Protein AF-A0AAV0MMW7-F1 (afdb_monomer)

pLDDT: mean 86.22, std 17.0, range [23.98, 98.5]

Sequence (1222 aa):
MGKDDDEMRGEIEERLINEEYKIWKKNTPFLYDLVITHALEWPSLTVEWLPDRDEPPGKDYSVQKMILGTHTSENEPNYLMLAQVQLPLDDAENDARHYDDDRSDAGGFGAANGKVQIIQQINHDGEVNRARYMPQNPFIIATKTVSAEVYVFDYSKHPSKPPLDGACSPDLRLRGHNTEGYGLSWSKFKEGHLLSGSDDAQICLWDINGTPKNKSLDATQIFKVHEGVVEDVAWHLRHEYLFGSVGDDQYLLIWDLRSPAATKPVQSVVAHQSEVNCLAFNPFNEWVVATGSTDKMVKLFDLRKINTALYTFDCHKEEVFQVGWNPKNETILASCCLGRRLMVWDLSRIDEEQTPEDAEDGPPELLFIHGGHTSKISDFSWNPCEDWVVASVAEDNILQIWQMAENIYHDEDDLPVDDPTKESTTIEIRNIIQKKKKKKKGFGNSEAERTNFPPTGEKMAEFLELETQDGVRMPWNVLPGTKQEAANCVVPIAAIYTPIKPFPNMPVLPYAPLRCRTCRSVLNPFAIVDFAAKIWICPFCFQRNHFPPQYDSISEEHLPAELFPQYTSIEYESPGENPSSCSSPVYMFVVDTCIIEEEMAFLRSALSQAIDLLPDNSLVGLITFGTLVHVHELGFGQLAKTYVFKGSKDVSKEQLLEQMSFFLKKPKPATGVIAGARDGLSTESISRFLLPASDCGFALNSVLEELQNDPWQVPTDQRATRCTSTALSVAACLLGACVPGSGARIMAFVGGPSTEGPGAIVSKNLSEPIRSHKDLDKDSAPYYNKAVRFYEGLAKQLVHQGHILDLFACALDQVGVAELKVAVERTGGLVVLAESFGHSVFKESLRRVFQSGDYDLGLSSNGIFEINCSKDIKVQGIIGPCASLGKKGQLSSDTVIGQGNTSAWKMCGMDKSTTLCLIFDIVKKETPELAVQPSSNQFYFQFLTYYQHANGQMRVRATTLSRRWVTGPGTIQDLIAGFDQEAAAVAMARLVSFKMEVEAEFDPIRWLDKALIHLCSQFGEYQKDSPSSFSLSPRLSIFPQFMFHLRRSQFVQVFNNSPDETAYFRMILNRENVANSIVMIQPSLISYSFHSAPEPALLDVAAISADRILLLDSYFTVVVFHGANIAQWRKAGYHSQQEHQAFAQLLQAPSDDADSIVKERFPVPRLVVCDQHGSQARFLLAKLNPSATYNTDAPLPGGDILFTDDVSFEVFLDHLQRLTVQ

Secondary structure (DSSP, 8-state):
-HHHHHHHHHHHHHHHHHHHHHHHHHHHHHHEEEEEEEE-SS--S-EEEEEEEE--TT-SEEEEEEEEE----TTS-EEEEEEEEEEE-TTS---TT--BTTTTB----SSS----EEEEEEEESS--SEEEEETTEEEEEEEE-SSSSEEEEEGGGS-SS--TT-----SEEEE--SS----EEE-SSSTTEEEEE-TTS-EEEEETTS--BTTEEE-SEEE---SS---EEEE-SS-TTEEEEE-TT-EEEEEETTSS-TTS-SEEEE--SS-EEEEEE-SS-TTEEEEEETTS-EEEEEGGGTTSEEEEE---SS-EEEEEE-SS-SSEEEEEETTS-EEEEEGGGTTPPPPTTHHHH--TTEEEEE---SS-EEEEEE-SSSTTEEEEEETTSEEEEEEE-HHHHS-TTSS-S--TTTHHHHHHHHHHHHHTT--S-----------PPPP-TTSSHHHHHHHHHHSEE-SBSEEESSHHHHHHT-S--EEEE-TT---TT--EESSPPPB-TTT-PBP-TTSEEETTTTEEE-TTT--EEEPPGGGTT--SSS--GGGSTT-SEEEEE-TT--GGGPPPPEEEEEEE--S-HHHHHHHHHHHHHHHHTS-TT-EEEEEEESSEEEEEETT-TTS-EEEEEETTS---HHHHHHHTTTTSS-PPPSS---SS---S--HHHHTTT-EEHHHHHHHHHHHHHT-PPPSSPPPTTB-----HHHHHHHHHHHHHHHSTTS-EEEEEEE-S---SSTT--S-SBTTSPPP-HHHHHTT--TTHHHHHHHHHHHHHHHHHHTEEEEEEEE-SS--SHHHHHHHHHHHT--EEEES-TTSHHHHHHHHHHH--STT----EEEEEEEEEE-TTEEEEEEESS-EE-----TTB-SS--SEES-SEEEEEEE-TT--EEEEEEE-PPP----------SEEEEEEEEEEE-TTS-EEEEEEEEEEEEE-STTHHHHHHHTB-HHHHHHHHHHHHHHHHHH-TT--HHHHHHHHHHHHHHHH-EEETTEEEEEE--TTTTTHHHHHHHHTTSTTT--TT--HHHHHHHHHHHHHS-HHHHHHHHS-EEEEE-SSSSSEE--SBGGG--TT-EEEEE-SSEEEEEE-HHHHHHHHTTGGGSGGGHHHHHHHHHHHHHHHHHHHH-SSPPEEEEEETTSGGGHHHHTTSB-SSBTT-SSPPTT---B---PPPHHHHHHHHHHHH--

Organism: NCBI:txid586396

Solvent-accessible surface area (backbone atoms only — not comparable to full-atom values): 65328 Å² total; per-residue (Å²): 126,68,66,68,54,51,54,51,49,51,57,52,49,53,48,50,49,55,50,50,44,53,52,43,65,71,44,41,84,76,54,30,76,39,56,34,80,42,81,45,98,44,21,26,40,22,42,34,60,50,89,59,78,45,70,54,89,95,56,59,35,34,41,37,38,30,43,36,21,22,50,56,60,98,92,51,87,21,32,47,30,36,34,36,36,43,44,75,39,96,86,44,83,59,61,90,70,64,72,48,82,91,72,80,52,88,60,58,58,45,96,56,67,54,47,75,40,80,65,28,34,39,44,34,77,52,38,30,45,23,61,47,58,31,76,87,47,69,57,32,34,41,33,27,16,78,42,32,45,36,39,29,34,49,58,84,81,50,60,52,62,56,66,93,83,66,69,54,73,61,62,31,40,37,39,73,60,82,35,28,40,48,13,60,26,52,36,84,75,45,82,51,31,38,40,32,22,11,59,68,18,34,37,38,32,36,55,72,81,54,89,60,57,91,47,27,40,68,46,76,43,70,33,63,70,60,88,28,34,20,35,16,33,35,52,42,76,83,40,85,51,34,33,40,39,26,10,54,66,14,34,41,34,34,38,47,73,83,51,92,52,63,71,56,62,79,42,76,30,77,72,53,95,31,33,23,36,20,56,33,54,37,81,74,46,85,45,40,35,38,37,18,13,58,66,20,35,39,36,32,29,33,69,90,50,52,87,43,70,73,45,73,50,76,81,53,91,31,34,23,57,41,47,44,58,43,88,86,43,81,47,36,37,34,38,33,15,56,71,23,39,34,39,34,32,30,61,81,33,58,92,50,92,65,53,81,70,52,53,75,81,41,61,65,25,58,64,44,75,49,55,84,53,87,28,38,48,54,29,60,26,60,39,83,83,49,82,76,32,35,39,38,24,14,70,67,18,37,39,39,40,36,22,63,26,69,81,70,83,49,59,96,86,70,68,78,92,80,72,89,73,67,62,59,47,63,58,53,46,60,52,56,66,57,55,74,74,74,80,79,88,84,90,82,92,77,92,78,86,88,84,87,82,82,88,74,75,86,70,61,54,63,58,53,50,45,30,68,63,56,30,43,41,36,25,49,55,28,37,60,53,28,36,69,56,46,64,65,52,64,65,66,56,36,36,42,35,26,78,56,50,87,55,98,85,55,59,74,38,81,41,70,78,57,56,41,88,82,84,58,49,64,68,40,43,76,41,53,71,42,61,89,79,45,31,36,28,39,76,58,76,64,49,79,37,75,62,59,80,93,53,71,79,45,40,96,91,45,66,59,71,49,52,38,78,88,36,35,34,40,35,25,32,60,74,80,72,58,86,90,68,52,60,58,53,32,44,33,41,36,41,52,22,60,49,56,71,68,48,48,51,30,41,42,52,47,50,52,58,38,57,76,42,50,59,55,65,28,27,38,30,50,32,42,32,14,61,40,27,34,43,41,37,52,61,42,78,90,55,89,44,71,47,79,45,64,14,71,47,78,67,52,57,68,59,50,41,58,75,71,55,63,70,81,86,69,81,80,82,92,73,84,92,72,88,84,71,75,78,84,62,52,70,74,63,40,40,31,40,43,35,33,38,70,81,29,44,68,46,52,50,52,52,51,75,65,61,63,58,48,89,70,87,60,56,96,64,37,48,56,57,23,14,53,41,25,44,53,45,47,52,51,38,51,45,52,58,68,46,52,68,40,41,32,37,36,41,36,40,38,49,42,40,17,32,29,26,75,31,22,52,40,70,39,45,59,91,57,72,74,72,44,56,71,26,58,78,66,71,67,41,90,32,49,71,53,15,32,55,40,28,49,51,50,25,53,52,30,48,74,27,17,25,21,35,27,41,42,39,27,28,87,58,73,46,46,46,49,38,45,39,56,21,22,38,30,7,23,32,55,71,45,82,40,57,36,43,73,38,64,43,43,43,54,34,54,43,37,77,45,40,83,66,96,68,39,51,60,58,26,24,46,22,37,39,35,60,48,54,24,81,49,40,24,30,16,19,34,46,37,46,38,31,56,63,64,49,68,50,94,47,28,35,93,60,69,42,72,50,24,47,14,45,37,30,38,22,14,23,42,34,39,59,40,17,35,39,38,34,47,44,54,69,32,71,89,74,87,83,76,99,63,80,84,70,71,62,56,46,42,41,33,44,36,37,37,28,29,40,72,89,32,50,54,35,34,32,41,34,46,51,75,34,44,42,40,78,66,93,65,37,68,62,52,34,49,74,25,35,30,38,66,40,36,47,47,53,48,51,53,49,49,47,51,44,60,74,74,38,96,87,59,60,60,56,64,50,52,52,51,45,50,36,52,36,44,50,69,68,39,49,64,47,78,78,34,44,92,52,53,45,59,55,84,52,49,56,58,38,64,57,48,51,57,33,37,56,68,23,64,79,64,41,52,75,104,47,51,47,35,57,43,39,49,55,49,54,49,57,30,28,41,45,62,71,58,36,42,25,53,39,49,48,44,33,35,35,38,46,95,88,49,74,78,38,83,41,68,59,32,38,82,61,47,38,37,72,31,37,37,38,36,37,41,61,60,40,36,36,43,37,26,11,50,53,47,40,50,45,54,75,70,46,43,50,80,37,86,91,32,50,70,54,34,50,62,62,44,52,58,51,55,52,48,51,50,52,44,64,74,44,82,58,32,35,47,78,43,79,33,34,62,90,38,83,68,34,50,74,54,59,78,68,35,36,43,82,37,28,86,84,49,96,72,76,60,92,73,43,59,69,40,91,62,92,64,80,20,67,68,62,51,48,53,52,48,34,49,64,36,28,102

InterPro domains:
  IPR001680 WD40 repeat [PF00400] (221-256)
  IPR001680 WD40 repeat [PF00400] (264-302)
  IPR001680 WD40 repeat [PF00400] (309-346)
  IPR001680 WD40 repeat [PF00400] (367-402)
  IPR001680 WD40 repeat [PS50082] (174-216)
  IPR001680 WD40 repeat [PS50082] (223-265)
  IPR001680 WD40 repeat [PS50082] (269-304)
  IPR001680 WD40 repeat [PS50082] (313-355)
  IPR001680 WD40 repeat [PS50082] (370-404)
  IPR001680 WD40 repeat [SM00320] (115-154)
  IPR001680 WD40 repeat [SM00320] (167-207)
  IPR001680 WD40 repeat [SM00320] (216-256)
  IPR001680 WD40 repeat [SM00320] (262-302)
  IPR001680 WD40 repeat [SM00320] (306-346)
  IPR001680 WD40 repeat [SM00320] (363-403)
  IPR006895 Zinc finger, Sec23/Sec24-type [PF04810] (513-551)
  IPR006896 Sec23/Sec24, trunk domain [PF04811] (584-850)
  IPR006900 Sec23/Sec24, helical domain [PF04815] (980-1078)
  IPR007123 Gelsolin-like domain [PF00626] (1093-1180)
  IPR012990 Sec23/Sec24, beta-sandwich [PF08033] (861-966)

Nearest PDB structures (foldseek):
  5kyn-assembly2_B  TM=9.535E-01  e=1.413E-86  Homo sapiens
  3eg9-assembly1_A  TM=9.552E-01  e=3.324E-86  Homo sapiens
  4bzi-assembly1_A  TM=9.631E-01  e=2.087E-83  Saccharomyces cerevisiae
  2yba-assembly1_A  TM=9.781E-01  e=3.688E-58  Drosophila melanogaster
  3cfv-assembly2_A  TM=9.863E-01  e=2.405E-56  unclassified

Foldseek 3Di:
DPPVVVVVVVVVLLVVLVVLLVVCQVCVLVWFPAKDKDFFPAFWLEKAWDQDWADPPPDQWIKTKMWTWGDDDPVDWIWTWIKIWTGGDPPFQWQLPDDDPVPNHRGQTGVPRGDIDTQAIATDDATFNYKDAALVDRQWIWTFHQAQWIFIASCVPADRYYDPVSDHDGLATEHDGGGTARAKEHQPVDGQWIWGWFQSQKIFIDRPPDDDDPRYDYGPAIAHAGPGGFQYKYDQQPDRFWIWTFFQSQKIFIAGNVDPDSHDGPDIENNDPGGWNEKDHQNPDRQWMWTFFQNQKIFIAGNVGRHDTPDIFRPGPGGWHYKDAANPDRQWIWTFGQVQKIWIFGNVQVPPDDDPVVVVVHRRRGLDIDRNDSGGWSDKYHRNHDGQWIWTTGRVSMIMITHTDPVSPDDPPPDDPDDPSVVVSVVVSVVVVVVVVPDDDDDDDDDDDDDDDDDPPPPVVVQVVVCLQFVKHWQFLAAAQAQVVQVLLLQFGWIKHQQQADHPPADEAAEDFDADPPQRDGQAQPWDADLVQQWTQDLFPRDIGHDDPVCVVDDPVDDDPRNPPSCLKHKYFYPDDDLVNQDAEEEEEEEEQQDDPVLLVLLLVLVLLLLVLADQQYWYFYWYWFQWIWGWFLLDQVDTDIDIGGLQEAAALVNLCVSLVQDDDDDFDPDDDDDDDQRPGDPVSLCRGIPGSNNRVVVVNVCSVVRHHDPDDQDPQWGTQTRQLRNLSSVLSSCCRNQFLDEYEYEYAFAAAHQHYQQGQWHGGPVTDGDFPVCVLVVVRVRQVRNLVSLLVSLVSCLNRLYAYAYEYEAQDDHPLLSNLNNHQAQVYHYFYYPGSNDPLNSVLSSQCSDDDPQRQFKWFSKKKFKRKHLQKAWQAKQTRWAAPQDQDSRFDPHHADRGNHRMITHSIDTNFFIMMTGMRGNDHDDPDDPDDDPAQKMKMWMWMWIQTNSSTTMIMIRMDIRGYDDDPPRLVSRLVRRALLSSLLSLLSRLLRCVVPPSPDQSLVSLLVSLLSSQLSNWDAAFQDLVRTDHDPSCRCNLVLSLLSCLACSNPVPVHGSNVNSVLSNDSRGGGSVLVSCQSAKWKWKFALPDDIDTDALALQSAFQRIWIWTRNNQETETEHHVVLVVCVSVVLCVDPVNVSSVVRVVVSVVVLVVSQSNHPSRHHYHYYYVPDPSCVVSLSNGFQPAAPPDPDDDVRTDGRDDPDDGSVNSSSVSSSSSSD

Structure (mmCIF, N/CA/C/O backbone):
data_AF-A0AAV0MMW7-F1
#
_entry.id   AF-A0AAV0MMW7-F1
#
loop_
_atom_site.group_PDB
_atom_site.id
_atom_site.type_symbol
_atom_site.label_atom_id
_atom_site.label_alt_id
_atom_site.label_comp_id
_atom_site.label_asym_id
_atom_site.label_entity_id
_atom_site.label_seq_id
_atom_site.pdbx_PDB_ins_code
_atom_site.Cartn_x
_atom_site.Cartn_y
_atom_site.Cartn_z
_atom_site.occupancy
_atom_site.B_iso_or_equiv
_atom_site.auth_seq_id
_atom_site.auth_comp_id
_atom_site.auth_asym_id
_atom_site.auth_atom_id
_atom_site.pdbx_PDB_model_num
ATOM 1 N N . MET A 1 1 ? 39.957 37.050 -5.683 1.00 46.38 1 MET A N 1
ATOM 2 C CA . MET A 1 1 ? 39.011 36.160 -4.989 1.00 46.38 1 MET A CA 1
ATOM 3 C C . MET A 1 1 ? 38.858 34.802 -5.672 1.00 46.38 1 MET A C 1
ATOM 5 O O . MET A 1 1 ? 38.534 33.888 -4.956 1.00 46.38 1 MET A O 1
ATOM 9 N N . GLY A 1 2 ? 39.157 34.613 -6.971 1.00 48.97 2 GLY A N 1
ATOM 10 C CA . GLY A 1 2 ? 38.951 33.302 -7.626 1.00 48.97 2 GLY A CA 1
ATOM 11 C C . GLY A 1 2 ? 40.035 32.220 -7.459 1.00 48.97 2 GLY A C 1
ATOM 12 O O . GLY A 1 2 ? 39.713 31.058 -7.611 1.00 48.97 2 GLY A O 1
ATOM 13 N N . LYS A 1 3 ? 41.300 32.548 -7.141 1.00 45.94 3 LYS A N 1
ATOM 14 C CA . LYS A 1 3 ? 42.375 31.528 -7.067 1.00 45.94 3 LYS A CA 1
ATOM 15 C C . LYS A 1 3 ? 42.376 30.700 -5.777 1.00 45.94 3 LYS A C 1
ATOM 17 O O . LYS A 1 3 ? 42.545 29.493 -5.854 1.00 45.94 3 LYS A O 1
ATOM 22 N N . ASP A 1 4 ? 42.146 31.340 -4.630 1.00 53.06 4 ASP A N 1
ATOM 23 C CA . ASP A 1 4 ? 42.101 30.638 -3.337 1.00 53.06 4 ASP A CA 1
ATOM 24 C C . ASP A 1 4 ? 40.835 29.762 -3.212 1.00 53.06 4 ASP A C 1
ATOM 26 O O . ASP A 1 4 ? 40.864 28.731 -2.547 1.00 53.06 4 ASP A O 1
ATOM 30 N N . ASP A 1 5 ? 39.735 30.142 -3.879 1.00 52.75 5 ASP A N 1
ATOM 31 C CA . ASP A 1 5 ? 38.480 29.374 -3.884 1.00 52.75 5 ASP A CA 1
ATOM 32 C C . ASP A 1 5 ? 38.571 28.106 -4.757 1.00 52.75 5 ASP A C 1
ATOM 34 O O . ASP A 1 5 ? 37.999 27.082 -4.384 1.00 52.75 5 ASP A O 1
ATOM 38 N N . ASP A 1 6 ? 39.304 28.145 -5.879 1.00 55.44 6 ASP A N 1
ATOM 39 C CA . ASP A 1 6 ? 39.526 26.974 -6.745 1.00 55.44 6 ASP A CA 1
ATOM 40 C C . ASP A 1 6 ? 40.526 25.981 -6.122 1.00 55.44 6 ASP A C 1
ATOM 42 O O . ASP A 1 6 ? 40.281 24.775 -6.149 1.00 55.44 6 ASP A O 1
ATOM 46 N N . GLU A 1 7 ? 41.601 26.462 -5.479 1.00 62.53 7 GLU A N 1
ATOM 47 C CA . GLU A 1 7 ? 42.524 25.598 -4.718 1.00 62.53 7 GLU A CA 1
ATOM 48 C C . GLU A 1 7 ? 41.821 24.942 -3.517 1.00 62.53 7 GLU A C 1
ATOM 50 O O . GLU A 1 7 ? 41.959 23.738 -3.299 1.00 62.53 7 GLU A O 1
ATOM 55 N N . MET A 1 8 ? 40.992 25.690 -2.776 1.00 65.38 8 MET A N 1
ATOM 56 C CA . MET A 1 8 ? 40.226 25.132 -1.657 1.00 65.38 8 MET A CA 1
ATOM 57 C C . MET A 1 8 ? 39.169 24.114 -2.122 1.00 65.38 8 MET A C 1
ATOM 59 O O . MET A 1 8 ? 38.946 23.117 -1.436 1.00 65.38 8 MET A O 1
ATOM 63 N N . ARG A 1 9 ? 38.520 24.334 -3.277 1.00 65.25 9 ARG A N 1
ATOM 64 C CA . ARG A 1 9 ? 37.591 23.357 -3.877 1.00 65.25 9 ARG A CA 1
ATOM 65 C C . ARG A 1 9 ? 38.305 22.066 -4.271 1.00 65.25 9 ARG A C 1
ATOM 67 O O . ARG A 1 9 ? 37.809 21.002 -3.910 1.00 65.25 9 ARG A O 1
ATOM 74 N N . GLY A 1 10 ? 39.476 22.162 -4.905 1.00 70.06 10 GLY A N 1
ATOM 75 C CA . GLY A 1 10 ? 40.295 21.000 -5.260 1.00 70.06 10 GLY A CA 1
ATOM 76 C C . GLY A 1 10 ? 40.742 20.189 -4.039 1.00 70.06 10 GLY A C 1
ATOM 77 O O . GLY A 1 10 ? 40.601 18.970 -4.025 1.00 70.06 10 GLY A O 1
ATOM 78 N N . GLU A 1 11 ? 41.182 20.849 -2.960 1.00 69.88 11 GLU A N 1
ATOM 79 C CA . GLU A 1 11 ? 41.556 20.152 -1.717 1.00 69.88 11 GLU A CA 1
ATOM 80 C C . GLU A 1 11 ? 40.369 19.444 -1.036 1.00 69.88 11 GLU A C 1
ATOM 82 O O . GLU A 1 11 ? 40.541 18.398 -0.402 1.00 69.88 11 GLU A O 1
ATOM 87 N N . ILE A 1 12 ? 39.163 20.017 -1.111 1.00 73.88 12 ILE A N 1
ATOM 88 C CA . ILE A 1 12 ? 37.944 19.402 -0.561 1.00 73.88 12 ILE A CA 1
ATOM 89 C C . ILE A 1 12 ? 37.542 18.184 -1.398 1.00 73.88 12 ILE A C 1
ATOM 91 O O . ILE A 1 12 ? 37.210 17.141 -0.832 1.00 73.88 12 ILE A O 1
ATOM 95 N N . GLU A 1 13 ? 37.604 18.301 -2.722 1.00 76.69 13 GLU A N 1
ATOM 96 C CA . GLU A 1 13 ? 37.296 17.221 -3.658 1.00 76.69 13 GLU A CA 1
ATOM 97 C C . GLU A 1 13 ? 38.266 16.043 -3.500 1.00 76.69 13 GLU A C 1
ATOM 99 O O . GLU A 1 13 ? 37.833 14.903 -3.337 1.00 76.69 13 GLU A O 1
ATOM 104 N N . GLU A 1 14 ? 39.570 16.306 -3.396 1.00 77.94 14 GLU A N 1
ATOM 105 C CA . GLU A 1 14 ? 40.582 15.268 -3.169 1.00 77.94 14 GLU A CA 1
ATOM 106 C C . GLU A 1 14 ? 40.389 14.554 -1.816 1.00 77.94 14 GLU A C 1
ATOM 108 O O . GLU A 1 14 ? 40.585 13.338 -1.699 1.00 77.94 14 GLU A O 1
ATOM 113 N N . ARG A 1 15 ? 39.957 15.276 -0.771 1.00 76.12 15 ARG A N 1
ATOM 114 C CA . ARG A 1 15 ? 39.601 14.659 0.520 1.00 76.12 15 ARG A CA 1
ATOM 115 C C . ARG A 1 15 ? 38.374 13.762 0.404 1.00 76.12 15 ARG A C 1
ATOM 117 O O . ARG A 1 15 ? 38.414 12.658 0.944 1.00 76.12 15 ARG A O 1
ATOM 124 N N . LEU A 1 16 ? 37.332 14.202 -0.301 1.00 80.88 16 LEU A N 1
ATOM 125 C CA . LEU A 1 16 ? 36.117 13.415 -0.534 1.00 80.88 16 LEU A CA 1
ATOM 126 C C . LEU A 1 16 ? 36.425 12.135 -1.319 1.00 80.88 16 LEU A C 1
ATOM 128 O O . LEU A 1 16 ? 36.034 11.054 -0.884 1.00 80.88 16 LEU A O 1
ATOM 132 N N . ILE A 1 17 ? 37.203 12.227 -2.403 1.00 85.38 17 ILE A N 1
ATOM 133 C CA . ILE A 1 17 ? 37.638 11.066 -3.198 1.00 85.38 17 ILE A CA 1
ATOM 134 C C . ILE A 1 17 ? 38.392 10.065 -2.315 1.00 85.38 17 ILE A C 1
ATOM 136 O O . ILE A 1 17 ? 38.107 8.867 -2.330 1.00 85.38 17 ILE A O 1
ATOM 140 N N . ASN A 1 18 ? 39.318 10.553 -1.488 1.00 79.56 18 ASN A N 1
ATOM 141 C CA . ASN A 1 18 ? 40.075 9.708 -0.569 1.00 79.56 18 ASN A CA 1
ATOM 142 C C . ASN A 1 18 ? 39.208 9.079 0.534 1.00 79.56 18 ASN A C 1
ATOM 144 O O . ASN A 1 18 ? 39.511 7.978 1.001 1.00 79.56 18 ASN A O 1
ATOM 148 N N . GLU A 1 19 ? 38.164 9.762 1.001 1.00 80.25 19 GLU A N 1
ATOM 149 C CA . GLU A 1 19 ? 37.203 9.209 1.959 1.00 80.25 19 GLU A CA 1
ATOM 150 C C . GLU A 1 19 ? 36.327 8.129 1.320 1.00 80.25 19 GLU A C 1
ATOM 152 O O . GLU A 1 19 ? 36.230 7.033 1.877 1.00 80.25 19 GLU A O 1
ATOM 157 N N . GLU A 1 20 ? 35.779 8.379 0.129 1.00 83.19 20 GLU A N 1
ATOM 158 C CA . GLU A 1 20 ? 35.018 7.393 -0.643 1.00 83.19 20 GLU A CA 1
ATOM 159 C C . GLU A 1 20 ? 35.852 6.150 -0.955 1.00 83.19 20 GLU A C 1
ATOM 161 O O . GLU A 1 20 ? 35.397 5.030 -0.725 1.00 83.19 20 GLU A O 1
ATOM 166 N N . TYR A 1 21 ? 37.098 6.326 -1.400 1.00 84.25 21 TYR A N 1
ATOM 167 C CA . TYR A 1 21 ? 37.999 5.211 -1.688 1.00 84.25 21 TYR A CA 1
ATOM 168 C C . TYR A 1 21 ? 38.302 4.381 -0.433 1.00 84.25 21 TYR A C 1
ATOM 170 O O . TYR A 1 21 ? 38.337 3.152 -0.481 1.00 84.25 21 TYR A O 1
ATOM 178 N N . LYS A 1 22 ? 38.446 5.020 0.739 1.00 76.06 22 LYS A N 1
ATOM 179 C CA . LYS A 1 22 ? 38.595 4.305 2.021 1.00 76.06 22 LYS A CA 1
ATOM 180 C C . LYS A 1 22 ? 37.337 3.537 2.415 1.00 76.06 22 LYS A C 1
ATOM 182 O O . LYS A 1 22 ? 37.463 2.502 3.069 1.00 76.06 22 LYS A O 1
ATOM 187 N N . ILE A 1 23 ? 36.150 4.051 2.096 1.00 75.00 23 ILE A N 1
ATOM 188 C CA . ILE A 1 23 ? 34.877 3.359 2.337 1.00 75.00 23 ILE A CA 1
ATOM 189 C C . ILE A 1 23 ? 34.774 2.155 1.402 1.00 75.00 23 ILE A C 1
ATOM 191 O O . ILE A 1 23 ? 34.578 1.042 1.885 1.00 75.00 23 ILE A O 1
ATOM 195 N N . TRP A 1 24 ? 35.013 2.353 0.103 1.00 88.12 24 TRP A N 1
ATOM 196 C CA . TRP A 1 24 ? 35.046 1.277 -0.884 1.00 88.12 24 TRP A CA 1
ATOM 197 C C . TRP A 1 24 ? 36.025 0.177 -0.467 1.00 88.12 24 TRP A C 1
ATOM 199 O O . TRP A 1 24 ? 35.603 -0.962 -0.304 1.00 88.12 24 TRP A O 1
ATOM 209 N N . LYS A 1 25 ? 37.278 0.523 -0.134 1.00 77.56 25 LYS A N 1
ATOM 210 C CA . LYS A 1 25 ? 38.315 -0.440 0.282 1.00 77.56 25 LYS A CA 1
ATOM 211 C C . LYS A 1 25 ? 37.930 -1.255 1.525 1.00 77.56 25 LYS A C 1
ATOM 213 O O . LYS A 1 25 ? 38.363 -2.393 1.684 1.00 77.56 25 LYS A O 1
ATOM 218 N N . LYS A 1 26 ? 37.133 -0.684 2.438 1.00 71.38 26 LYS A N 1
ATOM 219 C CA . LYS A 1 26 ? 36.603 -1.408 3.611 1.00 71.38 26 LYS A CA 1
ATOM 220 C C . LYS A 1 26 ? 35.473 -2.366 3.244 1.00 71.38 26 LYS A C 1
ATOM 222 O O . LYS A 1 26 ? 35.325 -3.384 3.915 1.00 71.38 26 LYS A O 1
ATOM 227 N N . ASN A 1 27 ? 34.695 -2.024 2.221 1.00 77.75 27 ASN A N 1
ATOM 228 C CA . ASN A 1 27 ? 33.535 -2.786 1.777 1.00 77.75 27 ASN A CA 1
ATOM 229 C C . ASN A 1 27 ? 33.871 -3.805 0.675 1.00 77.75 27 ASN A C 1
ATOM 231 O O . ASN A 1 27 ? 33.067 -4.699 0.438 1.00 77.75 27 ASN A O 1
ATOM 235 N N . THR A 1 28 ? 35.053 -3.722 0.048 1.00 78.12 28 THR A N 1
ATOM 236 C CA . THR A 1 28 ? 35.508 -4.623 -1.025 1.00 78.12 28 THR A CA 1
ATOM 237 C C . THR A 1 28 ? 35.245 -6.110 -0.745 1.00 78.12 28 THR A C 1
ATOM 239 O O . THR A 1 28 ? 34.687 -6.755 -1.625 1.00 78.12 28 THR A O 1
ATOM 242 N N . PRO A 1 29 ? 35.521 -6.670 0.455 1.00 70.12 29 PRO A N 1
ATOM 243 C CA . PRO A 1 29 ? 35.286 -8.096 0.714 1.00 70.12 29 PRO A CA 1
ATOM 244 C C . PRO A 1 29 ? 33.812 -8.535 0.701 1.00 70.12 29 PRO A C 1
ATOM 246 O O . PRO A 1 29 ? 33.548 -9.727 0.771 1.00 70.12 29 PRO A O 1
ATOM 249 N N . PHE A 1 30 ? 32.863 -7.594 0.700 1.00 74.62 30 PHE A N 1
ATOM 250 C CA . PHE A 1 30 ? 31.422 -7.874 0.663 1.00 74.62 30 PHE A CA 1
ATOM 251 C C . PHE A 1 30 ? 30.803 -7.635 -0.715 1.00 74.62 30 PHE A C 1
ATOM 253 O O . PHE A 1 30 ? 29.682 -8.064 -0.954 1.00 74.62 30 PHE A O 1
ATOM 260 N N . LEU A 1 31 ? 31.495 -6.889 -1.578 1.00 81.00 31 LEU A N 1
ATOM 261 C CA . LEU A 1 31 ? 30.972 -6.437 -2.868 1.00 81.00 31 LEU A CA 1
ATOM 262 C C . LEU A 1 31 ? 31.564 -7.216 -4.047 1.00 81.00 31 LEU A C 1
ATOM 264 O O . LEU A 1 31 ? 31.040 -7.121 -5.154 1.00 81.00 31 LEU A O 1
ATOM 268 N N . TYR A 1 32 ? 32.659 -7.946 -3.828 1.00 84.81 32 TYR A N 1
ATOM 269 C CA . TYR A 1 32 ? 33.415 -8.605 -4.883 1.00 84.81 32 TYR A CA 1
ATOM 270 C C . TYR A 1 32 ? 33.921 -9.975 -4.437 1.00 84.81 32 TYR A C 1
ATOM 272 O O . TYR A 1 32 ? 34.503 -10.088 -3.355 1.00 84.81 32 TYR A O 1
ATOM 280 N N . ASP A 1 33 ? 33.805 -10.964 -5.321 1.00 82.50 33 ASP A N 1
ATOM 281 C CA . ASP A 1 33 ? 34.463 -12.267 -5.158 1.00 82.50 33 ASP A CA 1
ATOM 282 C C . ASP A 1 33 ? 35.918 -12.234 -5.635 1.00 82.50 33 ASP A C 1
ATOM 284 O O . ASP A 1 33 ? 36.776 -12.961 -5.130 1.00 82.50 33 ASP A O 1
ATOM 288 N N . LEU A 1 34 ? 36.221 -11.332 -6.571 1.00 85.31 34 LEU A N 1
ATOM 289 C CA . LEU A 1 34 ? 37.561 -11.090 -7.082 1.00 85.31 34 LEU A CA 1
ATOM 290 C C . LEU A 1 34 ? 37.792 -9.585 -7.191 1.00 85.31 34 LEU A C 1
ATOM 292 O O . LEU A 1 34 ? 37.015 -8.889 -7.836 1.00 85.31 34 LEU A O 1
ATOM 296 N N . VAL A 1 35 ? 38.892 -9.089 -6.620 1.00 88.44 35 VAL A N 1
ATOM 297 C CA . VAL A 1 35 ? 39.472 -7.781 -6.970 1.00 88.44 35 VAL A CA 1
ATOM 298 C C . VAL A 1 35 ? 40.987 -7.897 -6.962 1.00 88.44 35 VAL A C 1
ATOM 300 O O . VAL A 1 35 ? 41.588 -8.235 -5.943 1.00 88.44 35 VAL A O 1
ATOM 303 N N . ILE A 1 36 ? 41.604 -7.584 -8.095 1.00 88.75 36 ILE A N 1
ATOM 304 C CA . ILE A 1 36 ? 43.046 -7.450 -8.264 1.00 88.75 36 ILE A CA 1
ATOM 305 C C . ILE A 1 36 ? 43.326 -6.005 -8.645 1.00 88.75 36 ILE A C 1
ATOM 307 O O . ILE A 1 36 ? 42.858 -5.528 -9.678 1.00 88.75 36 ILE A O 1
ATOM 311 N N . THR A 1 37 ? 44.142 -5.342 -7.835 1.00 89.50 37 THR A N 1
ATOM 312 C CA . THR A 1 37 ? 44.607 -3.978 -8.082 1.00 89.50 37 THR A CA 1
ATOM 313 C C . THR A 1 37 ? 46.072 -4.019 -8.491 1.00 89.50 37 THR A C 1
ATOM 315 O O . THR A 1 37 ? 46.915 -4.565 -7.776 1.00 89.50 37 THR A O 1
ATOM 318 N N . HIS A 1 38 ? 46.398 -3.433 -9.640 1.00 91.19 38 HIS A N 1
ATOM 319 C CA . HIS A 1 38 ? 47.767 -3.330 -10.122 1.00 91.19 38 HIS A CA 1
ATOM 320 C C . HIS A 1 38 ? 48.099 -1.890 -10.495 1.00 91.19 38 HIS A C 1
ATOM 322 O O . HIS A 1 38 ? 47.479 -1.310 -11.383 1.00 91.19 38 HIS A O 1
ATOM 328 N N . ALA A 1 39 ? 49.101 -1.327 -9.821 1.00 90.12 39 ALA A N 1
ATOM 329 C CA . ALA A 1 39 ? 49.646 -0.029 -10.180 1.00 90.12 39 ALA A CA 1
ATOM 330 C C . ALA A 1 39 ? 50.521 -0.165 -11.430 1.00 90.12 39 ALA A C 1
ATOM 332 O O . ALA A 1 39 ? 51.516 -0.895 -11.432 1.00 90.12 39 ALA A O 1
ATOM 333 N N . LEU A 1 40 ? 50.136 0.545 -12.479 1.00 90.81 40 LEU A N 1
ATOM 334 C CA . LEU A 1 40 ? 50.910 0.725 -13.692 1.00 90.81 40 LEU A CA 1
ATOM 335 C C . LEU A 1 40 ? 51.923 1.855 -13.486 1.00 90.81 40 LEU A C 1
ATOM 337 O O . LEU A 1 40 ? 51.726 2.767 -12.685 1.00 90.81 40 LEU A O 1
ATOM 341 N N . GLU A 1 41 ? 53.029 1.798 -14.223 1.00 89.56 41 GLU A N 1
ATOM 342 C CA . GLU A 1 41 ? 54.023 2.879 -14.218 1.00 89.56 41 GLU A CA 1
ATOM 343 C C . GLU A 1 41 ? 53.442 4.175 -14.802 1.00 89.56 41 GLU A C 1
ATOM 345 O O . GLU A 1 41 ? 53.693 5.263 -14.290 1.00 89.56 41 GLU A O 1
ATOM 350 N N . TRP A 1 42 ? 52.610 4.022 -15.832 1.00 91.88 42 TRP A N 1
ATOM 351 C CA . TRP A 1 42 ? 51.893 5.080 -16.530 1.00 91.88 42 TRP A CA 1
ATOM 352 C C . TRP A 1 42 ? 50.436 4.658 -16.731 1.00 91.88 42 TRP A C 1
ATOM 354 O O . TRP A 1 42 ? 50.175 3.454 -16.839 1.00 91.88 42 TRP A O 1
ATOM 364 N N . PRO A 1 43 ? 49.490 5.608 -16.799 1.00 93.12 43 PRO A N 1
ATOM 365 C CA . PRO A 1 43 ? 48.095 5.282 -17.029 1.00 93.12 43 PRO A CA 1
ATOM 366 C C . PRO A 1 43 ? 47.923 4.637 -18.403 1.00 93.12 43 PRO A C 1
ATOM 368 O O . PRO A 1 43 ? 48.730 4.827 -19.320 1.00 93.12 43 PRO A O 1
ATOM 371 N N . SER A 1 44 ? 46.859 3.851 -18.529 1.00 95.88 44 SER A N 1
ATOM 372 C CA . SER A 1 44 ? 46.504 3.191 -19.775 1.00 95.88 44 SER A CA 1
ATOM 373 C C . SER A 1 44 ? 45.181 3.733 -20.282 1.00 95.88 44 SER A C 1
ATOM 375 O O . SER A 1 44 ? 44.198 3.721 -19.549 1.00 95.88 44 SER A O 1
ATOM 377 N N . LEU A 1 45 ? 45.150 4.171 -21.541 1.00 94.94 45 LEU A N 1
ATOM 378 C CA . LEU A 1 45 ? 43.917 4.616 -22.197 1.00 94.94 45 LEU A CA 1
ATOM 379 C C . LEU A 1 45 ? 43.105 3.455 -22.777 1.00 94.94 45 LEU A C 1
ATOM 381 O O . LEU A 1 45 ? 42.015 3.663 -23.295 1.00 94.94 45 LEU A O 1
ATOM 385 N N . THR A 1 46 ? 43.633 2.230 -22.731 1.00 96.69 46 THR A N 1
ATOM 386 C CA . THR A 1 46 ? 43.001 1.083 -23.371 1.00 96.69 46 THR A CA 1
ATOM 387 C C . THR A 1 46 ? 43.251 -0.201 -22.600 1.00 96.69 46 THR A C 1
ATOM 389 O O . THR A 1 46 ? 44.358 -0.450 -22.123 1.00 96.69 46 THR A O 1
ATOM 392 N N . VAL A 1 47 ? 42.221 -1.037 -22.510 1.00 97.81 47 VAL A N 1
ATOM 393 C CA . VAL A 1 47 ? 42.332 -2.395 -21.983 1.00 97.81 47 VAL A CA 1
ATOM 394 C C . VAL A 1 47 ? 41.471 -3.328 -22.820 1.00 97.81 47 VAL A C 1
ATOM 396 O O . VAL A 1 47 ? 40.326 -3.015 -23.135 1.00 97.81 47 VAL A O 1
ATOM 399 N N . GLU A 1 48 ? 42.014 -4.480 -23.202 1.00 97.50 48 GLU A N 1
ATOM 400 C CA . GLU A 1 48 ? 41.240 -5.530 -23.870 1.00 97.50 48 GLU A CA 1
ATOM 401 C C . GLU A 1 48 ? 41.759 -6.915 -23.486 1.00 97.50 48 GLU A C 1
ATOM 403 O O . GLU A 1 48 ? 42.960 -7.179 -23.570 1.00 97.50 48 GLU A O 1
ATOM 408 N N . TRP A 1 49 ? 40.863 -7.813 -23.076 1.00 97.62 49 TRP A N 1
ATOM 409 C CA . TRP A 1 49 ? 41.206 -9.216 -22.846 1.00 97.62 49 TRP A CA 1
ATOM 410 C C . TRP A 1 49 ? 41.526 -9.944 -24.152 1.00 97.62 49 TRP A C 1
ATOM 412 O O . TRP A 1 49 ? 40.798 -9.832 -25.138 1.00 97.62 49 TRP A O 1
ATOM 422 N N . LEU A 1 50 ? 42.577 -10.762 -24.134 1.00 95.62 50 LEU A N 1
ATOM 423 C CA . LEU A 1 50 ? 42.834 -11.737 -25.190 1.00 95.62 50 LEU A CA 1
ATOM 424 C C . LEU A 1 50 ? 42.024 -13.020 -24.929 1.00 95.62 50 LEU A C 1
ATOM 426 O O . LEU A 1 50 ? 41.802 -13.374 -23.772 1.00 95.62 50 LEU A O 1
ATOM 430 N N . PRO A 1 51 ? 41.607 -13.748 -25.980 1.00 91.81 51 PRO A N 1
ATOM 431 C CA . PRO A 1 51 ? 40.741 -14.923 -25.848 1.00 91.81 51 PRO A CA 1
ATOM 432 C C . PRO A 1 51 ? 41.462 -16.183 -25.333 1.00 91.81 51 PRO A C 1
ATOM 434 O O . PRO A 1 51 ? 40.832 -17.224 -25.168 1.00 91.81 51 PRO A O 1
ATOM 437 N N . ASP A 1 52 ? 42.777 -16.120 -25.109 1.00 86.88 52 ASP A N 1
ATOM 438 C CA . ASP A 1 52 ? 43.571 -17.264 -24.659 1.00 86.88 52 ASP A CA 1
ATOM 439 C C . ASP A 1 52 ? 43.410 -17.496 -23.148 1.00 86.88 52 ASP A C 1
ATOM 441 O O . ASP A 1 52 ? 43.640 -16.593 -22.336 1.00 86.88 52 ASP A O 1
ATOM 445 N N . ARG A 1 53 ? 43.098 -18.742 -22.772 1.00 92.12 53 ARG A N 1
ATOM 446 C CA . ARG A 1 53 ? 43.044 -19.223 -21.384 1.00 92.12 53 ARG A CA 1
ATOM 447 C C . ARG A 1 53 ? 43.880 -20.489 -21.250 1.00 92.12 53 ARG A C 1
ATOM 449 O O . ARG A 1 53 ? 43.534 -21.524 -21.814 1.00 92.12 53 ARG A O 1
ATOM 456 N N . ASP A 1 54 ? 44.962 -20.394 -20.484 1.00 91.75 54 ASP A N 1
ATOM 457 C CA . ASP A 1 54 ? 45.850 -21.518 -20.192 1.00 91.75 54 ASP A CA 1
ATOM 458 C C . ASP A 1 54 ? 45.659 -21.970 -18.739 1.00 91.75 54 ASP A C 1
ATOM 460 O O . ASP A 1 54 ? 45.831 -21.178 -17.817 1.00 91.75 54 ASP A O 1
ATOM 464 N N . GLU A 1 55 ? 45.366 -23.249 -18.511 1.00 90.50 55 GLU A N 1
ATOM 465 C CA . GLU A 1 55 ? 45.290 -23.850 -17.171 1.00 90.50 55 GLU A CA 1
ATOM 466 C C . GLU A 1 55 ? 46.492 -24.785 -16.952 1.00 90.50 55 GLU A C 1
ATOM 468 O O . GLU A 1 55 ? 46.527 -25.902 -17.484 1.00 90.50 55 GLU A O 1
ATOM 473 N N . PRO A 1 56 ? 47.539 -24.360 -16.217 1.00 87.75 56 PRO A N 1
ATOM 474 C CA . PRO A 1 56 ? 48.699 -25.207 -15.979 1.00 87.75 56 PRO A CA 1
ATOM 475 C C . PRO A 1 56 ? 48.320 -26.455 -15.152 1.00 87.75 56 PRO A C 1
ATOM 477 O O . PRO A 1 56 ? 47.729 -26.318 -14.081 1.00 87.75 56 PRO A O 1
ATOM 480 N N . PRO A 1 57 ? 48.711 -27.679 -15.566 1.00 82.94 57 PRO A N 1
ATOM 481 C CA . PRO A 1 57 ? 48.322 -28.901 -14.864 1.00 82.94 57 PRO A CA 1
ATOM 482 C C . PRO A 1 57 ? 48.751 -28.904 -13.390 1.00 82.94 57 PRO A C 1
ATOM 484 O O . PRO A 1 57 ? 49.936 -28.749 -13.079 1.00 82.94 57 PRO A O 1
ATOM 487 N N . GLY A 1 58 ? 47.796 -29.131 -12.484 1.00 77.81 58 GLY A N 1
ATOM 488 C CA . GLY A 1 58 ? 48.037 -29.182 -11.037 1.00 77.81 58 GLY A CA 1
ATOM 489 C C . GLY A 1 58 ? 48.254 -27.815 -10.379 1.00 77.81 58 GLY A C 1
ATOM 490 O O . GLY A 1 58 ? 48.844 -27.755 -9.297 1.00 77.81 58 GLY A O 1
ATOM 491 N N . LYS A 1 59 ? 47.842 -26.727 -11.040 1.00 82.31 59 LYS A N 1
ATOM 492 C CA . LYS A 1 59 ? 47.727 -25.386 -10.459 1.00 82.31 59 LYS A CA 1
ATOM 493 C C . LYS A 1 59 ? 46.259 -25.028 -10.245 1.00 82.31 59 LYS A C 1
ATOM 495 O O . LYS A 1 59 ? 45.402 -25.502 -10.973 1.00 82.31 59 LYS A O 1
ATOM 500 N N . ASP A 1 60 ? 46.024 -24.186 -9.252 1.00 81.31 60 ASP A N 1
ATOM 501 C CA . ASP A 1 60 ? 44.736 -23.659 -8.788 1.00 81.31 60 ASP A CA 1
ATOM 502 C C . ASP A 1 60 ? 44.360 -22.329 -9.471 1.00 81.31 60 ASP A C 1
ATOM 504 O O . ASP A 1 60 ? 43.567 -21.549 -8.953 1.00 81.31 60 ASP A O 1
ATOM 508 N N . TYR A 1 61 ? 44.977 -22.029 -10.616 1.00 84.81 61 TYR A N 1
ATOM 509 C CA . TYR A 1 61 ? 44.766 -20.785 -11.350 1.00 84.81 61 TYR A CA 1
ATOM 510 C C . TYR A 1 61 ? 44.833 -20.996 -12.861 1.00 84.81 61 TYR A C 1
ATOM 512 O O . TYR A 1 61 ? 45.607 -21.820 -13.356 1.00 84.81 61 TYR A O 1
ATOM 520 N N . SER A 1 62 ? 44.086 -20.173 -13.593 1.00 89.94 62 SER A N 1
ATOM 521 C CA . SER A 1 62 ? 44.247 -19.951 -15.024 1.00 89.94 62 SER A CA 1
ATOM 522 C C . SER A 1 62 ? 45.180 -18.765 -15.288 1.00 89.94 62 SER A C 1
ATOM 524 O O . SER A 1 62 ? 45.325 -17.843 -14.482 1.00 89.94 62 SER A O 1
ATOM 526 N N . VAL A 1 63 ? 45.868 -18.799 -16.424 1.00 92.56 63 VAL A N 1
ATOM 527 C CA . VAL A 1 63 ? 46.717 -17.720 -16.920 1.00 92.56 63 VAL A CA 1
ATOM 528 C C . VAL A 1 63 ? 46.032 -17.111 -18.130 1.00 92.56 63 VAL A C 1
ATOM 530 O O . VAL A 1 63 ? 45.773 -17.797 -19.118 1.00 92.56 63 VAL A O 1
ATOM 533 N N . GLN A 1 64 ? 45.762 -15.814 -18.047 1.00 94.94 64 GLN A N 1
ATOM 534 C CA . GLN A 1 64 ? 45.083 -15.060 -19.095 1.00 94.94 64 GLN A CA 1
ATOM 535 C C . GLN A 1 64 ? 45.864 -13.788 -19.410 1.00 94.94 64 GLN A C 1
ATOM 537 O O . GLN A 1 64 ? 46.688 -13.329 -18.610 1.00 94.94 64 GLN A O 1
ATOM 542 N N . LYS A 1 65 ? 45.656 -13.235 -20.604 1.00 95.62 65 LYS A N 1
ATOM 543 C CA . LYS A 1 65 ? 46.406 -12.074 -21.096 1.00 95.62 65 LYS A CA 1
ATOM 544 C C . LYS A 1 65 ? 45.468 -10.940 -21.477 1.00 95.62 65 LYS A C 1
ATOM 546 O O . LYS A 1 65 ? 44.330 -11.169 -21.873 1.00 95.62 65 LYS A O 1
ATOM 551 N N . MET A 1 66 ? 45.982 -9.722 -21.406 1.00 96.56 66 MET A N 1
ATOM 552 C CA . MET A 1 66 ? 45.292 -8.518 -21.849 1.00 96.56 66 MET A CA 1
ATOM 553 C C . MET A 1 66 ? 46.261 -7.537 -22.500 1.00 96.56 66 MET A C 1
ATOM 555 O O . MET A 1 66 ? 47.466 -7.542 -22.227 1.00 96.56 66 MET A O 1
ATOM 559 N N . ILE A 1 67 ? 45.710 -6.699 -23.364 1.00 98.00 67 ILE A N 1
ATOM 560 C CA . ILE A 1 67 ? 46.399 -5.611 -24.043 1.00 98.00 67 ILE A CA 1
ATOM 561 C C . ILE A 1 67 ? 46.280 -4.359 -23.181 1.00 98.00 67 ILE A C 1
ATOM 563 O O . ILE A 1 67 ? 45.195 -4.055 -22.694 1.00 98.00 67 ILE A O 1
ATOM 567 N N . LEU A 1 68 ? 47.389 -3.640 -23.022 1.00 97.88 68 LEU A N 1
ATOM 568 C CA . LEU A 1 68 ? 47.448 -2.326 -22.388 1.00 97.88 68 LEU A CA 1
ATOM 569 C C . LEU A 1 68 ? 48.271 -1.371 -23.256 1.00 97.88 68 LEU A C 1
ATOM 571 O O . LEU A 1 68 ? 49.192 -1.779 -23.964 1.00 97.88 68 LEU A O 1
ATOM 575 N N . GLY A 1 69 ? 47.966 -0.085 -23.162 1.00 95.81 69 GLY A N 1
ATOM 576 C CA . GLY A 1 69 ? 48.760 1.001 -23.735 1.00 95.81 69 GLY A CA 1
ATOM 577 C C . GLY A 1 69 ? 49.422 1.857 -22.660 1.00 95.81 69 GLY A C 1
ATOM 578 O O . GLY A 1 69 ? 48.946 1.877 -21.529 1.00 95.81 69 GLY A O 1
ATOM 579 N N . THR A 1 70 ? 50.489 2.584 -22.978 1.00 92.88 70 THR A N 1
ATOM 580 C CA . THR A 1 70 ? 50.971 3.661 -22.098 1.00 92.88 70 THR A CA 1
ATOM 581 C C . THR A 1 70 ? 50.481 5.023 -22.573 1.00 92.88 70 THR A C 1
ATOM 583 O O . THR A 1 70 ? 50.373 5.269 -23.776 1.00 92.88 70 THR A O 1
ATOM 586 N N . HIS A 1 71 ? 50.254 5.904 -21.604 1.00 90.94 71 HIS A N 1
ATOM 587 C CA . HIS A 1 71 ? 50.042 7.334 -21.781 1.00 90.94 71 HIS A CA 1
ATOM 588 C C . HIS A 1 71 ? 51.089 8.083 -20.944 1.00 90.94 71 HIS A C 1
ATOM 590 O O . HIS A 1 71 ? 50.899 8.343 -19.754 1.00 90.94 71 HIS A O 1
ATOM 596 N N . THR A 1 72 ? 52.265 8.299 -21.537 1.00 88.81 72 THR A N 1
ATOM 597 C CA . THR A 1 72 ? 53.428 8.899 -20.866 1.00 88.81 72 THR A CA 1
ATOM 598 C C . THR A 1 72 ? 53.520 10.406 -21.106 1.00 88.81 72 THR A C 1
ATOM 600 O O . THR A 1 72 ? 52.961 10.941 -22.054 1.00 88.81 72 THR A O 1
ATOM 603 N N . SER A 1 73 ? 54.289 11.117 -20.276 1.00 79.06 73 SER A N 1
ATOM 604 C CA . SER A 1 73 ? 54.676 12.502 -20.591 1.00 79.06 73 SER A CA 1
ATOM 605 C C . SER A 1 73 ? 55.599 12.566 -21.821 1.00 79.06 73 SER A C 1
ATOM 607 O O . SER A 1 73 ? 56.397 11.651 -22.008 1.00 79.06 73 SER A O 1
ATOM 609 N N . GLU A 1 74 ? 55.600 13.678 -22.571 1.00 70.19 74 GLU A N 1
ATOM 610 C CA . GLU A 1 74 ? 56.335 13.870 -23.847 1.00 70.19 74 GLU A CA 1
ATOM 611 C C . GLU A 1 74 ? 57.830 13.457 -23.863 1.00 70.19 74 GLU A C 1
ATOM 613 O O . GLU A 1 74 ? 58.400 13.242 -24.932 1.00 70.19 74 GLU A O 1
ATOM 618 N N . ASN A 1 75 ? 58.490 13.356 -22.703 1.00 77.19 75 ASN A N 1
ATOM 619 C CA . ASN A 1 75 ? 59.907 12.987 -22.586 1.00 77.19 75 ASN A CA 1
ATOM 620 C C . ASN A 1 75 ? 60.161 11.485 -22.354 1.00 77.19 75 ASN A C 1
ATOM 622 O O . ASN A 1 75 ? 61.320 11.069 -22.369 1.00 77.19 75 ASN A O 1
ATOM 626 N N . GLU A 1 76 ? 59.120 10.686 -22.121 1.00 87.88 76 GLU A N 1
ATOM 627 C CA . GLU A 1 76 ? 59.212 9.257 -21.804 1.00 87.88 76 GLU A CA 1
ATOM 628 C C . GLU A 1 76 ? 58.640 8.406 -22.953 1.00 87.88 76 GLU A C 1
ATOM 630 O O . GLU A 1 76 ? 57.635 8.785 -23.559 1.00 87.88 76 GLU A O 1
ATOM 635 N N . PRO A 1 77 ? 59.253 7.258 -23.287 1.00 88.94 77 PRO A N 1
ATOM 636 C CA . PRO A 1 77 ? 58.821 6.418 -24.403 1.00 88.94 77 PRO A CA 1
ATOM 637 C C . PRO A 1 77 ? 57.466 5.750 -24.140 1.00 88.94 77 PRO A C 1
ATOM 639 O O . PRO A 1 77 ? 57.197 5.288 -23.032 1.00 88.94 77 PRO A O 1
ATOM 642 N N . ASN A 1 78 ? 56.653 5.630 -25.192 1.00 93.69 78 ASN A N 1
ATOM 643 C CA . ASN A 1 78 ? 55.380 4.918 -25.149 1.00 93.69 78 ASN A CA 1
ATOM 644 C C . ASN A 1 78 ? 55.515 3.463 -25.621 1.00 93.69 78 ASN A C 1
ATOM 646 O O . ASN A 1 78 ? 56.337 3.136 -26.483 1.00 93.69 78 ASN A O 1
ATOM 650 N N . TYR A 1 79 ? 54.670 2.589 -25.078 1.00 95.88 79 TYR A N 1
ATOM 651 C CA . TYR A 1 79 ? 54.668 1.162 -25.350 1.00 95.88 79 TYR A CA 1
ATOM 652 C C . TYR A 1 79 ? 53.256 0.610 -25.559 1.00 95.88 79 TYR A C 1
ATOM 654 O O . TYR A 1 79 ? 52.330 0.902 -24.803 1.00 95.88 79 TYR A O 1
ATOM 662 N N . LEU A 1 80 ? 53.131 -0.293 -26.533 1.00 96.88 80 LEU A N 1
ATOM 663 C CA . LEU A 1 80 ? 52.070 -1.297 -26.553 1.00 96.88 80 LEU A CA 1
ATOM 664 C C . LEU A 1 80 ? 52.512 -2.464 -25.664 1.00 96.88 80 LEU A C 1
ATOM 666 O O . LEU A 1 80 ? 53.611 -2.999 -25.838 1.00 96.88 80 LEU A O 1
ATOM 670 N N . MET A 1 81 ? 51.679 -2.858 -24.707 1.00 96.81 81 MET A N 1
ATOM 671 C CA . MET A 1 81 ? 52.032 -3.831 -23.680 1.00 96.81 81 MET A CA 1
ATOM 672 C C . MET A 1 81 ? 51.092 -5.033 -23.687 1.00 96.81 81 MET A C 1
ATOM 674 O O . MET A 1 81 ? 49.885 -4.900 -23.874 1.00 96.81 81 MET A O 1
ATOM 678 N N . LEU A 1 82 ? 51.657 -6.208 -23.409 1.00 96.69 82 LEU A N 1
ATOM 679 C CA . LEU A 1 82 ? 50.889 -7.388 -23.029 1.00 96.69 82 LEU A CA 1
ATOM 680 C C . LEU A 1 82 ? 51.091 -7.655 -21.547 1.00 96.69 82 LEU A C 1
ATOM 682 O O . LEU A 1 82 ? 52.212 -7.914 -21.090 1.00 96.69 82 LEU A O 1
ATOM 686 N N . ALA A 1 83 ? 49.989 -7.612 -20.813 1.00 95.81 83 ALA A N 1
ATOM 687 C CA . ALA A 1 83 ? 49.929 -8.015 -19.425 1.00 95.81 83 ALA A CA 1
ATOM 688 C C . ALA A 1 83 ? 49.402 -9.446 -19.329 1.00 95.81 83 ALA A C 1
ATOM 690 O O . ALA A 1 83 ? 48.509 -9.856 -20.065 1.00 95.81 83 ALA A O 1
ATOM 691 N N . GLN A 1 84 ? 49.970 -10.207 -18.407 1.00 94.94 84 GLN A N 1
ATOM 692 C CA . GLN A 1 84 ? 49.525 -11.538 -18.037 1.00 94.94 84 GLN A CA 1
ATOM 693 C C . GLN A 1 84 ? 49.032 -11.491 -16.596 1.00 94.94 84 GLN A C 1
ATOM 695 O O . GLN A 1 84 ? 49.713 -10.932 -15.738 1.00 94.94 84 GLN A O 1
ATOM 700 N N . VAL A 1 85 ? 47.889 -12.107 -16.326 1.00 93.75 85 VAL A N 1
ATOM 701 C CA . VAL A 1 85 ? 47.311 -12.234 -14.989 1.00 93.75 85 VAL A CA 1
ATOM 702 C C . VAL A 1 85 ? 47.046 -13.699 -14.668 1.00 93.75 85 VAL A C 1
ATOM 704 O O . VAL A 1 85 ? 46.775 -14.510 -15.554 1.00 93.75 85 VAL A O 1
ATOM 707 N N . GLN A 1 86 ? 47.174 -14.035 -13.389 1.00 91.06 86 GLN A N 1
ATOM 708 C CA . GLN A 1 86 ? 46.771 -15.321 -12.835 1.00 91.06 86 GLN A CA 1
ATOM 709 C C . GLN A 1 86 ? 45.418 -15.136 -12.149 1.00 91.06 86 GLN A C 1
ATOM 711 O O . GLN A 1 86 ? 45.335 -14.349 -11.206 1.00 91.06 86 GLN A O 1
ATOM 716 N N . LEU A 1 87 ? 44.384 -15.815 -12.645 1.00 87.44 87 LEU A N 1
ATOM 717 C CA . LEU A 1 87 ? 43.040 -15.812 -12.065 1.00 87.44 87 LEU A CA 1
ATOM 718 C C . LEU A 1 87 ? 42.791 -17.155 -11.370 1.00 87.44 87 LEU A C 1
ATOM 720 O O . LEU A 1 87 ? 43.147 -18.179 -11.950 1.00 87.44 87 LEU A O 1
ATOM 724 N N . PRO A 1 88 ? 42.228 -17.185 -10.154 1.00 83.00 88 PRO A N 1
ATOM 725 C CA . PRO A 1 88 ? 41.930 -18.441 -9.466 1.00 83.00 88 PRO A CA 1
ATOM 726 C C . PRO A 1 88 ? 40.925 -19.290 -10.262 1.00 83.00 88 PRO A C 1
ATOM 728 O O . PRO A 1 88 ? 40.105 -18.745 -10.996 1.00 83.00 88 PRO A O 1
ATOM 731 N N . LEU A 1 89 ? 41.017 -20.616 -10.138 1.00 82.12 89 LEU A N 1
ATOM 732 C CA . LEU A 1 89 ? 39.986 -21.546 -10.617 1.00 82.12 89 LEU A CA 1
ATOM 733 C C . LEU A 1 89 ? 38.872 -21.693 -9.566 1.00 82.12 89 LEU A C 1
ATOM 735 O O . LEU A 1 89 ? 39.120 -21.487 -8.377 1.00 82.12 89 LEU A O 1
ATOM 739 N N . ASP A 1 90 ? 37.667 -22.078 -9.993 1.00 68.38 90 ASP A N 1
ATOM 740 C CA . ASP A 1 90 ? 36.474 -22.179 -9.130 1.00 68.38 90 ASP A CA 1
ATOM 741 C C . ASP A 1 90 ? 36.639 -23.155 -7.946 1.00 68.38 90 ASP A C 1
ATOM 743 O O . ASP A 1 90 ? 36.001 -22.987 -6.906 1.00 68.38 90 ASP A O 1
ATOM 747 N N . ASP A 1 91 ? 37.507 -24.162 -8.090 1.00 60.91 91 ASP A N 1
ATOM 748 C CA . ASP A 1 91 ? 37.813 -25.211 -7.109 1.00 60.91 91 ASP A CA 1
ATOM 749 C C . ASP A 1 91 ? 38.974 -24.859 -6.156 1.00 60.91 91 ASP A C 1
ATOM 751 O O . ASP A 1 91 ? 39.352 -25.661 -5.295 1.00 60.91 91 ASP A O 1
ATOM 755 N N . ALA A 1 92 ? 39.551 -23.660 -6.279 1.00 59.66 92 ALA A N 1
ATOM 756 C CA . ALA A 1 92 ? 40.615 -23.190 -5.402 1.00 59.66 92 ALA A CA 1
ATOM 757 C C . ALA A 1 92 ? 40.064 -22.775 -4.019 1.00 59.66 92 ALA A C 1
ATOM 759 O O . ALA A 1 92 ? 39.246 -21.861 -3.906 1.00 59.66 92 ALA A O 1
ATOM 760 N N . GLU A 1 93 ? 40.547 -23.402 -2.934 1.00 46.62 93 GLU A N 1
ATOM 761 C CA . GLU A 1 93 ? 40.199 -23.014 -1.555 1.00 46.62 93 GLU A CA 1
ATOM 762 C C . GLU A 1 93 ? 40.641 -21.564 -1.266 1.00 46.62 93 GLU A C 1
ATOM 764 O O . GLU A 1 93 ? 41.829 -21.264 -1.114 1.00 46.62 93 GLU A O 1
ATOM 769 N N . ASN A 1 94 ? 39.670 -20.652 -1.172 1.00 47.16 94 ASN A N 1
ATOM 770 C CA . ASN A 1 94 ? 39.887 -19.223 -0.949 1.00 47.16 94 ASN A CA 1
ATOM 771 C C . ASN A 1 94 ? 39.627 -18.848 0.524 1.00 47.16 94 ASN A C 1
ATOM 773 O O . ASN A 1 94 ? 38.501 -18.961 1.012 1.00 47.16 94 ASN A O 1
ATOM 777 N N . ASP A 1 95 ? 40.646 -18.343 1.236 1.00 43.75 95 ASP A N 1
ATOM 778 C CA . ASP A 1 95 ? 40.479 -17.720 2.560 1.00 43.75 95 ASP A CA 1
ATOM 779 C C . ASP A 1 95 ? 40.587 -16.190 2.451 1.00 43.75 95 ASP A C 1
ATOM 781 O O . ASP A 1 95 ? 41.669 -15.608 2.548 1.00 43.75 95 ASP A O 1
ATOM 785 N N . ALA A 1 96 ? 39.447 -15.518 2.264 1.00 41.31 96 ALA A N 1
ATOM 786 C CA . ALA A 1 96 ? 39.315 -14.069 2.050 1.00 41.31 96 ALA A CA 1
ATOM 787 C C . ALA A 1 96 ? 39.680 -13.185 3.276 1.00 41.31 96 ALA A C 1
ATOM 789 O O . ALA A 1 96 ? 39.240 -12.041 3.404 1.00 41.31 96 ALA A O 1
ATOM 790 N N . ARG A 1 97 ? 40.483 -13.700 4.218 1.00 41.09 97 ARG A N 1
ATOM 791 C CA . ARG A 1 97 ? 40.847 -13.054 5.496 1.00 41.09 97 ARG A CA 1
ATOM 792 C C . ARG A 1 97 ? 42.301 -12.708 5.693 1.00 41.09 97 ARG A C 1
ATOM 794 O O . ARG A 1 97 ? 42.626 -12.055 6.694 1.00 41.09 97 ARG A O 1
ATOM 801 N N . HIS A 1 98 ? 43.181 -13.150 4.809 1.00 38.75 98 HIS A N 1
ATOM 802 C CA . HIS A 1 98 ? 44.593 -12.875 4.986 1.00 38.75 98 HIS A CA 1
ATOM 803 C C . HIS A 1 98 ? 44.907 -11.432 4.565 1.00 38.75 98 HIS A C 1
ATOM 805 O O . HIS A 1 98 ? 44.969 -11.097 3.389 1.00 38.75 98 HIS A O 1
ATOM 811 N N . TYR A 1 99 ? 45.106 -10.562 5.556 1.00 40.88 99 TYR A N 1
ATOM 812 C CA . TYR A 1 99 ? 45.623 -9.203 5.372 1.00 40.88 99 TYR A CA 1
ATOM 813 C C . TYR A 1 99 ? 47.156 -9.265 5.282 1.00 40.88 99 TYR A C 1
ATOM 815 O O . TYR A 1 99 ? 47.783 -9.847 6.172 1.00 40.88 99 TYR A O 1
ATOM 823 N N . ASP A 1 100 ? 47.755 -8.717 4.220 1.00 41.97 100 ASP A N 1
ATOM 824 C CA . ASP A 1 100 ? 49.215 -8.629 4.069 1.00 41.97 100 ASP A CA 1
ATOM 825 C C . ASP A 1 100 ? 49.718 -7.314 4.696 1.00 41.97 100 ASP A C 1
ATOM 827 O O . ASP A 1 100 ? 49.646 -6.232 4.099 1.00 41.97 100 ASP A O 1
ATOM 831 N N . ASP A 1 101 ? 50.182 -7.404 5.950 1.00 36.72 101 ASP A N 1
ATOM 832 C CA . ASP A 1 101 ? 50.640 -6.260 6.754 1.00 36.72 101 ASP A CA 1
ATOM 833 C C . ASP A 1 101 ? 51.836 -5.519 6.110 1.00 36.72 101 ASP A C 1
ATOM 835 O O . ASP A 1 101 ? 52.013 -4.326 6.365 1.00 36.72 101 ASP A O 1
ATOM 839 N N . ASP A 1 102 ? 52.617 -6.169 5.235 1.00 35.78 102 ASP A N 1
ATOM 840 C CA . ASP A 1 102 ? 53.815 -5.574 4.622 1.00 35.78 102 ASP A CA 1
ATOM 841 C C . ASP A 1 102 ? 53.495 -4.639 3.437 1.00 35.78 102 ASP A C 1
ATOM 843 O O . ASP A 1 102 ? 54.320 -3.794 3.077 1.00 35.78 102 ASP A O 1
ATOM 847 N N . ARG A 1 103 ? 52.297 -4.743 2.838 1.00 44.47 103 ARG A N 1
ATOM 848 C CA . ARG A 1 103 ? 51.877 -3.930 1.674 1.00 44.47 103 ARG A CA 1
ATOM 849 C C . ARG A 1 103 ? 50.755 -2.934 1.956 1.00 44.47 103 ARG A C 1
ATOM 851 O O . ARG A 1 103 ? 50.502 -2.075 1.119 1.00 44.47 103 ARG A O 1
ATOM 858 N N . SER A 1 104 ? 50.118 -2.992 3.132 1.00 39.38 104 SER A N 1
ATOM 859 C CA . SER A 1 104 ? 48.969 -2.129 3.479 1.00 39.38 104 SER A CA 1
ATOM 860 C C . SER A 1 104 ? 47.833 -2.173 2.436 1.00 39.38 104 SER A C 1
ATOM 862 O O . SER A 1 104 ? 47.142 -1.172 2.202 1.00 39.38 104 SER A O 1
ATOM 864 N N . ASP A 1 105 ? 47.639 -3.335 1.805 1.00 38.84 105 ASP A N 1
ATOM 865 C CA . ASP A 1 105 ? 46.669 -3.540 0.732 1.00 38.84 105 ASP A CA 1
ATOM 866 C C . ASP A 1 105 ? 45.691 -4.675 1.056 1.00 38.84 105 ASP A C 1
ATOM 868 O O . ASP A 1 105 ? 46.061 -5.667 1.682 1.00 38.84 105 ASP A O 1
ATOM 872 N N . ALA A 1 106 ? 44.425 -4.504 0.671 1.00 37.38 106 ALA A N 1
ATOM 873 C CA . ALA A 1 106 ? 43.378 -5.509 0.841 1.00 37.38 106 ALA A CA 1
ATOM 874 C C . ALA A 1 106 ? 43.050 -6.071 -0.548 1.00 37.38 106 ALA A C 1
ATOM 876 O O . ALA A 1 106 ? 42.501 -5.337 -1.364 1.00 37.38 106 ALA A O 1
ATOM 877 N N . GLY A 1 107 ? 43.431 -7.324 -0.826 1.00 40.91 107 GLY A N 1
ATOM 878 C CA . GLY A 1 107 ? 43.195 -7.950 -2.139 1.00 40.91 107 GLY A CA 1
ATOM 879 C C . GLY A 1 107 ? 44.167 -9.070 -2.530 1.00 40.91 107 GLY A C 1
ATOM 880 O O . GLY A 1 107 ? 44.649 -9.095 -3.657 1.00 40.91 107 GLY A O 1
ATOM 881 N N . GLY A 1 108 ? 44.500 -9.985 -1.614 1.00 37.81 108 GLY A N 1
ATOM 882 C CA . GLY A 1 108 ? 45.233 -11.214 -1.942 1.00 37.81 108 GLY A CA 1
ATOM 883 C C . GLY A 1 108 ? 44.305 -12.422 -1.853 1.00 37.81 108 GLY A C 1
ATOM 884 O O . GLY A 1 108 ? 44.182 -12.997 -0.777 1.00 37.81 108 GLY A O 1
ATOM 885 N N . PHE A 1 109 ? 43.638 -12.777 -2.951 1.00 47.72 109 PHE A N 1
ATOM 886 C CA . PHE A 1 109 ? 42.821 -13.992 -3.061 1.00 47.72 109 PHE A CA 1
ATOM 887 C C . PHE A 1 109 ? 43.667 -15.129 -3.658 1.00 47.72 109 PHE A C 1
ATOM 889 O O . PHE A 1 109 ? 44.353 -14.914 -4.655 1.00 47.72 109 PHE A O 1
ATOM 896 N N . GLY A 1 110 ? 43.613 -16.319 -3.055 1.00 35.19 110 GLY A N 1
ATOM 897 C CA . GLY A 1 110 ? 44.184 -17.564 -3.580 1.00 35.19 110 GLY A CA 1
ATOM 898 C C . GLY A 1 110 ? 45.690 -17.770 -3.370 1.00 35.19 110 GLY A C 1
ATOM 899 O O . GLY A 1 110 ? 46.491 -16.836 -3.322 1.00 35.19 110 GLY A O 1
ATOM 900 N N . ALA A 1 111 ? 46.118 -19.034 -3.287 1.00 31.80 111 ALA A N 1
ATOM 901 C CA . ALA A 1 111 ? 47.537 -19.405 -3.249 1.00 31.80 111 ALA A CA 1
ATOM 902 C C . ALA A 1 111 ? 48.301 -18.979 -4.528 1.00 31.80 111 ALA A C 1
ATOM 904 O O . ALA A 1 111 ? 49.539 -18.905 -4.536 1.00 31.80 111 ALA A O 1
ATOM 905 N N . ALA A 1 112 ? 47.573 -18.595 -5.579 1.00 40.12 112 ALA A N 1
ATOM 906 C CA . ALA A 1 112 ? 48.040 -17.746 -6.660 1.00 40.12 112 ALA A CA 1
ATOM 907 C C . ALA A 1 112 ? 47.912 -16.267 -6.269 1.00 40.12 112 ALA A C 1
ATOM 909 O O . ALA A 1 112 ? 46.872 -15.656 -6.463 1.00 40.12 112 ALA A O 1
ATOM 910 N N . ASN A 1 113 ? 48.987 -15.657 -5.757 1.00 50.81 113 ASN A N 1
ATOM 911 C CA . ASN A 1 113 ? 49.071 -14.194 -5.678 1.00 50.81 113 ASN A CA 1
ATOM 912 C C . ASN A 1 113 ? 48.627 -13.618 -7.035 1.00 50.81 113 ASN A C 1
ATOM 914 O O . ASN A 1 113 ? 49.368 -13.840 -7.993 1.00 50.81 113 ASN A O 1
ATOM 918 N N . GLY A 1 114 ? 47.478 -12.929 -7.113 1.00 56.91 114 GLY A N 1
ATOM 919 C CA . GLY A 1 114 ? 46.901 -12.307 -8.316 1.00 56.91 114 GLY A CA 1
ATOM 920 C C . GLY A 1 114 ? 47.854 -11.303 -8.967 1.00 56.91 114 GLY A C 1
ATOM 921 O O . GLY A 1 114 ? 47.711 -10.088 -8.865 1.00 56.91 114 GLY A O 1
ATOM 922 N N . LYS A 1 115 ? 48.918 -11.821 -9.573 1.00 71.31 115 LYS A N 1
ATOM 923 C CA . LYS A 1 115 ? 50.061 -11.072 -10.068 1.00 71.31 115 LYS A CA 1
ATOM 924 C C . LYS A 1 115 ? 49.792 -10.747 -11.515 1.00 71.31 115 LYS A C 1
ATOM 926 O O . LYS A 1 115 ? 49.920 -11.605 -12.385 1.00 71.31 115 LYS A O 1
ATOM 931 N N . VAL A 1 116 ? 49.478 -9.484 -11.750 1.00 88.88 116 VAL A N 1
ATOM 932 C CA . VAL A 1 116 ? 49.615 -8.900 -13.075 1.00 88.88 116 VAL A CA 1
ATOM 933 C C . VAL A 1 116 ? 51.105 -8.700 -13.347 1.00 88.88 116 VAL A C 1
ATOM 935 O O . VAL A 1 116 ? 51.838 -8.136 -12.530 1.00 88.88 116 VAL A O 1
ATOM 938 N N . GLN A 1 117 ? 51.568 -9.207 -14.483 1.00 92.06 117 GLN A N 1
ATOM 939 C CA . GLN A 1 117 ? 52.931 -9.046 -14.961 1.00 92.06 117 GLN A CA 1
ATOM 940 C C . GLN A 1 117 ? 52.910 -8.577 -16.410 1.00 92.06 117 GLN A C 1
ATOM 942 O O . GLN A 1 117 ? 52.328 -9.232 -17.270 1.00 92.06 117 GLN A O 1
ATOM 947 N N . ILE A 1 118 ? 53.630 -7.496 -16.705 1.00 93.75 118 ILE A N 1
ATOM 948 C CA . ILE A 1 118 ? 53.914 -7.114 -18.088 1.00 93.75 118 ILE A CA 1
ATOM 949 C C . ILE A 1 118 ? 54.927 -8.110 -18.665 1.00 93.75 118 ILE A C 1
ATOM 951 O O . ILE A 1 118 ? 56.072 -8.188 -18.210 1.00 93.75 118 ILE A O 1
ATOM 955 N N . ILE A 1 119 ? 54.491 -8.916 -19.633 1.00 94.88 119 ILE A N 1
ATOM 956 C CA . ILE A 1 119 ? 55.306 -9.971 -20.257 1.00 94.88 119 ILE A CA 1
ATOM 957 C C . ILE A 1 119 ? 55.978 -9.503 -21.545 1.00 94.88 119 ILE A C 1
ATOM 959 O O . ILE A 1 119 ? 56.988 -10.081 -21.955 1.00 94.88 119 ILE A O 1
ATOM 963 N N . GLN A 1 120 ? 55.434 -8.460 -22.171 1.00 95.31 120 GLN A N 1
ATOM 964 C CA . GLN A 1 120 ? 55.967 -7.898 -23.399 1.00 95.31 120 GLN A CA 1
ATOM 965 C C . GLN A 1 120 ? 55.669 -6.403 -23.495 1.00 95.31 120 GLN A C 1
ATOM 967 O O . GLN A 1 120 ? 54.556 -5.978 -23.197 1.00 95.31 120 GLN A O 1
ATOM 972 N N . GLN A 1 121 ? 56.659 -5.624 -23.934 1.00 95.25 121 GLN A N 1
ATOM 973 C CA . GLN A 1 121 ? 56.504 -4.212 -24.289 1.00 95.25 121 GLN A CA 1
ATOM 974 C C . GLN A 1 121 ? 57.093 -3.974 -25.682 1.00 95.25 121 GLN A C 1
ATOM 976 O O . GLN A 1 121 ? 58.216 -4.396 -25.975 1.00 95.25 121 GLN A O 1
ATOM 981 N N . ILE A 1 122 ? 56.336 -3.295 -26.536 1.00 96.50 122 ILE A N 1
ATOM 982 C CA . ILE A 1 122 ? 56.696 -2.964 -27.914 1.00 96.50 122 ILE A CA 1
ATOM 983 C C . ILE A 1 122 ? 56.747 -1.441 -28.023 1.00 96.50 122 ILE A C 1
ATOM 985 O O . ILE A 1 122 ? 55.767 -0.786 -27.681 1.00 96.50 122 ILE A O 1
ATOM 989 N N . ASN A 1 123 ? 57.870 -0.883 -28.495 1.00 95.31 123 ASN A N 1
ATOM 990 C CA . ASN A 1 123 ? 58.012 0.561 -28.730 1.00 95.31 123 ASN A CA 1
ATOM 991 C C . ASN A 1 123 ? 56.869 1.070 -29.613 1.00 95.31 123 ASN A C 1
ATOM 993 O O . ASN A 1 123 ? 56.631 0.509 -30.686 1.00 95.31 123 ASN A O 1
ATOM 997 N N . HIS A 1 124 ? 56.218 2.142 -29.178 1.00 95.62 124 HIS A N 1
ATOM 998 C CA . HIS A 1 124 ? 55.105 2.767 -29.872 1.00 95.62 124 HIS A CA 1
ATOM 999 C C . HIS A 1 124 ? 55.389 4.258 -30.100 1.00 95.62 124 HIS A C 1
ATOM 1001 O O . HIS A 1 124 ? 55.877 4.954 -29.210 1.00 95.62 124 HIS A O 1
ATOM 1007 N N . ASP A 1 125 ? 55.109 4.748 -31.310 1.00 92.00 125 ASP A N 1
ATOM 1008 C CA . ASP A 1 125 ? 55.268 6.167 -31.647 1.00 92.00 125 ASP A CA 1
ATOM 1009 C C . ASP A 1 125 ? 54.014 6.916 -31.176 1.00 92.00 125 ASP A C 1
ATOM 1011 O O . ASP A 1 125 ? 52.954 6.796 -31.799 1.00 92.00 125 ASP A O 1
ATOM 1015 N N . GLY A 1 126 ? 54.151 7.681 -30.092 1.00 90.38 126 GLY A N 1
ATOM 1016 C CA . GLY A 1 126 ? 53.043 8.391 -29.448 1.00 90.38 126 GLY A CA 1
ATOM 1017 C C . GLY A 1 126 ? 52.236 7.512 -28.492 1.00 90.38 126 GLY A C 1
ATOM 1018 O O . GLY A 1 126 ? 52.502 6.318 -28.347 1.00 90.38 126 GLY A O 1
ATOM 1019 N N . GLU A 1 127 ? 51.264 8.117 -27.823 1.00 93.00 127 GLU A N 1
ATOM 1020 C CA . GLU A 1 127 ? 50.387 7.444 -26.862 1.00 93.00 127 GLU A CA 1
ATOM 1021 C C . GLU A 1 127 ? 49.510 6.398 -27.564 1.00 93.00 127 GLU A C 1
ATOM 1023 O O . GLU A 1 127 ? 49.247 6.474 -28.768 1.00 93.00 127 GLU A O 1
ATOM 1028 N N . VAL A 1 128 ? 49.091 5.371 -26.827 1.00 96.00 128 VAL A N 1
ATOM 1029 C CA . VAL A 1 128 ? 48.218 4.319 -27.362 1.00 96.00 128 VAL A CA 1
ATOM 1030 C C . VAL A 1 128 ? 46.772 4.647 -26.987 1.00 96.00 128 VAL A C 1
ATOM 1032 O O . VAL A 1 128 ? 46.285 4.195 -25.952 1.00 96.00 128 VAL A O 1
ATOM 1035 N N . ASN A 1 129 ? 46.088 5.419 -27.832 1.00 95.44 129 ASN A N 1
ATOM 1036 C CA . ASN A 1 129 ? 44.720 5.896 -27.583 1.00 95.44 129 ASN A CA 1
ATOM 1037 C C . ASN A 1 129 ? 43.710 4.741 -27.512 1.00 95.44 129 ASN A C 1
ATOM 1039 O O . ASN A 1 129 ? 42.823 4.735 -26.665 1.00 95.44 129 ASN A O 1
ATOM 1043 N N . ARG A 1 130 ? 43.847 3.741 -28.394 1.00 96.94 130 ARG A N 1
ATOM 1044 C CA . ARG A 1 130 ? 43.025 2.520 -28.379 1.00 96.94 130 ARG A CA 1
ATOM 1045 C C . ARG A 1 130 ? 43.770 1.363 -29.017 1.00 96.94 130 ARG A C 1
ATOM 1047 O O . ARG A 1 130 ? 44.406 1.557 -30.050 1.00 96.94 130 ARG A O 1
ATOM 1054 N N . ALA A 1 131 ? 43.679 0.167 -28.443 1.00 97.94 131 ALA A N 1
ATOM 1055 C CA . ALA A 1 131 ? 44.273 -1.041 -29.006 1.00 97.94 131 ALA A CA 1
ATOM 1056 C C . ALA A 1 131 ? 43.232 -2.158 -29.085 1.00 97.94 131 ALA A C 1
ATOM 1058 O O . ALA A 1 131 ? 42.526 -2.399 -28.105 1.00 97.94 131 ALA A O 1
ATOM 1059 N N . ARG A 1 132 ? 43.118 -2.818 -30.245 1.00 97.75 132 ARG A N 1
ATOM 1060 C CA . ARG A 1 132 ? 42.177 -3.930 -30.447 1.00 97.75 132 ARG A CA 1
ATOM 1061 C C . ARG A 1 132 ? 42.820 -5.114 -31.170 1.00 97.75 132 ARG A C 1
ATOM 1063 O O . ARG A 1 132 ? 43.527 -4.896 -32.162 1.00 97.75 132 ARG A O 1
ATOM 1070 N N . TYR A 1 133 ? 42.574 -6.348 -30.723 1.00 97.56 133 TYR A N 1
ATOM 1071 C CA . TYR A 1 133 ? 43.060 -7.560 -31.404 1.00 97.56 133 TYR A CA 1
ATOM 1072 C C . TYR A 1 133 ? 42.144 -8.005 -32.548 1.00 97.56 133 TYR A C 1
ATOM 1074 O O . TYR A 1 133 ? 40.930 -7.805 -32.517 1.00 97.56 133 TYR A O 1
ATOM 1082 N N . MET A 1 134 ? 42.722 -8.653 -33.560 1.00 97.31 134 MET A N 1
ATOM 1083 C CA . MET A 1 134 ? 41.954 -9.228 -34.661 1.00 97.31 134 MET A CA 1
ATOM 1084 C C . MET A 1 134 ? 41.303 -10.558 -34.232 1.00 97.31 134 MET A C 1
ATOM 1086 O O . MET A 1 134 ? 42.028 -11.510 -33.935 1.00 97.31 134 MET A O 1
ATOM 1090 N N . PRO A 1 135 ? 39.963 -10.699 -34.270 1.00 94.81 135 PRO A N 1
ATOM 1091 C CA . PRO A 1 135 ? 39.265 -11.879 -33.752 1.00 94.81 135 PRO A CA 1
ATOM 1092 C C . PRO A 1 135 ? 39.719 -13.219 -34.342 1.00 94.81 135 PRO A C 1
ATOM 1094 O O . PRO A 1 135 ? 39.727 -14.230 -33.647 1.00 94.81 135 PRO A O 1
ATOM 1097 N N . GLN A 1 136 ? 40.096 -13.243 -35.624 1.00 95.44 136 GLN A N 1
ATOM 1098 C CA . GLN A 1 136 ? 40.533 -14.458 -36.319 1.00 95.44 136 GLN A CA 1
ATOM 1099 C C . GLN A 1 136 ? 41.995 -14.822 -36.027 1.00 95.44 136 GLN A C 1
ATOM 1101 O O . GLN A 1 136 ? 42.381 -15.976 -36.198 1.00 95.44 136 GLN A O 1
ATOM 1106 N N . ASN A 1 137 ? 42.812 -13.854 -35.600 1.00 95.88 137 ASN A N 1
ATOM 1107 C CA . ASN A 1 137 ? 44.202 -14.073 -35.221 1.00 95.88 137 ASN A CA 1
ATOM 1108 C C . ASN A 1 137 ? 44.612 -13.073 -34.120 1.00 95.88 137 ASN A C 1
ATOM 1110 O O . ASN A 1 137 ? 45.072 -11.971 -34.439 1.00 95.88 137 ASN A O 1
ATOM 1114 N N . PRO A 1 138 ? 44.494 -13.467 -32.837 1.00 94.50 138 PRO A N 1
ATOM 1115 C CA . PRO A 1 138 ? 44.766 -12.590 -31.699 1.00 94.50 138 PRO A CA 1
ATOM 1116 C C . PRO A 1 138 ? 46.203 -12.070 -31.612 1.00 94.50 138 PRO A C 1
ATOM 1118 O O . PRO A 1 138 ? 46.438 -11.089 -30.914 1.00 94.50 138 PRO A O 1
ATOM 1121 N N . PHE A 1 139 ? 47.156 -12.666 -32.345 1.00 95.50 139 PHE A N 1
ATOM 1122 C CA . PHE A 1 139 ? 48.528 -12.155 -32.439 1.00 95.50 139 PHE A CA 1
ATOM 1123 C C . PHE A 1 139 ? 48.616 -10.765 -33.078 1.00 95.50 139 PHE A C 1
ATOM 1125 O O . PHE A 1 139 ? 49.593 -10.046 -32.860 1.00 95.50 139 PHE A O 1
ATOM 1132 N N . ILE A 1 140 ? 47.614 -10.396 -33.878 1.00 97.69 140 ILE A N 1
ATOM 1133 C CA . ILE A 1 140 ? 47.568 -9.135 -34.608 1.00 97.69 140 ILE A CA 1
ATOM 1134 C C . ILE A 1 140 ? 46.763 -8.110 -33.810 1.00 97.69 140 ILE A C 1
ATOM 1136 O O . ILE A 1 140 ? 45.578 -8.310 -33.548 1.00 97.69 140 ILE A O 1
ATOM 1140 N N . ILE A 1 141 ? 47.398 -6.988 -33.478 1.00 98.12 141 ILE A N 1
ATOM 1141 C CA . ILE A 1 141 ? 46.817 -5.870 -32.730 1.00 98.12 141 ILE A CA 1
ATOM 1142 C C . ILE A 1 141 ? 46.890 -4.613 -33.592 1.00 98.12 141 ILE A C 1
ATOM 1144 O O . ILE A 1 141 ? 47.962 -4.270 -34.092 1.00 98.12 141 ILE A O 1
ATOM 1148 N N . ALA A 1 142 ? 45.765 -3.916 -33.750 1.00 98.19 142 ALA A N 1
ATOM 1149 C CA . ALA A 1 142 ? 45.743 -2.561 -34.292 1.00 98.19 142 ALA A CA 1
ATOM 1150 C C . ALA A 1 142 ? 45.744 -1.536 -33.157 1.00 98.19 142 ALA A C 1
ATOM 1152 O O . ALA A 1 142 ? 45.103 -1.766 -32.131 1.00 98.19 142 ALA A O 1
ATOM 1153 N N . THR A 1 143 ? 46.412 -0.402 -33.359 1.00 98.00 143 THR A N 1
ATOM 1154 C CA . THR A 1 143 ? 46.445 0.704 -32.401 1.00 98.00 143 THR A CA 1
ATOM 1155 C C . THR A 1 143 ? 46.165 2.054 -33.057 1.00 98.00 143 THR A C 1
ATOM 1157 O O . THR A 1 143 ? 46.685 2.368 -34.134 1.00 98.00 143 THR A O 1
ATOM 1160 N N . LYS A 1 144 ? 45.349 2.869 -32.382 1.00 96.50 144 LYS A N 1
ATOM 1161 C CA . LYS A 1 144 ? 45.238 4.312 -32.615 1.00 96.50 144 LYS A CA 1
ATOM 1162 C C . LYS A 1 144 ? 46.263 5.044 -31.752 1.00 96.50 144 LYS A C 1
ATOM 1164 O O . LYS A 1 144 ? 46.587 4.604 -30.650 1.00 96.50 144 LYS A O 1
ATOM 1169 N N . THR A 1 145 ? 46.774 6.143 -32.286 1.00 93.06 145 THR A N 1
ATOM 1170 C CA . THR A 1 145 ? 47.808 6.991 -31.684 1.00 93.06 145 THR A CA 1
ATOM 1171 C C . THR A 1 145 ? 47.439 8.458 -31.894 1.00 93.06 145 THR A C 1
ATOM 1173 O O . THR A 1 145 ? 46.555 8.748 -32.701 1.00 93.06 145 THR A O 1
ATOM 1176 N N . VAL A 1 146 ? 48.193 9.369 -31.283 1.00 91.38 146 VAL A N 1
ATOM 1177 C CA . VAL A 1 146 ? 48.169 10.833 -31.498 1.00 91.38 146 VAL A CA 1
ATOM 1178 C C . VAL A 1 146 ? 48.551 11.271 -32.926 1.00 91.38 146 VAL A C 1
ATOM 1180 O O . VAL A 1 146 ? 48.738 12.448 -33.228 1.00 91.38 146 VAL A O 1
ATOM 1183 N N . SER A 1 147 ? 48.720 10.313 -33.839 1.00 91.88 147 SER A N 1
ATOM 1184 C CA . SER A 1 147 ? 49.027 10.528 -35.249 1.00 91.88 147 SER A CA 1
ATOM 1185 C C . SER A 1 147 ? 47.868 10.087 -36.143 1.00 91.88 147 SER A C 1
ATOM 1187 O O . SER A 1 147 ? 47.006 9.306 -35.751 1.00 91.88 147 SER A O 1
ATOM 1189 N N . ALA A 1 148 ? 47.899 10.532 -37.397 1.00 92.62 148 ALA A N 1
ATOM 1190 C CA . ALA A 1 148 ? 46.899 10.178 -38.398 1.00 92.62 148 ALA A CA 1
ATOM 1191 C C . ALA A 1 148 ? 46.944 8.711 -38.874 1.00 92.62 148 ALA A C 1
ATOM 1193 O O . ALA A 1 148 ? 46.019 8.242 -39.537 1.00 92.62 148 ALA A O 1
ATOM 1194 N N . GLU A 1 149 ? 48.031 7.984 -38.604 1.00 94.25 149 GLU A N 1
ATOM 1195 C CA . GLU A 1 149 ? 48.186 6.591 -39.030 1.00 94.25 149 GLU A CA 1
ATOM 1196 C C . GLU A 1 149 ? 47.644 5.622 -37.963 1.00 94.25 149 GLU A C 1
ATOM 1198 O O . GLU A 1 149 ? 47.760 5.874 -36.765 1.00 94.25 149 GLU A O 1
ATOM 1203 N N . VAL A 1 150 ? 47.097 4.481 -38.397 1.00 97.06 150 VAL A N 1
ATOM 1204 C CA . VAL A 1 150 ? 46.793 3.338 -37.512 1.00 97.06 150 VAL A CA 1
ATOM 1205 C C . VAL A 1 150 ? 47.932 2.334 -37.634 1.00 97.06 150 VAL A C 1
ATOM 1207 O O . VAL A 1 150 ? 48.337 1.985 -38.748 1.00 97.06 150 VAL A O 1
ATOM 1210 N N . TYR A 1 151 ? 48.469 1.860 -36.515 1.00 97.75 151 TYR A N 1
ATOM 1211 C CA . TYR A 1 151 ? 49.543 0.869 -36.528 1.00 97.75 151 TYR A CA 1
ATOM 1212 C C . TYR A 1 151 ? 48.990 -0.534 -36.349 1.00 97.75 151 TYR A C 1
ATOM 1214 O O . TYR A 1 151 ? 48.031 -0.740 -35.618 1.00 97.75 151 TYR A O 1
ATOM 1222 N N . VAL A 1 152 ? 49.600 -1.505 -37.022 1.00 97.69 152 VAL A N 1
ATOM 1223 C CA . VAL A 1 152 ? 49.293 -2.925 -36.852 1.00 97.69 152 VAL A CA 1
ATOM 1224 C C . VAL A 1 152 ? 50.571 -3.646 -36.458 1.00 97.69 152 VAL A C 1
ATOM 1226 O O . VAL A 1 152 ? 51.586 -3.539 -37.152 1.00 97.69 152 VAL A O 1
ATOM 1229 N N . PHE A 1 153 ? 50.503 -4.386 -35.360 1.00 97.31 153 PHE A N 1
ATOM 1230 C CA . PHE A 1 153 ? 51.591 -5.179 -34.807 1.00 97.31 153 PHE A CA 1
ATOM 1231 C C . PHE A 1 153 ? 51.185 -6.646 -34.765 1.00 97.31 153 PHE A C 1
ATOM 1233 O O . PHE A 1 153 ? 50.104 -6.980 -34.294 1.00 97.31 153 PHE A O 1
ATOM 1240 N N . ASP A 1 154 ? 52.068 -7.528 -35.210 1.00 95.75 154 ASP A N 1
ATOM 1241 C CA . ASP A 1 154 ? 52.044 -8.945 -34.881 1.00 95.75 154 ASP A CA 1
ATOM 1242 C C . ASP A 1 154 ? 52.998 -9.156 -33.709 1.00 95.75 154 ASP A C 1
ATOM 1244 O O . ASP A 1 154 ? 54.214 -9.282 -33.889 1.00 95.75 154 ASP A O 1
ATOM 1248 N N . TYR A 1 155 ? 52.463 -9.173 -32.488 1.00 94.44 155 TYR A N 1
ATOM 1249 C CA . TYR A 1 155 ? 53.310 -9.158 -31.295 1.00 94.44 155 TYR A CA 1
ATOM 1250 C C . TYR A 1 155 ? 54.222 -10.391 -31.193 1.00 94.44 155 TYR A C 1
ATOM 1252 O O . TYR A 1 155 ? 55.260 -10.324 -30.532 1.00 94.44 155 TYR A O 1
ATOM 1260 N N . SER A 1 156 ? 53.910 -11.491 -31.893 1.00 93.44 156 SER A N 1
ATOM 1261 C CA . SER A 1 156 ? 54.765 -12.686 -31.949 1.00 93.44 156 SER A CA 1
ATOM 1262 C C . SER A 1 156 ? 56.103 -12.441 -32.664 1.00 93.44 156 SER A C 1
ATOM 1264 O O . SER A 1 156 ? 57.078 -13.159 -32.427 1.00 93.44 156 SER A O 1
ATOM 1266 N N . LYS A 1 157 ? 56.174 -11.411 -33.518 1.00 93.62 157 LYS A N 1
ATOM 1267 C CA . LYS A 1 157 ? 57.387 -10.998 -34.243 1.00 93.62 157 LYS A CA 1
ATOM 1268 C C . LYS A 1 157 ? 58.252 -10.008 -33.468 1.00 93.62 157 LYS A C 1
ATOM 1270 O O . LYS A 1 157 ? 59.376 -9.726 -33.889 1.00 93.62 157 LYS A O 1
ATOM 1275 N N . HIS A 1 158 ? 57.754 -9.484 -32.352 1.00 92.94 158 HIS A N 1
ATOM 1276 C CA . HIS A 1 158 ? 58.471 -8.527 -31.521 1.00 92.94 158 HIS A CA 1
ATOM 1277 C C . HIS A 1 158 ? 59.132 -9.222 -30.319 1.00 92.94 158 HIS A C 1
ATOM 1279 O O . HIS A 1 158 ? 58.610 -10.209 -29.802 1.00 92.94 158 HIS A O 1
ATOM 1285 N N . PRO A 1 159 ? 60.298 -8.738 -29.848 1.00 90.25 159 PRO A N 1
ATOM 1286 C CA . PRO A 1 159 ? 60.907 -9.247 -28.623 1.00 90.25 159 PRO A CA 1
ATOM 1287 C C . PRO A 1 159 ? 60.053 -8.902 -27.390 1.00 90.25 159 PRO A C 1
ATOM 1289 O O . PRO A 1 159 ? 59.292 -7.938 -27.400 1.00 90.25 159 PRO A O 1
ATOM 1292 N N . SER A 1 160 ? 60.220 -9.661 -26.301 1.00 89.19 160 SER A N 1
ATOM 1293 C CA . SER A 1 160 ? 59.535 -9.393 -25.024 1.00 89.19 160 SER A CA 1
ATOM 1294 C C . SER A 1 160 ? 59.995 -8.096 -24.352 1.00 89.19 160 SER A C 1
ATOM 1296 O O . SER A 1 160 ? 59.228 -7.451 -23.646 1.00 89.19 160 SER A O 1
ATOM 1298 N N . LYS A 1 161 ? 61.251 -7.695 -24.574 1.00 89.00 161 LYS A N 1
ATOM 1299 C CA . LYS A 1 161 ? 61.777 -6.402 -24.133 1.00 89.00 161 LYS A CA 1
ATOM 1300 C C . LYS A 1 161 ? 62.002 -5.489 -25.334 1.00 89.00 161 LYS A C 1
ATOM 1302 O O . LYS A 1 161 ? 62.560 -5.964 -26.329 1.00 89.00 161 LYS A O 1
ATOM 1307 N N . PRO A 1 162 ? 61.645 -4.202 -25.230 1.00 88.50 162 PRO A N 1
ATOM 1308 C CA . PRO A 1 162 ? 61.767 -3.272 -26.332 1.00 88.50 162 PRO A CA 1
ATOM 1309 C C . PRO A 1 162 ? 63.248 -3.054 -26.684 1.00 88.50 162 PRO A C 1
ATOM 1311 O O . PRO A 1 162 ? 64.103 -3.016 -25.789 1.00 88.50 162 PRO A O 1
ATOM 1314 N N . PRO A 1 163 ? 63.591 -2.929 -27.977 1.00 85.50 163 PRO A N 1
ATOM 1315 C CA . PRO A 1 163 ? 64.933 -2.551 -28.400 1.00 85.50 163 PRO A CA 1
ATOM 1316 C C . PRO A 1 163 ? 65.367 -1.201 -27.804 1.00 85.50 163 PRO A C 1
ATOM 1318 O O . PRO A 1 163 ? 64.596 -0.244 -27.776 1.00 85.50 163 PRO A O 1
ATOM 1321 N N . LEU A 1 164 ? 66.631 -1.116 -27.371 1.00 83.75 164 LEU A N 1
ATOM 1322 C CA . LEU A 1 164 ? 67.217 0.085 -26.747 1.00 83.75 164 LEU A CA 1
ATOM 1323 C C . LEU A 1 164 ? 67.397 1.269 -27.711 1.00 83.75 164 LEU A C 1
ATOM 1325 O O . LEU A 1 164 ? 67.757 2.357 -27.273 1.00 83.75 164 LEU A O 1
ATOM 1329 N N . ASP A 1 165 ? 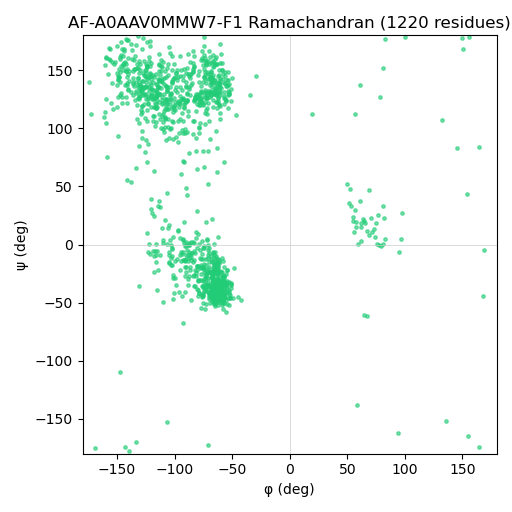67.206 1.062 -29.014 1.00 83.88 165 ASP A N 1
ATOM 1330 C CA . ASP A 1 165 ? 67.260 2.132 -30.014 1.00 83.88 165 ASP A CA 1
ATOM 1331 C C . ASP A 1 165 ? 65.998 3.013 -30.013 1.00 83.88 165 ASP A C 1
ATOM 1333 O O . ASP A 1 165 ? 65.987 4.043 -30.686 1.00 83.88 165 ASP A O 1
ATOM 1337 N N . GLY A 1 166 ? 64.961 2.622 -29.259 1.00 79.62 166 GLY A N 1
ATOM 1338 C CA . GLY A 1 166 ? 63.702 3.355 -29.130 1.00 79.62 166 GLY A CA 1
ATOM 1339 C C . GLY A 1 166 ? 62.850 3.360 -30.401 1.00 79.62 166 GLY A C 1
ATOM 1340 O O . GLY A 1 166 ? 61.851 4.067 -30.455 1.00 79.62 166 GLY A O 1
ATOM 1341 N N . ALA A 1 167 ? 63.218 2.596 -31.436 1.00 86.88 167 ALA A N 1
ATOM 1342 C CA . ALA A 1 167 ? 62.527 2.647 -32.718 1.00 86.88 167 ALA A CA 1
ATOM 1343 C C . ALA A 1 167 ? 61.193 1.880 -32.671 1.00 86.88 167 ALA A C 1
ATOM 1345 O O . ALA A 1 167 ? 61.164 0.673 -32.406 1.00 86.88 167 ALA A O 1
ATOM 1346 N N . CYS A 1 168 ? 60.089 2.560 -32.990 1.00 90.56 168 CYS A N 1
ATOM 1347 C CA . CYS A 1 168 ? 58.795 1.936 -33.259 1.00 90.56 168 CYS A CA 1
ATOM 1348 C C . CYS A 1 168 ? 58.787 1.324 -34.669 1.00 90.56 168 CYS A C 1
ATOM 1350 O O . CYS A 1 168 ? 59.086 1.986 -35.668 1.00 90.56 168 CYS A O 1
ATOM 1352 N N . SER A 1 169 ? 58.454 0.037 -34.775 1.00 91.62 169 SER A N 1
ATOM 1353 C CA . SER A 1 169 ? 58.539 -0.714 -36.035 1.00 91.62 169 SER A CA 1
ATOM 1354 C C . SER A 1 169 ? 57.281 -1.542 -36.312 1.00 91.62 169 SER A C 1
ATOM 1356 O O . SER A 1 169 ? 57.369 -2.767 -36.354 1.00 91.62 169 SER A O 1
ATOM 1358 N N . PRO A 1 170 ? 56.119 -0.902 -36.545 1.00 94.38 170 PRO A N 1
ATOM 1359 C CA . PRO A 1 170 ? 54.885 -1.624 -36.838 1.00 94.38 170 PRO A CA 1
ATOM 1360 C C . PRO A 1 170 ? 55.027 -2.499 -38.090 1.00 94.38 170 PRO A C 1
ATOM 1362 O O . PRO A 1 170 ? 55.794 -2.192 -39.017 1.00 94.38 170 PRO A O 1
ATOM 1365 N N . ASP A 1 171 ? 54.284 -3.603 -38.126 1.00 94.69 171 ASP A N 1
ATOM 1366 C CA . ASP A 1 171 ? 54.230 -4.494 -39.283 1.00 94.69 171 ASP A CA 1
ATOM 1367 C C . ASP A 1 171 ? 53.524 -3.821 -40.459 1.00 94.69 171 ASP A C 1
ATOM 1369 O O . ASP A 1 171 ? 53.994 -3.937 -41.597 1.00 94.69 171 ASP A O 1
ATOM 1373 N N . LEU A 1 172 ? 52.451 -3.071 -40.176 1.00 95.81 172 LEU A N 1
ATOM 1374 C CA . LEU A 1 172 ? 51.759 -2.223 -41.145 1.00 95.81 172 LEU A CA 1
ATOM 1375 C C . LEU A 1 172 ? 51.417 -0.846 -40.560 1.00 95.81 172 LEU A C 1
ATOM 1377 O O . LEU A 1 172 ? 51.030 -0.723 -39.401 1.00 95.81 172 LEU A O 1
ATOM 1381 N N . ARG A 1 173 ? 51.520 0.185 -41.402 1.00 96.12 173 ARG A N 1
ATOM 1382 C CA . ARG A 1 173 ? 51.006 1.542 -41.173 1.00 96.12 173 ARG A CA 1
ATOM 1383 C C . ARG A 1 173 ? 49.817 1.781 -42.097 1.00 96.12 173 ARG A C 1
ATOM 1385 O O . ARG A 1 173 ? 49.969 1.784 -43.321 1.00 96.12 173 ARG A O 1
ATOM 1392 N N . LEU A 1 174 ? 48.633 1.951 -41.531 1.00 96.94 174 LEU A N 1
ATOM 1393 C CA . LEU A 1 174 ? 47.413 2.182 -42.292 1.00 96.94 174 LEU A CA 1
ATOM 1394 C C . LEU A 1 174 ? 47.182 3.686 -42.443 1.00 96.94 174 LEU A C 1
ATOM 1396 O O . LEU A 1 174 ? 47.180 4.430 -41.464 1.00 96.94 174 LEU A O 1
ATOM 1400 N N . ARG A 1 175 ? 47.013 4.128 -43.689 1.00 95.31 175 ARG A N 1
ATOM 1401 C CA . ARG A 1 175 ? 46.860 5.532 -44.080 1.00 95.31 175 ARG A CA 1
ATOM 1402 C C . ARG A 1 175 ? 45.451 5.801 -44.576 1.00 95.31 175 ARG A C 1
ATOM 1404 O O . ARG A 1 175 ? 44.873 4.976 -45.281 1.00 95.31 175 ARG A O 1
ATOM 1411 N N . GLY A 1 176 ? 44.917 6.969 -44.242 1.00 93.44 176 GLY A N 1
ATOM 1412 C CA . GLY A 1 176 ? 43.589 7.408 -44.676 1.00 93.44 176 GLY A CA 1
ATOM 1413 C C . GLY A 1 176 ? 43.117 8.645 -43.920 1.00 93.44 176 GLY A C 1
ATOM 1414 O O . GLY A 1 176 ? 42.667 9.600 -44.550 1.00 93.44 176 GLY A O 1
ATOM 1415 N N . HIS A 1 177 ? 43.305 8.646 -42.599 1.00 96.44 177 HIS A N 1
ATOM 1416 C CA . HIS A 1 177 ? 42.998 9.792 -41.748 1.00 96.44 177 HIS A CA 1
ATOM 1417 C C . HIS A 1 177 ? 44.041 10.907 -41.858 1.00 96.44 177 HIS A C 1
ATOM 1419 O O . HIS A 1 177 ? 45.130 10.724 -42.412 1.00 96.44 177 HIS A O 1
ATOM 1425 N N . ASN A 1 178 ? 43.680 12.074 -41.326 1.00 94.56 178 ASN A N 1
ATOM 1426 C CA . ASN A 1 178 ? 44.500 13.286 -41.292 1.00 94.56 178 ASN A CA 1
ATOM 1427 C C . ASN A 1 178 ? 44.861 13.723 -39.863 1.00 94.56 178 ASN A C 1
ATOM 1429 O O . ASN A 1 178 ? 45.772 14.533 -39.700 1.00 94.56 178 ASN A O 1
ATOM 1433 N N . THR A 1 179 ? 44.177 13.185 -38.855 1.00 95.25 179 THR A N 1
ATOM 1434 C CA . THR A 1 179 ? 44.332 13.508 -37.429 1.00 95.25 179 THR A CA 1
ATOM 1435 C C . THR A 1 179 ? 44.191 12.242 -36.579 1.00 95.25 179 THR A C 1
ATOM 1437 O O . THR A 1 179 ? 43.951 11.152 -37.105 1.00 95.25 179 THR A O 1
ATOM 1440 N N . GLU A 1 180 ? 44.376 12.368 -35.268 1.00 94.69 180 GLU A N 1
ATOM 1441 C CA . GLU A 1 180 ? 44.224 11.266 -34.316 1.00 94.69 180 GLU A CA 1
ATOM 1442 C C . GLU A 1 180 ? 42.759 10.833 -34.114 1.00 94.69 180 GLU A C 1
ATOM 1444 O O . GLU A 1 180 ? 41.869 11.212 -34.877 1.00 94.69 180 GLU A O 1
ATOM 1449 N N . GLY A 1 181 ? 42.520 9.937 -33.158 1.00 94.00 181 GLY A N 1
ATOM 1450 C CA . GLY A 1 181 ? 41.177 9.594 -32.682 1.00 94.00 181 GLY A CA 1
ATOM 1451 C C . GLY A 1 181 ? 41.151 8.295 -31.883 1.00 94.00 181 GLY A C 1
ATOM 1452 O O . GLY A 1 181 ? 42.197 7.673 -31.674 1.00 94.00 181 GLY A O 1
ATOM 1453 N N . TYR A 1 182 ? 39.954 7.845 -31.509 1.00 94.00 182 TYR A N 1
ATOM 1454 C CA . TYR A 1 182 ? 39.775 6.704 -30.602 1.00 94.00 182 TYR A CA 1
ATOM 1455 C C . TYR A 1 182 ? 39.086 5.500 -31.255 1.00 94.00 182 TYR A C 1
ATOM 1457 O O . TYR A 1 182 ? 39.517 4.366 -31.034 1.00 94.00 182 TYR A O 1
ATOM 1465 N N . GLY A 1 183 ? 38.077 5.712 -32.106 1.00 95.19 183 GLY A N 1
ATOM 1466 C CA . GLY A 1 183 ? 37.299 4.628 -32.711 1.00 95.19 183 GLY A CA 1
ATOM 1467 C C . GLY A 1 183 ? 38.140 3.598 -33.470 1.00 95.19 183 GLY A C 1
ATOM 1468 O O . GLY A 1 183 ? 38.869 3.944 -34.403 1.00 95.19 183 GLY A O 1
ATOM 1469 N N . LEU A 1 184 ? 38.016 2.320 -33.099 1.00 97.25 184 LEU A N 1
ATOM 1470 C CA . LEU A 1 184 ? 38.780 1.215 -33.686 1.00 97.25 184 LEU A CA 1
ATOM 1471 C C . LEU A 1 184 ? 38.028 -0.114 -33.525 1.00 97.25 184 LEU A C 1
ATOM 1473 O O . LEU A 1 184 ? 37.758 -0.538 -32.403 1.00 97.25 184 LEU A O 1
ATOM 1477 N N . SER A 1 185 ? 37.716 -0.805 -34.627 1.00 97.81 185 SER A N 1
ATOM 1478 C CA . SER A 1 185 ? 36.944 -2.055 -34.574 1.00 97.81 185 SER A CA 1
ATOM 1479 C C . SER A 1 185 ? 37.294 -3.034 -35.696 1.00 97.81 185 SER A C 1
ATOM 1481 O O . SER A 1 185 ? 37.238 -2.701 -36.884 1.00 97.81 185 SER A O 1
ATOM 1483 N N . TRP A 1 186 ? 37.622 -4.273 -35.324 1.00 97.94 186 TRP A N 1
ATOM 1484 C CA . TRP A 1 186 ? 37.870 -5.377 -36.254 1.00 97.94 186 TRP A CA 1
ATOM 1485 C C . TRP A 1 186 ? 36.582 -6.104 -36.645 1.00 97.94 186 TRP A C 1
ATOM 1487 O O . TRP A 1 186 ? 35.698 -6.331 -35.818 1.00 97.94 186 TRP A O 1
ATOM 1497 N N . SER A 1 187 ? 36.496 -6.545 -37.900 1.00 96.50 187 SER A N 1
ATOM 1498 C CA . SER A 1 187 ? 35.392 -7.394 -38.346 1.00 96.50 187 SER A CA 1
ATOM 1499 C C . SER A 1 187 ? 35.538 -8.806 -37.782 1.00 96.50 187 SER A C 1
ATOM 1501 O O . SER A 1 187 ? 36.569 -9.452 -37.957 1.00 96.50 187 SER A O 1
ATOM 1503 N N . LYS A 1 188 ? 34.471 -9.347 -37.179 1.00 93.50 188 LYS A N 1
ATOM 1504 C CA . LYS A 1 188 ? 34.412 -10.769 -36.787 1.00 93.50 188 LYS A CA 1
ATOM 1505 C C . LYS A 1 188 ? 34.201 -11.714 -37.977 1.00 93.50 188 LYS A C 1
ATOM 1507 O O . LYS A 1 188 ? 34.523 -12.895 -37.885 1.00 93.50 188 LYS A O 1
ATOM 1512 N N . PHE A 1 189 ? 33.692 -11.204 -39.098 1.00 94.50 189 PHE A N 1
ATOM 1513 C CA . PHE A 1 189 ? 33.322 -12.014 -40.264 1.00 94.50 189 PHE A CA 1
ATOM 1514 C C . PHE A 1 189 ? 34.410 -12.074 -41.326 1.00 94.50 189 PHE A C 1
ATOM 1516 O O . PHE A 1 189 ? 34.639 -13.131 -41.912 1.00 94.50 189 PHE A O 1
ATOM 1523 N N . LYS A 1 190 ? 35.073 -10.943 -41.582 1.00 94.25 190 LYS A N 1
ATOM 1524 C CA . LYS A 1 190 ? 36.135 -10.852 -42.580 1.00 94.25 190 LYS A CA 1
ATOM 1525 C C . LYS A 1 190 ? 37.476 -10.655 -41.907 1.00 94.25 190 LYS A C 1
ATOM 1527 O O . LYS A 1 190 ? 37.752 -9.593 -41.357 1.00 94.25 190 LYS A O 1
ATOM 1532 N N . GLU A 1 191 ? 38.314 -11.677 -42.018 1.00 95.06 191 GLU A N 1
ATOM 1533 C CA . GLU A 1 191 ? 39.699 -11.605 -41.579 1.00 95.06 191 GLU A CA 1
ATOM 1534 C C . GLU A 1 191 ? 40.394 -10.393 -42.211 1.00 95.06 191 GLU A C 1
ATOM 1536 O O . GLU A 1 191 ? 40.298 -10.141 -43.416 1.00 95.06 191 GLU A O 1
ATOM 1541 N N . GLY A 1 192 ? 41.070 -9.618 -41.370 1.00 93.62 192 GLY A N 1
ATOM 1542 C CA . GLY A 1 192 ? 41.855 -8.468 -41.786 1.00 93.62 192 GLY A CA 1
ATOM 1543 C C . GLY A 1 192 ? 41.081 -7.183 -42.078 1.00 93.62 192 GLY A C 1
ATOM 1544 O O . GLY A 1 192 ? 41.719 -6.179 -42.390 1.00 93.62 192 GLY A O 1
ATOM 1545 N N . HIS A 1 193 ? 39.747 -7.173 -41.967 1.00 96.56 193 HIS A N 1
ATOM 1546 C CA . HIS A 1 193 ? 38.964 -5.947 -42.134 1.00 96.56 193 HIS A CA 1
ATOM 1547 C C . HIS A 1 193 ? 38.921 -5.125 -40.842 1.00 96.56 193 HIS A C 1
ATOM 1549 O O . HIS A 1 193 ? 38.451 -5.609 -39.810 1.00 96.56 193 HIS A O 1
ATOM 1555 N N . LEU A 1 194 ? 39.353 -3.866 -40.922 1.00 97.88 194 LEU A N 1
ATOM 1556 C CA . LEU A 1 194 ? 39.438 -2.937 -39.793 1.00 97.88 194 LEU A CA 1
ATOM 1557 C C . LEU A 1 194 ? 38.730 -1.619 -40.112 1.00 97.88 194 LEU A C 1
ATOM 1559 O O . LEU A 1 194 ? 38.941 -1.058 -41.187 1.00 97.88 194 LEU A O 1
ATOM 1563 N N . LEU A 1 195 ? 37.939 -1.121 -39.161 1.00 97.81 195 LEU A N 1
ATOM 1564 C CA . LEU A 1 195 ? 37.365 0.224 -39.166 1.00 97.81 195 LEU A CA 1
ATOM 1565 C C . LEU A 1 195 ? 38.083 1.113 -38.154 1.00 97.81 195 LEU A C 1
ATOM 1567 O O . LEU A 1 195 ? 38.426 0.646 -37.066 1.00 97.81 195 LEU A O 1
ATOM 1571 N N . SER A 1 196 ? 38.225 2.399 -38.471 1.00 97.81 196 SER A N 1
ATOM 1572 C CA . SER A 1 196 ? 38.531 3.418 -37.463 1.00 97.81 196 SER A CA 1
ATOM 1573 C C . SER A 1 196 ? 37.799 4.735 -37.692 1.00 97.81 196 SER A C 1
ATOM 1575 O O . SER A 1 196 ? 37.515 5.097 -38.837 1.00 97.81 196 SER A O 1
ATOM 1577 N N . GLY A 1 197 ? 37.536 5.432 -36.586 1.00 97.06 197 GLY A N 1
ATOM 1578 C CA . GLY A 1 197 ? 37.069 6.818 -36.513 1.00 97.06 197 GLY A CA 1
ATOM 1579 C C . GLY A 1 197 ? 38.210 7.775 -36.146 1.00 97.06 197 GLY A C 1
ATOM 1580 O O . GLY A 1 197 ? 39.287 7.346 -35.715 1.00 97.06 197 GLY A O 1
ATOM 1581 N N . SER A 1 198 ? 38.021 9.068 -36.394 1.00 97.00 198 SER A N 1
ATOM 1582 C CA . SER A 1 198 ? 39.036 10.104 -36.185 1.00 97.00 198 SER A CA 1
ATOM 1583 C C . SER A 1 198 ? 38.419 11.496 -36.076 1.00 97.00 198 SER A C 1
ATOM 1585 O O . SER A 1 198 ? 37.326 11.748 -36.591 1.00 97.00 198 SER A O 1
ATOM 1587 N N . ASP A 1 199 ? 39.186 12.416 -35.498 1.00 96.62 199 ASP A N 1
ATOM 1588 C CA . ASP A 1 199 ? 38.869 13.839 -35.366 1.00 96.62 199 ASP A CA 1
ATOM 1589 C C . ASP A 1 199 ? 38.729 14.559 -36.714 1.00 96.62 199 ASP A C 1
ATOM 1591 O O . ASP A 1 199 ? 38.209 15.669 -36.791 1.00 96.62 199 ASP A O 1
ATOM 1595 N N . ASP A 1 200 ? 39.152 13.927 -37.813 1.00 96.00 200 ASP A N 1
ATOM 1596 C CA . ASP A 1 200 ? 38.997 14.469 -39.161 1.00 96.00 200 ASP A CA 1
ATOM 1597 C C . ASP A 1 200 ? 37.593 14.274 -39.752 1.00 96.00 200 ASP A C 1
ATOM 1599 O O . ASP A 1 200 ? 37.390 14.552 -40.942 1.00 96.00 200 ASP A O 1
ATOM 1603 N N . ALA A 1 201 ? 36.646 13.816 -38.924 1.00 95.56 201 ALA A N 1
ATOM 1604 C CA . ALA A 1 201 ? 35.259 13.500 -39.256 1.00 95.56 201 ALA A CA 1
ATOM 1605 C C . ALA A 1 201 ? 35.101 12.348 -40.273 1.00 95.56 201 ALA A C 1
ATOM 1607 O O . ALA A 1 201 ? 34.090 12.245 -40.979 1.00 95.56 201 ALA A O 1
ATOM 1608 N N . GLN A 1 202 ? 36.117 11.486 -40.409 1.00 95.31 202 GLN A N 1
ATOM 1609 C CA . GLN A 1 202 ? 36.115 10.382 -41.375 1.00 95.31 202 GLN A CA 1
ATOM 1610 C C . GLN A 1 202 ? 36.046 9.034 -40.675 1.00 95.31 202 GLN A C 1
ATOM 1612 O O . GLN A 1 202 ? 36.524 8.852 -39.559 1.00 95.31 202 GLN A O 1
ATOM 1617 N N . ILE A 1 203 ? 35.506 8.058 -41.401 1.00 97.06 203 ILE A N 1
ATOM 1618 C CA . ILE A 1 203 ? 35.635 6.639 -41.079 1.00 97.06 203 ILE A CA 1
ATOM 1619 C C . ILE A 1 203 ? 36.444 6.001 -42.196 1.00 97.06 203 ILE A C 1
ATOM 1621 O O . ILE A 1 203 ? 36.125 6.179 -43.375 1.00 97.06 203 ILE A O 1
ATOM 1625 N N . CYS A 1 204 ? 37.471 5.242 -41.846 1.00 96.94 204 CYS A N 1
ATOM 1626 C CA . CYS A 1 204 ? 38.282 4.520 -42.817 1.00 96.94 204 CYS A CA 1
ATOM 1627 C C . CYS A 1 204 ? 38.108 3.009 -42.648 1.00 96.94 204 CYS A C 1
ATOM 1629 O O . CYS A 1 204 ? 38.022 2.502 -41.532 1.00 96.94 204 CYS A O 1
ATOM 1631 N N . LEU A 1 205 ? 38.067 2.299 -43.778 1.00 96.56 205 LEU A N 1
ATOM 1632 C CA . LEU A 1 205 ? 38.044 0.841 -43.858 1.00 96.56 205 LEU A CA 1
ATOM 1633 C C . LEU A 1 205 ? 39.325 0.347 -44.531 1.00 96.56 205 LEU A C 1
ATOM 1635 O O . LEU A 1 205 ? 39.641 0.767 -45.650 1.00 96.56 205 LEU A O 1
ATOM 1639 N N . TRP A 1 206 ? 40.017 -0.603 -43.911 1.00 96.88 206 TRP A N 1
ATOM 1640 C CA . TRP A 1 206 ? 41.172 -1.286 -44.500 1.00 96.88 206 TRP A CA 1
ATOM 1641 C C . TRP A 1 206 ? 40.957 -2.791 -44.570 1.00 96.88 206 TRP A C 1
ATOM 1643 O O . TRP A 1 206 ? 40.239 -3.360 -43.753 1.00 96.88 206 TRP A O 1
ATOM 1653 N N . ASP A 1 207 ? 41.643 -3.414 -45.525 1.00 94.94 207 ASP A N 1
ATOM 1654 C CA . ASP A 1 207 ? 41.890 -4.851 -45.570 1.00 94.94 207 ASP A CA 1
ATOM 1655 C C . ASP A 1 207 ? 43.402 -5.071 -45.454 1.00 94.94 207 ASP A C 1
ATOM 1657 O O . ASP A 1 207 ? 44.155 -4.808 -46.399 1.00 94.94 207 ASP A O 1
ATOM 1661 N N . ILE A 1 208 ? 43.864 -5.526 -44.286 1.00 94.31 208 ILE A N 1
ATOM 1662 C CA . ILE A 1 208 ? 45.300 -5.711 -44.021 1.00 94.31 208 ILE A CA 1
ATOM 1663 C C . ILE A 1 208 ? 45.919 -6.833 -44.869 1.00 94.31 208 ILE A C 1
ATOM 1665 O O . ILE A 1 208 ? 47.142 -6.902 -44.976 1.00 94.31 208 ILE A O 1
ATOM 1669 N N . ASN A 1 209 ? 45.097 -7.688 -45.491 1.00 92.06 209 ASN A N 1
ATOM 1670 C CA . ASN A 1 209 ? 45.549 -8.728 -46.418 1.00 92.06 209 ASN A CA 1
ATOM 1671 C C . ASN A 1 209 ? 45.823 -8.183 -47.831 1.00 92.06 209 ASN A C 1
ATOM 1673 O O . ASN A 1 209 ? 46.276 -8.921 -48.713 1.00 92.06 209 ASN A O 1
ATOM 1677 N N . GLY A 1 210 ? 45.563 -6.892 -48.065 1.00 87.31 210 GLY A N 1
ATOM 1678 C CA . GLY A 1 210 ? 45.943 -6.198 -49.289 1.00 87.31 210 GLY A CA 1
ATOM 1679 C C . GLY A 1 210 ? 47.461 -6.186 -49.517 1.00 87.31 210 GLY A C 1
ATOM 1680 O O . GLY A 1 210 ? 48.252 -6.598 -48.679 1.00 87.31 210 GLY A O 1
ATOM 1681 N N . THR A 1 211 ? 47.908 -5.718 -50.686 1.00 84.88 211 THR A N 1
ATOM 1682 C CA . THR A 1 211 ? 49.347 -5.667 -51.013 1.00 84.88 211 THR A CA 1
ATOM 1683 C C . THR A 1 211 ? 49.993 -4.392 -50.444 1.00 84.88 211 THR A C 1
ATOM 1685 O O . THR A 1 211 ? 49.780 -3.320 -51.019 1.00 84.88 211 THR A O 1
ATOM 1688 N N . PRO A 1 212 ? 50.805 -4.457 -49.367 1.00 84.50 212 PRO A N 1
ATOM 1689 C CA . PRO A 1 212 ? 51.390 -3.263 -48.765 1.00 84.50 212 PRO A CA 1
ATOM 1690 C C . PRO A 1 212 ? 52.526 -2.692 -49.622 1.00 84.50 212 PRO A C 1
ATOM 1692 O O . PRO A 1 212 ? 53.330 -3.424 -50.204 1.00 84.50 212 PRO A O 1
ATOM 1695 N N . LYS A 1 213 ? 52.651 -1.362 -49.652 1.00 83.31 213 LYS A N 1
ATOM 1696 C CA . LYS A 1 213 ? 53.806 -0.652 -50.226 1.00 83.31 213 LYS A CA 1
ATOM 1697 C C . LYS A 1 213 ? 54.659 -0.115 -49.084 1.00 83.31 213 LYS A C 1
ATOM 1699 O O . LYS A 1 213 ? 54.194 0.730 -48.333 1.00 83.31 213 LYS A O 1
ATOM 1704 N N . ASN A 1 214 ? 55.901 -0.586 -48.945 1.00 85.25 214 ASN A N 1
ATOM 1705 C CA . ASN A 1 214 ? 56.809 -0.181 -47.856 1.00 85.25 214 ASN A CA 1
ATOM 1706 C C . ASN A 1 214 ? 56.158 -0.274 -46.459 1.00 85.25 214 ASN A C 1
ATOM 1708 O O . ASN A 1 214 ? 56.145 0.706 -45.718 1.00 85.25 214 ASN A O 1
ATOM 1712 N N . LYS A 1 215 ? 55.569 -1.434 -46.125 1.00 88.94 215 LYS A N 1
ATOM 1713 C CA . LYS A 1 215 ? 54.809 -1.654 -44.877 1.00 88.94 215 LYS A CA 1
ATOM 1714 C C . LYS A 1 215 ? 53.658 -0.658 -44.646 1.00 88.94 215 LYS A C 1
ATOM 1716 O O . LYS A 1 215 ? 53.229 -0.478 -43.518 1.00 88.94 215 LYS A O 1
ATOM 1721 N N . SER A 1 216 ? 53.166 0.016 -45.684 1.00 92.00 216 SER A N 1
ATOM 1722 C CA . SER A 1 216 ? 52.036 0.944 -45.584 1.00 92.00 216 SER A CA 1
ATOM 1723 C C . SER A 1 216 ? 50.882 0.496 -46.480 1.00 92.00 216 SER A C 1
ATOM 1725 O O . SER A 1 216 ? 51.121 -0.040 -47.569 1.00 92.00 216 SER A O 1
ATOM 1727 N N . LEU A 1 217 ? 49.646 0.723 -46.034 1.00 95.00 217 LEU A N 1
ATOM 1728 C CA . LEU A 1 217 ? 48.420 0.400 -46.769 1.00 95.00 217 LEU A CA 1
ATOM 1729 C C . LEU A 1 217 ? 47.457 1.593 -46.731 1.00 95.00 217 LEU A C 1
ATOM 1731 O O . LEU A 1 217 ? 47.192 2.134 -45.663 1.00 95.00 217 LEU A O 1
ATOM 1735 N N . ASP A 1 218 ? 46.933 2.001 -47.884 1.00 94.06 218 ASP A N 1
ATOM 1736 C CA . ASP A 1 218 ? 45.929 3.068 -47.964 1.00 94.06 218 ASP A CA 1
ATOM 1737 C C . ASP A 1 218 ? 44.519 2.508 -47.704 1.00 94.06 218 ASP A C 1
ATOM 1739 O O . ASP A 1 218 ? 44.254 1.330 -47.967 1.00 94.06 218 ASP A O 1
ATOM 1743 N N . ALA A 1 219 ? 43.609 3.346 -47.200 1.00 93.75 219 ALA A N 1
ATOM 1744 C CA . ALA A 1 219 ? 42.219 2.976 -46.940 1.00 93.75 219 ALA A CA 1
ATOM 1745 C C . ALA A 1 219 ? 41.534 2.462 -48.210 1.00 93.75 219 ALA A C 1
ATOM 1747 O O . ALA A 1 219 ? 41.579 3.089 -49.270 1.00 93.75 219 ALA A O 1
ATOM 1748 N N . THR A 1 220 ? 40.868 1.314 -48.088 1.00 92.38 220 THR A N 1
ATOM 1749 C CA . THR A 1 220 ? 40.069 0.725 -49.172 1.00 92.38 220 THR A CA 1
ATOM 1750 C C . THR A 1 220 ? 38.829 1.565 -49.457 1.00 92.38 220 THR A C 1
ATOM 1752 O O . THR A 1 220 ? 38.434 1.721 -50.613 1.00 92.38 220 THR A O 1
ATOM 1755 N N . GLN A 1 221 ? 38.244 2.144 -48.407 1.00 92.69 221 GLN A N 1
ATOM 1756 C CA . GLN A 1 221 ? 37.081 3.012 -48.482 1.00 92.69 221 GLN A CA 1
ATOM 1757 C C . GLN A 1 221 ? 37.136 4.051 -47.359 1.00 92.69 221 GLN A C 1
ATOM 1759 O O . GLN A 1 221 ? 37.566 3.746 -46.248 1.00 92.69 221 GLN A O 1
ATOM 1764 N N . ILE A 1 222 ? 36.706 5.277 -47.667 1.00 94.69 222 ILE A N 1
ATOM 1765 C CA . ILE A 1 222 ? 36.617 6.390 -46.717 1.00 94.69 222 ILE A CA 1
ATOM 1766 C C . ILE A 1 222 ? 35.185 6.925 -46.746 1.00 94.69 222 ILE A C 1
ATOM 1768 O O . ILE A 1 222 ? 34.681 7.286 -47.814 1.00 94.69 222 ILE A O 1
ATOM 1772 N N . PHE A 1 223 ? 34.544 6.984 -45.583 1.00 94.69 223 PHE A N 1
ATOM 1773 C CA . PHE A 1 223 ? 33.199 7.521 -45.393 1.00 94.69 223 PHE A CA 1
ATOM 1774 C C . PHE A 1 223 ? 33.314 8.907 -44.754 1.00 94.69 223 PHE A C 1
ATOM 1776 O O . PHE A 1 223 ? 34.003 9.071 -43.750 1.00 94.69 223 PHE A O 1
ATOM 1783 N N . LYS A 1 224 ? 32.670 9.911 -45.358 1.00 91.19 224 LYS A N 1
ATOM 1784 C CA . LYS A 1 224 ? 32.711 11.316 -44.912 1.00 91.19 224 LYS A CA 1
ATOM 1785 C C . LYS A 1 224 ? 31.293 11.866 -44.844 1.00 91.19 224 LYS A C 1
ATOM 1787 O O . LYS A 1 224 ? 30.793 12.392 -45.839 1.00 91.19 224 LYS A O 1
ATOM 1792 N N . VAL A 1 225 ? 30.625 11.635 -43.720 1.00 91.62 225 VAL A N 1
ATOM 1793 C CA . VAL A 1 225 ? 29.244 12.095 -43.491 1.00 91.62 225 VAL A CA 1
ATOM 1794 C C . VAL A 1 225 ? 29.095 12.801 -42.155 1.00 91.62 225 VAL A C 1
ATOM 1796 O O . VAL A 1 225 ? 28.339 13.763 -42.115 1.00 91.62 225 VAL A O 1
ATOM 1799 N N . HIS A 1 226 ? 29.805 12.362 -41.111 1.00 94.56 226 HIS A N 1
ATOM 1800 C CA . HIS A 1 226 ? 29.811 13.088 -39.846 1.00 94.56 226 HIS A CA 1
ATOM 1801 C C . HIS A 1 226 ? 30.298 14.532 -40.048 1.00 94.56 226 HIS A C 1
ATOM 1803 O O . HIS A 1 226 ? 31.172 14.793 -40.881 1.00 94.56 226 HIS A O 1
ATOM 1809 N N . GLU A 1 227 ? 29.693 15.465 -39.315 1.00 93.12 227 GLU A N 1
ATOM 1810 C CA . GLU A 1 227 ? 30.036 16.896 -39.346 1.00 93.12 227 GLU A CA 1
ATOM 1811 C C . GLU A 1 227 ? 31.023 17.292 -38.230 1.00 93.12 227 GLU A C 1
ATOM 1813 O O . GLU A 1 227 ? 31.558 18.402 -38.258 1.00 93.12 227 GLU A O 1
ATOM 1818 N N . GLY A 1 228 ? 31.289 16.381 -37.288 1.00 93.50 228 GLY A N 1
ATOM 1819 C CA . GLY A 1 228 ? 32.232 16.524 -36.173 1.00 93.50 228 GLY A CA 1
ATOM 1820 C C . GLY A 1 228 ? 33.138 15.297 -36.006 1.00 93.50 228 GLY A C 1
ATOM 1821 O O . GLY A 1 228 ? 33.171 14.431 -36.885 1.00 93.50 228 GLY A O 1
ATOM 1822 N N . VAL A 1 229 ? 33.883 15.234 -34.896 1.00 97.12 229 VAL A N 1
ATOM 1823 C CA . VAL A 1 229 ? 34.783 14.112 -34.570 1.00 97.12 229 VAL A CA 1
ATOM 1824 C C . VAL A 1 229 ? 34.007 12.797 -34.580 1.00 97.12 229 VAL A C 1
ATOM 1826 O O . VAL A 1 229 ? 32.882 12.733 -34.089 1.00 97.12 229 VAL A O 1
ATOM 1829 N N . VAL A 1 230 ? 34.588 11.749 -35.174 1.00 97.75 230 VAL A N 1
ATOM 1830 C CA . VAL A 1 230 ? 34.035 10.390 -35.083 1.00 97.75 230 VAL A CA 1
ATOM 1831 C C . VAL A 1 230 ? 34.659 9.703 -33.879 1.00 97.75 230 VAL A C 1
ATOM 1833 O O . VAL A 1 230 ? 35.756 9.145 -33.983 1.00 97.75 230 VAL A O 1
ATOM 1836 N N . GLU A 1 231 ? 33.937 9.745 -32.767 1.00 97.06 231 GLU A N 1
ATOM 1837 C CA . GLU A 1 231 ? 34.370 9.228 -31.471 1.00 97.06 231 GLU A CA 1
ATOM 1838 C C . GLU A 1 231 ? 34.563 7.708 -31.495 1.00 97.06 231 GLU A C 1
ATOM 1840 O O . GLU A 1 231 ? 35.637 7.201 -31.153 1.00 97.06 231 GLU A O 1
ATOM 1845 N N . ASP A 1 232 ? 33.576 6.961 -32.007 1.00 97.81 232 ASP A N 1
ATOM 1846 C CA . ASP A 1 232 ? 33.660 5.502 -32.047 1.00 97.81 232 ASP A CA 1
ATOM 1847 C C . ASP A 1 232 ? 33.011 4.857 -33.279 1.00 97.81 232 ASP A C 1
ATOM 1849 O O . ASP A 1 232 ? 32.112 5.399 -33.934 1.00 97.81 232 ASP A O 1
ATOM 1853 N N . VAL A 1 233 ? 33.495 3.657 -33.605 1.00 98.00 233 VAL A N 1
ATOM 1854 C CA . VAL A 1 233 ? 33.003 2.810 -34.695 1.00 98.00 233 VAL A CA 1
ATOM 1855 C C . VAL A 1 233 ? 32.903 1.368 -34.219 1.00 98.00 233 VAL A C 1
ATOM 1857 O O . VAL A 1 233 ? 33.813 0.854 -33.577 1.00 98.00 233 VAL A O 1
ATOM 1860 N N . ALA A 1 234 ? 31.830 0.674 -34.589 1.00 98.06 234 ALA A N 1
ATOM 1861 C CA . ALA A 1 234 ? 31.635 -0.720 -34.201 1.00 98.06 234 ALA A CA 1
ATOM 1862 C C . ALA A 1 234 ? 31.091 -1.549 -35.363 1.00 98.06 234 ALA A C 1
ATOM 1864 O O . ALA A 1 234 ? 30.097 -1.184 -35.993 1.00 98.06 234 ALA A O 1
ATOM 1865 N N . TRP A 1 235 ? 31.708 -2.699 -35.631 1.00 97.88 235 TRP A N 1
ATOM 1866 C CA . TRP A 1 235 ? 31.118 -3.696 -36.521 1.00 97.88 235 TRP A CA 1
ATOM 1867 C C . TRP A 1 235 ? 29.888 -4.346 -35.898 1.00 97.88 235 TRP A C 1
ATOM 1869 O O . TRP A 1 235 ? 29.867 -4.663 -34.708 1.00 97.88 235 TRP A O 1
ATOM 1879 N N . HIS A 1 236 ? 28.889 -4.634 -36.730 1.00 96.94 236 HIS A N 1
ATOM 1880 C CA . HIS A 1 236 ? 27.767 -5.454 -36.310 1.00 96.94 236 HIS A CA 1
ATOM 1881 C C . HIS A 1 236 ? 28.227 -6.892 -36.038 1.00 96.94 236 HIS A C 1
ATOM 1883 O O . HIS A 1 236 ? 28.998 -7.470 -36.804 1.00 96.94 236 HIS A O 1
ATOM 1889 N N . LEU A 1 237 ? 27.722 -7.508 -34.968 1.00 93.81 237 LEU A N 1
ATOM 1890 C CA . LEU A 1 237 ? 28.216 -8.807 -34.492 1.00 93.81 237 LEU A CA 1
ATOM 1891 C C . LEU A 1 237 ? 27.565 -10.017 -35.180 1.00 93.81 237 LEU A C 1
ATOM 1893 O O . LEU A 1 237 ? 28.082 -11.125 -35.075 1.00 93.81 237 LEU A O 1
ATOM 1897 N N . ARG A 1 238 ? 26.458 -9.808 -35.911 1.00 93.62 238 ARG A N 1
ATOM 1898 C CA . ARG A 1 238 ? 25.687 -10.857 -36.624 1.00 93.62 238 ARG A CA 1
ATOM 1899 C C . ARG A 1 238 ? 25.519 -10.622 -38.133 1.00 93.62 238 ARG A C 1
ATOM 1901 O O . ARG A 1 238 ? 25.009 -11.482 -38.847 1.00 93.62 238 ARG A O 1
ATOM 1908 N N . HIS A 1 239 ? 25.959 -9.467 -38.634 1.00 94.00 239 HIS A N 1
ATOM 1909 C CA . HIS A 1 239 ? 25.754 -9.050 -40.023 1.00 94.00 239 HIS A CA 1
ATOM 1910 C C . HIS A 1 239 ? 27.066 -8.531 -40.611 1.00 94.00 239 HIS A C 1
ATOM 1912 O O . HIS A 1 239 ? 27.502 -7.433 -40.297 1.00 94.00 239 HIS A O 1
ATOM 1918 N N . GLU A 1 240 ? 27.659 -9.313 -41.512 1.00 93.94 240 GLU A N 1
ATOM 1919 C CA . GLU A 1 240 ? 28.986 -9.083 -42.108 1.00 93.94 240 GLU A CA 1
ATOM 1920 C C . GLU A 1 240 ? 29.195 -7.693 -42.727 1.00 93.94 240 GLU A C 1
ATOM 1922 O O . GLU A 1 240 ? 30.311 -7.179 -42.725 1.00 93.94 240 GLU A O 1
ATOM 1927 N N . TYR A 1 241 ? 28.141 -7.095 -43.281 1.00 93.50 241 TYR A N 1
ATOM 1928 C CA . TYR A 1 241 ? 28.235 -5.855 -44.055 1.00 93.50 241 TYR A CA 1
ATOM 1929 C C . TYR A 1 241 ? 27.800 -4.609 -43.286 1.00 93.50 241 TYR A C 1
ATOM 1931 O O . TYR A 1 241 ? 27.881 -3.521 -43.853 1.00 93.50 241 TYR A O 1
ATOM 1939 N N . LEU A 1 242 ? 27.317 -4.757 -42.047 1.00 95.50 242 LEU A N 1
ATOM 1940 C CA . LEU A 1 242 ? 26.792 -3.645 -41.260 1.00 95.50 242 LEU A CA 1
ATOM 1941 C C . LEU A 1 242 ? 27.797 -3.170 -40.214 1.00 95.50 242 LEU A C 1
ATOM 1943 O O . LEU A 1 242 ? 28.454 -3.975 -39.554 1.00 95.50 242 LEU A O 1
ATOM 1947 N N . PHE A 1 243 ? 27.874 -1.857 -40.033 1.00 97.25 243 PHE A N 1
ATOM 1948 C CA . PHE A 1 243 ? 28.596 -1.235 -38.927 1.00 97.25 243 PHE A CA 1
ATOM 1949 C C . PHE A 1 243 ? 27.911 0.068 -38.511 1.00 97.25 243 PHE A C 1
ATOM 1951 O O . PHE A 1 243 ? 27.133 0.642 -39.278 1.00 97.25 243 PHE A O 1
ATOM 1958 N N . GLY A 1 244 ? 28.186 0.516 -37.292 1.00 97.62 244 GLY A N 1
ATOM 1959 C CA . GLY A 1 244 ? 27.710 1.784 -36.754 1.00 97.62 244 GLY A CA 1
ATOM 1960 C C . GLY A 1 244 ? 28.859 2.757 -36.506 1.00 97.62 244 GLY A C 1
ATOM 1961 O O . GLY A 1 244 ? 29.998 2.332 -36.295 1.00 97.62 244 GLY A O 1
ATOM 1962 N N . SER A 1 245 ? 28.552 4.050 -36.528 1.00 98.06 245 SER A N 1
ATOM 1963 C CA . SER A 1 245 ? 29.463 5.123 -36.123 1.00 98.06 245 SER A CA 1
ATOM 1964 C C . SER A 1 245 ? 28.730 6.197 -35.329 1.00 98.06 245 SER A C 1
ATOM 1966 O O . SER A 1 245 ? 27.539 6.436 -35.562 1.00 98.06 245 SER A O 1
ATOM 1968 N N . VAL A 1 246 ? 29.453 6.829 -34.408 1.00 98.25 246 VAL A N 1
ATOM 1969 C CA . VAL A 1 246 ? 28.968 7.915 -33.549 1.00 98.25 246 VAL A CA 1
ATOM 1970 C C . VAL A 1 246 ? 29.984 9.053 -33.480 1.00 98.25 246 VAL A C 1
ATOM 1972 O O . VAL A 1 246 ? 31.159 8.836 -33.781 1.00 98.25 246 VAL A O 1
ATOM 1975 N N . GLY A 1 247 ? 29.537 10.256 -33.121 1.00 96.94 247 GLY A N 1
ATOM 1976 C CA . GLY A 1 247 ? 30.422 11.414 -33.048 1.00 96.94 247 GLY A CA 1
ATOM 1977 C C . GLY A 1 247 ? 29.832 12.655 -32.381 1.00 96.94 247 GLY A C 1
ATOM 1978 O O . GLY A 1 247 ? 28.691 12.655 -31.903 1.00 96.94 247 GLY A O 1
ATOM 1979 N N . ASP A 1 248 ? 30.614 13.734 -32.405 1.00 97.25 248 ASP A N 1
ATOM 1980 C CA . ASP A 1 248 ? 30.296 15.032 -31.784 1.00 97.25 248 ASP A CA 1
ATOM 1981 C C . ASP A 1 248 ? 29.059 15.711 -32.366 1.00 97.25 248 ASP A C 1
ATOM 1983 O O . ASP A 1 248 ? 28.401 16.536 -31.731 1.00 97.25 248 ASP A O 1
ATOM 1987 N N . ASP A 1 249 ? 28.719 15.349 -33.600 1.00 96.38 249 ASP A N 1
ATOM 1988 C CA . ASP A 1 249 ? 27.522 15.827 -34.279 1.00 96.38 249 ASP A CA 1
ATOM 1989 C C . ASP A 1 249 ? 26.222 15.226 -33.720 1.00 96.38 249 ASP A C 1
ATOM 1991 O O . ASP A 1 249 ? 25.142 15.562 -34.205 1.00 96.38 249 ASP A O 1
ATOM 1995 N N . GLN A 1 250 ? 26.311 14.418 -32.655 1.00 97.25 250 GLN A N 1
ATOM 1996 C CA . GLN A 1 250 ? 25.198 13.824 -31.904 1.00 97.25 250 GLN A CA 1
ATOM 1997 C C . GLN A 1 250 ? 24.503 12.665 -32.635 1.00 97.25 250 GLN A C 1
ATOM 1999 O O . GLN A 1 250 ? 23.470 12.153 -32.179 1.00 97.25 250 GLN A O 1
ATOM 2004 N N . TYR A 1 251 ? 25.039 12.242 -33.783 1.00 96.94 251 TYR A N 1
ATOM 2005 C CA . TYR A 1 251 ? 24.410 11.232 -34.623 1.00 96.94 251 TYR A CA 1
ATOM 2006 C C . TYR A 1 251 ? 24.888 9.817 -34.311 1.00 96.94 251 TYR A C 1
ATOM 2008 O O . TYR A 1 251 ? 26.075 9.559 -34.143 1.00 96.94 251 TYR A O 1
ATOM 2016 N N . LEU A 1 252 ? 23.944 8.877 -34.373 1.00 97.94 252 LEU A N 1
ATOM 2017 C CA . LEU A 1 252 ? 24.209 7.466 -34.633 1.00 97.94 252 LEU A CA 1
ATOM 2018 C C . LEU A 1 252 ? 23.913 7.184 -36.110 1.00 97.94 252 LEU A C 1
ATOM 2020 O O . LEU A 1 252 ? 22.781 7.362 -36.581 1.00 97.94 252 LEU A O 1
ATOM 2024 N N . LEU A 1 253 ? 24.927 6.730 -36.845 1.00 97.06 253 LEU A N 1
ATOM 2025 C CA . LEU A 1 253 ? 24.819 6.362 -38.256 1.00 97.06 253 LEU A CA 1
ATOM 2026 C C . LEU A 1 253 ? 25.027 4.858 -38.435 1.00 97.06 253 LEU A C 1
ATOM 2028 O O . LEU A 1 253 ? 25.967 4.287 -37.889 1.00 97.06 253 LEU A O 1
ATOM 2032 N N . ILE A 1 254 ? 24.176 4.222 -39.246 1.00 97.00 254 ILE A N 1
ATOM 2033 C CA . ILE A 1 254 ? 24.289 2.800 -39.598 1.00 97.00 254 ILE A CA 1
ATOM 2034 C C . ILE A 1 254 ? 24.614 2.662 -41.078 1.00 97.00 254 ILE A C 1
ATOM 2036 O O . ILE A 1 254 ? 23.932 3.215 -41.949 1.00 97.00 254 ILE A O 1
ATOM 2040 N N . TRP A 1 255 ? 25.635 1.871 -41.368 1.00 95.81 255 TRP A N 1
ATOM 2041 C CA . TRP A 1 255 ? 26.228 1.716 -42.686 1.00 95.81 255 TRP A CA 1
ATOM 2042 C C . TRP A 1 255 ? 26.052 0.295 -43.204 1.00 95.81 255 TRP A C 1
ATOM 2044 O O . TRP A 1 255 ? 26.090 -0.656 -42.432 1.00 95.81 255 TRP A O 1
ATOM 2054 N N . ASP A 1 256 ? 25.901 0.152 -44.521 1.00 93.19 256 ASP A N 1
ATOM 2055 C CA . ASP A 1 256 ? 25.885 -1.142 -45.206 1.00 93.19 256 ASP A CA 1
ATOM 2056 C C . ASP A 1 256 ? 26.869 -1.114 -46.371 1.00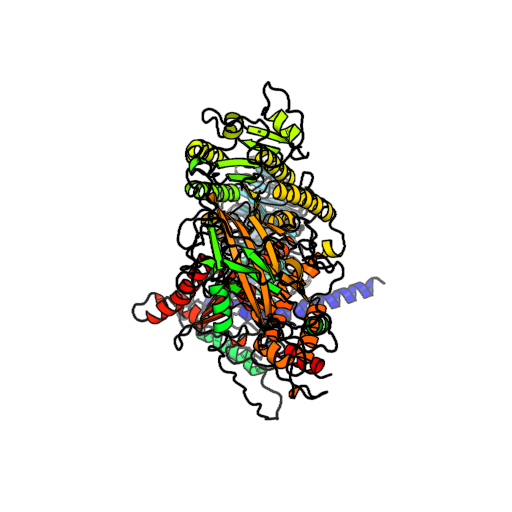 93.19 256 ASP A C 1
ATOM 2058 O O . ASP A 1 256 ? 26.675 -0.379 -47.343 1.00 93.19 256 ASP A O 1
ATOM 2062 N N . LEU A 1 257 ? 27.909 -1.942 -46.295 1.00 91.44 257 LEU A N 1
ATOM 2063 C CA . LEU A 1 257 ? 28.955 -2.027 -47.315 1.00 91.44 257 LEU A CA 1
ATOM 2064 C C . LEU A 1 257 ? 28.466 -2.543 -48.671 1.00 91.44 257 LEU A C 1
ATOM 2066 O O . LEU A 1 257 ? 29.166 -2.407 -49.673 1.00 91.44 257 LEU A O 1
ATOM 2070 N N . ARG A 1 258 ? 27.269 -3.133 -48.736 1.00 89.19 258 ARG A N 1
ATOM 2071 C CA . ARG A 1 258 ? 26.646 -3.538 -50.005 1.00 89.19 258 ARG A CA 1
ATOM 2072 C C . ARG A 1 258 ? 26.045 -2.346 -50.745 1.00 89.19 258 ARG A C 1
ATOM 2074 O O . ARG A 1 258 ? 25.794 -2.441 -51.947 1.00 89.19 258 ARG A O 1
ATOM 2081 N N . SER A 1 259 ? 25.796 -1.236 -50.047 1.00 82.88 259 SER A N 1
ATOM 2082 C CA . SER A 1 259 ? 25.320 -0.005 -50.664 1.00 82.88 259 SER A CA 1
ATOM 2083 C C . SER A 1 259 ? 26.458 0.641 -51.463 1.00 82.88 259 SER A C 1
ATOM 2085 O O . SER A 1 259 ? 27.523 0.908 -50.911 1.00 82.88 259 SER A O 1
ATOM 2087 N N . PRO A 1 260 ? 26.262 0.956 -52.756 1.00 63.88 260 PRO A N 1
ATOM 2088 C CA . PRO A 1 260 ? 27.320 1.529 -53.590 1.00 63.88 260 PRO A CA 1
ATOM 2089 C C . PRO A 1 260 ? 27.684 2.979 -53.215 1.00 63.88 260 PRO A C 1
ATOM 2091 O O . PRO A 1 260 ? 28.628 3.535 -53.773 1.00 63.88 260 PRO A O 1
ATOM 2094 N N . ALA A 1 261 ? 26.938 3.614 -52.304 1.00 71.56 261 ALA A N 1
ATOM 2095 C CA . ALA A 1 261 ? 27.138 5.001 -51.901 1.00 71.56 261 ALA A CA 1
ATOM 2096 C C . ALA A 1 261 ? 27.874 5.099 -50.553 1.00 71.56 261 ALA A C 1
ATOM 2098 O O . ALA A 1 261 ? 27.247 5.205 -49.504 1.00 71.56 261 ALA A O 1
ATOM 2099 N N . ALA A 1 262 ? 29.210 5.169 -50.594 1.00 71.88 262 ALA A N 1
ATOM 2100 C CA . ALA A 1 262 ? 30.069 5.439 -49.427 1.00 71.88 262 ALA A CA 1
ATOM 2101 C C . ALA A 1 262 ? 29.775 6.782 -48.721 1.00 71.88 262 ALA A C 1
ATOM 2103 O O . ALA A 1 262 ? 30.288 7.061 -47.644 1.00 71.88 262 ALA A O 1
ATOM 2104 N N . THR A 1 263 ? 28.979 7.642 -49.351 1.00 75.81 263 THR A N 1
ATOM 2105 C CA . THR A 1 263 ? 28.659 8.997 -48.893 1.00 75.81 263 THR A CA 1
ATOM 2106 C C . THR A 1 263 ? 27.290 9.091 -48.226 1.00 75.81 263 THR A C 1
ATOM 2108 O O . THR A 1 263 ? 26.814 10.199 -47.997 1.00 75.81 263 THR A O 1
ATOM 2111 N N . LYS A 1 264 ? 26.591 7.970 -48.002 1.00 85.12 264 LYS A N 1
ATOM 2112 C CA . LYS A 1 264 ? 25.273 7.994 -47.367 1.00 85.12 264 LYS A CA 1
ATOM 2113 C C . LYS A 1 264 ? 25.049 6.760 -46.482 1.00 85.12 264 LYS A C 1
ATOM 2115 O O . LYS A 1 264 ? 25.063 5.650 -47.016 1.00 85.12 264 LYS A O 1
ATOM 2120 N N . PRO A 1 265 ? 24.774 6.939 -45.180 1.00 92.56 265 PRO A N 1
ATOM 2121 C CA . PRO A 1 265 ? 24.407 5.834 -44.307 1.00 92.56 265 PRO A CA 1
ATOM 2122 C C . PRO A 1 265 ? 23.011 5.302 -44.667 1.00 92.56 265 PRO A C 1
ATOM 2124 O O . PRO A 1 265 ? 22.179 6.008 -45.250 1.00 92.56 265 PRO A O 1
ATOM 2127 N N . VAL A 1 266 ? 22.748 4.040 -44.334 1.00 92.88 266 VAL A N 1
ATOM 2128 C CA . VAL A 1 266 ? 21.434 3.407 -44.537 1.00 92.88 266 VAL A CA 1
ATOM 2129 C C . VAL A 1 266 ? 20.419 3.952 -43.541 1.00 92.88 266 VAL A C 1
ATOM 2131 O O . VAL A 1 266 ? 19.256 4.148 -43.896 1.00 92.88 266 VAL A O 1
ATOM 2134 N N . GLN A 1 267 ? 20.866 4.242 -42.320 1.00 93.75 267 GLN A N 1
ATOM 2135 C CA . GLN A 1 267 ? 20.064 4.896 -41.296 1.00 93.75 267 GLN A CA 1
ATOM 2136 C C . GLN A 1 267 ? 20.871 5.981 -40.587 1.00 93.75 267 GLN A C 1
ATOM 2138 O O . GLN A 1 267 ? 22.090 5.887 -40.471 1.00 93.75 267 GLN A O 1
ATOM 2143 N N . SER A 1 268 ? 20.177 7.018 -40.133 1.00 94.31 268 SER A N 1
ATOM 2144 C CA . SER A 1 268 ? 20.757 8.163 -39.439 1.00 94.31 268 SER A CA 1
ATOM 2145 C C . SER A 1 268 ? 19.738 8.673 -38.431 1.00 94.31 268 SER A C 1
ATOM 2147 O O . SER A 1 268 ? 18.577 8.882 -38.793 1.00 94.31 268 SER A O 1
ATOM 2149 N N . VAL A 1 269 ? 20.163 8.844 -37.183 1.00 96.94 269 VAL A N 1
ATOM 2150 C CA . VAL A 1 269 ? 19.345 9.408 -36.108 1.00 96.94 269 VAL A CA 1
ATOM 2151 C C . VAL A 1 269 ? 20.197 10.317 -35.230 1.00 96.94 269 VAL A C 1
ATOM 2153 O O . VAL A 1 269 ? 21.362 10.017 -34.987 1.00 96.94 269 VAL A O 1
ATOM 2156 N N . VAL A 1 270 ? 19.609 11.406 -34.735 1.00 97.25 270 VAL A N 1
ATOM 2157 C CA . VAL A 1 270 ? 20.172 12.169 -33.613 1.00 97.25 270 VAL A CA 1
ATOM 2158 C C . VAL A 1 270 ? 19.936 11.348 -32.348 1.00 97.25 270 VAL A C 1
ATOM 2160 O O . VAL A 1 270 ? 18.799 11.245 -31.883 1.00 97.25 270 VAL A O 1
ATOM 2163 N N . ALA A 1 271 ? 20.977 10.695 -31.840 1.00 95.62 271 ALA A N 1
ATOM 2164 C CA . ALA A 1 271 ? 20.842 9.739 -30.744 1.00 95.62 271 ALA A CA 1
ATOM 2165 C C . ALA A 1 271 ? 20.749 10.443 -29.377 1.00 95.62 271 ALA A C 1
ATOM 2167 O O . ALA A 1 271 ? 19.954 10.054 -28.512 1.00 95.62 271 ALA A O 1
ATOM 2168 N N . HIS A 1 272 ? 21.512 11.520 -29.192 1.00 97.44 272 HIS A N 1
ATOM 2169 C CA . HIS A 1 272 ? 21.674 12.217 -27.913 1.00 97.44 272 HIS A CA 1
ATOM 2170 C C . HIS A 1 272 ? 21.550 13.738 -28.056 1.00 97.44 272 HIS A C 1
ATOM 2172 O O . HIS A 1 272 ? 21.416 14.255 -29.161 1.00 97.44 272 HIS A O 1
ATOM 2178 N N . GLN A 1 273 ? 21.514 14.450 -26.923 1.00 94.81 273 GLN A N 1
ATOM 2179 C CA . GLN A 1 273 ? 21.469 15.924 -26.901 1.00 94.81 273 GLN A CA 1
ATOM 2180 C C . GLN A 1 273 ? 22.866 16.568 -26.890 1.00 94.81 273 GLN A C 1
ATOM 2182 O O . GLN A 1 273 ? 22.988 17.793 -26.950 1.00 94.81 273 GLN A O 1
ATOM 2187 N N . SER A 1 274 ? 23.907 15.743 -26.797 1.00 96.81 274 SER A N 1
ATOM 2188 C CA . SER A 1 274 ? 25.318 16.115 -26.788 1.00 96.81 274 SER A CA 1
ATOM 2189 C C . SER A 1 274 ? 26.132 15.063 -27.559 1.00 96.81 274 SER A C 1
ATOM 2191 O O . SER A 1 274 ? 25.552 14.174 -28.187 1.00 96.81 274 SER A O 1
ATOM 2193 N N . GLU A 1 275 ? 27.454 15.199 -27.544 1.00 96.94 275 GLU A N 1
ATOM 2194 C CA . GLU A 1 275 ? 28.424 14.350 -28.247 1.00 96.94 275 GLU A CA 1
ATOM 2195 C C . GLU A 1 275 ? 28.219 12.874 -27.873 1.00 96.94 275 GLU A C 1
ATOM 2197 O O . GLU A 1 275 ? 27.958 12.546 -26.709 1.00 96.94 275 GLU A O 1
ATOM 2202 N N . VAL A 1 276 ? 28.255 11.977 -28.859 1.00 98.06 276 VAL A N 1
ATOM 2203 C CA . VAL A 1 276 ? 28.064 10.537 -28.635 1.00 98.06 276 VAL A CA 1
ATOM 2204 C C . VAL A 1 276 ? 29.425 9.862 -28.678 1.00 98.06 276 VAL A C 1
ATOM 2206 O O . VAL A 1 276 ? 29.988 9.684 -29.753 1.00 98.06 276 VAL A O 1
ATOM 2209 N N . ASN A 1 277 ? 29.917 9.463 -27.508 1.00 96.88 277 ASN A N 1
ATOM 2210 C CA . ASN A 1 277 ? 31.303 9.040 -27.307 1.00 96.88 277 ASN A CA 1
ATOM 2211 C C . ASN A 1 277 ? 31.544 7.566 -27.658 1.00 96.88 277 ASN A C 1
ATOM 2213 O O . ASN A 1 277 ? 32.658 7.171 -27.977 1.00 96.88 277 ASN A O 1
ATOM 2217 N N . CYS A 1 278 ? 30.517 6.716 -27.567 1.00 97.50 278 CYS A N 1
ATOM 2218 C CA . CYS A 1 278 ? 30.685 5.273 -27.755 1.00 97.50 278 CYS A CA 1
ATOM 2219 C C . CYS A 1 278 ? 29.419 4.579 -28.263 1.00 97.50 278 CYS A C 1
ATOM 2221 O O . CYS A 1 278 ? 28.294 5.039 -28.034 1.00 97.50 278 CYS A O 1
ATOM 2223 N N . LEU A 1 279 ? 29.607 3.433 -28.927 1.00 98.25 279 LEU A N 1
ATOM 2224 C CA . LEU A 1 279 ? 28.522 2.529 -29.308 1.00 98.25 279 LEU A CA 1
ATOM 2225 C C . LEU A 1 279 ? 28.916 1.054 -29.174 1.00 98.25 279 LEU A C 1
ATOM 2227 O O . LEU A 1 279 ? 30.056 0.675 -29.430 1.00 98.25 279 LEU A O 1
ATOM 2231 N N . ALA A 1 280 ? 27.942 0.195 -28.872 1.00 98.19 280 ALA A N 1
ATOM 2232 C CA . ALA A 1 280 ? 28.135 -1.253 -28.862 1.00 98.19 280 ALA A CA 1
ATOM 2233 C C . ALA A 1 280 ? 26.878 -2.006 -29.323 1.00 98.19 280 ALA A C 1
ATOM 2235 O O . ALA A 1 280 ? 25.788 -1.835 -28.772 1.00 98.19 280 ALA A O 1
ATOM 2236 N N . PHE A 1 281 ? 27.033 -2.886 -30.316 1.00 98.12 281 PHE A N 1
ATOM 2237 C CA . PHE A 1 281 ? 25.976 -3.811 -30.738 1.00 98.12 281 PHE A CA 1
ATOM 2238 C C . PHE A 1 281 ? 25.829 -4.962 -29.745 1.00 98.12 281 PHE A C 1
ATOM 2240 O O . PHE A 1 281 ? 26.835 -5.500 -29.277 1.00 98.12 281 PHE A O 1
ATOM 2247 N N . ASN A 1 282 ? 24.590 -5.368 -29.468 1.00 97.31 282 ASN A N 1
ATOM 2248 C CA . ASN A 1 282 ? 24.332 -6.515 -28.608 1.00 97.31 282 ASN A CA 1
ATOM 2249 C C . ASN A 1 282 ? 24.811 -7.820 -29.300 1.00 97.31 282 ASN A C 1
ATOM 2251 O O . ASN A 1 282 ? 24.529 -8.037 -30.485 1.00 97.31 282 ASN A O 1
ATOM 2255 N N . PRO A 1 283 ? 25.574 -8.692 -28.609 1.00 94.19 283 PRO A N 1
ATOM 2256 C CA . PRO A 1 283 ? 26.116 -9.920 -29.198 1.00 94.19 283 PRO A CA 1
ATOM 2257 C C . PRO A 1 283 ? 25.060 -10.994 -29.499 1.00 94.19 283 PRO A C 1
ATOM 2259 O O . PRO A 1 283 ? 25.269 -11.827 -30.387 1.00 94.19 283 PRO A O 1
ATOM 2262 N N . PHE A 1 284 ? 23.924 -10.963 -28.805 1.00 95.06 284 PHE A N 1
ATOM 2263 C CA . PHE A 1 284 ? 22.856 -11.957 -28.906 1.00 95.06 284 PHE A CA 1
ATOM 2264 C C . PHE A 1 284 ? 21.698 -11.444 -29.766 1.00 95.06 284 PHE A C 1
ATOM 2266 O O . PHE A 1 284 ? 21.282 -12.131 -30.706 1.00 95.06 284 PHE A O 1
ATOM 2273 N N . ASN A 1 285 ? 21.260 -10.208 -29.520 1.00 94.69 285 ASN A N 1
ATOM 2274 C CA . ASN A 1 285 ? 20.160 -9.560 -30.222 1.00 94.69 285 ASN A CA 1
ATOM 2275 C C . ASN A 1 285 ? 20.654 -8.683 -31.382 1.00 94.69 285 ASN A C 1
ATOM 2277 O O . ASN A 1 285 ? 21.181 -7.591 -31.186 1.00 94.69 285 ASN A O 1
ATOM 2281 N N . GLU A 1 286 ? 20.424 -9.135 -32.617 1.00 94.00 286 GLU A N 1
ATOM 2282 C CA . GLU A 1 286 ? 20.869 -8.444 -33.839 1.00 94.00 286 GLU A CA 1
ATOM 2283 C C . GLU A 1 286 ? 20.209 -7.078 -34.086 1.00 94.00 286 GLU A C 1
ATOM 2285 O O . GLU A 1 286 ? 20.614 -6.365 -34.998 1.00 94.00 286 GLU A O 1
ATOM 2290 N N . TRP A 1 287 ? 19.180 -6.711 -33.321 1.00 95.94 287 TRP A N 1
ATOM 2291 C CA . TRP A 1 287 ? 18.460 -5.455 -33.521 1.00 95.94 287 TRP A CA 1
ATOM 2292 C C . TRP A 1 287 ? 18.808 -4.391 -32.484 1.00 95.94 287 TRP A C 1
ATOM 2294 O O . TRP A 1 287 ? 18.401 -3.251 -32.670 1.00 95.94 287 TRP A O 1
ATOM 2304 N N . VAL A 1 288 ? 19.551 -4.719 -31.424 1.00 97.06 288 VAL A N 1
ATOM 2305 C CA . VAL A 1 288 ? 19.808 -3.799 -30.306 1.00 97.06 288 VAL A CA 1
ATOM 2306 C C . VAL A 1 288 ? 21.216 -3.209 -30.388 1.00 97.06 288 VAL A C 1
ATOM 2308 O O . VAL A 1 288 ? 22.211 -3.926 -30.511 1.00 97.06 288 VAL A O 1
ATOM 2311 N N . VAL A 1 289 ? 21.303 -1.884 -30.273 1.00 97.81 289 VAL A N 1
ATOM 2312 C CA . VAL A 1 289 ? 22.562 -1.141 -30.136 1.00 97.81 289 VAL A CA 1
ATOM 2313 C C . VAL A 1 289 ? 22.479 -0.186 -28.948 1.00 97.81 289 VAL A C 1
ATOM 2315 O O . VAL A 1 289 ? 21.459 0.473 -28.756 1.00 97.81 289 VAL A O 1
ATOM 2318 N N . ALA A 1 290 ? 23.542 -0.133 -28.148 1.00 98.38 290 ALA A N 1
ATOM 2319 C CA . ALA A 1 290 ? 23.700 0.807 -27.043 1.00 98.38 290 ALA A CA 1
ATOM 2320 C C . ALA A 1 290 ? 24.612 1.966 -27.459 1.00 98.38 290 ALA A C 1
ATOM 2322 O O . ALA A 1 290 ? 25.595 1.740 -28.167 1.00 98.38 290 ALA A O 1
ATOM 2323 N N . THR A 1 291 ? 24.317 3.177 -26.995 1.00 98.50 291 THR A N 1
ATOM 2324 C CA . THR A 1 291 ? 25.158 4.372 -27.158 1.00 98.50 291 THR A CA 1
ATOM 2325 C C . THR A 1 291 ? 25.329 5.094 -25.825 1.00 98.50 291 THR A C 1
ATOM 2327 O O . THR A 1 291 ? 24.392 5.137 -25.029 1.00 98.50 291 THR A O 1
ATOM 2330 N N . GLY A 1 292 ? 26.511 5.660 -25.578 1.00 97.88 292 GLY A N 1
ATOM 2331 C CA . GLY A 1 292 ? 26.804 6.504 -24.413 1.00 97.88 292 GLY A CA 1
ATOM 2332 C C . GLY A 1 292 ? 27.267 7.895 -24.844 1.00 97.88 292 GLY A C 1
ATOM 2333 O O . GLY A 1 292 ? 27.901 8.035 -25.892 1.00 97.88 292 GLY A O 1
ATOM 2334 N N . SER A 1 293 ? 26.927 8.923 -24.067 1.00 98.06 293 SER A N 1
ATOM 2335 C CA . SER A 1 293 ? 27.118 10.321 -24.467 1.00 98.06 293 SER A CA 1
ATOM 2336 C C . SER A 1 293 ? 27.588 11.232 -23.331 1.00 98.06 293 SER A C 1
ATOM 2338 O O . SER A 1 293 ? 27.391 10.964 -22.141 1.00 98.06 293 SER A O 1
ATOM 2340 N N . THR A 1 294 ? 28.154 12.369 -23.736 1.00 97.38 294 THR A N 1
ATOM 2341 C CA . THR A 1 294 ? 28.426 13.557 -22.917 1.00 97.38 294 THR A CA 1
ATOM 2342 C C . THR A 1 294 ? 27.154 14.115 -22.255 1.00 97.38 294 THR A C 1
ATOM 2344 O O . THR A 1 294 ? 27.228 14.767 -21.215 1.00 97.38 294 THR A O 1
ATOM 2347 N N . ASP A 1 295 ? 25.954 13.779 -22.759 1.00 96.25 295 ASP A N 1
ATOM 2348 C CA . ASP A 1 295 ? 24.677 14.113 -22.106 1.00 96.25 295 ASP A CA 1
ATOM 2349 C C . ASP A 1 295 ? 24.382 13.302 -20.830 1.00 96.25 295 ASP A C 1
ATOM 2351 O O . ASP A 1 295 ? 23.328 13.494 -20.220 1.00 96.25 295 ASP A O 1
ATOM 2355 N N . LYS A 1 296 ? 25.341 12.470 -20.390 1.00 96.06 296 LYS A N 1
ATOM 2356 C CA . LYS A 1 296 ? 25.305 11.637 -19.175 1.00 96.06 296 LYS A CA 1
ATOM 2357 C C . LYS A 1 296 ? 24.339 10.456 -19.270 1.00 96.06 296 LYS A C 1
ATOM 2359 O O . LYS A 1 296 ? 24.098 9.789 -18.271 1.00 96.06 296 LYS A O 1
ATOM 2364 N N . MET A 1 297 ? 23.809 10.168 -20.458 1.00 97.00 297 MET A N 1
ATOM 2365 C CA . MET A 1 297 ? 22.847 9.088 -20.666 1.00 97.00 297 MET A CA 1
ATOM 2366 C C . MET A 1 297 ? 23.468 7.920 -21.425 1.00 97.00 297 MET A C 1
ATOM 2368 O O . MET A 1 297 ? 24.305 8.096 -22.316 1.00 97.00 297 MET A O 1
ATOM 2372 N N . VAL A 1 298 ? 22.972 6.718 -21.130 1.00 98.00 298 VAL A N 1
ATOM 2373 C CA . VAL A 1 298 ? 23.127 5.548 -22.004 1.00 98.00 298 VAL A CA 1
ATOM 2374 C C . VAL A 1 298 ? 21.778 5.270 -22.655 1.00 98.00 298 VAL A C 1
ATOM 2376 O O . VAL A 1 298 ? 20.757 5.241 -21.976 1.00 98.00 298 VAL A O 1
ATOM 2379 N N . LYS A 1 299 ? 21.738 5.074 -23.972 1.00 98.12 299 LYS A N 1
ATOM 2380 C CA . LYS A 1 299 ? 20.494 4.792 -24.702 1.00 98.12 299 LYS A CA 1
ATOM 2381 C C . LYS A 1 299 ? 20.580 3.493 -25.472 1.00 98.12 299 LYS A C 1
ATOM 2383 O O . LYS A 1 299 ? 21.618 3.162 -26.036 1.00 98.12 299 LYS A O 1
ATOM 2388 N N . LEU A 1 300 ? 19.456 2.789 -25.530 1.00 97.94 300 LEU A N 1
ATOM 2389 C CA . LEU A 1 300 ? 19.269 1.620 -26.380 1.00 97.94 300 LEU A CA 1
ATOM 2390 C C . LEU A 1 300 ? 18.457 2.009 -27.607 1.00 97.94 300 LEU A C 1
ATOM 2392 O O . LEU A 1 300 ? 17.473 2.734 -27.493 1.00 97.94 300 LEU A O 1
ATOM 2396 N N . PHE A 1 301 ? 18.816 1.486 -28.772 1.00 97.75 301 PHE A N 1
ATOM 2397 C CA . PHE A 1 301 ? 18.076 1.673 -30.016 1.00 97.75 301 PHE A CA 1
ATOM 2398 C C . PHE A 1 301 ? 17.771 0.328 -30.666 1.00 97.75 301 PHE A C 1
ATOM 2400 O O . PHE A 1 301 ? 18.616 -0.566 -30.698 1.00 97.75 301 PHE A O 1
ATOM 2407 N N . ASP A 1 302 ? 16.568 0.218 -31.231 1.00 95.75 302 ASP A N 1
ATOM 2408 C CA . ASP A 1 302 ? 16.193 -0.877 -32.124 1.00 95.75 302 ASP A CA 1
ATOM 2409 C C . ASP A 1 302 ? 16.496 -0.464 -33.572 1.00 95.75 302 ASP A C 1
ATOM 2411 O O . ASP A 1 302 ? 15.900 0.482 -34.090 1.00 95.75 302 ASP A O 1
ATOM 2415 N N . LEU A 1 303 ? 17.383 -1.183 -34.262 1.00 94.19 303 LEU A N 1
ATOM 2416 C CA . LEU A 1 303 ? 17.754 -0.922 -35.658 1.00 94.19 303 LEU A CA 1
ATOM 2417 C C . LEU A 1 303 ? 16.554 -0.975 -36.620 1.00 94.19 303 LEU A C 1
ATOM 2419 O O . LEU A 1 303 ? 16.569 -0.348 -37.679 1.00 94.19 303 LEU A O 1
ATOM 2423 N N . ARG A 1 304 ? 15.469 -1.672 -36.271 1.00 93.94 304 ARG A N 1
ATOM 2424 C CA . ARG A 1 304 ? 14.225 -1.699 -37.064 1.00 93.94 304 ARG A CA 1
ATOM 2425 C C . ARG A 1 304 ? 13.431 -0.400 -36.921 1.00 93.94 304 ARG A C 1
ATOM 2427 O O . ARG A 1 304 ? 12.646 -0.065 -37.809 1.00 93.94 304 ARG A O 1
ATOM 2434 N N . LYS A 1 305 ? 13.635 0.337 -35.824 1.00 91.31 305 LYS A N 1
ATOM 2435 C CA . LYS A 1 305 ? 12.942 1.586 -35.477 1.00 91.31 305 LYS A CA 1
ATOM 2436 C C . LYS A 1 305 ? 13.898 2.596 -34.826 1.00 91.31 305 LYS A C 1
ATOM 2438 O O . LYS A 1 305 ? 13.629 3.142 -33.763 1.00 91.31 305 LYS A O 1
ATOM 2443 N N . ILE A 1 306 ? 14.988 2.899 -35.523 1.00 92.81 306 ILE A N 1
ATOM 2444 C CA . ILE A 1 306 ? 16.111 3.668 -34.967 1.00 92.81 306 ILE A CA 1
ATOM 2445 C C . ILE A 1 306 ? 15.780 5.127 -34.608 1.00 92.81 306 ILE A C 1
ATOM 2447 O O . ILE A 1 306 ? 16.477 5.735 -33.811 1.00 92.81 306 ILE A O 1
ATOM 2451 N N . ASN A 1 307 ? 14.696 5.696 -35.151 1.00 90.25 307 ASN A N 1
ATOM 2452 C CA . ASN A 1 307 ? 14.298 7.094 -34.917 1.00 90.25 307 ASN A CA 1
ATOM 2453 C C . ASN A 1 307 ? 13.856 7.389 -33.470 1.00 90.25 307 ASN A C 1
ATOM 2455 O O . ASN A 1 307 ? 13.536 8.532 -33.149 1.00 90.25 307 ASN A O 1
ATOM 2459 N N . THR A 1 308 ? 13.733 6.375 -32.617 1.00 90.00 308 THR A N 1
ATOM 2460 C CA . THR A 1 308 ? 13.335 6.527 -31.217 1.00 90.00 308 THR A CA 1
ATOM 2461 C C . THR A 1 308 ? 14.161 5.563 -30.381 1.00 90.00 308 THR A C 1
ATOM 2463 O O . THR A 1 308 ? 14.283 4.396 -30.750 1.00 90.00 308 THR A O 1
ATOM 2466 N N . ALA A 1 309 ? 14.717 6.046 -29.269 1.00 94.25 309 ALA A N 1
ATOM 2467 C CA . ALA A 1 309 ? 15.376 5.173 -28.308 1.00 94.25 309 ALA A CA 1
ATOM 2468 C C . ALA A 1 309 ? 14.362 4.155 -27.761 1.00 94.25 309 ALA A C 1
ATOM 2470 O O . ALA A 1 309 ? 13.221 4.509 -27.460 1.00 94.25 309 ALA A O 1
ATOM 2471 N N . LEU A 1 310 ? 14.779 2.896 -27.678 1.00 94.06 310 LEU A N 1
ATOM 2472 C CA . LEU A 1 310 ? 14.051 1.813 -27.027 1.00 94.06 310 LEU A CA 1
ATOM 2473 C C . LEU A 1 310 ? 13.965 2.062 -25.517 1.00 94.06 310 LEU A C 1
ATOM 2475 O O . LEU A 1 310 ? 12.903 1.884 -24.936 1.00 94.06 310 LEU A O 1
ATOM 2479 N N . TYR A 1 311 ? 15.075 2.498 -24.917 1.00 96.50 311 TYR A N 1
ATOM 2480 C CA . TYR A 1 311 ? 15.193 2.790 -23.490 1.00 96.50 311 TYR A CA 1
ATOM 2481 C C . TYR A 1 311 ? 16.311 3.814 -23.237 1.00 96.50 311 TYR A C 1
ATOM 2483 O O . TYR A 1 311 ? 17.207 3.966 -24.074 1.00 96.50 311 TYR A O 1
ATOM 2491 N N . THR A 1 312 ? 16.256 4.532 -22.113 1.00 96.44 312 THR A N 1
ATOM 2492 C CA . THR A 1 312 ? 17.282 5.501 -21.682 1.00 96.44 312 THR A CA 1
ATOM 2493 C C . THR A 1 312 ? 17.623 5.249 -20.218 1.00 96.44 312 THR A C 1
ATOM 2495 O O . THR A 1 312 ? 16.742 5.364 -19.380 1.00 96.44 312 THR A O 1
ATOM 2498 N N . PHE A 1 313 ? 18.887 4.944 -19.923 1.00 95.81 313 PHE A N 1
ATOM 2499 C CA . PHE A 1 313 ? 19.414 4.825 -18.565 1.00 95.81 313 PHE A CA 1
ATOM 2500 C C . PHE A 1 313 ? 19.960 6.186 -18.106 1.00 95.81 313 PHE A C 1
ATOM 2502 O O . PHE A 1 313 ? 20.870 6.725 -18.751 1.00 95.81 313 PHE A O 1
ATOM 2509 N N . ASP A 1 314 ? 19.435 6.728 -17.003 1.00 91.38 314 ASP A N 1
ATOM 2510 C CA . ASP A 1 314 ? 19.672 8.108 -16.550 1.00 91.38 314 ASP A CA 1
ATOM 2511 C C . ASP A 1 314 ? 20.322 8.250 -15.157 1.00 91.38 314 ASP A C 1
ATOM 2513 O O . ASP A 1 314 ? 20.196 9.283 -14.500 1.00 91.38 314 ASP A O 1
ATOM 2517 N N . CYS A 1 315 ? 21.101 7.251 -14.720 1.00 89.19 315 CYS A N 1
ATOM 2518 C CA . CYS A 1 315 ? 21.767 7.275 -13.406 1.00 89.19 315 CYS A CA 1
ATOM 2519 C C . CYS A 1 315 ? 23.180 7.905 -13.391 1.00 89.19 315 CYS A C 1
ATOM 2521 O O . CYS A 1 315 ? 23.692 8.263 -12.321 1.00 89.19 315 CYS A O 1
ATOM 2523 N N . HIS A 1 316 ? 23.868 8.017 -14.536 1.00 91.69 316 HIS A N 1
ATOM 2524 C CA . HIS A 1 316 ? 25.235 8.559 -14.570 1.00 91.69 316 HIS A CA 1
ATOM 2525 C C . HIS A 1 316 ? 25.253 10.051 -14.226 1.00 91.69 316 HIS A C 1
ATOM 2527 O O . HIS A 1 316 ? 24.457 10.845 -14.718 1.00 91.69 316 HIS A O 1
ATOM 2533 N N . LYS A 1 317 ? 26.205 10.455 -13.376 1.00 90.00 317 LYS A N 1
ATOM 2534 C CA . LYS A 1 317 ? 26.345 11.855 -12.934 1.00 90.00 317 LYS A CA 1
ATOM 2535 C C . LYS A 1 317 ? 27.277 12.680 -13.811 1.00 90.00 317 LYS A C 1
ATOM 2537 O O . LYS A 1 317 ? 27.245 13.903 -13.716 1.00 90.00 317 LYS A O 1
ATOM 2542 N N . GLU A 1 318 ? 28.074 12.037 -14.658 1.00 93.50 318 GLU A N 1
ATOM 2543 C CA . GLU A 1 318 ? 29.028 12.668 -15.571 1.00 93.50 318 GLU A CA 1
ATOM 2544 C C . GLU A 1 318 ? 29.061 11.941 -16.921 1.00 93.50 318 GLU A C 1
ATOM 2546 O O . GLU A 1 318 ? 28.380 10.934 -17.106 1.00 93.50 318 GLU A O 1
ATOM 2551 N N . GLU A 1 319 ? 29.836 12.480 -17.859 1.00 94.75 319 GLU A N 1
ATOM 2552 C CA . GLU A 1 319 ? 29.948 12.035 -19.253 1.00 94.75 319 GLU A CA 1
ATOM 2553 C C . GLU A 1 319 ? 30.281 10.543 -19.362 1.00 94.75 319 GLU A C 1
ATOM 2555 O O . GLU A 1 319 ? 31.193 10.052 -18.691 1.00 94.75 319 GLU A O 1
ATOM 2560 N N . VAL A 1 320 ? 29.547 9.819 -20.210 1.00 96.50 320 VAL A N 1
ATOM 2561 C CA . VAL A 1 320 ? 29.774 8.389 -20.452 1.00 96.50 320 VAL A CA 1
ATOM 2562 C C . VAL A 1 320 ? 30.781 8.233 -21.587 1.00 96.50 320 VAL A C 1
ATOM 2564 O O . VAL A 1 320 ? 30.546 8.738 -22.683 1.00 96.50 320 VAL A O 1
ATOM 2567 N N . PHE A 1 321 ? 31.876 7.509 -21.345 1.00 93.00 321 PHE A N 1
ATOM 2568 C CA . PHE A 1 321 ? 32.952 7.323 -22.332 1.00 93.00 321 PHE A CA 1
ATOM 2569 C C . PHE A 1 321 ? 32.910 5.981 -23.048 1.00 93.00 321 PHE A C 1
ATOM 2571 O O . PHE A 1 321 ? 33.369 5.878 -24.178 1.00 93.00 321 PHE A O 1
ATOM 2578 N N . GLN A 1 322 ? 32.385 4.943 -22.399 1.00 95.19 322 GLN A N 1
ATOM 2579 C CA . GLN A 1 322 ? 32.408 3.599 -22.959 1.00 95.19 322 GLN A CA 1
ATOM 2580 C C . GLN A 1 322 ? 31.191 2.804 -22.505 1.00 95.19 322 GLN A C 1
ATOM 2582 O O . GLN A 1 322 ? 30.784 2.876 -21.342 1.00 95.19 322 GLN A O 1
ATOM 2587 N N . VAL A 1 323 ? 30.655 2.000 -23.422 1.00 97.88 323 VAL A N 1
ATOM 2588 C CA . VAL A 1 323 ? 29.619 0.991 -23.174 1.00 97.88 323 VAL A CA 1
ATOM 2589 C C . VAL A 1 323 ? 30.078 -0.358 -23.720 1.00 97.88 323 VAL A C 1
ATOM 2591 O O . VAL A 1 323 ? 30.795 -0.425 -24.717 1.00 97.88 323 VAL A O 1
ATOM 2594 N N . GLY A 1 324 ? 29.676 -1.452 -23.081 1.00 97.25 324 GLY A N 1
ATOM 2595 C CA . GLY A 1 324 ? 30.113 -2.789 -23.471 1.00 97.25 324 GLY A CA 1
ATOM 2596 C C . GLY A 1 324 ? 29.181 -3.871 -22.952 1.00 97.25 324 GLY A C 1
ATOM 2597 O O . GLY A 1 324 ? 28.928 -3.955 -21.752 1.00 97.25 324 GLY A O 1
ATOM 2598 N N . TRP A 1 325 ? 28.680 -4.704 -23.860 1.00 97.69 325 TRP A N 1
ATOM 2599 C CA . TRP A 1 325 ? 27.829 -5.847 -23.529 1.00 97.69 325 TRP A CA 1
ATOM 2600 C C . TRP A 1 325 ? 28.638 -6.990 -22.926 1.00 97.69 325 TRP A C 1
ATOM 2602 O O . TRP A 1 325 ? 29.757 -7.256 -23.377 1.00 97.69 325 TRP A O 1
ATOM 2612 N N . ASN A 1 326 ? 28.048 -7.697 -21.963 1.00 96.50 326 ASN A N 1
ATOM 2613 C CA . ASN A 1 326 ? 28.599 -8.962 -21.501 1.00 96.50 326 ASN A CA 1
ATOM 2614 C C . ASN A 1 326 ? 28.616 -9.959 -22.692 1.00 96.50 326 ASN A C 1
ATOM 2616 O O . ASN A 1 326 ? 27.616 -10.105 -23.400 1.00 96.50 326 ASN A O 1
ATOM 2620 N N . PRO A 1 327 ? 29.745 -10.639 -22.969 1.00 93.62 327 PRO A N 1
ATOM 2621 C CA . PRO A 1 327 ? 29.860 -11.555 -24.105 1.00 93.62 327 PRO A CA 1
ATOM 2622 C C . PRO A 1 327 ? 29.094 -12.877 -23.928 1.00 93.62 327 PRO A C 1
ATOM 2624 O O . PRO A 1 327 ? 28.962 -13.623 -24.900 1.00 93.62 327 PRO A O 1
ATOM 2627 N N . LYS A 1 328 ? 28.624 -13.181 -22.714 1.00 91.81 328 LYS A N 1
ATOM 2628 C CA . LYS A 1 328 ? 27.959 -14.428 -22.312 1.00 91.81 328 LYS A CA 1
ATOM 2629 C C . LYS A 1 328 ? 26.490 -14.250 -21.912 1.00 91.81 328 LYS A C 1
ATOM 2631 O O . LYS A 1 328 ? 25.746 -15.220 -22.021 1.00 91.81 328 LYS A O 1
ATOM 2636 N N . ASN A 1 329 ? 26.067 -13.045 -21.525 1.00 92.38 329 ASN A N 1
ATOM 2637 C CA . ASN A 1 329 ? 24.687 -12.753 -21.124 1.00 92.38 329 ASN A CA 1
ATOM 2638 C C . ASN A 1 329 ? 24.046 -11.663 -22.011 1.00 92.38 329 ASN A C 1
ATOM 2640 O O . ASN A 1 329 ? 24.616 -10.591 -22.201 1.00 92.38 329 ASN A O 1
ATOM 2644 N N . GLU A 1 330 ? 22.854 -11.945 -22.553 1.00 93.12 330 GLU A N 1
ATOM 2645 C CA . GLU A 1 330 ? 22.116 -11.067 -23.473 1.00 93.12 330 GLU A CA 1
ATOM 2646 C C . GLU A 1 330 ? 21.638 -9.762 -22.833 1.00 93.12 330 GLU A C 1
ATOM 2648 O O . GLU A 1 330 ? 21.617 -8.735 -23.519 1.00 93.12 330 GLU A O 1
ATOM 2653 N N . THR A 1 331 ? 21.265 -9.789 -21.553 1.00 94.38 331 THR A N 1
ATOM 2654 C CA . THR A 1 331 ? 20.631 -8.647 -20.878 1.00 94.38 331 THR A CA 1
ATOM 2655 C C . THR A 1 331 ? 21.621 -7.767 -20.128 1.00 94.38 331 THR A C 1
ATOM 2657 O O . THR A 1 331 ? 21.239 -6.698 -19.666 1.00 94.38 331 THR A O 1
ATOM 2660 N N . ILE A 1 332 ? 22.894 -8.155 -20.036 1.00 97.19 332 ILE A N 1
ATOM 2661 C CA . ILE A 1 332 ? 23.867 -7.451 -19.198 1.00 97.19 332 ILE A CA 1
ATOM 2662 C C . ILE A 1 332 ? 24.704 -6.468 -20.014 1.00 97.19 332 ILE A C 1
ATOM 2664 O O . ILE A 1 332 ? 25.428 -6.838 -20.945 1.00 97.19 332 ILE A O 1
ATOM 2668 N N . LEU A 1 333 ? 24.653 -5.200 -19.612 1.00 97.88 333 LEU A N 1
ATOM 2669 C CA . LEU A 1 333 ? 25.399 -4.092 -20.204 1.00 97.88 333 LEU A CA 1
ATOM 2670 C C . LEU A 1 333 ? 26.273 -3.434 -19.135 1.00 97.88 333 LEU A C 1
ATOM 2672 O O . LEU A 1 333 ? 25.819 -3.207 -18.026 1.00 97.88 333 LEU A O 1
ATOM 2676 N N . ALA A 1 334 ? 27.506 -3.058 -19.456 1.00 97.88 334 ALA A N 1
ATOM 2677 C CA . ALA A 1 334 ? 28.309 -2.180 -18.607 1.00 97.88 334 ALA A CA 1
ATOM 2678 C C . ALA A 1 334 ? 28.559 -0.833 -19.279 1.00 97.88 334 ALA A C 1
ATOM 2680 O O . ALA A 1 334 ? 28.549 -0.711 -20.506 1.00 97.88 334 ALA A O 1
ATOM 2681 N N . SER A 1 335 ? 28.815 0.179 -18.457 1.00 97.62 335 SER A N 1
ATOM 2682 C CA . SER A 1 335 ? 29.161 1.530 -18.898 1.00 97.62 335 SER A CA 1
ATOM 2683 C C . SER A 1 335 ? 30.083 2.215 -17.893 1.00 97.62 335 SER A C 1
ATOM 2685 O O . SER A 1 335 ? 29.916 2.020 -16.690 1.00 97.62 335 SER A O 1
ATOM 2687 N N . CYS A 1 336 ? 31.024 3.038 -18.352 1.00 95.38 336 CYS A N 1
ATOM 2688 C CA . CYS A 1 336 ? 31.876 3.839 -17.469 1.00 95.38 336 CYS A CA 1
ATOM 2689 C C . CYS A 1 336 ? 31.825 5.327 -17.817 1.00 95.38 336 CYS A C 1
ATOM 2691 O O . CYS A 1 336 ? 31.633 5.704 -18.976 1.00 95.38 336 CYS A O 1
ATOM 2693 N N . CYS A 1 337 ? 32.007 6.169 -16.800 1.00 90.94 337 CYS A N 1
ATOM 2694 C CA . CYS A 1 337 ? 31.903 7.618 -16.931 1.00 90.94 337 CYS A CA 1
ATOM 2695 C C . CYS A 1 337 ? 33.117 8.368 -16.368 1.00 90.94 337 CYS A C 1
ATOM 2697 O O . CYS A 1 337 ? 33.933 7.818 -15.618 1.00 90.94 337 CYS A O 1
ATOM 2699 N N . LEU A 1 338 ? 33.191 9.665 -16.683 1.00 88.56 338 LEU A N 1
ATOM 2700 C CA . LEU A 1 338 ? 34.168 10.612 -16.137 1.00 88.56 338 LEU A CA 1
ATOM 2701 C C . LEU A 1 338 ? 34.157 10.635 -14.595 1.00 88.56 338 LEU A C 1
ATOM 2703 O O . LEU A 1 338 ? 35.198 10.800 -13.965 1.00 88.56 338 LEU A O 1
ATOM 2707 N N . GLY A 1 339 ? 32.996 10.382 -13.980 1.00 82.62 339 GLY A N 1
ATOM 2708 C CA . GLY A 1 339 ? 32.750 10.412 -12.533 1.00 82.62 339 GLY A CA 1
ATOM 2709 C C . GLY A 1 339 ? 33.352 9.258 -11.718 1.00 82.62 339 GLY A C 1
ATOM 2710 O O . GLY A 1 339 ? 32.907 9.027 -10.594 1.00 82.62 339 GLY A O 1
ATOM 2711 N N . ARG A 1 340 ? 34.355 8.538 -12.248 1.00 90.62 340 ARG A N 1
ATOM 2712 C CA . ARG A 1 340 ? 35.097 7.449 -11.568 1.00 90.62 340 ARG A CA 1
ATOM 2713 C C . ARG A 1 340 ? 34.258 6.206 -11.237 1.00 90.62 340 ARG A C 1
ATOM 2715 O O . ARG A 1 340 ? 34.625 5.418 -10.362 1.00 90.62 340 ARG A O 1
ATOM 2722 N N . ARG A 1 341 ? 33.103 6.041 -11.886 1.00 92.00 341 ARG A N 1
ATOM 2723 C CA . ARG A 1 341 ? 32.183 4.917 -11.664 1.00 92.00 341 ARG A CA 1
ATOM 2724 C C . ARG A 1 341 ? 32.020 4.099 -12.937 1.00 92.00 341 ARG A C 1
ATOM 2726 O O . ARG A 1 341 ? 31.903 4.650 -14.032 1.00 92.00 341 ARG A O 1
ATOM 2733 N N . LEU A 1 342 ? 31.973 2.783 -12.766 1.00 95.75 342 LEU A N 1
ATOM 2734 C CA . LEU A 1 342 ? 31.537 1.845 -13.793 1.00 95.75 342 LEU A CA 1
ATOM 2735 C C . LEU A 1 342 ? 30.257 1.174 -13.294 1.00 95.75 342 LEU A C 1
ATOM 2737 O O . LEU A 1 342 ? 30.227 0.647 -12.188 1.00 95.75 342 LEU A O 1
ATOM 2741 N N . MET A 1 343 ? 29.194 1.258 -14.083 1.00 96.69 343 MET A N 1
ATOM 2742 C CA . MET A 1 343 ? 27.873 0.721 -13.765 1.00 96.69 343 MET A CA 1
ATOM 2743 C C . MET A 1 343 ? 27.599 -0.510 -14.622 1.00 96.69 343 MET A C 1
ATOM 2745 O O . MET A 1 343 ? 27.881 -0.487 -15.824 1.00 96.69 343 MET A O 1
ATOM 2749 N N . VAL A 1 344 ? 27.059 -1.557 -14.003 1.00 97.38 344 VAL A N 1
ATOM 2750 C CA . VAL A 1 344 ? 26.536 -2.753 -14.670 1.00 97.38 344 VAL A CA 1
ATOM 2751 C C . VAL A 1 344 ? 25.017 -2.707 -14.592 1.00 97.38 344 VAL A C 1
ATOM 2753 O O . VAL A 1 344 ? 24.463 -2.456 -13.525 1.00 97.38 344 VAL A O 1
ATOM 2756 N N . TRP A 1 345 ? 24.374 -2.944 -15.726 1.00 97.00 345 TRP A N 1
ATOM 2757 C CA . TRP A 1 345 ? 22.940 -2.867 -15.940 1.00 97.00 345 TRP A CA 1
ATOM 2758 C C . TRP A 1 345 ? 22.393 -4.229 -16.345 1.00 97.00 345 TRP A C 1
ATOM 2760 O O . TRP A 1 345 ? 23.041 -4.933 -17.125 1.00 97.00 345 TRP A O 1
ATOM 2770 N N . ASP A 1 346 ? 21.188 -4.549 -15.888 1.00 94.75 346 ASP A N 1
ATOM 2771 C CA . ASP A 1 346 ? 20.431 -5.717 -16.321 1.00 94.75 346 ASP A CA 1
ATOM 2772 C C . ASP A 1 346 ? 19.120 -5.296 -16.984 1.00 94.75 346 ASP A C 1
ATOM 2774 O O . ASP A 1 346 ? 18.189 -4.815 -16.343 1.00 94.75 346 ASP A O 1
ATOM 2778 N N . LEU A 1 347 ? 19.047 -5.502 -18.298 1.00 93.44 347 LEU A N 1
ATOM 2779 C CA . LEU A 1 347 ? 17.870 -5.194 -19.102 1.00 93.44 347 LEU A CA 1
ATOM 2780 C C . LEU A 1 347 ? 16.638 -6.017 -18.705 1.00 93.44 347 LEU A C 1
ATOM 2782 O O . LEU A 1 347 ? 15.529 -5.598 -19.029 1.00 93.44 347 LEU A O 1
ATOM 2786 N N . SER A 1 348 ? 16.806 -7.183 -18.070 1.00 91.25 348 SER A N 1
ATOM 2787 C CA . SER A 1 348 ? 15.667 -8.004 -17.637 1.00 91.25 348 SER A CA 1
ATOM 2788 C C . SER A 1 348 ? 14.872 -7.350 -16.508 1.00 91.25 348 SER A C 1
ATOM 2790 O O . SER A 1 348 ? 13.676 -7.604 -16.402 1.00 91.25 348 SER A O 1
ATOM 2792 N N . ARG A 1 349 ? 15.520 -6.452 -15.753 1.00 88.25 349 ARG A N 1
ATOM 2793 C CA . ARG A 1 349 ? 14.944 -5.741 -14.611 1.00 88.25 349 ARG A CA 1
ATOM 2794 C C . ARG A 1 349 ? 14.330 -4.385 -14.964 1.00 88.25 349 ARG A C 1
ATOM 2796 O O . ARG A 1 349 ? 13.885 -3.653 -14.086 1.00 88.25 349 ARG A O 1
ATOM 2803 N N . ILE A 1 350 ? 14.312 -4.023 -16.248 1.00 88.25 350 ILE A N 1
ATOM 2804 C CA . ILE A 1 350 ? 13.627 -2.808 -16.701 1.00 88.25 350 ILE A CA 1
ATOM 2805 C C . ILE A 1 350 ? 12.136 -2.933 -16.369 1.00 88.25 350 ILE A C 1
ATOM 2807 O O . ILE A 1 350 ? 11.519 -3.956 -16.660 1.00 88.25 350 ILE A O 1
ATOM 2811 N N . ASP A 1 351 ? 11.573 -1.871 -15.792 1.00 80.69 351 ASP A N 1
ATOM 2812 C CA . ASP A 1 351 ? 10.188 -1.790 -15.307 1.00 80.69 351 ASP A CA 1
ATOM 2813 C C . ASP A 1 351 ? 9.861 -2.703 -14.099 1.00 80.69 351 ASP A C 1
ATOM 2815 O O . ASP A 1 351 ? 8.689 -2.827 -13.735 1.00 80.69 351 ASP A O 1
ATOM 2819 N N . GLU A 1 352 ? 10.857 -3.312 -13.436 1.00 82.06 352 GLU A N 1
ATOM 2820 C CA . GLU A 1 352 ? 10.626 -4.032 -12.175 1.00 82.06 352 GLU A CA 1
ATOM 2821 C C . GLU A 1 352 ? 10.226 -3.085 -11.034 1.00 82.06 352 GLU A C 1
ATOM 2823 O O . GLU A 1 352 ? 10.700 -1.954 -10.908 1.00 82.06 352 GLU A O 1
ATOM 2828 N N . GLU A 1 353 ? 9.337 -3.557 -10.161 1.00 66.62 353 GLU A N 1
ATOM 2829 C CA . GLU A 1 353 ? 8.864 -2.771 -9.025 1.00 66.62 353 GLU A CA 1
ATOM 2830 C C . GLU A 1 353 ? 9.956 -2.638 -7.955 1.00 66.62 353 GLU A C 1
ATOM 2832 O O . GLU A 1 353 ? 10.359 -3.615 -7.324 1.00 66.62 353 GLU A O 1
ATOM 2837 N N . GLN A 1 354 ? 10.387 -1.405 -7.692 1.00 57.44 354 GLN A N 1
ATOM 2838 C CA . GLN A 1 354 ? 11.261 -1.078 -6.567 1.00 57.44 354 GLN A CA 1
ATOM 2839 C C . GLN A 1 354 ? 10.484 -0.439 -5.423 1.00 57.44 354 GLN A C 1
ATOM 2841 O O . GLN A 1 354 ? 9.496 0.275 -5.618 1.00 57.44 354 GLN A O 1
ATOM 2846 N N . THR A 1 355 ? 10.964 -0.649 -4.200 1.00 59.91 355 THR A N 1
ATOM 2847 C CA . THR A 1 355 ? 10.467 0.120 -3.061 1.00 59.91 355 THR A CA 1
ATOM 2848 C C . THR A 1 355 ? 10.985 1.564 -3.125 1.00 59.91 355 THR A C 1
ATOM 2850 O O . THR A 1 355 ? 12.011 1.819 -3.757 1.00 59.91 355 THR A O 1
ATOM 2853 N N . PRO A 1 356 ? 10.321 2.535 -2.471 1.00 58.88 356 PRO A N 1
ATOM 2854 C CA . PRO A 1 356 ? 10.800 3.916 -2.447 1.00 58.88 356 PRO A CA 1
ATOM 2855 C C . PRO A 1 356 ? 12.207 4.071 -1.862 1.00 58.88 356 PRO A C 1
ATOM 2857 O O . PRO A 1 356 ? 12.891 5.020 -2.220 1.00 58.88 356 PRO A O 1
ATOM 2860 N N . GLU A 1 357 ? 12.632 3.163 -0.975 1.00 52.66 357 GLU A N 1
ATOM 2861 C CA . GLU A 1 357 ? 13.996 3.147 -0.447 1.00 52.66 357 GLU A CA 1
ATOM 2862 C C . GLU A 1 357 ? 15.010 2.602 -1.464 1.00 52.66 357 GLU A C 1
ATOM 2864 O O . GLU A 1 357 ? 16.066 3.202 -1.630 1.00 52.66 357 GLU A O 1
ATOM 2869 N N . ASP A 1 358 ? 14.683 1.529 -2.194 1.00 59.94 358 ASP A N 1
ATOM 2870 C CA . ASP A 1 358 ? 15.578 0.973 -3.226 1.00 59.94 358 ASP A CA 1
ATOM 2871 C C . ASP A 1 358 ? 15.746 1.947 -4.407 1.00 59.94 358 ASP A C 1
ATOM 2873 O O . ASP A 1 358 ? 16.827 2.063 -4.983 1.00 59.94 358 ASP A O 1
ATOM 2877 N N . ALA A 1 359 ? 14.701 2.724 -4.711 1.00 71.56 359 ALA A N 1
ATOM 2878 C CA . ALA A 1 359 ? 14.742 3.777 -5.723 1.00 71.56 359 ALA A CA 1
ATOM 2879 C C . ALA A 1 359 ? 15.688 4.946 -5.358 1.00 71.56 359 ALA A C 1
ATOM 2881 O O . ALA A 1 359 ? 16.066 5.716 -6.244 1.00 71.56 359 ALA A O 1
ATOM 2882 N N . GLU A 1 360 ? 16.084 5.108 -4.083 1.00 72.81 360 GLU A N 1
ATOM 2883 C CA . GLU A 1 360 ? 17.122 6.080 -3.697 1.00 72.81 360 GLU A CA 1
ATOM 2884 C C . GLU A 1 360 ? 18.536 5.616 -4.099 1.00 72.81 360 GLU A C 1
ATOM 2886 O O . GLU A 1 360 ? 19.400 6.463 -4.355 1.00 72.81 360 GLU A O 1
ATOM 2891 N N . ASP A 1 361 ? 18.769 4.301 -4.193 1.00 71.00 361 ASP A N 1
ATOM 2892 C CA . ASP A 1 361 ? 20.068 3.704 -4.538 1.00 71.00 361 ASP A CA 1
ATOM 2893 C C . ASP A 1 361 ? 20.290 3.579 -6.058 1.00 71.00 361 ASP A C 1
ATOM 2895 O O . ASP A 1 361 ? 21.435 3.556 -6.525 1.00 71.00 361 ASP A O 1
ATOM 2899 N N . GLY A 1 362 ? 19.212 3.568 -6.842 1.00 82.75 362 GLY A N 1
ATOM 2900 C CA . GLY A 1 362 ? 19.232 3.566 -8.303 1.00 82.75 362 GLY A CA 1
ATOM 2901 C C . GLY A 1 362 ? 18.018 2.847 -8.897 1.00 82.75 362 GLY A C 1
ATOM 2902 O O . GLY A 1 362 ? 17.292 2.178 -8.165 1.00 82.75 362 GLY A O 1
ATOM 2903 N N . PRO A 1 363 ? 17.784 2.975 -10.213 1.00 89.69 363 PRO A N 1
ATOM 2904 C CA . PRO A 1 363 ? 16.679 2.291 -10.890 1.00 89.69 363 PRO A CA 1
ATOM 2905 C C . PRO A 1 363 ? 16.861 0.754 -10.857 1.00 89.69 363 PRO A C 1
ATOM 2907 O O . PRO A 1 363 ? 17.992 0.295 -10.666 1.00 89.69 363 PRO A O 1
ATOM 2910 N N . PRO A 1 364 ? 15.803 -0.060 -11.049 1.00 88.31 364 PRO A N 1
ATOM 2911 C CA . PRO A 1 364 ? 15.864 -1.519 -10.847 1.00 88.31 364 PRO A CA 1
ATOM 2912 C C . PRO A 1 364 ? 16.870 -2.219 -11.756 1.00 88.31 364 PRO A C 1
ATOM 2914 O O . PRO A 1 364 ? 17.527 -3.183 -11.361 1.00 88.31 364 PRO A O 1
ATOM 2917 N N . GLU A 1 365 ? 17.032 -1.701 -12.969 1.00 92.62 365 GLU A N 1
ATOM 2918 C CA . GLU A 1 365 ? 17.993 -2.192 -13.940 1.00 92.62 365 GLU A CA 1
ATOM 2919 C C . GLU A 1 365 ? 19.453 -1.885 -13.581 1.00 92.62 365 GLU A C 1
ATOM 2921 O O . GLU A 1 365 ? 20.349 -2.396 -14.250 1.00 92.62 365 GLU A O 1
ATOM 2926 N N . LEU A 1 366 ? 19.738 -1.066 -12.559 1.00 93.75 366 LEU A N 1
ATOM 2927 C CA . LEU A 1 366 ? 21.100 -0.816 -12.088 1.00 93.75 366 LEU A CA 1
ATOM 2928 C C . LEU A 1 366 ? 21.564 -1.947 -11.160 1.00 93.75 366 LEU A C 1
ATOM 2930 O O . LEU A 1 366 ? 21.406 -1.893 -9.944 1.00 93.75 366 LEU A O 1
ATOM 2934 N N . LEU A 1 367 ? 22.199 -2.961 -11.747 1.00 92.44 367 LEU A N 1
ATOM 2935 C CA . LEU A 1 367 ? 22.652 -4.160 -11.042 1.00 92.44 367 LEU A CA 1
ATOM 2936 C C . LEU A 1 367 ? 23.832 -3.899 -10.089 1.00 92.44 367 LEU A C 1
ATOM 2938 O O . LEU A 1 367 ? 23.879 -4.453 -8.992 1.00 92.44 367 LEU A O 1
ATOM 2942 N N . PHE A 1 368 ? 24.823 -3.095 -10.499 1.00 94.38 368 PHE A N 1
ATOM 2943 C CA . PHE A 1 368 ? 26.029 -2.873 -9.688 1.00 94.38 368 PHE A CA 1
ATOM 2944 C C . PHE A 1 368 ? 26.775 -1.576 -10.025 1.00 94.38 368 PHE A C 1
ATOM 2946 O O . PHE A 1 368 ? 26.871 -1.186 -11.189 1.00 94.38 368 PHE A O 1
ATOM 2953 N N . ILE A 1 369 ? 27.403 -0.950 -9.018 1.00 93.75 369 ILE A N 1
ATOM 2954 C CA . ILE A 1 369 ? 28.302 0.204 -9.186 1.00 93.75 369 ILE A CA 1
ATOM 2955 C C . ILE A 1 369 ? 29.713 -0.145 -8.694 1.00 93.75 369 ILE A C 1
ATOM 2957 O O . ILE A 1 369 ? 29.988 -0.230 -7.495 1.00 93.75 369 ILE A O 1
ATOM 2961 N N . HIS A 1 370 ? 30.655 -0.251 -9.626 1.00 94.88 370 HIS A N 1
ATOM 2962 C CA . HIS A 1 370 ? 32.074 -0.345 -9.326 1.00 94.88 370 HIS A CA 1
ATOM 2963 C C . HIS A 1 370 ? 32.669 1.046 -9.054 1.00 94.88 370 HIS A C 1
ATOM 2965 O O . HIS A 1 370 ? 32.714 1.918 -9.926 1.00 94.88 370 HIS A O 1
ATOM 2971 N N . GLY A 1 371 ? 33.124 1.250 -7.815 1.00 91.19 371 GLY A N 1
ATOM 2972 C CA . GLY A 1 371 ? 33.628 2.529 -7.306 1.00 91.19 371 GLY A CA 1
ATOM 2973 C C . GLY A 1 371 ? 35.093 2.521 -6.866 1.00 91.19 371 GLY A C 1
ATOM 2974 O O . GLY A 1 371 ? 35.449 3.319 -5.999 1.00 91.19 371 GLY A O 1
ATOM 2975 N N . GLY A 1 372 ? 35.907 1.611 -7.409 1.00 89.12 372 GLY A N 1
ATOM 2976 C CA . GLY A 1 372 ? 37.288 1.395 -6.975 1.00 89.12 372 GLY A CA 1
ATOM 2977 C C . GLY A 1 372 ? 38.319 2.385 -7.509 1.00 89.12 372 GLY A C 1
ATOM 2978 O O . GLY A 1 372 ? 39.392 2.491 -6.922 1.00 89.12 372 GLY A O 1
ATOM 2979 N N . HIS A 1 373 ? 38.025 3.121 -8.578 1.00 93.44 373 HIS A N 1
ATOM 2980 C CA . HIS A 1 373 ? 38.959 4.092 -9.156 1.00 93.44 373 HIS A CA 1
ATOM 2981 C C . HIS A 1 373 ? 38.880 5.462 -8.469 1.00 93.44 373 HIS A C 1
ATOM 2983 O O . HIS A 1 373 ? 37.825 5.923 -8.019 1.00 93.44 373 HIS A O 1
ATOM 2989 N N . THR A 1 374 ? 40.027 6.130 -8.395 1.00 91.81 374 THR A N 1
ATOM 2990 C CA . THR A 1 374 ? 40.189 7.468 -7.801 1.00 91.81 374 THR A CA 1
ATOM 2991 C C . THR A 1 374 ? 40.297 8.578 -8.843 1.00 91.81 374 THR A C 1
ATOM 2993 O O . THR A 1 374 ? 40.169 9.747 -8.488 1.00 91.81 374 THR A O 1
ATOM 2996 N N . SER A 1 375 ? 40.435 8.220 -10.121 1.00 91.31 375 SER A N 1
ATOM 2997 C CA . SER A 1 375 ? 40.393 9.134 -11.268 1.00 91.31 375 SER A CA 1
ATOM 2998 C C . SER A 1 375 ? 39.469 8.602 -12.373 1.00 91.31 375 SER A C 1
ATOM 3000 O O . SER A 1 375 ? 38.829 7.558 -12.203 1.00 91.31 375 SER A O 1
ATOM 3002 N N . LYS A 1 376 ? 39.330 9.346 -13.479 1.00 91.00 376 LYS A N 1
ATOM 3003 C CA . LYS A 1 376 ? 38.434 8.977 -14.583 1.00 91.00 376 LYS A CA 1
ATOM 3004 C C . LYS A 1 376 ? 38.845 7.641 -15.202 1.00 91.00 376 LYS A C 1
ATOM 3006 O O . LYS A 1 376 ? 40.032 7.375 -15.399 1.00 91.00 376 LYS A O 1
ATOM 3011 N N . ILE A 1 377 ? 37.846 6.817 -15.504 1.00 94.62 377 ILE A N 1
ATOM 3012 C CA . ILE A 1 377 ? 38.029 5.504 -16.127 1.00 94.62 377 ILE A CA 1
ATOM 3013 C C . ILE A 1 377 ? 38.171 5.719 -17.632 1.00 94.62 377 ILE A C 1
ATOM 3015 O O . ILE A 1 377 ? 37.307 6.347 -18.242 1.00 94.62 377 ILE A O 1
ATOM 3019 N N . SER A 1 378 ? 39.258 5.217 -18.214 1.00 93.31 378 SER A N 1
ATOM 3020 C CA . SER A 1 378 ? 39.594 5.431 -19.625 1.00 93.31 378 SER A CA 1
ATOM 3021 C C . SER A 1 378 ? 39.021 4.347 -20.541 1.00 93.31 378 SER A C 1
ATOM 3023 O O . SER A 1 378 ? 38.532 4.660 -21.619 1.00 93.31 378 SER A O 1
ATOM 3025 N N . ASP A 1 379 ? 39.060 3.077 -20.127 1.00 95.88 379 ASP A N 1
ATOM 3026 C CA . ASP A 1 379 ? 38.512 1.947 -20.894 1.00 95.88 379 ASP A CA 1
ATOM 3027 C C . ASP A 1 379 ? 38.187 0.783 -19.943 1.00 95.88 379 ASP A C 1
ATOM 3029 O O . ASP A 1 379 ? 38.743 0.673 -18.840 1.00 95.88 379 ASP A O 1
ATOM 3033 N N . PHE A 1 380 ? 37.302 -0.113 -20.377 1.00 97.94 380 PHE A N 1
ATOM 3034 C CA . PHE A 1 380 ? 37.051 -1.380 -19.693 1.00 97.94 380 PHE A CA 1
ATOM 3035 C C . PHE A 1 380 ? 36.761 -2.502 -20.692 1.00 97.94 380 PHE A C 1
ATOM 3037 O O . PHE A 1 380 ? 36.318 -2.267 -21.817 1.00 97.94 380 PHE A O 1
ATOM 3044 N N . SER A 1 381 ? 36.993 -3.742 -20.268 1.00 97.69 381 SER A N 1
ATOM 3045 C CA . SER A 1 381 ? 36.799 -4.934 -21.089 1.00 97.69 381 SER A CA 1
ATOM 3046 C C . SER A 1 381 ? 36.233 -6.084 -20.260 1.00 97.69 381 SER A C 1
ATOM 3048 O O . SER A 1 381 ? 36.795 -6.454 -19.225 1.00 97.69 381 SER A O 1
ATOM 3050 N N . TRP A 1 382 ? 35.125 -6.656 -20.734 1.00 97.62 382 TRP A N 1
ATOM 3051 C CA . TRP A 1 382 ? 34.595 -7.924 -20.234 1.00 97.62 382 TRP A CA 1
ATOM 3052 C C . TRP A 1 382 ? 35.525 -9.074 -20.609 1.00 97.62 382 TRP A C 1
ATOM 3054 O O . TRP A 1 382 ? 36.025 -9.136 -21.736 1.00 97.62 382 TRP A O 1
ATOM 3064 N N . ASN A 1 383 ? 35.728 -10.004 -19.684 1.00 96.12 383 ASN A N 1
ATOM 3065 C CA . ASN A 1 383 ? 36.495 -11.205 -19.952 1.00 96.12 383 ASN A CA 1
ATOM 3066 C C . ASN A 1 383 ? 35.688 -12.151 -20.874 1.00 96.12 383 ASN A C 1
ATOM 3068 O O . ASN A 1 383 ? 34.541 -12.477 -20.570 1.00 96.12 383 ASN A O 1
ATOM 3072 N N . PRO A 1 384 ? 36.238 -12.600 -22.017 1.00 92.50 384 PRO A N 1
ATOM 3073 C CA . PRO A 1 384 ? 35.537 -13.523 -22.910 1.00 92.50 384 PRO A CA 1
ATOM 3074 C C . PRO A 1 384 ? 35.485 -14.960 -22.365 1.00 92.50 384 PRO A C 1
ATOM 3076 O O . PRO A 1 384 ? 34.644 -15.753 -22.791 1.00 92.50 384 PRO A O 1
ATOM 3079 N N . CYS A 1 385 ? 36.388 -15.305 -21.449 1.00 90.69 385 CYS A N 1
ATOM 3080 C CA . CYS A 1 385 ? 36.615 -16.653 -20.951 1.00 90.69 385 CYS A CA 1
ATOM 3081 C C . CYS A 1 385 ? 35.960 -16.909 -19.590 1.00 90.69 385 CYS A C 1
ATOM 3083 O O . CYS A 1 385 ? 35.345 -17.961 -19.430 1.00 90.69 385 CYS A O 1
ATOM 3085 N N . GLU A 1 386 ? 36.020 -15.959 -18.655 1.00 89.38 386 GLU A N 1
ATOM 3086 C CA . GLU A 1 386 ? 35.389 -16.039 -17.324 1.00 89.38 386 GLU A CA 1
ATOM 3087 C C . GLU A 1 386 ? 34.132 -15.171 -17.279 1.00 89.38 386 GLU A C 1
ATOM 3089 O O . GLU A 1 386 ? 34.126 -14.066 -17.813 1.00 89.38 386 GLU A O 1
ATOM 3094 N N . ASP A 1 387 ? 33.041 -15.693 -16.714 1.00 88.50 387 ASP A N 1
ATOM 3095 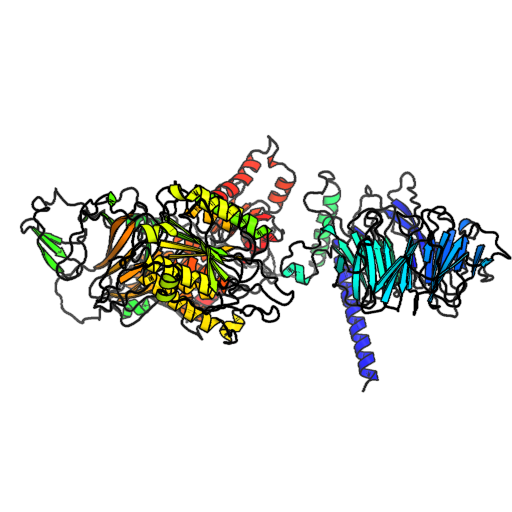C CA . ASP A 1 387 ? 31.806 -14.907 -16.597 1.00 88.50 387 ASP A CA 1
ATOM 3096 C C . ASP A 1 387 ? 31.935 -13.855 -15.487 1.00 88.50 387 ASP A C 1
ATOM 3098 O O . ASP A 1 387 ? 32.694 -14.041 -14.542 1.00 88.50 387 ASP A O 1
ATOM 3102 N N . TRP A 1 388 ? 31.233 -12.731 -15.623 1.00 92.50 388 TRP A N 1
ATOM 3103 C CA . TRP A 1 388 ? 31.213 -11.623 -14.650 1.00 92.50 388 TRP A CA 1
ATOM 3104 C C . TRP A 1 388 ? 32.556 -10.937 -14.320 1.00 92.50 388 TRP A C 1
ATOM 3106 O O . TRP A 1 388 ? 32.571 -9.981 -13.542 1.00 92.50 388 TRP A O 1
ATOM 3116 N N . VAL A 1 389 ? 33.672 -11.351 -14.930 1.00 94.50 389 VAL A N 1
ATOM 3117 C CA . VAL A 1 389 ? 34.994 -10.735 -14.735 1.00 94.50 389 VAL A CA 1
ATOM 3118 C C . VAL A 1 389 ? 35.193 -9.552 -15.688 1.00 94.50 389 VAL A C 1
ATOM 3120 O O . VAL A 1 389 ? 35.064 -9.674 -16.909 1.00 94.50 389 VAL A O 1
ATOM 3123 N N . VAL A 1 390 ? 35.590 -8.406 -15.135 1.00 97.25 390 VAL A N 1
ATOM 3124 C CA . VAL A 1 390 ? 35.847 -7.155 -15.862 1.00 97.25 390 VAL A CA 1
ATOM 3125 C C . VAL A 1 390 ? 37.258 -6.654 -15.564 1.00 97.25 390 VAL A C 1
ATOM 3127 O O . VAL A 1 390 ? 37.712 -6.696 -14.425 1.00 97.25 390 VAL A O 1
ATOM 3130 N N . ALA A 1 391 ? 37.956 -6.145 -16.582 1.00 97.56 391 ALA A N 1
ATOM 3131 C CA . ALA A 1 391 ? 39.172 -5.350 -16.412 1.00 97.56 391 ALA A CA 1
ATOM 3132 C C . ALA A 1 391 ? 38.876 -3.880 -16.726 1.00 97.56 391 ALA A C 1
ATOM 3134 O O . ALA A 1 391 ? 38.214 -3.584 -17.716 1.00 97.56 391 ALA A O 1
ATOM 3135 N N . SER A 1 392 ? 39.371 -2.959 -15.903 1.00 97.56 392 SER A N 1
ATOM 3136 C CA . SER A 1 392 ? 39.169 -1.513 -16.059 1.00 97.56 392 SER A CA 1
ATOM 3137 C C . SER A 1 392 ? 40.449 -0.747 -15.742 1.00 97.56 392 SER A C 1
ATOM 3139 O O . SER A 1 392 ? 41.173 -1.111 -14.812 1.00 97.56 392 SER A O 1
ATOM 3141 N N . VAL A 1 393 ? 40.727 0.301 -16.516 1.00 96.62 393 VAL A N 1
ATOM 3142 C CA . VAL A 1 393 ? 41.907 1.166 -16.361 1.00 96.62 393 VAL A CA 1
ATOM 3143 C C . VAL A 1 393 ? 41.485 2.621 -16.210 1.00 96.62 393 VAL A C 1
ATOM 3145 O O . VAL A 1 393 ? 40.512 3.055 -16.829 1.00 96.62 393 VAL A O 1
ATOM 3148 N N . ALA A 1 394 ? 42.209 3.369 -15.386 1.00 95.19 394 ALA A N 1
ATOM 3149 C CA . ALA A 1 394 ? 41.922 4.771 -15.109 1.00 95.19 394 ALA A CA 1
ATOM 3150 C C . ALA A 1 394 ? 43.194 5.632 -15.104 1.00 95.19 394 ALA A C 1
ATOM 3152 O O . ALA A 1 394 ? 44.325 5.136 -15.075 1.00 95.19 394 ALA A O 1
ATOM 3153 N N . GLU A 1 395 ? 43.003 6.952 -15.114 1.00 92.88 395 GLU A N 1
ATOM 3154 C CA . GLU A 1 395 ? 44.093 7.938 -15.068 1.00 92.88 395 GLU A CA 1
ATOM 3155 C C . GLU A 1 395 ? 44.823 8.026 -13.719 1.00 92.88 395 GLU A C 1
ATOM 3157 O O . GLU A 1 395 ? 45.797 8.760 -13.588 1.00 92.88 395 GLU A O 1
ATOM 3162 N N . ASP A 1 396 ? 44.391 7.272 -12.709 1.00 91.12 396 ASP A N 1
ATOM 3163 C CA . ASP A 1 396 ? 45.115 7.118 -11.442 1.00 91.12 396 ASP A CA 1
ATOM 3164 C C . ASP A 1 396 ? 46.248 6.079 -11.525 1.00 91.12 396 ASP A C 1
ATOM 3166 O O . ASP A 1 396 ? 46.841 5.706 -10.511 1.00 91.12 396 ASP A O 1
ATOM 3170 N N . ASN A 1 397 ? 46.570 5.632 -12.742 1.00 93.00 397 ASN A N 1
ATOM 3171 C CA . ASN A 1 397 ? 47.547 4.597 -13.063 1.00 93.00 397 ASN A CA 1
ATOM 3172 C C . ASN A 1 397 ? 47.164 3.214 -12.525 1.00 93.00 397 ASN A C 1
ATOM 3174 O O . ASN A 1 397 ? 48.034 2.353 -12.388 1.00 93.00 397 ASN A O 1
ATOM 3178 N N . ILE A 1 398 ? 45.892 2.968 -12.211 1.00 93.81 398 ILE A N 1
ATOM 3179 C CA . ILE A 1 398 ? 45.455 1.687 -11.668 1.00 93.81 398 ILE A CA 1
ATOM 3180 C C . ILE A 1 398 ? 44.741 0.854 -12.737 1.00 93.81 398 ILE A C 1
ATOM 3182 O O . ILE A 1 398 ? 43.793 1.289 -13.388 1.00 93.81 398 ILE A O 1
ATOM 3186 N N . LEU A 1 399 ? 45.179 -0.399 -12.869 1.00 95.25 399 LEU A N 1
ATOM 3187 C CA . LEU A 1 399 ? 44.411 -1.482 -13.475 1.00 95.25 399 LEU A CA 1
ATOM 3188 C C . LEU A 1 399 ? 43.666 -2.228 -12.365 1.00 95.25 399 LEU A C 1
ATOM 3190 O O . LEU A 1 399 ? 44.295 -2.725 -11.427 1.00 95.25 399 LEU A O 1
ATOM 3194 N N . GLN A 1 400 ? 42.345 -2.348 -12.496 1.00 94.69 400 GLN A N 1
ATOM 3195 C CA . GLN A 1 400 ? 41.521 -3.189 -11.627 1.00 94.69 400 GLN A CA 1
ATOM 3196 C C . GLN A 1 400 ? 40.875 -4.312 -12.429 1.00 94.69 400 GLN A C 1
ATOM 3198 O O . GLN A 1 400 ? 40.199 -4.054 -13.426 1.00 94.69 400 GLN A O 1
ATOM 3203 N N . ILE A 1 401 ? 41.067 -5.549 -11.971 1.00 95.38 401 ILE A N 1
ATOM 3204 C CA . ILE A 1 401 ? 40.377 -6.740 -12.475 1.00 95.38 401 ILE A CA 1
ATOM 3205 C C . ILE A 1 401 ? 39.443 -7.212 -11.379 1.00 95.38 401 ILE A C 1
ATOM 3207 O O . ILE A 1 401 ? 39.907 -7.483 -10.273 1.00 95.38 401 ILE A O 1
ATOM 3211 N N . TRP A 1 402 ? 38.151 -7.286 -11.656 1.00 94.31 402 TRP A N 1
ATOM 3212 C CA . TRP A 1 402 ? 37.168 -7.531 -10.617 1.00 94.31 402 TRP A CA 1
ATOM 3213 C C . TRP A 1 402 ? 35.979 -8.357 -11.099 1.00 94.31 402 TRP A C 1
ATOM 3215 O O . TRP A 1 402 ? 35.644 -8.356 -12.280 1.00 94.31 402 TRP A O 1
ATOM 3225 N N . GLN A 1 403 ? 35.359 -9.052 -10.153 1.00 91.75 403 GLN A N 1
ATOM 3226 C CA . GLN A 1 403 ? 34.108 -9.788 -10.292 1.00 91.75 403 GLN A CA 1
ATOM 3227 C C . GLN A 1 403 ? 33.229 -9.381 -9.116 1.00 91.75 403 GLN A C 1
ATOM 3229 O O . GLN A 1 403 ? 33.680 -9.424 -7.967 1.00 91.75 403 GLN A O 1
ATOM 3234 N N . MET A 1 404 ? 32.009 -8.930 -9.398 1.00 91.56 404 MET A N 1
ATOM 3235 C CA . MET A 1 404 ? 31.043 -8.622 -8.341 1.00 91.56 404 MET A CA 1
ATOM 3236 C C . MET A 1 404 ? 30.686 -9.905 -7.575 1.00 91.56 404 MET A C 1
ATOM 3238 O O . MET A 1 404 ? 30.846 -10.998 -8.113 1.00 91.56 404 MET A O 1
ATOM 3242 N N . ALA A 1 405 ? 30.252 -9.782 -6.325 1.00 85.94 405 ALA A N 1
ATOM 3243 C CA . ALA A 1 405 ? 29.920 -10.953 -5.520 1.00 85.94 405 ALA A CA 1
ATOM 3244 C C . ALA A 1 405 ? 28.743 -11.749 -6.125 1.00 85.94 405 ALA A C 1
ATOM 3246 O O . ALA A 1 405 ? 27.771 -11.154 -6.589 1.00 85.94 405 ALA A O 1
ATOM 3247 N N . GLU A 1 406 ? 28.825 -13.083 -6.112 1.00 81.38 406 GLU A N 1
ATOM 3248 C CA . GLU A 1 406 ? 27.846 -14.025 -6.686 1.00 81.38 406 GLU A CA 1
ATOM 3249 C C . GLU A 1 406 ? 26.410 -13.742 -6.216 1.00 81.38 406 GLU A C 1
ATOM 3251 O O . GLU A 1 406 ? 25.461 -13.844 -6.989 1.00 81.38 406 GLU A O 1
ATOM 3256 N N . ASN A 1 407 ? 26.237 -13.295 -4.971 1.00 77.69 407 ASN A N 1
ATOM 3257 C CA . ASN A 1 407 ? 24.933 -12.961 -4.393 1.00 77.69 407 ASN A CA 1
ATOM 3258 C C . ASN A 1 407 ? 24.286 -11.678 -4.955 1.00 77.69 407 ASN A C 1
ATOM 3260 O O . ASN A 1 407 ? 23.185 -11.338 -4.530 1.00 77.69 407 ASN A O 1
ATOM 3264 N N . ILE A 1 408 ? 24.974 -10.933 -5.824 1.00 82.50 408 ILE A N 1
ATOM 3265 C CA . ILE A 1 408 ? 24.467 -9.692 -6.430 1.00 82.50 408 ILE A CA 1
ATOM 3266 C C . ILE A 1 408 ? 23.682 -9.986 -7.716 1.00 82.50 408 ILE A C 1
ATOM 3268 O O . ILE A 1 408 ? 22.698 -9.305 -7.991 1.00 82.50 408 ILE A O 1
ATOM 3272 N N . TYR A 1 409 ? 24.094 -10.996 -8.489 1.00 80.62 409 TYR A N 1
ATOM 3273 C CA . TYR A 1 409 ? 23.520 -11.318 -9.805 1.00 80.62 409 TYR A CA 1
ATOM 3274 C C . TYR A 1 409 ? 22.840 -12.691 -9.886 1.00 80.62 409 TYR A C 1
ATOM 3276 O O . TYR A 1 409 ? 22.331 -13.046 -10.946 1.00 80.62 409 TYR A O 1
ATOM 3284 N N . HIS A 1 410 ? 22.815 -13.459 -8.795 1.00 72.00 410 HIS A N 1
ATOM 3285 C CA . HIS A 1 410 ? 21.985 -14.656 -8.673 1.00 72.00 410 HIS A CA 1
ATOM 3286 C C . HIS A 1 410 ? 20.728 -14.360 -7.853 1.00 72.00 410 HIS A C 1
ATOM 3288 O O . HIS A 1 410 ? 20.823 -13.913 -6.708 1.00 72.00 410 HIS A O 1
ATOM 3294 N N . ASP A 1 411 ? 19.559 -14.659 -8.418 1.00 53.34 411 ASP A N 1
ATOM 3295 C CA . ASP A 1 411 ? 18.299 -14.647 -7.678 1.00 53.34 411 ASP A CA 1
ATOM 3296 C C . ASP A 1 411 ? 18.283 -15.801 -6.657 1.00 53.34 411 ASP A C 1
ATOM 3298 O O . ASP A 1 411 ? 18.881 -16.857 -6.883 1.00 53.34 411 ASP A O 1
ATOM 3302 N N . GLU A 1 412 ? 17.611 -15.617 -5.510 1.00 47.03 412 GLU A N 1
ATOM 3303 C CA . GLU A 1 412 ? 17.629 -16.588 -4.395 1.00 47.03 412 GLU A CA 1
ATOM 3304 C C . GLU A 1 412 ? 17.142 -18.005 -4.778 1.00 47.03 412 GLU A C 1
ATOM 3306 O O . GLU A 1 412 ? 17.385 -18.951 -4.024 1.00 47.03 412 GLU A O 1
ATOM 3311 N N . ASP A 1 413 ? 16.497 -18.150 -5.939 1.00 40.53 413 ASP A N 1
ATOM 3312 C CA . ASP A 1 413 ? 15.954 -19.400 -6.475 1.00 40.53 413 ASP A CA 1
ATOM 3313 C C . ASP A 1 413 ? 16.925 -20.171 -7.403 1.00 40.53 413 ASP A C 1
ATOM 3315 O O . ASP A 1 413 ? 16.694 -21.356 -7.656 1.00 40.53 413 ASP A O 1
ATOM 3319 N N . ASP A 1 414 ? 18.025 -19.556 -7.866 1.00 36.00 414 ASP A N 1
ATOM 3320 C CA . ASP A 1 414 ? 18.914 -20.116 -8.907 1.00 36.00 414 ASP A CA 1
ATOM 3321 C C . ASP A 1 414 ? 20.279 -20.629 -8.397 1.00 36.00 414 ASP A C 1
ATOM 3323 O O . ASP A 1 414 ? 21.092 -21.135 -9.177 1.00 36.00 414 ASP A O 1
ATOM 3327 N N . LEU A 1 415 ? 20.558 -20.547 -7.090 1.00 38.62 415 LEU A N 1
ATOM 3328 C CA . LEU A 1 415 ? 21.820 -21.049 -6.531 1.00 38.62 415 LEU A CA 1
ATOM 3329 C C . LEU A 1 415 ? 21.831 -22.592 -6.460 1.00 38.62 415 LEU A C 1
ATOM 3331 O O . LEU A 1 415 ? 20.939 -23.188 -5.845 1.00 38.62 415 LEU A O 1
ATOM 3335 N N . PRO A 1 416 ? 22.850 -23.277 -7.019 1.00 33.62 416 PRO A N 1
ATOM 3336 C CA . PRO A 1 416 ? 22.961 -24.724 -6.915 1.00 33.62 416 PRO A CA 1
ATOM 3337 C C . PRO A 1 416 ? 23.130 -25.158 -5.456 1.00 33.62 416 PRO A C 1
ATOM 3339 O O . PRO A 1 416 ? 24.073 -24.775 -4.764 1.00 33.62 416 PRO A O 1
ATOM 3342 N N . VAL A 1 417 ? 22.219 -26.013 -5.002 1.00 39.31 417 VAL A N 1
ATOM 3343 C CA . VAL A 1 417 ? 22.350 -26.786 -3.767 1.00 39.31 417 VAL A CA 1
ATOM 3344 C C . VAL A 1 417 ? 23.459 -27.811 -3.995 1.00 39.31 417 VAL A C 1
ATOM 3346 O O . VAL A 1 417 ? 23.151 -28.849 -4.557 1.00 39.31 417 VAL A O 1
ATOM 3349 N N . ASP A 1 418 ? 24.724 -27.492 -3.686 1.00 35.53 418 ASP A N 1
ATOM 3350 C CA . ASP A 1 418 ? 25.805 -28.446 -3.339 1.00 35.53 418 ASP A CA 1
ATOM 3351 C C . ASP A 1 418 ? 27.209 -27.788 -3.420 1.00 35.53 418 ASP A C 1
ATOM 3353 O O . ASP A 1 418 ? 27.914 -27.971 -4.407 1.00 35.53 418 ASP A O 1
ATOM 3357 N N . ASP A 1 419 ? 27.676 -27.085 -2.374 1.00 32.22 419 ASP A N 1
ATOM 3358 C CA . ASP A 1 419 ? 29.102 -27.149 -1.969 1.00 32.22 419 ASP A CA 1
ATOM 3359 C C . ASP A 1 419 ? 29.317 -26.687 -0.500 1.00 32.22 419 ASP A C 1
ATOM 3361 O O . ASP A 1 419 ? 29.282 -25.491 -0.198 1.00 32.22 419 ASP A O 1
ATOM 3365 N N . PRO A 1 420 ? 29.549 -27.609 0.455 1.00 34.78 420 PRO A N 1
ATOM 3366 C CA . PRO A 1 420 ? 29.677 -27.301 1.885 1.00 34.78 420 PRO A CA 1
ATOM 3367 C C . PRO A 1 420 ? 31.024 -26.668 2.287 1.00 34.78 420 PRO A C 1
ATOM 3369 O O . PRO A 1 420 ? 31.272 -26.447 3.474 1.00 34.78 420 PRO A O 1
ATOM 3372 N N . THR A 1 421 ? 31.924 -26.390 1.340 1.00 30.75 421 THR A N 1
ATOM 3373 C CA . THR A 1 421 ? 33.281 -25.896 1.638 1.00 30.75 421 THR A CA 1
ATOM 3374 C C . THR A 1 421 ? 33.395 -24.365 1.715 1.00 30.75 421 THR A C 1
ATOM 3376 O O . THR A 1 421 ? 34.249 -23.863 2.452 1.00 30.75 421 THR A O 1
ATOM 3379 N N . LYS A 1 422 ? 32.493 -23.599 1.077 1.00 33.06 422 LYS A N 1
ATOM 3380 C CA . LYS A 1 422 ? 32.531 -22.117 1.073 1.00 33.06 422 LYS A CA 1
ATOM 3381 C C . LYS A 1 422 ? 31.900 -21.443 2.316 1.00 33.06 422 LYS A C 1
ATOM 3383 O O . LYS A 1 422 ? 32.183 -20.276 2.579 1.00 33.06 422 LYS A O 1
ATOM 3388 N N . GLU A 1 423 ? 31.138 -22.157 3.157 1.00 35.53 423 GLU A N 1
ATOM 3389 C CA . GLU A 1 423 ? 30.515 -21.608 4.390 1.00 35.53 423 GLU A CA 1
ATOM 3390 C C . GLU A 1 423 ? 31.518 -21.283 5.520 1.00 35.53 423 GLU A C 1
ATOM 3392 O O . GLU A 1 423 ? 31.267 -20.429 6.379 1.00 35.53 423 GLU A O 1
ATOM 3397 N N . SER A 1 424 ? 32.684 -21.935 5.518 1.00 30.06 424 SER A N 1
ATOM 3398 C CA . SER A 1 424 ? 33.726 -21.788 6.544 1.00 30.06 424 SER A CA 1
ATOM 3399 C C . SER A 1 424 ? 34.374 -20.395 6.532 1.00 30.06 424 SER A C 1
ATOM 3401 O O . SER A 1 424 ? 34.588 -19.775 7.583 1.00 30.06 424 SER A O 1
ATOM 3403 N N . THR A 1 425 ? 34.638 -19.858 5.339 1.00 30.62 425 THR A N 1
ATOM 3404 C CA . THR A 1 425 ? 35.376 -18.602 5.155 1.00 30.62 425 THR A CA 1
ATOM 3405 C C . THR A 1 425 ? 34.551 -17.389 5.604 1.00 30.62 425 THR A C 1
ATOM 3407 O O . THR A 1 425 ? 35.073 -16.464 6.235 1.00 30.62 425 THR A O 1
ATOM 3410 N N . THR A 1 426 ? 33.234 -17.432 5.397 1.00 35.62 426 THR A N 1
ATOM 3411 C CA . THR A 1 426 ? 32.273 -16.357 5.702 1.00 35.62 426 THR A CA 1
ATOM 3412 C C . THR A 1 426 ? 32.017 -16.200 7.209 1.00 35.62 426 THR A C 1
ATOM 3414 O O . THR A 1 426 ? 31.876 -15.085 7.726 1.00 35.62 426 THR A O 1
ATOM 3417 N N . ILE A 1 427 ? 32.023 -17.308 7.961 1.00 39.31 427 ILE A N 1
ATOM 3418 C CA . ILE A 1 427 ? 31.850 -17.326 9.429 1.00 39.31 427 ILE A CA 1
ATOM 3419 C C . ILE A 1 427 ? 33.073 -16.738 10.133 1.00 39.31 427 ILE A C 1
ATOM 3421 O O . ILE A 1 427 ? 32.988 -16.072 11.171 1.00 39.31 427 ILE A O 1
ATOM 3425 N N . GLU A 1 428 ? 34.244 -16.965 9.564 1.00 29.98 428 GLU A N 1
ATOM 3426 C CA . GLU A 1 428 ? 35.488 -16.725 10.257 1.00 29.98 428 GLU A CA 1
ATOM 3427 C C . GLU A 1 428 ? 36.025 -15.293 9.914 1.00 29.98 428 GLU A C 1
ATOM 3429 O O . GLU A 1 428 ? 36.761 -14.710 10.720 1.00 29.98 428 GLU A O 1
ATOM 3434 N N . ILE A 1 429 ? 35.481 -14.615 8.866 1.00 34.81 429 ILE A N 1
ATOM 3435 C CA . ILE A 1 429 ? 35.555 -13.138 8.602 1.00 34.81 429 ILE A CA 1
ATOM 3436 C C . ILE A 1 429 ? 34.782 -12.347 9.655 1.00 34.81 429 ILE A C 1
ATOM 3438 O O . ILE A 1 429 ? 35.316 -11.396 10.243 1.00 34.81 429 ILE A O 1
ATOM 3442 N N . ARG A 1 430 ? 33.559 -12.790 9.980 1.00 34.81 430 ARG A N 1
ATOM 3443 C CA . ARG A 1 430 ? 32.739 -12.199 11.054 1.00 34.81 430 ARG A CA 1
ATOM 3444 C C . ARG A 1 430 ? 33.468 -12.226 12.407 1.00 34.81 430 ARG A C 1
ATOM 3446 O O . ARG A 1 430 ? 33.390 -11.264 13.174 1.00 34.81 430 ARG A O 1
ATOM 3453 N N . ASN A 1 431 ? 34.276 -13.257 12.662 1.00 31.34 431 ASN A N 1
ATOM 3454 C CA . ASN A 1 431 ? 35.051 -13.408 13.899 1.00 31.34 431 ASN A CA 1
ATOM 3455 C C . ASN A 1 431 ? 36.324 -12.533 13.974 1.00 31.34 431 ASN A C 1
ATOM 3457 O O . ASN A 1 431 ? 36.707 -12.107 15.072 1.00 31.34 431 ASN A O 1
ATOM 3461 N N . ILE A 1 432 ? 36.984 -12.221 12.849 1.00 31.20 432 ILE A N 1
ATOM 3462 C CA . ILE A 1 432 ? 38.169 -11.335 12.826 1.00 31.20 432 ILE A CA 1
ATOM 3463 C C . ILE A 1 432 ? 37.766 -9.861 12.999 1.00 31.20 432 ILE A C 1
ATOM 3465 O O . ILE A 1 432 ? 38.433 -9.125 13.737 1.00 31.20 432 ILE A O 1
ATOM 3469 N N . ILE A 1 433 ? 36.626 -9.452 12.430 1.00 37.22 433 ILE A N 1
ATOM 3470 C CA . ILE A 1 433 ? 36.064 -8.100 12.592 1.00 37.22 433 ILE A CA 1
ATOM 3471 C C . ILE A 1 433 ? 35.628 -7.857 14.052 1.00 37.22 433 ILE A C 1
ATOM 3473 O O . ILE A 1 433 ? 35.871 -6.781 14.608 1.00 37.22 433 ILE A O 1
ATOM 3477 N N . GLN A 1 434 ? 35.091 -8.875 14.734 1.00 34.81 434 GLN A N 1
ATOM 3478 C CA . GLN A 1 434 ? 34.707 -8.780 16.149 1.00 34.81 434 GLN A CA 1
ATOM 3479 C C . GLN A 1 434 ? 35.903 -8.779 17.125 1.00 34.81 434 GLN A C 1
ATOM 3481 O O . GLN A 1 434 ? 35.851 -8.121 18.170 1.00 34.81 434 GLN A O 1
ATOM 3486 N N . LYS A 1 435 ? 37.019 -9.456 16.805 1.00 30.09 435 LYS A N 1
ATOM 3487 C CA . LYS A 1 435 ? 38.188 -9.551 17.707 1.00 30.09 435 LYS A CA 1
ATOM 3488 C C . LYS A 1 435 ? 38.999 -8.253 17.835 1.00 30.09 435 LYS A C 1
ATOM 3490 O O . LYS A 1 435 ? 39.551 -8.012 18.911 1.00 30.09 435 LYS A O 1
ATOM 3495 N N . LYS A 1 436 ? 39.048 -7.377 16.820 1.00 30.05 436 LYS A N 1
ATOM 3496 C CA . LYS A 1 436 ? 39.822 -6.112 16.889 1.00 30.05 436 LYS A CA 1
ATOM 3497 C C . LYS A 1 436 ? 39.150 -4.991 17.709 1.00 30.05 436 LYS A C 1
ATOM 3499 O O . LYS A 1 436 ? 39.842 -4.053 18.098 1.00 30.05 436 LYS A O 1
ATOM 3504 N N . LYS A 1 437 ? 37.865 -5.111 18.083 1.00 35.16 437 LYS A N 1
ATOM 3505 C CA . LYS A 1 437 ? 37.187 -4.164 19.003 1.00 35.16 437 LYS A CA 1
ATOM 3506 C C . LYS A 1 437 ? 37.410 -4.465 20.499 1.00 35.16 437 LYS A C 1
ATOM 3508 O O . LYS A 1 437 ? 37.218 -3.586 21.335 1.00 35.16 437 LYS A O 1
ATOM 3513 N N . LYS A 1 438 ? 37.906 -5.656 20.871 1.00 31.12 438 LYS A N 1
ATOM 3514 C CA . LYS A 1 438 ? 38.222 -6.030 22.268 1.00 31.12 438 LYS A CA 1
ATOM 3515 C C . LYS A 1 438 ? 39.683 -5.740 22.636 1.00 31.12 438 LYS A C 1
ATOM 3517 O O . LYS A 1 438 ? 40.476 -6.656 22.839 1.00 31.12 438 LYS A O 1
ATOM 3522 N N . LYS A 1 439 ? 40.063 -4.467 22.789 1.00 30.30 439 LYS A N 1
ATOM 3523 C CA . LYS A 1 439 ? 41.258 -4.112 23.588 1.00 30.30 439 LYS A CA 1
ATOM 3524 C C . LYS A 1 439 ? 41.238 -2.660 24.078 1.00 30.30 439 LYS A C 1
ATOM 3526 O O . LYS A 1 439 ? 41.996 -1.827 23.596 1.00 30.30 439 LYS A O 1
ATOM 3531 N N . LYS A 1 440 ? 40.422 -2.373 25.101 1.00 28.02 440 LYS A N 1
ATOM 3532 C CA . LYS A 1 440 ? 40.734 -1.393 26.166 1.00 28.02 440 LYS A CA 1
ATOM 3533 C C . LYS A 1 440 ? 39.683 -1.415 27.289 1.00 28.02 440 LYS A C 1
ATOM 3535 O O . LYS A 1 440 ? 38.589 -0.927 27.077 1.00 28.02 440 LYS A O 1
ATOM 3540 N N . LYS A 1 441 ? 40.135 -1.878 28.472 1.00 28.36 441 LYS A N 1
ATOM 3541 C CA . LYS A 1 441 ? 39.690 -1.574 29.861 1.00 28.36 441 LYS A CA 1
ATOM 3542 C C . LYS A 1 441 ? 38.227 -1.932 30.219 1.00 28.36 441 LYS A C 1
ATOM 3544 O O . LYS A 1 441 ? 37.332 -1.677 29.447 1.00 28.36 441 LYS A O 1
ATOM 3549 N N . GLY A 1 442 ? 37.868 -2.504 31.368 1.00 25.41 442 GLY A N 1
ATOM 3550 C CA . GLY A 1 442 ? 38.570 -2.782 32.619 1.00 25.41 442 GLY A CA 1
ATOM 3551 C C . GLY A 1 442 ? 37.703 -2.319 33.803 1.00 25.41 442 GLY A C 1
ATOM 3552 O O . GLY A 1 442 ? 37.658 -1.122 34.045 1.00 25.41 442 GLY A O 1
ATOM 3553 N N . PHE A 1 443 ? 37.129 -3.289 34.536 1.00 24.17 443 PHE A N 1
ATOM 3554 C CA . PHE A 1 443 ? 36.503 -3.247 35.880 1.00 24.17 443 PHE A CA 1
ATOM 3555 C C . PHE A 1 443 ? 35.073 -2.703 36.087 1.00 24.17 443 PHE A C 1
ATOM 3557 O O . PHE A 1 443 ? 34.797 -1.540 35.827 1.00 24.17 443 PHE A O 1
ATOM 3564 N N . GLY A 1 444 ? 34.246 -3.539 36.745 1.00 23.98 444 GLY A N 1
ATOM 3565 C CA . GLY A 1 444 ? 33.096 -3.132 37.569 1.00 23.98 444 GLY A CA 1
ATOM 3566 C C . GLY A 1 444 ? 31.894 -4.087 37.525 1.00 23.98 444 GLY A C 1
ATOM 3567 O O . GLY A 1 444 ? 30.962 -3.830 36.781 1.00 23.98 444 GLY A O 1
ATOM 3568 N N . ASN A 1 445 ? 31.898 -5.169 38.316 1.00 26.20 445 ASN A N 1
ATOM 3569 C CA . ASN A 1 445 ? 30.721 -6.030 38.522 1.00 26.20 445 ASN A CA 1
ATOM 3570 C C . ASN A 1 445 ? 29.684 -5.331 39.419 1.00 26.20 445 ASN A C 1
ATOM 3572 O O . ASN A 1 445 ? 30.025 -4.946 40.537 1.00 26.20 445 ASN A O 1
ATOM 3576 N N . SER A 1 446 ? 28.418 -5.315 39.002 1.00 24.16 446 SER A N 1
ATOM 3577 C CA . SER A 1 446 ? 27.271 -5.353 39.917 1.00 24.16 446 SER A CA 1
ATOM 3578 C C . SER A 1 446 ? 26.095 -6.053 39.237 1.00 24.16 446 SER A C 1
ATOM 3580 O O . SER A 1 446 ? 25.635 -5.615 38.186 1.00 24.16 446 SER A O 1
ATOM 3582 N N . GLU A 1 447 ? 25.664 -7.163 39.832 1.00 28.92 447 GLU A N 1
ATOM 3583 C CA . GLU A 1 447 ? 24.467 -7.930 39.481 1.00 28.92 447 GLU A CA 1
ATOM 3584 C C . GLU A 1 447 ? 23.207 -7.057 39.616 1.00 28.92 447 GLU A C 1
ATOM 3586 O O . GLU A 1 447 ? 23.042 -6.371 40.623 1.00 28.92 447 GLU A O 1
ATOM 3591 N N . ALA A 1 448 ? 22.314 -7.106 38.622 1.00 25.61 448 ALA A N 1
ATOM 3592 C CA . ALA A 1 448 ? 20.951 -6.590 38.717 1.00 25.61 448 ALA A CA 1
ATOM 3593 C C . ALA A 1 448 ? 19.968 -7.724 38.387 1.00 25.61 448 ALA A C 1
ATOM 3595 O O . ALA A 1 448 ? 20.094 -8.413 37.373 1.00 25.61 448 ALA A O 1
ATOM 3596 N N . GLU A 1 449 ? 19.056 -7.953 39.326 1.00 25.14 449 GLU A N 1
ATOM 3597 C CA . GLU A 1 449 ? 18.119 -9.068 39.409 1.00 25.14 449 GLU A CA 1
ATOM 3598 C C . GLU A 1 449 ? 17.026 -9.015 38.330 1.00 25.14 449 GLU A C 1
ATOM 3600 O O . GLU A 1 449 ? 16.494 -7.961 37.994 1.00 25.14 449 GLU A O 1
ATOM 3605 N N . ARG A 1 450 ? 16.668 -10.199 37.822 1.00 24.03 450 ARG A N 1
ATOM 3606 C CA . ARG A 1 450 ? 15.541 -10.451 36.915 1.00 24.03 450 ARG A CA 1
ATOM 3607 C C . ARG A 1 450 ? 14.217 -10.423 37.686 1.00 24.03 450 ARG A C 1
ATOM 3609 O O . ARG A 1 450 ? 14.063 -11.186 38.638 1.00 24.03 450 ARG A O 1
ATOM 3616 N N . THR A 1 451 ? 13.228 -9.672 37.208 1.00 25.56 451 THR A N 1
ATOM 3617 C CA . THR A 1 451 ? 11.821 -9.801 37.622 1.00 25.56 451 THR A CA 1
ATOM 3618 C C . THR A 1 451 ? 10.977 -10.345 36.465 1.00 25.56 451 THR A C 1
ATOM 3620 O O . THR A 1 451 ? 10.586 -9.631 35.550 1.00 25.56 451 THR A O 1
ATOM 3623 N N . ASN A 1 452 ? 10.694 -11.650 36.511 1.00 24.31 452 ASN A N 1
ATOM 3624 C CA . ASN A 1 452 ? 9.688 -12.305 35.670 1.00 24.31 452 ASN A CA 1
ATOM 3625 C C . ASN A 1 452 ? 8.285 -12.034 36.245 1.00 24.31 452 ASN A C 1
ATOM 3627 O O . ASN A 1 452 ? 8.051 -12.329 37.419 1.00 24.31 452 ASN A O 1
ATOM 3631 N N . PHE A 1 453 ? 7.338 -11.560 35.429 1.00 26.25 453 PHE A N 1
ATOM 3632 C CA . PHE A 1 453 ? 5.906 -11.543 35.764 1.00 26.25 453 PHE A CA 1
ATOM 3633 C C . PHE A 1 453 ? 5.179 -12.746 35.114 1.00 26.25 453 PHE A C 1
ATOM 3635 O O . PHE A 1 453 ? 5.448 -13.041 33.950 1.00 26.25 453 PHE A O 1
ATOM 3642 N N . PRO A 1 454 ? 4.286 -13.466 35.830 1.00 27.34 454 PRO A N 1
ATOM 3643 C CA . PRO A 1 454 ? 3.547 -14.623 35.309 1.00 27.34 454 PRO A CA 1
ATOM 3644 C C . PRO A 1 454 ? 2.210 -14.235 34.625 1.00 27.34 454 PRO A C 1
ATOM 3646 O O . PRO A 1 454 ? 1.707 -13.134 34.856 1.00 27.34 454 PRO A O 1
ATOM 3649 N N . PRO A 1 455 ? 1.595 -15.133 33.824 1.00 31.66 455 PRO A N 1
ATOM 3650 C CA . PRO A 1 455 ? 0.400 -14.842 33.023 1.00 31.66 455 PRO A CA 1
ATOM 3651 C C . PRO A 1 455 ? -0.902 -14.813 33.851 1.00 31.66 455 PRO A C 1
ATOM 3653 O O . PRO A 1 455 ? -1.214 -15.730 34.609 1.00 31.66 455 PRO A O 1
ATOM 3656 N N . THR A 1 456 ? -1.697 -13.757 33.669 1.00 34.88 456 THR A N 1
ATOM 3657 C CA . THR A 1 456 ? -2.944 -13.407 34.383 1.00 34.88 456 THR A CA 1
ATOM 3658 C C . THR A 1 456 ? -4.223 -13.992 33.748 1.00 34.88 456 THR A C 1
ATOM 3660 O O . THR A 1 456 ? -5.249 -13.318 33.661 1.00 34.88 456 THR A O 1
ATOM 3663 N N . GLY A 1 457 ? -4.193 -15.257 33.314 1.00 32.97 457 GLY A N 1
ATOM 3664 C CA . GLY A 1 457 ? -5.247 -15.870 32.483 1.00 32.97 457 GLY A CA 1
ATOM 3665 C C . GLY A 1 457 ? -6.636 -16.074 33.121 1.00 32.97 457 GLY A C 1
ATOM 3666 O O . GLY A 1 457 ? -7.618 -16.178 32.397 1.00 32.97 457 GLY A O 1
ATOM 3667 N N . GLU A 1 458 ? -6.781 -16.095 34.450 1.00 30.66 458 GLU A N 1
ATOM 3668 C CA . GLU A 1 458 ? -8.052 -16.518 35.080 1.00 30.66 458 GLU A CA 1
ATOM 3669 C C . GLU A 1 458 ? -9.107 -15.409 35.282 1.00 30.66 458 GLU A C 1
ATOM 3671 O O . GLU A 1 458 ? -10.252 -15.722 35.594 1.00 30.66 458 GLU A O 1
ATOM 3676 N N . LYS A 1 459 ? -8.777 -14.115 35.124 1.00 39.62 459 LYS A N 1
ATOM 3677 C CA . LYS A 1 459 ? -9.702 -12.999 35.465 1.00 39.62 459 LYS A CA 1
ATOM 3678 C C . LYS A 1 459 ? -10.097 -12.076 34.303 1.00 39.62 459 LYS A C 1
ATOM 3680 O O . LYS A 1 459 ? -10.958 -11.217 34.485 1.00 39.62 459 LYS A O 1
ATOM 3685 N N . MET A 1 460 ? -9.508 -12.256 33.117 1.00 45.97 460 MET A N 1
ATOM 3686 C CA . MET A 1 460 ? -9.918 -11.567 31.878 1.00 45.97 460 MET A CA 1
ATOM 3687 C C . MET A 1 460 ? -11.181 -12.178 31.245 1.00 45.97 460 MET A C 1
ATOM 3689 O O . MET A 1 460 ? -11.882 -11.490 30.507 1.00 45.97 460 MET A O 1
ATOM 3693 N N . ALA A 1 461 ? -11.517 -13.427 31.588 1.00 58.50 461 ALA A N 1
ATOM 3694 C CA . ALA A 1 461 ? -12.710 -14.121 31.098 1.00 58.50 461 ALA A CA 1
ATOM 3695 C C . ALA A 1 461 ? -14.027 -13.380 31.421 1.00 58.50 461 ALA A C 1
ATOM 3697 O O . ALA A 1 461 ? -14.944 -13.382 30.608 1.00 58.50 461 ALA A O 1
ATOM 3698 N N . GLU A 1 462 ? -14.095 -12.661 32.548 1.00 75.81 462 GLU A N 1
ATOM 3699 C CA . GLU A 1 462 ? -15.312 -11.992 33.040 1.00 75.81 462 GLU A CA 1
ATOM 3700 C C . GLU A 1 462 ? -15.873 -10.931 32.068 1.00 75.81 462 GLU A C 1
ATOM 3702 O O . GLU A 1 462 ? -17.082 -10.854 31.861 1.00 75.81 462 GLU A O 1
ATOM 3707 N N . PHE A 1 463 ? -15.022 -10.111 31.436 1.00 86.56 463 PHE A N 1
ATOM 3708 C CA . PHE A 1 463 ? -15.497 -9.071 30.507 1.00 86.56 463 PHE A CA 1
ATOM 3709 C C . PHE A 1 463 ? -15.836 -9.629 29.123 1.00 86.56 463 PHE A C 1
ATOM 3711 O O . PHE A 1 463 ? -16.757 -9.134 28.470 1.00 86.56 463 PHE A O 1
ATOM 3718 N N . LEU A 1 464 ? -15.129 -10.676 28.692 1.00 85.00 464 LEU A N 1
ATOM 3719 C CA . LEU A 1 464 ? -15.442 -11.383 27.455 1.00 85.00 464 LEU A CA 1
ATOM 3720 C C . LEU A 1 464 ? -16.771 -12.143 27.575 1.00 85.00 464 LEU A C 1
ATOM 3722 O O . LEU A 1 464 ? -17.544 -12.181 26.619 1.00 85.00 464 LEU A O 1
ATOM 3726 N N . GLU A 1 465 ? -17.074 -12.696 28.751 1.00 84.44 465 GLU A N 1
ATOM 3727 C CA . GLU A 1 465 ? -18.376 -13.296 29.056 1.00 84.44 465 GLU A CA 1
ATOM 3728 C C . GLU A 1 465 ? -19.511 -12.272 28.939 1.00 84.44 465 GLU A C 1
ATOM 3730 O O . GLU A 1 465 ? -20.519 -12.562 28.292 1.00 84.44 465 GLU A O 1
ATOM 3735 N N . LEU A 1 466 ? -19.327 -11.055 29.477 1.00 85.12 466 LEU A N 1
ATOM 3736 C CA . LEU A 1 466 ? -20.298 -9.967 29.305 1.00 85.12 466 LEU A CA 1
ATOM 3737 C C . LEU A 1 466 ? -20.518 -9.660 27.819 1.00 85.12 466 LEU A C 1
ATOM 3739 O O . LEU A 1 466 ? -21.647 -9.713 27.344 1.00 85.12 466 LEU A O 1
ATOM 3743 N N . GLU A 1 467 ? -19.446 -9.464 27.052 1.00 91.31 467 GLU A N 1
ATOM 3744 C CA . GLU A 1 467 ? -19.544 -9.192 25.614 1.00 91.31 467 GLU A CA 1
ATOM 3745 C C . GLU A 1 467 ? -20.159 -10.352 24.813 1.00 91.31 467 GLU A C 1
ATOM 3747 O O . GLU A 1 467 ? -20.784 -10.147 23.768 1.00 91.31 467 GLU A O 1
ATOM 3752 N N . THR A 1 468 ? -19.975 -11.588 25.272 1.00 87.19 468 THR A N 1
ATOM 3753 C CA . THR A 1 468 ? -20.594 -12.782 24.682 1.00 87.19 468 THR A CA 1
ATOM 3754 C C . THR A 1 468 ? -22.088 -12.851 24.998 1.00 87.19 468 THR A C 1
ATOM 3756 O O . THR A 1 468 ? -22.843 -13.444 24.233 1.00 87.19 468 THR A O 1
ATOM 3759 N N . GLN A 1 469 ? -22.537 -12.221 26.085 1.00 85.50 469 GLN A N 1
ATOM 3760 C CA . GLN A 1 469 ? -23.945 -12.150 26.459 1.00 85.50 469 GLN A CA 1
ATOM 3761 C C . GLN A 1 469 ? -24.681 -10.991 25.774 1.00 85.50 469 GLN A C 1
ATOM 3763 O O . GLN A 1 469 ? -25.792 -11.176 25.275 1.00 85.50 469 GLN A O 1
ATOM 3768 N N . ASP A 1 470 ? -24.108 -9.786 25.796 1.00 89.38 470 ASP A N 1
ATOM 3769 C CA . ASP A 1 470 ? -24.810 -8.564 25.398 1.00 89.38 470 ASP A CA 1
ATOM 3770 C C . ASP A 1 470 ? -24.160 -7.793 24.239 1.00 89.38 470 ASP A C 1
ATOM 3772 O O . ASP A 1 470 ? -24.793 -6.895 23.684 1.00 89.38 470 ASP A O 1
ATOM 3776 N N . GLY A 1 471 ? -22.956 -8.178 23.805 1.00 92.88 471 GLY A N 1
ATOM 3777 C CA . GLY A 1 471 ? -22.233 -7.490 22.733 1.00 92.88 471 GLY A CA 1
ATOM 3778 C C . GLY A 1 471 ? -21.722 -6.112 23.150 1.00 92.88 471 GLY A C 1
ATOM 3779 O O . GLY A 1 471 ? -21.538 -5.251 22.286 1.00 92.88 471 GLY A O 1
ATOM 3780 N N . VAL A 1 472 ? -21.545 -5.880 24.457 1.00 95.81 472 VAL A N 1
ATOM 3781 C CA . VAL A 1 472 ? -21.108 -4.604 25.027 1.00 95.81 472 VAL A CA 1
ATOM 3782 C C . VAL A 1 472 ? -19.834 -4.785 25.849 1.00 95.81 472 VAL A C 1
ATOM 3784 O O . VAL A 1 472 ? -19.758 -5.616 26.750 1.00 95.81 472 VAL A O 1
ATOM 3787 N N . ARG A 1 473 ? -18.854 -3.912 25.618 1.00 96.31 473 ARG A N 1
ATOM 3788 C CA . ARG A 1 473 ? -17.687 -3.718 26.493 1.00 96.31 473 ARG A CA 1
ATOM 3789 C C . ARG A 1 473 ? -17.653 -2.273 26.974 1.00 96.31 473 ARG A C 1
ATOM 3791 O O . ARG A 1 473 ? -17.840 -1.351 26.183 1.00 96.31 473 ARG A O 1
ATOM 3798 N N . MET A 1 474 ? -17.428 -2.046 28.265 1.00 97.00 474 MET A N 1
ATOM 3799 C CA . MET A 1 474 ? -17.348 -0.698 28.843 1.00 97.00 474 MET A CA 1
ATOM 3800 C C . MET A 1 474 ? -16.010 -0.526 29.562 1.00 97.00 474 MET A C 1
ATOM 3802 O O . MET A 1 474 ? -15.679 -1.407 30.350 1.00 97.00 474 MET A O 1
ATOM 3806 N N . PRO A 1 475 ? -15.292 0.606 29.392 1.00 96.88 475 PRO A N 1
ATOM 3807 C CA . PRO A 1 475 ? -14.084 0.899 30.168 1.00 96.88 475 PRO A CA 1
ATOM 3808 C C . PRO A 1 475 ? -14.319 0.845 31.680 1.00 96.88 475 PRO A C 1
ATOM 3810 O O . PRO A 1 475 ? -13.443 0.449 32.440 1.00 96.88 475 PRO A O 1
ATOM 3813 N N . TRP A 1 476 ? -15.525 1.224 32.112 1.00 95.88 476 TRP A N 1
ATOM 3814 C CA . TRP A 1 476 ? -15.944 1.242 33.507 1.00 95.88 476 TRP A CA 1
ATOM 3815 C C . TRP A 1 476 ? -17.213 0.397 33.681 1.00 95.88 476 TRP A C 1
ATOM 3817 O O . TRP A 1 476 ? -18.306 0.813 33.294 1.00 95.88 476 TRP A O 1
ATOM 3827 N N . ASN A 1 477 ? -17.087 -0.787 34.286 1.00 94.38 477 ASN A N 1
ATOM 3828 C CA . ASN A 1 477 ? -18.216 -1.653 34.664 1.00 94.38 477 ASN A CA 1
ATOM 3829 C C . ASN A 1 477 ? -18.746 -1.364 36.082 1.00 94.38 477 ASN A C 1
ATOM 3831 O O . ASN A 1 477 ? -19.823 -1.819 36.471 1.00 94.38 477 ASN A O 1
ATOM 3835 N N . VAL A 1 478 ? -18.027 -0.538 36.838 1.00 94.19 478 VAL A N 1
ATOM 3836 C CA . VAL A 1 478 ? -18.540 0.175 38.008 1.00 94.19 478 VAL A CA 1
ATOM 3837 C C . VAL A 1 478 ? -18.447 1.658 37.684 1.00 94.19 478 VAL A C 1
ATOM 3839 O O . VAL A 1 478 ? -17.396 2.130 37.265 1.00 94.19 478 VAL A O 1
ATOM 3842 N N . LEU A 1 479 ? -19.558 2.380 37.814 1.00 94.56 479 LEU A N 1
ATOM 3843 C CA . LEU A 1 479 ? -19.664 3.761 37.352 1.00 94.56 479 LEU A CA 1
ATOM 3844 C C . LEU A 1 479 ? -19.495 4.761 38.506 1.00 94.56 479 LEU A C 1
ATOM 3846 O O . LEU A 1 479 ? -19.988 4.516 39.612 1.00 94.56 479 LEU A O 1
ATOM 3850 N N . PRO A 1 480 ? -18.866 5.921 38.268 1.00 92.81 480 PRO A N 1
ATOM 3851 C CA . PRO A 1 480 ? -18.878 7.007 39.237 1.00 92.81 480 PRO A CA 1
ATOM 3852 C C . PRO A 1 480 ? -20.311 7.522 39.418 1.00 92.81 480 PRO A C 1
ATOM 3854 O O . PRO A 1 480 ? -21.102 7.579 38.475 1.00 92.81 480 PRO A O 1
ATOM 3857 N N . GLY A 1 481 ? -20.690 7.863 40.645 1.00 89.06 481 GLY A N 1
ATOM 3858 C CA . GLY A 1 481 ? -22.056 8.277 40.955 1.00 89.06 481 GLY A CA 1
ATOM 3859 C C . GLY A 1 481 ? -22.295 9.776 40.818 1.00 89.06 481 GLY A C 1
ATOM 3860 O O . GLY A 1 481 ? -23.452 10.197 40.819 1.00 89.06 481 GLY A O 1
ATOM 3861 N N . THR A 1 482 ? -21.240 10.582 40.692 1.00 90.12 482 THR A N 1
ATOM 3862 C CA . THR A 1 482 ? -21.329 12.039 40.528 1.00 90.12 482 THR A CA 1
ATOM 3863 C C . THR A 1 482 ? -20.568 12.536 39.302 1.00 90.12 482 THR A C 1
ATOM 3865 O O . THR A 1 482 ? -19.617 11.911 38.831 1.00 90.12 482 THR A O 1
ATOM 3868 N N . LYS A 1 483 ? -20.954 13.719 38.806 1.00 90.25 483 LYS A N 1
ATOM 3869 C CA . LYS A 1 483 ? -20.252 14.389 37.699 1.00 90.25 483 LYS A CA 1
ATOM 3870 C C . LYS A 1 483 ? -18.768 14.653 37.996 1.00 90.25 483 LYS A C 1
ATOM 3872 O O . LYS A 1 483 ? -17.938 14.558 37.097 1.00 90.25 483 LYS A O 1
ATOM 3877 N N . GLN A 1 484 ? -18.436 14.998 39.241 1.00 87.75 484 GLN A N 1
ATOM 3878 C CA . GLN A 1 484 ? -17.060 15.315 39.633 1.00 87.75 484 GLN A CA 1
ATOM 3879 C C . GLN A 1 484 ? -16.174 14.065 39.640 1.00 87.75 484 GLN A C 1
ATOM 3881 O O . GLN A 1 484 ? -15.075 14.096 39.097 1.00 87.75 484 GLN A O 1
ATOM 3886 N N . GLU A 1 485 ? -16.660 12.956 40.202 1.00 88.81 485 GLU A N 1
ATOM 3887 C CA . GLU A 1 485 ? -15.938 11.677 40.175 1.00 88.81 485 GLU A CA 1
ATOM 3888 C C . GLU A 1 485 ? -15.770 11.164 38.738 1.00 88.81 485 GLU A C 1
ATOM 3890 O O . GLU A 1 485 ? -14.705 10.661 38.390 1.00 88.81 485 GLU A O 1
ATOM 3895 N N . ALA A 1 486 ? -16.780 11.354 37.881 1.00 91.38 486 ALA A N 1
ATOM 3896 C CA . ALA A 1 486 ? -16.694 11.013 36.462 1.00 91.38 486 ALA A CA 1
ATOM 3897 C C . ALA A 1 486 ? -15.600 11.803 35.730 1.00 91.38 486 ALA A C 1
ATOM 3899 O O . ALA A 1 486 ? -14.852 11.225 34.948 1.00 91.38 486 ALA A O 1
ATOM 3900 N N . ALA A 1 487 ? -15.460 13.101 36.017 1.00 89.00 487 ALA A N 1
ATOM 3901 C CA . ALA A 1 487 ? -14.391 13.919 35.447 1.00 89.00 487 ALA A CA 1
ATOM 3902 C C . ALA A 1 487 ? -12.990 13.449 35.886 1.00 89.00 487 ALA A C 1
ATOM 3904 O O . ALA A 1 487 ? -12.054 13.502 35.093 1.00 89.00 487 ALA A O 1
ATOM 3905 N N . ASN A 1 488 ? -12.858 12.934 37.113 1.00 89.75 488 ASN A N 1
ATOM 3906 C CA . ASN A 1 488 ? -11.594 12.414 37.643 1.00 89.75 488 ASN A CA 1
ATOM 3907 C C . ASN A 1 488 ? -11.209 11.034 37.070 1.00 89.75 488 ASN A C 1
ATOM 3909 O O . ASN A 1 488 ? -10.080 10.597 37.263 1.00 89.75 488 ASN A O 1
ATOM 3913 N N . CYS A 1 489 ? -12.118 10.330 36.384 1.00 91.38 489 CYS A N 1
ATOM 3914 C CA . CYS A 1 489 ? -11.821 9.017 35.795 1.00 91.38 489 CYS A CA 1
ATOM 3915 C C . CYS A 1 489 ? -10.915 9.104 34.556 1.00 91.38 489 CYS A C 1
ATOM 3917 O O . CYS A 1 489 ? -10.301 8.106 34.188 1.00 91.38 489 CYS A O 1
ATOM 3919 N N . VAL A 1 490 ? -10.800 10.287 33.937 1.00 92.12 490 VAL A N 1
ATOM 3920 C CA . VAL A 1 490 ? -10.028 10.576 32.712 1.00 92.12 490 VAL A CA 1
ATOM 3921 C C . VAL A 1 490 ? -10.547 9.856 31.467 1.00 92.12 490 VAL A C 1
ATOM 3923 O O . VAL A 1 490 ? -10.971 10.511 30.515 1.00 92.12 490 VAL A O 1
ATOM 3926 N N . VAL A 1 491 ? -10.550 8.522 31.480 1.00 96.19 491 VAL A N 1
ATOM 3927 C CA . VAL A 1 491 ? -11.185 7.695 30.454 1.00 96.19 491 VAL A CA 1
ATOM 3928 C C . VAL A 1 491 ? -12.695 7.920 30.539 1.00 96.19 491 VAL A C 1
ATOM 3930 O O . VAL A 1 491 ? -13.275 7.738 31.617 1.00 96.19 491 VAL A O 1
ATOM 3933 N N . PRO A 1 492 ? -13.353 8.314 29.436 1.00 95.31 492 PRO A N 1
ATOM 3934 C CA . PRO A 1 492 ? -14.767 8.648 29.457 1.00 95.31 492 PRO A CA 1
ATOM 3935 C C . PRO A 1 492 ? -15.633 7.432 29.796 1.00 95.31 492 PRO A C 1
ATOM 3937 O O . PRO A 1 492 ? -15.280 6.283 29.521 1.00 95.31 492 PRO A O 1
ATOM 3940 N N . ILE A 1 493 ? -16.824 7.695 30.336 1.00 96.69 493 ILE A N 1
ATOM 3941 C CA . ILE A 1 493 ? -17.848 6.659 30.456 1.00 96.69 493 ILE A CA 1
ATOM 3942 C C . ILE A 1 493 ? -18.352 6.343 29.053 1.00 96.69 493 ILE A C 1
ATOM 3944 O O . ILE A 1 493 ? -19.069 7.140 28.445 1.00 96.69 493 ILE A O 1
ATOM 3948 N N . ALA A 1 494 ? -17.956 5.183 28.541 1.00 97.56 494 ALA A N 1
ATOM 3949 C CA . ALA A 1 494 ? -18.260 4.761 27.186 1.00 97.56 494 ALA A CA 1
ATOM 3950 C C . ALA A 1 494 ? -18.745 3.308 27.126 1.00 97.56 494 ALA A C 1
ATOM 3952 O O . ALA A 1 494 ? -18.539 2.530 28.057 1.00 97.56 494 ALA A O 1
ATOM 3953 N N . ALA A 1 495 ? -19.391 2.949 26.022 1.00 97.94 495 ALA A N 1
ATOM 3954 C CA . ALA A 1 495 ? -19.721 1.576 25.667 1.00 97.94 495 ALA A CA 1
ATOM 3955 C C . ALA A 1 495 ? -19.293 1.306 24.223 1.00 97.94 495 ALA A C 1
ATOM 3957 O O . ALA A 1 495 ? -19.707 2.021 23.313 1.00 97.94 495 ALA A O 1
ATOM 3958 N N . ILE A 1 496 ? -18.484 0.272 24.026 1.00 98.19 496 ILE A N 1
ATOM 3959 C CA . ILE A 1 496 ? -18.177 -0.308 22.724 1.00 98.19 496 ILE A CA 1
ATOM 3960 C C . ILE A 1 496 ? -19.243 -1.375 22.463 1.00 98.19 496 ILE A C 1
ATOM 3962 O O . ILE A 1 496 ? -19.311 -2.360 23.194 1.00 98.19 496 ILE A O 1
ATOM 3966 N N . TYR A 1 497 ? -20.127 -1.130 21.497 1.00 97.88 497 TYR A N 1
ATOM 3967 C CA . TYR A 1 497 ? -21.347 -1.913 21.284 1.00 97.88 497 TYR A CA 1
ATOM 3968 C C . TYR A 1 497 ? -21.467 -2.406 19.844 1.00 97.88 497 TYR A C 1
ATOM 3970 O O . TYR A 1 497 ? -21.414 -1.597 18.917 1.00 97.88 497 TYR A O 1
ATOM 3978 N N . THR A 1 498 ? -21.697 -3.708 19.671 1.00 97.38 498 THR A N 1
ATOM 3979 C CA . THR A 1 498 ? -21.903 -4.363 18.369 1.00 97.38 498 THR A CA 1
ATOM 3980 C C . THR A 1 498 ? -23.397 -4.682 18.171 1.00 97.38 498 THR A C 1
ATOM 3982 O O . THR A 1 498 ? -23.883 -5.685 18.701 1.00 97.38 498 THR A O 1
ATOM 3985 N N . PRO A 1 499 ? -24.170 -3.864 17.423 1.00 94.94 499 PRO A N 1
ATOM 3986 C CA . PRO A 1 499 ? -25.633 -3.902 17.465 1.00 94.94 499 PRO A CA 1
ATOM 3987 C C . PRO A 1 499 ? -26.291 -5.189 16.973 1.00 94.94 499 PRO A C 1
ATOM 3989 O O . PRO A 1 499 ? -27.363 -5.561 17.450 1.00 94.94 499 PRO A O 1
ATOM 3992 N N . ILE A 1 500 ? -25.674 -5.865 16.008 1.00 93.19 500 ILE A N 1
ATOM 3993 C CA . ILE A 1 500 ? -26.212 -7.086 15.401 1.00 93.19 500 ILE A CA 1
ATOM 3994 C C . ILE A 1 500 ? -25.267 -8.277 15.569 1.00 93.19 500 ILE A C 1
ATOM 3996 O O . ILE A 1 500 ? -25.274 -9.189 14.745 1.00 93.19 500 ILE A O 1
ATOM 4000 N N . LYS A 1 501 ? -24.498 -8.298 16.669 1.00 91.25 501 LYS A N 1
ATOM 4001 C CA . LYS A 1 501 ? -23.666 -9.450 17.032 1.00 91.25 501 LYS A CA 1
ATOM 4002 C C . LYS A 1 501 ? -24.530 -10.726 17.064 1.00 91.25 501 LYS A C 1
ATOM 4004 O O . LYS A 1 501 ? -25.604 -10.713 17.680 1.00 91.25 501 LYS A O 1
ATOM 4009 N N . PRO A 1 502 ? -24.123 -11.809 16.381 1.00 85.50 502 PRO A N 1
ATOM 4010 C CA . PRO A 1 502 ? -24.860 -13.063 16.414 1.00 85.50 502 PRO A CA 1
ATOM 4011 C C . PRO A 1 502 ? -24.653 -13.765 17.762 1.00 85.50 502 PRO A C 1
ATOM 4013 O O . PRO A 1 502 ? -23.525 -13.917 18.226 1.00 85.50 502 PRO A O 1
ATOM 4016 N N . PHE A 1 503 ? -25.744 -14.232 18.371 1.00 85.31 503 PHE A N 1
ATOM 4017 C CA . PHE A 1 503 ? -25.716 -15.019 19.606 1.00 85.31 503 PHE A CA 1
ATOM 4018 C C . PHE A 1 503 ? -26.426 -16.360 19.364 1.00 85.31 503 PHE A C 1
ATOM 4020 O O . PHE A 1 503 ? -27.616 -16.344 19.038 1.00 85.31 503 PHE A O 1
ATOM 4027 N N . PRO A 1 504 ? -25.757 -17.515 19.546 1.00 73.44 504 PRO A N 1
ATOM 4028 C CA . PRO A 1 504 ? -26.323 -18.824 19.203 1.00 73.44 504 PRO A CA 1
ATOM 4029 C C . PRO A 1 504 ? -27.655 -19.159 19.897 1.00 73.44 504 PRO A C 1
ATOM 4031 O O . PRO A 1 504 ? -28.500 -19.829 19.315 1.00 73.44 504 PRO A O 1
ATOM 4034 N N . ASN A 1 505 ? -27.859 -18.674 21.127 1.00 76.50 505 ASN A N 1
ATOM 4035 C CA . ASN A 1 505 ? -29.003 -19.028 21.981 1.00 76.50 505 ASN A CA 1
ATOM 4036 C C . ASN A 1 505 ? -29.999 -17.873 22.206 1.00 76.50 505 ASN A C 1
ATOM 4038 O O . ASN A 1 505 ? -30.815 -17.932 23.129 1.00 76.50 505 ASN A O 1
ATOM 4042 N N . MET A 1 506 ? -29.920 -16.797 21.421 1.00 86.06 506 MET A N 1
ATOM 4043 C CA . MET A 1 506 ? -30.792 -15.636 21.609 1.00 86.06 506 MET A CA 1
ATOM 4044 C C . MET A 1 506 ? -32.168 -15.858 20.968 1.00 86.06 506 MET A C 1
ATOM 4046 O O . MET A 1 506 ? -32.246 -16.192 19.784 1.00 86.06 506 MET A O 1
ATOM 4050 N N . PRO A 1 507 ? -33.268 -15.627 21.706 1.00 86.19 507 PRO A N 1
ATOM 4051 C CA . PRO A 1 507 ? -34.603 -15.786 21.158 1.00 86.19 507 PRO A CA 1
ATOM 4052 C C . PRO A 1 507 ? -34.945 -14.659 20.174 1.00 86.19 507 PRO A C 1
ATOM 4054 O O . PRO A 1 507 ? -34.682 -13.479 20.430 1.00 86.19 507 PRO A O 1
ATOM 4057 N N . VAL A 1 508 ? -35.595 -15.039 19.072 1.00 91.31 508 VAL A N 1
ATOM 4058 C CA . VAL A 1 508 ? -36.281 -14.123 18.154 1.00 91.31 508 VAL A CA 1
ATOM 4059 C C . VAL A 1 508 ? -37.775 -14.204 18.451 1.00 91.31 508 VAL A C 1
ATOM 4061 O O . VAL A 1 508 ? -38.398 -15.254 18.294 1.00 91.31 508 VAL A O 1
ATOM 4064 N N . LEU A 1 509 ? -38.341 -13.108 18.942 1.00 92.88 509 LEU A N 1
ATOM 4065 C CA . LEU A 1 509 ? -39.721 -13.031 19.400 1.00 92.88 509 LEU A CA 1
ATOM 4066 C C . LEU A 1 509 ? -40.632 -12.629 18.233 1.00 92.88 509 LEU A C 1
ATOM 4068 O O . LEU A 1 509 ? -40.421 -11.563 17.653 1.00 92.88 509 LEU A O 1
ATOM 4072 N N . PRO A 1 510 ? -41.668 -13.418 17.894 1.00 90.88 510 PRO A N 1
ATOM 4073 C CA . PRO A 1 510 ? -42.495 -13.211 16.699 1.00 90.88 510 PRO A CA 1
ATOM 4074 C C . PRO A 1 510 ? -43.568 -12.119 16.891 1.00 90.88 510 PRO A C 1
ATOM 4076 O O . PRO A 1 510 ? -44.665 -12.190 16.333 1.00 90.88 510 PRO A O 1
ATOM 4079 N N . TYR A 1 511 ? -43.305 -11.142 17.756 1.00 89.31 511 TYR A N 1
ATOM 4080 C CA . TYR A 1 511 ? -44.235 -10.083 18.122 1.00 89.31 511 TYR A CA 1
ATOM 4081 C C . TYR A 1 511 ? -43.505 -8.763 18.368 1.00 89.31 511 TYR A C 1
ATOM 4083 O O . TYR A 1 511 ? -42.300 -8.717 18.590 1.00 89.31 511 TYR A O 1
ATOM 4091 N N . ALA A 1 512 ? -44.253 -7.660 18.348 1.00 89.81 512 ALA A N 1
ATOM 4092 C CA . ALA A 1 512 ? -43.687 -6.334 18.560 1.00 89.81 512 ALA A CA 1
ATOM 4093 C C . ALA A 1 512 ? -43.304 -6.094 20.038 1.00 89.81 512 ALA A C 1
ATOM 4095 O O . ALA A 1 512 ? -44.034 -6.522 20.936 1.00 89.81 512 ALA A O 1
ATOM 4096 N N . PRO A 1 513 ? -42.223 -5.338 20.314 1.00 93.69 513 PRO A N 1
ATOM 4097 C CA . PRO A 1 513 ? -41.771 -5.068 21.676 1.00 93.69 513 PRO A CA 1
ATOM 4098 C C . PRO A 1 513 ? -42.778 -4.236 22.479 1.00 93.69 513 PRO A C 1
ATOM 4100 O O . PRO A 1 513 ? -43.254 -3.191 22.017 1.00 93.69 513 PRO A O 1
ATOM 4103 N N . LEU A 1 514 ? -43.040 -4.635 23.729 1.00 94.38 514 LEU A N 1
ATOM 4104 C CA . LEU A 1 514 ? -43.854 -3.847 24.655 1.00 94.38 514 LEU A CA 1
ATOM 4105 C C . LEU A 1 514 ? -43.075 -2.615 25.132 1.00 94.38 514 LEU A C 1
ATOM 4107 O O . LEU A 1 514 ? -41.972 -2.733 25.656 1.00 94.38 514 LEU A O 1
ATOM 4111 N N . ARG A 1 515 ? -43.653 -1.417 24.986 1.00 95.06 515 ARG A N 1
ATOM 4112 C CA . ARG A 1 515 ? -42.991 -0.146 25.330 1.00 95.06 515 ARG A CA 1
ATOM 4113 C C . ARG A 1 515 ? -43.635 0.560 26.513 1.00 95.06 515 ARG A C 1
ATOM 4115 O O . ARG A 1 515 ? -44.857 0.584 26.658 1.00 95.06 515 ARG A O 1
ATOM 4122 N N . CYS A 1 516 ? -42.811 1.236 27.306 1.00 95.31 516 CYS A N 1
ATOM 4123 C CA . CYS A 1 516 ? -43.260 2.140 28.355 1.00 95.31 516 CYS A CA 1
ATOM 4124 C C . CYS A 1 516 ? -44.039 3.324 27.755 1.00 95.31 516 CYS A C 1
ATOM 4126 O O . CYS A 1 516 ? -43.606 3.943 26.779 1.00 95.31 516 CYS A O 1
ATOM 4128 N N . ARG A 1 517 ? -45.165 3.695 28.374 1.00 93.31 517 ARG A N 1
ATOM 4129 C CA . ARG A 1 517 ? -46.047 4.772 27.886 1.00 93.31 517 ARG A CA 1
ATOM 4130 C C . ARG A 1 517 ? -45.404 6.160 27.938 1.00 93.31 517 ARG A C 1
ATOM 4132 O O . ARG A 1 517 ? -45.734 7.002 27.110 1.00 93.31 517 ARG A O 1
ATOM 4139 N N . THR A 1 518 ? -44.485 6.374 28.881 1.00 91.88 518 THR A N 1
ATOM 4140 C CA . THR A 1 518 ? -43.819 7.669 29.097 1.00 91.88 518 THR A CA 1
ATOM 4141 C C . THR A 1 518 ? -42.508 7.778 28.315 1.00 91.88 518 THR A C 1
ATOM 4143 O O . THR A 1 518 ? -42.425 8.553 27.369 1.00 91.88 518 THR A O 1
ATOM 4146 N N . CYS A 1 519 ? -41.483 6.991 28.666 1.00 89.50 519 CYS A N 1
ATOM 4147 C CA . CYS A 1 519 ? -40.146 7.108 28.067 1.00 89.50 519 CYS A CA 1
ATOM 4148 C C . CYS A 1 519 ? -39.913 6.251 26.813 1.00 89.50 519 CYS A C 1
ATOM 4150 O O . CYS A 1 519 ? -38.827 6.302 26.256 1.00 89.50 519 CYS A O 1
ATOM 4152 N N . ARG A 1 520 ? -40.896 5.453 26.372 1.00 92.06 520 ARG A N 1
ATOM 4153 C CA . ARG A 1 520 ? -40.810 4.569 25.189 1.00 92.06 520 ARG A CA 1
ATOM 4154 C C . ARG A 1 520 ? -39.757 3.451 25.231 1.00 92.06 520 ARG A C 1
ATOM 4156 O O . ARG A 1 520 ? -39.696 2.695 24.263 1.00 92.06 520 ARG A O 1
ATOM 4163 N N . SER A 1 521 ? -39.027 3.282 26.336 1.00 94.25 521 SER A N 1
ATOM 4164 C CA . SER A 1 521 ? -38.154 2.124 26.575 1.00 94.25 521 SER A CA 1
ATOM 4165 C C . SER A 1 521 ? -38.923 0.805 26.479 1.00 94.25 521 SER A C 1
ATOM 4167 O O . SER A 1 521 ? -40.091 0.734 26.869 1.00 94.25 521 SER A O 1
ATOM 4169 N N . VAL A 1 522 ? -38.267 -0.228 25.966 1.00 96.19 522 VAL A N 1
ATOM 4170 C CA . VAL A 1 522 ? -38.811 -1.579 25.791 1.00 96.19 522 VAL A CA 1
ATOM 4171 C C . VAL A 1 522 ? -38.779 -2.345 27.120 1.00 96.19 522 VAL A C 1
ATOM 4173 O O . VAL A 1 522 ? -37.874 -2.130 27.935 1.00 96.19 522 VAL A O 1
ATOM 4176 N N . LEU A 1 523 ? -39.779 -3.203 27.352 1.00 96.00 523 LEU A N 1
ATOM 4177 C CA . LEU A 1 523 ? -39.821 -4.154 28.465 1.00 96.00 523 LEU A CA 1
ATOM 4178 C C . LEU A 1 523 ? -38.547 -5.008 28.470 1.00 96.00 523 LEU A C 1
ATOM 4180 O O . LEU A 1 523 ? -38.056 -5.408 27.420 1.00 96.00 523 LEU A O 1
ATOM 4184 N N . ASN A 1 524 ? -37.984 -5.227 29.650 1.00 95.19 524 ASN A N 1
ATOM 4185 C CA . ASN A 1 524 ? -36.682 -5.860 29.809 1.00 95.19 524 ASN A CA 1
ATOM 4186 C C . ASN A 1 524 ? -36.573 -6.507 31.200 1.00 95.19 524 ASN A C 1
ATOM 4188 O O . ASN A 1 524 ? -37.388 -6.171 32.071 1.00 95.19 524 ASN A O 1
ATOM 4192 N N . PRO A 1 525 ? -35.546 -7.337 31.451 1.00 93.62 525 PRO A N 1
ATOM 4193 C CA . PRO A 1 525 ? -35.437 -8.110 32.690 1.00 93.62 525 PRO A CA 1
ATOM 4194 C C . PRO A 1 525 ? -35.298 -7.280 33.976 1.00 93.62 525 PRO A C 1
ATOM 4196 O O . PRO A 1 525 ? -35.531 -7.792 35.065 1.00 93.62 525 PRO A O 1
ATOM 4199 N N . PHE A 1 526 ? -34.950 -5.991 33.878 1.00 93.88 526 PHE A N 1
ATOM 4200 C CA . PHE A 1 526 ? -34.823 -5.095 35.035 1.00 93.88 526 PHE A CA 1
ATOM 4201 C C . PHE A 1 526 ? -36.142 -4.406 35.420 1.00 93.88 526 PHE A C 1
ATOM 4203 O O . PHE A 1 526 ? -36.182 -3.610 36.361 1.00 93.88 526 PHE A O 1
ATOM 4210 N N . ALA A 1 527 ? -37.233 -4.660 34.692 1.00 93.50 527 ALA A N 1
ATOM 4211 C CA . ALA A 1 527 ? -38.549 -4.151 35.050 1.00 93.50 527 ALA A CA 1
ATOM 4212 C C . ALA A 1 527 ? -39.103 -4.868 36.290 1.00 93.50 527 ALA A C 1
ATOM 4214 O O . ALA A 1 527 ? -39.140 -6.093 36.354 1.00 93.50 527 ALA A O 1
ATOM 4215 N N . ILE A 1 528 ? -39.610 -4.101 37.259 1.00 92.88 528 ILE A N 1
ATOM 4216 C CA . ILE A 1 528 ? -40.284 -4.679 38.430 1.00 92.88 528 ILE A CA 1
ATOM 4217 C C . ILE A 1 528 ? -41.715 -5.026 38.029 1.00 92.88 528 ILE A C 1
ATOM 4219 O O . ILE A 1 528 ? -42.476 -4.141 37.628 1.00 92.88 528 ILE A O 1
ATOM 4223 N N . VAL A 1 529 ? -42.087 -6.297 38.150 1.00 94.06 529 VAL A N 1
ATOM 4224 C CA . VAL A 1 529 ? -43.416 -6.801 37.789 1.00 94.06 529 VAL A CA 1
ATOM 4225 C C . VAL A 1 529 ? -44.259 -7.030 39.038 1.00 94.06 529 VAL A C 1
ATOM 4227 O O . VAL A 1 529 ? -43.832 -7.694 39.976 1.00 94.06 529 VAL A O 1
ATOM 4230 N N . ASP A 1 530 ? -45.478 -6.497 39.032 1.00 93.50 530 ASP A N 1
ATOM 4231 C CA . ASP A 1 530 ? -46.526 -6.839 39.991 1.00 93.50 530 ASP A CA 1
ATOM 4232 C C . ASP A 1 530 ? -47.520 -7.775 39.292 1.00 93.50 530 ASP A C 1
ATOM 4234 O O . ASP A 1 530 ? -48.370 -7.350 38.497 1.00 93.50 530 ASP A O 1
ATOM 4238 N N . PHE A 1 531 ? -47.380 -9.073 39.569 1.00 92.94 531 PHE A N 1
ATOM 4239 C CA . PHE A 1 531 ? -48.191 -10.128 38.960 1.00 92.94 531 PHE A CA 1
ATOM 4240 C C . PHE A 1 531 ? -49.660 -10.078 39.392 1.00 92.94 531 PHE A C 1
ATOM 4242 O O . PHE A 1 531 ? -50.525 -10.518 38.633 1.00 92.94 531 PHE A O 1
ATOM 4249 N N . ALA A 1 532 ? -49.962 -9.533 40.576 1.00 90.81 532 ALA A N 1
ATOM 4250 C CA . ALA A 1 532 ? -51.328 -9.442 41.084 1.00 90.81 532 ALA A CA 1
ATOM 4251 C C . ALA A 1 532 ? -52.100 -8.322 40.379 1.00 90.81 532 ALA A C 1
ATOM 4253 O O . ALA A 1 532 ? -53.232 -8.521 39.941 1.00 90.81 532 ALA A O 1
ATOM 4254 N N . ALA A 1 533 ? -51.469 -7.157 40.222 1.00 91.69 533 ALA A N 1
ATOM 4255 C CA . ALA A 1 533 ? -52.060 -6.017 39.527 1.00 91.69 533 ALA A CA 1
ATOM 4256 C C . ALA A 1 533 ? -51.868 -6.058 37.998 1.00 91.69 533 ALA A C 1
ATOM 4258 O O . ALA A 1 533 ? -52.432 -5.214 37.297 1.00 91.69 533 ALA A O 1
ATOM 4259 N N . LYS A 1 534 ? -51.085 -7.015 37.477 1.00 92.56 534 LYS A N 1
ATOM 4260 C CA . LYS A 1 534 ? -50.723 -7.140 36.053 1.00 92.56 534 LYS A CA 1
ATOM 4261 C C . LYS A 1 534 ? -50.143 -5.831 35.508 1.00 92.56 534 LYS A C 1
ATOM 4263 O O . LYS A 1 534 ? -50.510 -5.341 34.433 1.00 92.56 534 LYS A O 1
ATOM 4268 N N . ILE A 1 535 ? -49.208 -5.262 36.265 1.00 94.81 535 ILE A N 1
ATOM 4269 C CA . ILE A 1 535 ? -48.463 -4.059 35.886 1.00 94.81 535 ILE A CA 1
ATOM 4270 C C . ILE A 1 535 ? -46.959 -4.311 35.945 1.00 94.81 535 ILE A C 1
ATOM 4272 O O . ILE A 1 535 ? -46.483 -5.146 36.708 1.00 94.81 535 ILE A O 1
ATOM 4276 N N . TRP A 1 536 ? -46.203 -3.535 35.177 1.00 95.31 536 TRP A N 1
ATOM 4277 C CA . TRP A 1 536 ? -44.749 -3.471 35.263 1.00 95.31 536 TRP A CA 1
ATOM 4278 C C . TRP A 1 536 ? -44.276 -2.031 35.445 1.00 95.31 536 TRP A C 1
ATOM 4280 O O . TRP A 1 536 ? -44.874 -1.078 34.931 1.00 95.31 536 TRP A O 1
ATOM 4290 N N . ILE A 1 537 ? -43.196 -1.866 36.197 1.00 95.25 537 ILE A N 1
ATOM 4291 C CA . ILE A 1 537 ? -42.571 -0.583 36.496 1.00 95.25 537 ILE A CA 1
ATOM 4292 C C . ILE A 1 537 ? -41.319 -0.464 35.637 1.00 95.25 537 ILE A C 1
ATOM 4294 O O . ILE A 1 537 ? -40.409 -1.285 35.718 1.00 95.25 537 ILE A O 1
ATOM 4298 N N . CYS A 1 538 ? -41.277 0.574 34.806 1.00 94.00 538 CYS A N 1
ATOM 4299 C CA . CYS A 1 538 ? -40.140 0.823 33.930 1.00 94.00 538 CYS A CA 1
ATOM 4300 C C . CYS A 1 538 ? -38.894 1.234 34.743 1.00 94.00 538 CYS A C 1
ATOM 4302 O O . CYS A 1 538 ? -38.987 2.218 35.480 1.00 94.00 538 CYS A O 1
ATOM 4304 N N . PRO A 1 539 ? -37.714 0.608 34.553 1.00 91.19 539 PRO A N 1
ATOM 4305 C CA . PRO A 1 539 ? -36.508 0.938 35.329 1.00 91.19 539 PRO A CA 1
ATOM 4306 C C . PRO A 1 539 ? -35.936 2.331 35.004 1.00 91.19 539 PRO A C 1
ATOM 4308 O O . PRO A 1 539 ? -35.284 2.951 35.836 1.00 91.19 539 PRO A O 1
ATOM 4311 N N . PHE A 1 540 ? -36.226 2.864 33.812 1.00 92.06 540 PHE A N 1
ATOM 4312 C CA . PHE A 1 540 ? -35.718 4.165 33.356 1.00 92.06 540 PHE A CA 1
ATOM 4313 C C . PHE A 1 540 ? -36.469 5.380 33.924 1.00 92.06 540 PHE A C 1
ATOM 4315 O O . PHE A 1 540 ? -35.851 6.376 34.298 1.00 92.06 540 PHE A O 1
ATOM 4322 N N . CYS A 1 541 ? -37.807 5.333 33.950 1.00 90.69 541 CYS A N 1
ATOM 4323 C CA . CYS A 1 541 ? -38.650 6.470 34.347 1.00 90.69 541 CYS A CA 1
ATOM 4324 C C . CYS A 1 541 ? -39.595 6.175 35.519 1.00 90.69 541 CYS A C 1
ATOM 4326 O O . CYS A 1 541 ? -40.375 7.046 35.896 1.00 90.69 541 CYS A O 1
ATOM 4328 N N . PHE A 1 542 ? -39.562 4.954 36.064 1.00 91.12 542 PHE A N 1
ATOM 4329 C CA . PHE A 1 542 ? -40.417 4.474 37.157 1.00 91.12 542 PHE A CA 1
ATOM 4330 C C . PHE A 1 542 ? -41.931 4.548 36.885 1.00 91.12 542 PHE A C 1
ATOM 4332 O O . PHE A 1 542 ? -42.748 4.392 37.794 1.00 91.12 542 PHE A O 1
ATOM 4339 N N . GLN A 1 543 ? -42.332 4.739 35.624 1.00 93.88 543 GLN A N 1
ATOM 4340 C CA . GLN A 1 543 ? -43.732 4.706 35.216 1.00 93.88 543 GLN A CA 1
ATOM 4341 C C . GLN A 1 543 ? -44.310 3.301 35.410 1.00 93.88 543 GLN A C 1
ATOM 4343 O O . GLN A 1 543 ? -43.732 2.313 34.952 1.00 93.88 543 GLN A O 1
ATOM 4348 N N . ARG A 1 544 ? -45.498 3.236 36.017 1.00 95.69 544 ARG A N 1
ATOM 4349 C CA . ARG A 1 544 ? -46.333 2.029 36.063 1.00 95.69 544 ARG A CA 1
ATOM 4350 C C . ARG A 1 544 ? -47.061 1.862 34.732 1.00 95.69 544 ARG A C 1
ATOM 4352 O O . ARG A 1 544 ? -47.757 2.781 34.289 1.00 95.69 544 ARG A O 1
ATOM 4359 N N . ASN A 1 545 ? -46.903 0.704 34.107 1.00 95.88 545 ASN A N 1
ATOM 4360 C CA . ASN A 1 545 ? -47.500 0.345 32.827 1.00 95.88 545 ASN A CA 1
ATOM 4361 C C . ASN A 1 545 ? -48.355 -0.915 33.004 1.00 95.88 545 ASN A C 1
ATOM 4363 O O . ASN A 1 545 ? -47.917 -1.869 33.634 1.00 95.88 545 ASN A O 1
ATOM 4367 N N . HIS A 1 546 ? -49.558 -0.934 32.432 1.00 94.31 546 HIS A N 1
ATOM 4368 C CA . HIS A 1 546 ? -50.370 -2.153 32.378 1.00 94.31 546 HIS A CA 1
ATOM 4369 C C . HIS A 1 546 ? -49.872 -3.074 31.269 1.00 94.31 546 HIS A C 1
ATOM 4371 O O . HIS A 1 546 ? -49.555 -2.595 30.173 1.00 94.31 546 HIS A O 1
ATOM 4377 N N . PHE A 1 547 ? -49.852 -4.376 31.544 1.00 94.19 547 PHE A N 1
ATOM 4378 C CA . PHE A 1 547 ? -49.663 -5.381 30.507 1.00 94.19 547 PHE A CA 1
ATOM 4379 C C . PHE A 1 547 ? -50.860 -5.407 29.538 1.00 94.19 547 PHE A C 1
ATOM 4381 O O . PHE A 1 547 ? -51.990 -5.131 29.951 1.00 94.19 547 PHE A O 1
ATOM 4388 N N . PRO A 1 548 ? -50.638 -5.680 28.240 1.00 91.81 548 PRO A N 1
ATOM 4389 C CA . PRO A 1 548 ? -51.727 -5.906 27.296 1.00 91.81 548 PRO A CA 1
ATOM 4390 C C . PRO A 1 548 ? -52.365 -7.294 27.522 1.00 91.81 548 PRO A C 1
ATOM 4392 O O . PRO A 1 548 ? -51.715 -8.161 28.106 1.00 91.81 548 PRO A O 1
ATOM 4395 N N . PRO A 1 549 ? -53.581 -7.552 26.994 1.00 89.50 549 PRO A N 1
ATOM 4396 C CA . PRO A 1 549 ? -54.321 -8.803 27.238 1.00 89.50 549 PRO A CA 1
ATOM 4397 C C . PRO A 1 549 ? -53.562 -10.093 26.886 1.00 89.50 549 PRO A C 1
ATOM 4399 O O . PRO A 1 549 ? -53.799 -11.153 27.451 1.00 89.50 549 PRO A O 1
ATOM 4402 N N . GLN A 1 550 ? -52.604 -10.016 25.959 1.00 87.94 550 GLN A N 1
ATOM 4403 C CA . GLN A 1 550 ? -51.756 -11.149 25.565 1.00 87.94 550 GLN A CA 1
ATOM 4404 C C . GLN A 1 550 ? -50.878 -11.684 26.715 1.00 87.94 550 GLN A C 1
ATOM 4406 O O . GLN A 1 550 ? -50.415 -12.815 26.644 1.00 87.94 550 GLN A O 1
ATOM 4411 N N . TYR A 1 551 ? -50.673 -10.895 27.774 1.00 90.69 551 TYR A N 1
ATOM 4412 C CA . TYR A 1 551 ? -49.867 -11.239 28.950 1.00 90.69 551 TYR A CA 1
ATOM 4413 C C . TYR A 1 551 ? -50.757 -11.549 30.167 1.00 90.69 551 TYR A C 1
ATOM 4415 O O . TYR A 1 551 ? -50.262 -11.600 31.291 1.00 90.69 551 TYR A O 1
ATOM 4423 N N . ASP A 1 552 ? -52.066 -11.768 29.989 1.00 87.00 552 ASP A N 1
ATOM 4424 C CA . ASP A 1 552 ? -52.994 -12.026 31.103 1.00 87.00 552 ASP A CA 1
ATOM 4425 C C . ASP A 1 552 ? -52.567 -13.240 31.953 1.00 87.00 552 ASP A C 1
ATOM 4427 O O . ASP A 1 552 ? -52.734 -13.240 33.178 1.00 87.00 552 ASP A O 1
ATOM 4431 N N . SER A 1 553 ? -51.924 -14.239 31.339 1.00 88.56 553 SER A N 1
ATOM 4432 C CA . SER A 1 553 ? -51.406 -15.441 32.004 1.00 88.56 553 SER A CA 1
ATOM 4433 C C . SER A 1 553 ? -50.079 -15.248 32.752 1.00 88.56 553 SER A C 1
ATOM 4435 O O . SER A 1 553 ? -49.589 -16.212 33.330 1.00 88.56 553 SER A O 1
ATOM 4437 N N . ILE A 1 554 ? -49.494 -14.042 32.775 1.00 92.00 554 ILE A N 1
ATOM 4438 C CA . ILE A 1 554 ? -48.172 -13.811 33.381 1.00 92.00 554 ILE A CA 1
ATOM 4439 C C . ILE A 1 554 ? -48.150 -14.157 34.879 1.00 92.00 554 ILE A C 1
ATOM 4441 O O . ILE A 1 554 ? -48.978 -13.672 35.657 1.00 92.00 554 ILE A O 1
ATOM 4445 N N . SER A 1 555 ? -47.188 -14.970 35.300 1.00 91.31 555 SER A N 1
ATOM 4446 C CA . SER A 1 555 ? -46.919 -15.300 36.705 1.00 91.31 555 SER A CA 1
ATOM 4447 C C . SER A 1 555 ? -45.417 -15.503 36.912 1.00 91.31 555 SER A C 1
ATOM 4449 O O . SER A 1 555 ? -44.667 -15.500 35.939 1.00 91.31 555 SER A O 1
ATOM 4451 N N . GLU A 1 556 ? -44.970 -15.700 38.155 1.00 88.19 556 GLU A N 1
ATOM 4452 C CA . GLU A 1 556 ? -43.559 -16.013 38.443 1.00 88.19 556 GLU A CA 1
ATOM 4453 C C . GLU A 1 556 ? -43.067 -17.273 37.705 1.00 88.19 556 GLU A C 1
ATOM 4455 O O . GLU A 1 556 ? -41.912 -17.335 37.300 1.00 88.19 556 GLU A O 1
ATOM 4460 N N . GLU A 1 557 ? -43.952 -18.249 37.472 1.00 88.56 557 GLU A N 1
ATOM 4461 C CA . GLU A 1 557 ? -43.644 -19.488 36.740 1.00 88.56 557 GLU A CA 1
ATOM 4462 C C . GLU A 1 557 ? -43.812 -19.354 35.214 1.00 88.56 557 GLU A C 1
ATOM 4464 O O . GLU A 1 557 ? -43.268 -20.156 34.460 1.00 88.56 557 GLU A O 1
ATOM 4469 N N . HIS A 1 558 ? -44.555 -18.345 34.744 1.00 88.19 558 HIS A N 1
ATOM 4470 C CA . HIS A 1 558 ? -44.876 -18.127 33.329 1.00 88.19 558 HIS A CA 1
ATOM 4471 C C . HIS A 1 558 ? -44.430 -16.730 32.894 1.00 88.19 558 HIS A C 1
ATOM 4473 O O . HIS A 1 558 ? -45.250 -15.830 32.670 1.00 88.19 558 HIS A O 1
ATOM 4479 N N . LEU A 1 559 ? -43.113 -16.550 32.798 1.00 90.12 559 LEU A N 1
ATOM 4480 C CA . LEU A 1 559 ? -42.508 -15.308 32.333 1.00 90.12 559 LEU A CA 1
ATOM 4481 C C . LEU A 1 559 ? -42.398 -15.280 30.799 1.00 90.12 559 LEU A C 1
ATOM 4483 O O . LEU A 1 559 ? -42.009 -16.281 30.193 1.00 90.12 559 LEU A O 1
ATOM 4487 N N . PRO A 1 560 ? -42.712 -14.142 30.155 1.00 91.56 560 PRO A N 1
ATOM 4488 C CA . PRO A 1 560 ? -42.371 -13.921 28.757 1.00 91.56 560 PRO A CA 1
ATOM 4489 C C . PRO A 1 560 ? -40.849 -13.833 28.592 1.00 91.56 560 PRO A C 1
ATOM 4491 O O . PRO A 1 560 ? -40.129 -13.493 29.537 1.00 91.56 560 PRO A O 1
ATOM 4494 N N . ALA A 1 561 ? -40.364 -14.108 27.381 1.00 90.06 561 ALA A N 1
ATOM 4495 C CA . ALA A 1 561 ? -38.937 -14.215 27.101 1.00 90.06 561 ALA A CA 1
ATOM 4496 C C . ALA A 1 561 ? -38.152 -12.968 27.556 1.00 90.06 561 ALA A C 1
ATOM 4498 O O . ALA A 1 561 ? -37.152 -13.058 28.257 1.00 90.06 561 ALA A O 1
ATOM 4499 N N . GLU A 1 562 ? -38.664 -11.785 27.242 1.00 91.94 562 GLU A N 1
ATOM 4500 C CA . GLU A 1 562 ? -38.041 -10.497 27.547 1.00 91.94 562 GLU A CA 1
ATOM 4501 C C . GLU A 1 562 ? -37.909 -10.146 29.043 1.00 91.94 562 GLU A C 1
ATOM 4503 O O . GLU A 1 562 ? -37.312 -9.122 29.378 1.00 91.94 562 GLU A O 1
ATOM 4508 N N . LEU A 1 563 ? -38.470 -10.959 29.945 1.00 93.31 563 LEU A N 1
ATOM 4509 C CA . LEU A 1 563 ? -38.335 -10.802 31.396 1.00 93.31 563 LEU A CA 1
ATOM 4510 C C . LEU A 1 563 ? -37.377 -11.811 32.037 1.00 93.31 563 LEU A C 1
ATOM 4512 O O . LEU A 1 563 ? -37.085 -11.678 33.226 1.00 93.31 563 LEU A O 1
ATOM 4516 N N . PHE A 1 564 ? -36.866 -12.797 31.294 1.00 91.00 564 PHE A N 1
ATOM 4517 C CA . PHE A 1 564 ? -35.866 -13.703 31.853 1.00 91.00 564 PHE A CA 1
ATOM 4518 C C . PHE A 1 564 ? -34.549 -12.960 32.117 1.00 91.00 564 PHE A C 1
ATOM 4520 O O . PHE A 1 564 ? -34.028 -12.322 31.201 1.00 91.00 564 PHE A O 1
ATOM 4527 N N . PRO A 1 565 ? -33.952 -13.088 33.318 1.00 85.44 565 PRO A N 1
ATOM 4528 C CA . PRO A 1 565 ? -32.706 -12.401 33.669 1.00 85.44 565 PRO A CA 1
ATOM 4529 C C . PRO A 1 565 ? -31.546 -12.642 32.696 1.00 85.44 565 PRO A C 1
ATOM 4531 O O . PRO A 1 565 ? -30.740 -11.743 32.477 1.00 85.44 565 PRO A O 1
ATOM 4534 N N .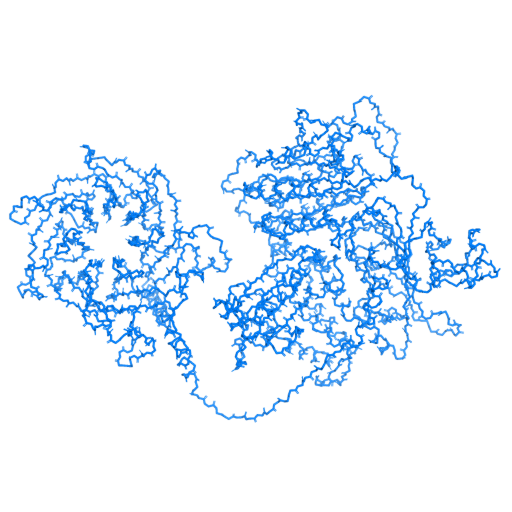 GLN A 1 566 ? -31.467 -13.832 32.091 1.00 84.81 566 GLN A N 1
ATOM 4535 C CA . GLN A 1 566 ? -30.428 -14.167 31.116 1.00 84.81 566 GLN A CA 1
ATOM 4536 C C . GLN A 1 566 ? -30.592 -13.463 29.758 1.00 84.81 566 GLN A C 1
ATOM 4538 O O . GLN A 1 566 ? -29.609 -13.294 29.039 1.00 84.81 566 GLN A O 1
ATOM 4543 N N . TYR A 1 567 ? -31.805 -13.031 29.402 1.00 89.19 567 TYR A N 1
ATOM 4544 C CA . TYR A 1 567 ? -32.129 -12.433 28.105 1.00 89.19 567 TYR A CA 1
ATOM 4545 C C . TYR A 1 567 ? -32.056 -10.902 28.159 1.00 89.19 567 TYR A C 1
ATOM 4547 O O . TYR A 1 567 ? -33.029 -10.187 27.923 1.00 89.19 567 TYR A O 1
ATOM 4555 N N . THR A 1 568 ? -30.863 -10.395 28.473 1.00 90.81 568 THR A N 1
ATOM 4556 C CA . THR A 1 568 ? -30.532 -8.960 28.422 1.00 90.81 568 THR A CA 1
ATOM 4557 C C . THR A 1 568 ? -30.542 -8.418 26.993 1.00 90.81 568 THR A C 1
ATOM 4559 O O . THR A 1 568 ? -30.907 -7.258 26.784 1.00 90.81 568 THR A O 1
ATOM 4562 N N . SER A 1 569 ? -30.206 -9.268 26.020 1.00 93.44 569 SER A N 1
ATOM 4563 C CA . SER A 1 569 ? -30.300 -9.018 24.582 1.00 93.44 569 SER A CA 1
ATOM 4564 C C . SER A 1 569 ? -31.297 -9.971 23.932 1.00 93.44 569 SER A C 1
ATOM 4566 O O . SER A 1 569 ? -31.207 -11.186 24.101 1.00 93.44 569 SER A O 1
ATOM 4568 N N . ILE A 1 570 ? -32.240 -9.420 23.170 1.00 94.19 570 ILE A N 1
ATOM 4569 C CA . ILE A 1 570 ? -33.281 -10.167 22.450 1.00 94.19 570 ILE A CA 1
ATOM 4570 C C . ILE A 1 570 ? -33.575 -9.523 21.099 1.00 94.19 570 ILE A C 1
ATOM 4572 O O . ILE A 1 570 ? -33.344 -8.326 20.901 1.00 94.19 570 ILE A O 1
ATOM 4576 N N . GLU A 1 571 ? -34.109 -10.313 20.169 1.00 94.38 571 GLU A N 1
ATOM 4577 C CA . GLU A 1 571 ? -34.627 -9.806 18.900 1.00 94.38 571 GLU A CA 1
ATOM 4578 C C . GLU A 1 571 ? -36.144 -9.890 18.849 1.00 94.38 571 GLU A C 1
ATOM 4580 O O . GLU A 1 571 ? -36.732 -10.864 19.304 1.00 94.38 571 GLU A O 1
ATOM 4585 N N . TYR A 1 572 ? -36.768 -8.900 18.228 1.00 94.19 572 TYR A N 1
ATOM 4586 C CA . TYR A 1 572 ? -38.180 -8.910 17.888 1.00 94.19 572 TYR A CA 1
ATOM 4587 C C . TYR A 1 572 ? -38.336 -8.889 16.371 1.00 94.19 572 TYR A C 1
ATOM 4589 O O . TYR A 1 572 ? -37.663 -8.117 15.683 1.00 94.19 572 TYR A O 1
ATOM 4597 N N . GLU A 1 573 ? -39.260 -9.687 15.862 1.00 89.81 573 GLU A N 1
ATOM 4598 C CA . GLU A 1 573 ? -39.704 -9.671 14.474 1.00 89.81 573 GLU A CA 1
ATOM 4599 C C . GLU A 1 573 ? -41.018 -8.889 14.382 1.00 89.81 573 GLU A C 1
ATOM 4601 O O . GLU A 1 573 ? -41.924 -9.072 15.197 1.00 89.81 573 GLU A O 1
ATOM 4606 N N . SER A 1 574 ? -41.127 -7.974 13.417 1.00 77.81 574 SER A N 1
ATOM 4607 C CA . SER A 1 574 ? -42.337 -7.162 13.255 1.00 77.81 574 SER A CA 1
ATOM 4608 C C . SER A 1 574 ? -43.493 -8.008 12.689 1.00 77.81 574 SER A C 1
ATOM 4610 O O . SER A 1 574 ? -43.409 -8.450 11.541 1.00 77.81 574 SER A O 1
ATOM 4612 N N . PRO A 1 575 ? -44.604 -8.215 13.426 1.00 60.22 575 PRO A N 1
ATOM 4613 C CA . PRO A 1 575 ? -45.732 -8.993 12.929 1.00 60.22 575 PRO A CA 1
ATOM 4614 C C . PRO A 1 575 ? -46.567 -8.120 11.982 1.00 60.22 575 PRO A C 1
ATOM 4616 O O . PRO A 1 575 ? -47.400 -7.334 12.436 1.00 60.22 575 PRO A O 1
ATOM 4619 N N . GLY A 1 576 ? -46.355 -8.207 10.665 1.00 53.31 576 GLY A N 1
ATOM 4620 C CA . GLY A 1 576 ? -47.221 -7.459 9.743 1.00 53.31 576 GLY A CA 1
ATOM 4621 C C . GLY A 1 576 ? -46.843 -7.339 8.270 1.00 53.31 576 GLY A C 1
ATOM 4622 O O . GLY A 1 576 ? -47.647 -6.789 7.521 1.00 53.31 576 GLY A O 1
ATOM 4623 N N . GLU A 1 577 ? -45.693 -7.827 7.814 1.00 50.62 577 GLU A N 1
ATOM 4624 C CA . GLU A 1 577 ? -45.364 -7.775 6.385 1.00 50.62 577 GLU A CA 1
ATOM 4625 C C . GLU A 1 577 ? -45.710 -9.109 5.717 1.00 50.62 577 GLU A C 1
ATOM 4627 O O . GLU A 1 577 ? -45.265 -10.173 6.145 1.00 50.62 577 GLU A O 1
ATOM 4632 N N . ASN A 1 578 ? -46.553 -9.068 4.678 1.00 47.53 578 ASN A N 1
ATOM 4633 C CA . ASN A 1 578 ? -46.755 -10.230 3.817 1.00 47.53 578 ASN A CA 1
ATOM 4634 C C . ASN A 1 578 ? -45.372 -10.684 3.304 1.00 47.53 578 ASN A C 1
ATOM 4636 O O . ASN A 1 578 ? -44.580 -9.829 2.915 1.00 47.53 578 ASN A O 1
ATOM 4640 N N . PRO A 1 579 ? -45.074 -11.990 3.186 1.00 46.78 579 PRO A N 1
ATOM 4641 C CA . PRO A 1 579 ? -43.801 -12.443 2.613 1.00 46.78 579 PRO A CA 1
ATOM 4642 C C . PRO A 1 579 ? -43.528 -11.866 1.207 1.00 46.78 579 PRO A C 1
ATOM 4644 O O . PRO A 1 579 ? -42.384 -11.748 0.789 1.00 46.78 579 PRO A O 1
ATOM 4647 N N . SER A 1 580 ? -44.579 -11.440 0.496 1.00 42.28 580 SER A N 1
ATOM 4648 C CA . SER A 1 580 ? -44.520 -10.759 -0.801 1.00 42.28 580 SER A CA 1
ATOM 4649 C C . SER A 1 580 ? -44.146 -9.264 -0.758 1.00 42.28 580 SER A C 1
ATOM 4651 O O . SER A 1 580 ? -44.057 -8.654 -1.819 1.00 42.28 580 SER A O 1
ATOM 4653 N N . SER A 1 581 ? -43.998 -8.640 0.419 1.00 45.59 581 SER A N 1
ATOM 4654 C CA . SER A 1 581 ? -43.565 -7.235 0.581 1.00 45.59 581 SER A CA 1
ATOM 4655 C C . SER A 1 581 ? -42.112 -7.084 1.038 1.00 45.59 581 SER A C 1
ATOM 4657 O O . SER A 1 581 ? -41.667 -5.962 1.262 1.00 45.59 581 SER A O 1
ATOM 4659 N N . CYS A 1 582 ? -41.381 -8.193 1.155 1.00 54.50 582 CYS A N 1
ATOM 4660 C CA . CYS A 1 582 ? -39.962 -8.207 1.479 1.00 54.50 582 CYS A CA 1
ATOM 4661 C C . CYS A 1 582 ? -39.170 -7.496 0.367 1.00 54.50 582 CYS A C 1
ATOM 4663 O O . CYS A 1 582 ? -39.239 -7.918 -0.791 1.00 54.50 582 CYS A O 1
ATOM 4665 N N . SER A 1 583 ? -38.478 -6.388 0.666 1.00 65.50 583 SER A N 1
ATOM 4666 C CA . SER A 1 583 ? -37.701 -5.692 -0.366 1.00 65.50 583 SER A CA 1
ATOM 4667 C C . SER A 1 583 ? -36.401 -6.440 -0.650 1.00 65.50 583 SER A C 1
ATOM 4669 O O . SER A 1 583 ? -35.607 -6.699 0.252 1.00 65.50 583 SER A O 1
ATOM 4671 N N . SER A 1 584 ? -36.199 -6.803 -1.917 1.00 75.88 584 SER A N 1
ATOM 4672 C CA . SER A 1 584 ? -34.955 -7.420 -2.371 1.00 75.88 584 SER A CA 1
ATOM 4673 C C . SER A 1 584 ? -33.766 -6.472 -2.166 1.00 75.88 584 SER A C 1
ATOM 4675 O O . SER A 1 584 ? -33.929 -5.258 -2.351 1.00 75.88 584 SER A O 1
ATOM 4677 N N . PRO A 1 585 ? -32.571 -6.997 -1.840 1.00 86.69 585 PRO A N 1
ATOM 4678 C CA . PRO A 1 585 ? -31.363 -6.183 -1.760 1.00 86.69 585 PRO A CA 1
ATOM 4679 C C . PRO A 1 585 ? -31.039 -5.561 -3.121 1.00 86.69 585 PRO A C 1
ATOM 4681 O O . PRO A 1 585 ? -31.297 -6.160 -4.166 1.00 86.69 585 PRO A O 1
ATOM 4684 N N . VAL A 1 586 ? -30.492 -4.344 -3.105 1.00 91.75 586 VAL A N 1
ATOM 4685 C CA . VAL A 1 586 ? -30.179 -3.583 -4.321 1.00 91.75 586 VAL A CA 1
ATOM 4686 C C . VAL A 1 586 ? -28.691 -3.264 -4.360 1.00 91.75 586 VAL A C 1
ATOM 4688 O O . VAL A 1 586 ? -28.180 -2.665 -3.412 1.00 91.75 586 VAL A O 1
ATOM 4691 N N . TYR A 1 587 ? -28.029 -3.600 -5.464 1.00 94.94 587 TYR A N 1
ATOM 4692 C CA . TYR A 1 587 ? -26.610 -3.346 -5.710 1.00 94.94 587 TYR A CA 1
ATOM 4693 C C . TYR A 1 587 ? -26.435 -2.524 -6.992 1.00 94.94 587 TYR A C 1
ATOM 4695 O O . TYR A 1 587 ? -26.874 -2.918 -8.070 1.00 94.94 587 TYR A O 1
ATOM 4703 N N . MET A 1 588 ? -25.803 -1.360 -6.875 1.00 97.00 588 MET A N 1
ATOM 4704 C CA . MET A 1 588 ? -25.442 -0.483 -7.986 1.00 97.00 588 MET A CA 1
ATOM 4705 C C . MET A 1 588 ? -23.924 -0.499 -8.143 1.00 97.00 588 MET A C 1
ATOM 4707 O O . MET A 1 588 ? -23.221 0.121 -7.344 1.00 97.00 588 MET A O 1
ATOM 4711 N N . PHE A 1 589 ? -23.426 -1.191 -9.163 1.00 97.69 589 PHE A N 1
ATOM 4712 C CA . PHE A 1 589 ? -22.005 -1.216 -9.501 1.00 97.69 589 PHE A CA 1
ATOM 4713 C C . PHE A 1 589 ? -21.637 0.087 -10.214 1.00 97.69 589 PHE A C 1
ATOM 4715 O O . PHE A 1 589 ? -22.237 0.427 -11.233 1.00 97.69 589 PHE A O 1
ATOM 4722 N N . VAL A 1 590 ? -20.674 0.831 -9.669 1.00 98.31 590 VAL A N 1
ATOM 4723 C CA . VAL A 1 590 ? -20.153 2.077 -10.245 1.00 98.31 590 VAL A CA 1
ATOM 4724 C C . VAL A 1 590 ? -18.681 1.861 -10.568 1.00 98.31 590 VAL A C 1
ATOM 4726 O O . VAL A 1 590 ? -17.843 1.854 -9.670 1.00 98.31 590 VAL A O 1
ATOM 4729 N N . VAL A 1 591 ? -18.386 1.635 -11.845 1.00 98.19 591 VAL A N 1
ATOM 4730 C CA . VAL A 1 591 ? -17.101 1.109 -12.317 1.00 98.19 591 VAL A CA 1
ATOM 4731 C C . VAL A 1 591 ? -16.328 2.168 -13.085 1.00 98.19 591 VAL A C 1
ATOM 4733 O O . VAL A 1 591 ? -16.831 2.760 -14.040 1.00 98.19 591 VAL A O 1
ATOM 4736 N N . ASP A 1 592 ? -15.096 2.385 -12.665 1.00 98.00 592 ASP A N 1
ATOM 4737 C CA . ASP A 1 592 ? -14.167 3.310 -13.285 1.00 98.00 592 ASP A CA 1
ATOM 4738 C C . ASP A 1 592 ? -13.477 2.708 -14.515 1.00 98.00 592 ASP A C 1
ATOM 4740 O O . ASP A 1 592 ? -12.907 1.621 -14.448 1.00 98.00 592 ASP A O 1
ATOM 4744 N N . THR A 1 593 ? -13.520 3.419 -15.641 1.00 96.88 593 THR A N 1
ATOM 4745 C CA . THR A 1 593 ? -12.914 3.002 -16.913 1.00 96.88 593 THR A CA 1
ATOM 4746 C C . THR A 1 593 ? -11.596 3.711 -17.220 1.00 96.88 593 THR A C 1
ATOM 4748 O O . THR A 1 593 ? -10.952 3.397 -18.218 1.00 96.88 593 THR A O 1
ATOM 4751 N N . CYS A 1 594 ? -11.154 4.650 -16.379 1.00 95.75 594 CYS A N 1
ATOM 4752 C CA . CYS A 1 594 ? -9.893 5.382 -16.538 1.00 95.75 594 CYS A CA 1
ATOM 4753 C C . CYS A 1 594 ? -8.725 4.660 -15.829 1.00 95.75 594 CYS A C 1
ATOM 4755 O O . CYS A 1 594 ? -8.005 5.263 -15.029 1.00 95.75 594 CYS A O 1
ATOM 4757 N N . ILE A 1 595 ? -8.583 3.355 -16.054 1.00 94.50 595 ILE A N 1
ATOM 4758 C CA . ILE A 1 595 ? -7.511 2.498 -15.508 1.00 94.50 595 ILE A CA 1
ATOM 4759 C C . ILE A 1 595 ? -6.728 1.858 -16.657 1.00 94.50 595 ILE A C 1
ATOM 4761 O O . ILE A 1 595 ? -7.135 2.011 -17.806 1.00 94.50 595 ILE A O 1
ATOM 4765 N N . ILE A 1 596 ? -5.607 1.190 -16.384 1.00 92.25 596 ILE A N 1
ATOM 4766 C CA . ILE A 1 596 ? -4.845 0.462 -17.415 1.00 92.25 596 ILE A CA 1
ATOM 4767 C C . ILE A 1 596 ? -5.538 -0.861 -17.786 1.00 92.25 596 ILE A C 1
ATOM 4769 O O . ILE A 1 596 ? -6.404 -1.344 -17.059 1.00 92.25 596 ILE A O 1
ATOM 4773 N N . GLU A 1 597 ? -5.213 -1.428 -18.950 1.00 91.88 597 GLU A N 1
ATOM 4774 C CA . GLU A 1 597 ? -5.893 -2.619 -19.493 1.00 91.88 597 GLU A CA 1
ATOM 4775 C C . GLU A 1 597 ? -5.743 -3.857 -18.594 1.00 91.88 597 GLU A C 1
ATOM 4777 O O . GLU A 1 597 ? -6.707 -4.596 -18.396 1.00 91.88 597 GLU A O 1
ATOM 4782 N N . GLU A 1 598 ? -4.576 -4.040 -17.976 1.00 94.12 598 GLU A N 1
ATOM 4783 C CA . GLU A 1 598 ? -4.331 -5.127 -17.024 1.00 94.12 598 GLU A CA 1
ATOM 4784 C C . GLU A 1 598 ? -5.241 -5.031 -15.786 1.00 94.12 598 GLU A C 1
ATOM 4786 O O . GLU A 1 598 ? -5.967 -5.973 -15.455 1.00 94.12 598 GLU A O 1
ATOM 4791 N N . GLU A 1 599 ? -5.302 -3.853 -15.162 1.00 95.06 599 GLU A N 1
ATOM 4792 C CA . GLU A 1 599 ? -6.198 -3.571 -14.035 1.00 95.06 599 GLU A CA 1
ATOM 4793 C C . GLU A 1 599 ? -7.677 -3.751 -14.410 1.00 95.06 599 GLU A C 1
ATOM 4795 O O . GLU A 1 599 ? -8.467 -4.288 -13.629 1.00 95.06 599 GLU A O 1
ATOM 4800 N N . MET A 1 600 ? -8.056 -3.366 -15.633 1.00 94.81 600 MET A N 1
ATOM 4801 C CA . MET A 1 600 ? -9.400 -3.597 -16.167 1.00 94.81 600 MET A CA 1
ATOM 4802 C C . MET A 1 600 ? -9.721 -5.091 -16.273 1.00 94.81 600 MET A C 1
ATOM 4804 O O . MET A 1 600 ? -10.832 -5.508 -15.933 1.00 94.81 600 MET A O 1
ATOM 4808 N N . ALA A 1 601 ? -8.762 -5.911 -16.708 1.00 94.19 601 ALA A N 1
ATOM 4809 C CA . ALA A 1 601 ? -8.932 -7.357 -16.793 1.00 94.19 601 ALA A CA 1
ATOM 4810 C C . ALA A 1 601 ? -9.121 -7.989 -15.403 1.00 94.19 601 ALA A C 1
ATOM 4812 O O . ALA A 1 601 ? -10.031 -8.807 -15.216 1.00 94.19 601 ALA A O 1
ATOM 4813 N N . PHE A 1 602 ? -8.329 -7.576 -14.406 1.00 95.81 602 PHE A N 1
ATOM 4814 C CA . PHE A 1 602 ? -8.500 -8.035 -13.025 1.00 95.81 602 PHE A CA 1
ATOM 4815 C C . PHE A 1 602 ? -9.852 -7.628 -12.441 1.00 95.81 602 PHE A C 1
ATOM 4817 O O . PHE A 1 602 ? -10.544 -8.472 -11.861 1.00 95.81 602 PHE A O 1
ATOM 4824 N N . LEU A 1 603 ? -10.259 -6.372 -12.639 1.00 95.50 603 LEU A N 1
ATOM 4825 C CA . LEU A 1 603 ? -11.540 -5.867 -12.159 1.00 95.50 603 LEU A CA 1
ATOM 4826 C C . LEU A 1 603 ? -12.717 -6.593 -12.820 1.00 95.50 603 LEU A C 1
ATOM 4828 O O . LEU A 1 603 ? -13.635 -7.025 -12.124 1.00 95.50 603 LEU A O 1
ATOM 4832 N N . ARG A 1 604 ? -12.679 -6.801 -14.142 1.00 94.12 604 ARG A N 1
ATOM 4833 C CA . ARG A 1 604 ? -13.706 -7.557 -14.877 1.00 94.12 604 ARG A CA 1
ATOM 4834 C C . ARG A 1 604 ? -13.856 -8.975 -14.331 1.00 94.12 604 ARG A C 1
ATOM 4836 O O . ARG A 1 604 ? -14.979 -9.426 -14.102 1.00 94.12 604 ARG A O 1
ATOM 4843 N N . SER A 1 605 ? -12.738 -9.664 -14.103 1.00 94.25 605 SER A N 1
ATOM 4844 C CA . SER A 1 605 ? -12.724 -11.019 -13.542 1.00 94.25 605 SER A CA 1
ATOM 4845 C C . SER A 1 605 ? -13.348 -11.056 -12.142 1.00 94.25 605 SER A C 1
ATOM 4847 O O . SER A 1 605 ? -14.253 -11.850 -11.880 1.00 94.25 605 SER A O 1
ATOM 4849 N N . ALA A 1 606 ? -12.947 -10.130 -11.266 1.00 95.06 606 ALA A N 1
ATOM 4850 C CA . ALA A 1 606 ? -13.469 -10.041 -9.905 1.00 95.06 606 ALA A CA 1
ATOM 4851 C C . ALA A 1 606 ? -14.968 -9.687 -9.863 1.00 95.06 606 ALA A C 1
ATOM 4853 O O . ALA A 1 606 ? -15.715 -10.270 -9.079 1.00 95.06 606 ALA A O 1
ATOM 4854 N N . LEU A 1 607 ? -15.429 -8.773 -10.725 1.00 94.31 607 LEU A N 1
ATOM 4855 C CA . LEU A 1 607 ? -16.847 -8.419 -10.847 1.00 94.31 607 LEU A CA 1
ATOM 4856 C C . LEU A 1 607 ? -17.685 -9.586 -11.370 1.00 94.31 607 LEU A C 1
ATOM 4858 O O . LEU A 1 607 ? -18.765 -9.830 -10.839 1.00 94.31 607 LEU A O 1
ATOM 4862 N N . SER A 1 608 ? -17.180 -10.326 -12.360 1.00 92.19 608 SER A N 1
ATOM 4863 C CA . SER A 1 608 ? -17.867 -11.508 -12.898 1.00 92.19 608 SER A CA 1
ATOM 4864 C C . SER A 1 608 ? -18.057 -12.561 -11.803 1.00 92.19 608 SER A C 1
ATOM 4866 O O . SER A 1 608 ? -19.173 -13.013 -11.563 1.00 92.19 608 SER A O 1
ATOM 4868 N N . GLN A 1 609 ? -16.997 -12.852 -11.038 1.00 91.81 609 GLN A N 1
ATOM 4869 C CA . GLN A 1 609 ? -17.076 -13.762 -9.893 1.00 91.81 609 GLN A CA 1
ATOM 4870 C C . GLN A 1 609 ? -18.044 -13.257 -8.811 1.00 91.81 609 GLN A C 1
ATOM 4872 O O . GLN A 1 609 ? -18.778 -14.045 -8.221 1.00 91.81 609 GLN A O 1
ATOM 4877 N N . ALA A 1 610 ? -18.052 -11.952 -8.529 1.00 91.19 610 ALA A N 1
ATOM 4878 C CA . ALA A 1 610 ? -18.958 -11.360 -7.550 1.00 91.19 610 ALA A CA 1
ATOM 4879 C C . ALA A 1 610 ? -20.430 -11.474 -7.978 1.00 91.19 610 ALA A C 1
ATOM 4881 O O . ALA A 1 610 ? -21.291 -11.746 -7.143 1.00 91.19 610 ALA A O 1
ATOM 4882 N N . ILE A 1 611 ? -20.716 -11.299 -9.270 1.00 89.69 611 ILE A N 1
ATOM 4883 C CA . ILE A 1 611 ? -22.066 -11.410 -9.831 1.00 89.69 611 ILE A CA 1
ATOM 4884 C C . ILE A 1 611 ? -22.581 -12.846 -9.766 1.00 89.69 611 ILE A C 1
ATOM 4886 O O . ILE A 1 611 ? -23.741 -13.041 -9.412 1.00 89.69 611 ILE A O 1
ATOM 4890 N N . ASP A 1 612 ? -21.726 -13.838 -10.015 1.00 90.06 612 ASP A N 1
ATOM 4891 C CA . ASP A 1 612 ? -22.089 -15.257 -9.901 1.00 90.06 612 ASP A CA 1
ATOM 4892 C C . ASP A 1 612 ? -22.460 -15.669 -8.462 1.00 90.06 612 ASP A C 1
ATOM 4894 O O . ASP A 1 612 ? -23.153 -16.665 -8.254 1.00 90.06 612 ASP A O 1
ATOM 4898 N N . LEU A 1 613 ? -22.011 -14.904 -7.461 1.00 90.94 613 LEU A N 1
ATOM 4899 C CA . LEU A 1 613 ? -22.322 -15.118 -6.044 1.00 90.94 613 LEU A CA 1
ATOM 4900 C C . LEU A 1 613 ? -23.555 -14.331 -5.563 1.00 90.94 613 LEU A C 1
ATOM 4902 O O . LEU A 1 613 ? -23.981 -14.510 -4.419 1.00 90.94 613 LEU A O 1
ATOM 4906 N N . LEU A 1 614 ? -24.140 -13.457 -6.390 1.00 89.00 614 LEU A N 1
ATOM 4907 C CA . LEU A 1 614 ? -25.311 -12.671 -5.999 1.00 89.00 614 LEU A CA 1
ATOM 4908 C C . LEU A 1 614 ? -26.557 -13.556 -5.827 1.00 89.00 614 LEU A C 1
ATOM 4910 O O . LEU A 1 614 ? -26.832 -14.410 -6.668 1.00 89.00 614 LEU A O 1
ATOM 4914 N N . PRO A 1 615 ? -27.400 -13.302 -4.807 1.00 85.88 615 PRO A N 1
ATOM 4915 C CA . PRO A 1 615 ? -28.706 -13.948 -4.720 1.00 85.88 615 PRO A CA 1
ATOM 4916 C C . PRO A 1 615 ? -29.596 -13.602 -5.926 1.00 85.88 615 PRO A C 1
ATOM 4918 O O . PRO A 1 615 ? -29.725 -12.424 -6.269 1.00 85.88 615 PRO A O 1
ATOM 4921 N N . ASP A 1 616 ? -30.286 -14.598 -6.495 1.00 85.94 616 ASP A N 1
ATOM 4922 C CA . ASP A 1 616 ? -31.092 -14.496 -7.730 1.00 85.94 616 ASP A CA 1
ATOM 4923 C C . ASP A 1 616 ? -32.103 -13.337 -7.760 1.00 85.94 616 ASP A C 1
ATOM 4925 O O . ASP A 1 616 ? -32.409 -12.788 -8.824 1.00 85.94 616 ASP A O 1
ATOM 4929 N N . ASN A 1 617 ? -32.657 -12.984 -6.597 1.00 87.62 617 ASN A N 1
ATOM 4930 C CA . ASN A 1 617 ? -33.686 -11.959 -6.432 1.00 87.62 617 ASN A CA 1
ATOM 4931 C C . ASN A 1 617 ? -33.127 -10.553 -6.160 1.00 87.62 617 ASN A C 1
ATOM 4933 O O . ASN A 1 617 ? -33.923 -9.621 -6.013 1.00 87.62 617 ASN A O 1
ATOM 4937 N N . SER A 1 618 ? -31.803 -10.397 -6.072 1.00 89.81 618 SER A N 1
ATOM 4938 C CA . SER A 1 618 ? -31.134 -9.114 -5.835 1.00 89.81 618 SER A CA 1
ATOM 4939 C C . SER A 1 618 ? -31.280 -8.210 -7.049 1.00 89.81 618 SER A C 1
ATOM 4941 O O . SER A 1 618 ? -31.027 -8.640 -8.170 1.00 89.81 618 SER A O 1
ATOM 4943 N N . LEU A 1 619 ? -31.668 -6.954 -6.843 1.00 91.31 619 LEU A N 1
ATOM 4944 C CA . LEU A 1 619 ? -31.749 -5.980 -7.926 1.00 91.31 619 LEU A CA 1
ATOM 4945 C C . LEU A 1 619 ? -30.361 -5.422 -8.234 1.00 91.31 619 LEU A C 1
ATOM 4947 O O . LEU A 1 619 ? -29.707 -4.880 -7.345 1.00 91.31 619 LEU A O 1
ATOM 4951 N N . VAL A 1 620 ? -29.944 -5.499 -9.494 1.00 93.88 620 VAL A N 1
ATOM 4952 C CA . VAL A 1 620 ? -28.629 -5.055 -9.959 1.00 93.88 620 VAL A CA 1
ATOM 4953 C C . VAL A 1 620 ? -28.769 -3.900 -10.946 1.00 93.88 620 VAL A C 1
ATOM 4955 O O . VAL A 1 620 ? -29.643 -3.912 -11.814 1.00 93.88 620 VAL A O 1
ATOM 4958 N N . GLY A 1 621 ? -27.901 -2.900 -10.802 1.00 94.56 621 GLY A N 1
ATOM 4959 C CA . GLY A 1 621 ? -27.696 -1.819 -11.763 1.00 94.56 621 GLY A CA 1
ATOM 4960 C C . GLY A 1 621 ? -26.210 -1.591 -12.032 1.00 94.56 621 GLY A C 1
ATOM 4961 O O . GLY A 1 621 ? -25.368 -1.912 -11.191 1.00 94.56 621 GLY A O 1
ATOM 4962 N N . LEU A 1 622 ? -25.896 -1.025 -13.199 1.00 96.06 622 LEU A N 1
ATOM 4963 C CA . LEU A 1 622 ? -24.526 -0.756 -13.633 1.00 96.06 622 LEU A CA 1
ATOM 4964 C C . LEU A 1 622 ? -24.377 0.682 -14.143 1.00 96.06 622 LEU A C 1
ATOM 4966 O O . LEU A 1 622 ? -25.118 1.143 -15.019 1.00 96.06 622 LEU A O 1
ATOM 4970 N N . ILE A 1 623 ? -23.369 1.369 -13.619 1.00 97.44 623 ILE A N 1
ATOM 4971 C CA . ILE A 1 623 ? -22.869 2.652 -14.096 1.00 97.44 623 ILE A CA 1
ATOM 4972 C C . ILE A 1 623 ? -21.381 2.481 -14.373 1.00 97.44 623 ILE A C 1
ATOM 4974 O O . ILE A 1 623 ? -20.642 2.016 -13.512 1.00 97.44 623 ILE A O 1
ATOM 4978 N N . THR A 1 624 ? -20.931 2.885 -15.553 1.00 97.44 624 THR A N 1
ATOM 4979 C CA . THR A 1 624 ? -19.500 2.985 -15.861 1.00 97.44 624 THR A CA 1
ATOM 4980 C C . THR A 1 624 ? -19.133 4.453 -16.026 1.00 97.44 624 THR A C 1
ATOM 4982 O O . THR A 1 624 ? -19.980 5.271 -16.400 1.00 97.44 624 THR A O 1
ATOM 4985 N N . PHE A 1 625 ? -17.907 4.843 -15.695 1.00 97.69 625 PHE A N 1
ATOM 4986 C CA . PHE A 1 625 ? -17.508 6.240 -15.817 1.00 97.69 625 PHE A CA 1
ATOM 4987 C C . PHE A 1 625 ? -16.023 6.414 -16.111 1.00 97.69 625 PHE A C 1
ATOM 4989 O O . PHE A 1 625 ? -15.188 5.670 -15.618 1.00 97.69 625 PHE A O 1
ATOM 4996 N N . GLY A 1 626 ? -15.718 7.467 -16.860 1.00 95.88 626 GLY A N 1
ATOM 4997 C CA . GLY A 1 626 ? -14.369 7.951 -17.122 1.00 95.88 626 GLY A CA 1
ATOM 4998 C C . GLY A 1 62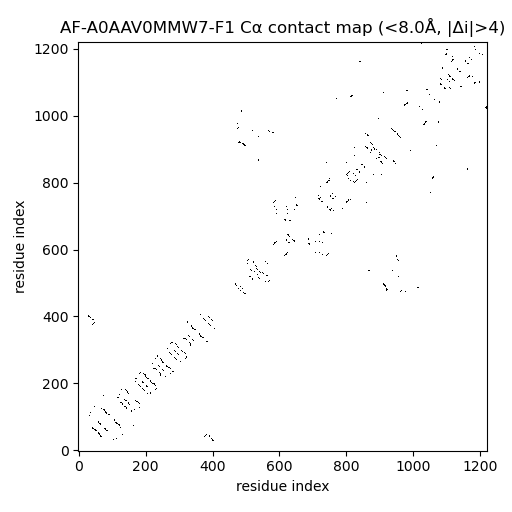6 ? -14.424 9.464 -17.267 1.00 95.88 626 GLY A C 1
ATOM 4999 O O . GLY A 1 626 ? -14.767 10.170 -16.312 1.00 95.88 626 GLY A O 1
ATOM 5000 N N . THR A 1 627 ? -14.226 9.960 -18.487 1.00 95.00 627 THR A N 1
ATOM 5001 C CA . THR A 1 627 ? -14.498 11.365 -18.835 1.00 95.00 627 THR A CA 1
ATOM 5002 C C . THR A 1 627 ? -15.999 11.702 -18.771 1.00 95.00 627 THR A C 1
ATOM 5004 O O . THR A 1 627 ? -16.405 12.829 -18.461 1.00 95.00 627 THR A O 1
ATOM 5007 N N . LEU A 1 628 ? -16.850 10.715 -19.062 1.00 95.88 628 LEU A N 1
ATOM 5008 C CA . LEU A 1 628 ? -18.312 10.804 -19.046 1.00 95.88 628 LEU A CA 1
ATOM 5009 C C . LEU A 1 628 ? -18.898 9.756 -18.093 1.00 95.88 628 LEU A C 1
ATOM 5011 O O . LEU A 1 628 ? -18.233 8.781 -17.757 1.00 95.88 628 LEU A O 1
ATOM 5015 N N . VAL A 1 629 ? -20.150 9.947 -17.673 1.00 97.00 629 VAL A N 1
ATOM 5016 C CA . VAL A 1 629 ? -20.884 8.972 -16.851 1.00 97.00 629 VAL A CA 1
ATOM 5017 C C . VAL A 1 629 ? -21.886 8.231 -17.728 1.00 97.00 629 VAL A C 1
ATOM 5019 O O . VAL A 1 629 ? -22.724 8.861 -18.373 1.00 97.00 629 VAL A O 1
ATOM 5022 N N . HIS A 1 630 ? -21.819 6.905 -17.725 1.00 95.69 630 HIS A N 1
ATOM 5023 C CA . HIS A 1 630 ? -22.610 5.998 -18.548 1.00 95.69 630 HIS A CA 1
ATOM 5024 C C . HIS A 1 630 ? -23.548 5.171 -17.662 1.00 95.69 630 HIS A C 1
ATOM 5026 O O . HIS A 1 630 ? -23.102 4.326 -16.894 1.00 95.69 630 HIS A O 1
ATOM 5032 N N . VAL A 1 631 ? -24.857 5.401 -17.766 1.00 95.19 631 VAL A N 1
ATOM 5033 C CA . VAL A 1 631 ? -25.885 4.637 -17.041 1.00 95.19 631 VAL A CA 1
ATOM 5034 C C . VAL A 1 631 ? -26.483 3.591 -17.977 1.00 95.19 631 VAL A C 1
ATOM 5036 O O . VAL A 1 631 ? -27.112 3.949 -18.978 1.00 95.19 631 VAL A O 1
ATOM 5039 N N . HIS A 1 632 ? -26.291 2.310 -17.664 1.00 92.81 632 HIS A N 1
ATOM 5040 C CA . HIS A 1 632 ? -26.674 1.196 -18.535 1.00 92.81 632 HIS A CA 1
ATOM 5041 C C . HIS A 1 632 ? -28.122 0.748 -18.300 1.00 92.81 632 HIS A C 1
ATOM 5043 O O . HIS A 1 632 ? -28.568 0.588 -17.166 1.00 92.81 632 HIS A O 1
ATOM 5049 N N . GLU A 1 633 ? -28.873 0.552 -19.385 1.00 90.38 633 GLU A N 1
ATOM 5050 C CA . GLU A 1 633 ? -30.238 0.017 -19.376 1.00 90.38 633 GLU A CA 1
ATOM 5051 C C . GLU A 1 633 ? -30.189 -1.508 -19.573 1.00 90.38 633 GLU A C 1
ATOM 5053 O O . GLU A 1 633 ? -30.108 -1.996 -20.699 1.00 90.38 633 GLU A O 1
ATOM 5058 N N . LEU A 1 634 ? -30.231 -2.264 -18.471 1.00 85.38 634 LEU A N 1
ATOM 5059 C CA . LEU A 1 634 ? -30.097 -3.729 -18.470 1.00 85.38 634 LEU A CA 1
ATOM 5060 C C . LEU A 1 634 ? -31.372 -4.463 -18.929 1.00 85.38 634 LEU A C 1
ATOM 5062 O O . LEU A 1 634 ? -31.317 -5.631 -19.305 1.00 85.38 634 LEU A O 1
ATOM 5066 N N . GLY A 1 635 ? -32.530 -3.793 -18.921 1.00 73.12 635 GLY A N 1
ATOM 5067 C CA . GLY A 1 635 ? -33.831 -4.423 -19.187 1.00 73.12 635 GLY A CA 1
ATOM 5068 C C . GLY A 1 635 ? -34.116 -4.775 -20.652 1.00 73.12 635 GLY A C 1
ATOM 5069 O O . GLY A 1 635 ? -35.173 -5.333 -20.946 1.00 73.12 635 GLY A O 1
ATOM 5070 N N . PHE A 1 636 ? -33.216 -4.446 -21.586 1.00 70.50 636 PHE A N 1
ATOM 5071 C CA . PHE A 1 636 ? -33.394 -4.695 -23.020 1.00 70.50 636 PHE A CA 1
ATOM 5072 C C . PHE A 1 636 ? -32.220 -5.489 -23.613 1.00 70.50 636 PHE A C 1
ATOM 5074 O O . PHE A 1 636 ? -31.347 -4.943 -24.279 1.00 70.50 636 PHE A O 1
ATOM 5081 N N . GLY A 1 637 ? -32.220 -6.810 -23.419 1.00 61.75 637 GLY A N 1
ATOM 5082 C CA . GLY A 1 637 ? -31.114 -7.688 -23.837 1.00 61.75 637 GLY A CA 1
ATOM 5083 C C . GLY A 1 637 ? -30.881 -7.834 -25.351 1.00 61.75 637 GLY A C 1
ATOM 5084 O O . GLY A 1 637 ? -29.913 -8.468 -25.747 1.00 61.75 637 GLY A O 1
ATOM 5085 N N . GLN A 1 638 ? -31.741 -7.278 -26.217 1.00 67.06 638 GLN A N 1
ATOM 5086 C CA . GLN A 1 638 ? -31.533 -7.311 -27.676 1.00 67.06 638 GLN A CA 1
ATOM 5087 C C . GLN A 1 638 ? -30.571 -6.221 -28.175 1.00 67.06 638 GLN A C 1
ATOM 5089 O O . GLN A 1 638 ? -29.999 -6.370 -29.252 1.00 67.06 638 GLN A O 1
ATOM 5094 N N . LEU A 1 639 ? -30.430 -5.113 -27.435 1.00 68.69 639 LEU A N 1
ATOM 5095 C CA . LEU A 1 639 ? -29.544 -4.001 -27.779 1.00 68.69 639 LEU A CA 1
ATOM 5096 C C . LEU A 1 639 ? -29.128 -3.258 -26.505 1.00 68.69 639 LEU A C 1
ATOM 5098 O O . LEU A 1 639 ? -29.968 -2.634 -25.855 1.00 68.69 639 LEU A O 1
ATOM 5102 N N . ALA A 1 640 ? -27.834 -3.259 -26.190 1.00 73.69 640 ALA A N 1
ATOM 5103 C CA . ALA A 1 640 ? -27.310 -2.483 -25.073 1.00 73.69 640 ALA A CA 1
ATOM 5104 C C . ALA A 1 640 ? -27.569 -0.984 -25.300 1.00 73.69 640 ALA A C 1
ATOM 5106 O O . ALA A 1 640 ? -27.153 -0.402 -26.305 1.00 73.69 640 ALA A O 1
ATOM 5107 N N . LYS A 1 641 ? -28.297 -0.354 -24.375 1.00 85.75 641 LYS A N 1
ATOM 5108 C CA . LYS A 1 641 ? -28.595 1.078 -24.416 1.00 85.75 641 LYS A CA 1
ATOM 5109 C C . LYS A 1 641 ? -28.021 1.759 -23.184 1.00 85.75 641 LYS A C 1
ATOM 5111 O O . LYS A 1 641 ? -28.243 1.322 -22.060 1.00 85.75 641 LYS A O 1
ATOM 5116 N N . THR A 1 642 ? -27.346 2.880 -23.405 1.00 89.69 642 THR A N 1
ATOM 5117 C CA . THR A 1 642 ? -26.630 3.605 -22.352 1.00 89.69 642 THR A CA 1
ATOM 5118 C C . THR A 1 642 ? -26.984 5.087 -22.400 1.00 89.69 642 THR A C 1
ATOM 5120 O O . THR A 1 642 ? -27.032 5.699 -23.468 1.00 89.69 642 THR A O 1
ATOM 5123 N N . TYR A 1 643 ? -27.242 5.677 -21.236 1.00 92.81 643 TYR A N 1
ATOM 5124 C CA . TYR A 1 643 ? -27.462 7.111 -21.066 1.00 92.81 643 TYR A CA 1
ATOM 5125 C C . TYR A 1 643 ? -26.159 7.781 -20.654 1.00 92.81 643 TYR A C 1
ATOM 5127 O O . TYR A 1 643 ? -25.536 7.361 -19.684 1.00 92.81 643 TYR A O 1
ATOM 5135 N N . VAL A 1 644 ? -25.760 8.826 -21.377 1.00 94.50 644 VAL A N 1
ATOM 5136 C CA . VAL A 1 644 ? -24.462 9.479 -21.179 1.00 94.50 644 VAL A CA 1
ATOM 5137 C C . VAL A 1 644 ? -24.651 10.875 -20.597 1.00 94.50 644 VAL A C 1
ATOM 5139 O O . VAL A 1 644 ? -25.335 11.716 -21.184 1.00 94.50 644 VAL A O 1
ATOM 5142 N N . PHE A 1 645 ? -24.009 11.134 -19.462 1.00 94.44 645 PHE A N 1
ATOM 5143 C CA . PHE A 1 645 ? -24.002 12.421 -18.774 1.00 94.44 645 PHE A CA 1
ATOM 5144 C C . PHE A 1 645 ? -22.596 13.027 -18.790 1.00 94.44 645 PHE A C 1
ATOM 5146 O O . PHE A 1 645 ? -21.585 12.323 -18.788 1.00 94.44 645 PHE A O 1
ATOM 5153 N N . LYS A 1 646 ? -22.519 14.362 -18.806 1.00 93.62 646 LYS A N 1
ATOM 5154 C CA . LYS A 1 646 ? -21.236 15.078 -18.787 1.00 93.62 646 LYS A CA 1
ATOM 5155 C C . LYS A 1 646 ? -20.608 14.999 -17.397 1.00 93.62 646 LYS A C 1
ATOM 5157 O O . LYS A 1 646 ? -21.204 15.505 -16.454 1.00 93.62 646 LYS A O 1
ATOM 5162 N N . GLY A 1 647 ? -19.384 14.481 -17.300 1.00 91.25 647 GLY A N 1
ATOM 5163 C CA . GLY A 1 647 ? -18.655 14.362 -16.032 1.00 91.25 647 GLY A CA 1
ATOM 5164 C C . GLY A 1 647 ? -18.343 15.694 -15.340 1.00 91.25 647 GLY A C 1
ATOM 5165 O O . GLY A 1 647 ? -18.239 15.752 -14.120 1.00 91.25 647 GLY A O 1
ATOM 5166 N N . SER A 1 648 ? -18.260 16.788 -16.102 1.00 90.69 648 SER A N 1
ATOM 5167 C CA . SER A 1 648 ? -17.896 18.125 -15.608 1.00 90.69 648 SER A CA 1
ATOM 5168 C C . SER A 1 648 ? -19.001 18.887 -14.881 1.00 90.69 648 SER A C 1
ATOM 5170 O O . SER A 1 648 ? -18.739 19.932 -14.280 1.00 90.69 648 SER A O 1
ATOM 5172 N N . LYS A 1 649 ? -20.247 18.409 -14.950 1.00 87.12 649 LYS A N 1
ATOM 5173 C CA . LYS A 1 649 ? -21.410 19.079 -14.366 1.00 87.12 649 LYS A CA 1
ATOM 5174 C C . LYS A 1 649 ? -22.142 18.137 -13.430 1.00 87.12 649 LYS A C 1
ATOM 5176 O O . LYS A 1 649 ? -22.408 16.999 -13.791 1.00 87.12 649 LYS A O 1
ATOM 5181 N N . ASP A 1 650 ? -22.531 18.662 -12.276 1.00 82.44 650 ASP A N 1
ATOM 5182 C CA . ASP A 1 650 ? -23.449 17.956 -11.391 1.00 82.44 650 ASP A CA 1
ATOM 5183 C C . ASP A 1 650 ? -24.839 17.852 -12.041 1.00 82.44 650 ASP A C 1
ATOM 5185 O O . ASP A 1 650 ? -25.275 18.771 -12.748 1.00 82.44 650 ASP A O 1
ATOM 5189 N N . VAL A 1 651 ? -25.521 16.729 -11.822 1.00 84.25 651 VAL A N 1
ATOM 5190 C CA . VAL A 1 651 ? -26.811 16.406 -12.445 1.00 84.25 651 VAL A CA 1
ATOM 5191 C C . VAL A 1 651 ? -27.869 16.318 -11.351 1.00 84.25 651 VAL A C 1
ATOM 5193 O O . VAL A 1 651 ? -27.796 15.453 -10.484 1.00 84.25 651 VAL A O 1
ATOM 5196 N N . SER A 1 652 ? -28.881 17.193 -11.390 1.00 85.81 652 SER A N 1
ATOM 5197 C CA . SER A 1 652 ? -29.957 17.147 -10.388 1.00 85.81 652 SER A CA 1
ATOM 5198 C C . SER A 1 652 ? -30.885 15.945 -10.604 1.00 85.81 652 SER A C 1
ATOM 5200 O O . SER A 1 652 ? -31.058 15.475 -11.734 1.00 85.81 652 SER A O 1
ATOM 5202 N N . LYS A 1 653 ? -31.559 15.489 -9.536 1.00 83.38 653 LYS A N 1
ATOM 5203 C CA . LYS A 1 653 ? -32.559 14.406 -9.607 1.00 83.38 653 LYS A CA 1
ATOM 5204 C C . LYS A 1 653 ? -33.618 14.686 -10.683 1.00 83.38 653 LYS A C 1
ATOM 5206 O O . LYS A 1 653 ? -33.965 13.793 -11.448 1.00 83.38 653 LYS A O 1
ATOM 5211 N N . GLU A 1 654 ? -34.121 15.915 -10.785 1.00 83.19 654 GLU A N 1
ATOM 5212 C CA . GLU A 1 654 ? -35.143 16.283 -11.774 1.00 83.19 654 GLU A CA 1
ATOM 5213 C C . GLU A 1 654 ? -34.614 16.207 -13.208 1.00 83.19 654 GLU A C 1
ATOM 5215 O O . GLU A 1 654 ? -35.297 15.666 -14.077 1.00 83.19 654 GLU A O 1
ATOM 5220 N N . GLN A 1 655 ? -33.401 16.717 -13.445 1.00 84.44 655 GLN A N 1
ATOM 5221 C CA . GLN A 1 655 ? -32.761 16.691 -14.762 1.00 84.44 655 GLN A CA 1
ATOM 5222 C C . GLN A 1 655 ? -32.487 15.257 -15.219 1.00 84.44 655 GLN A C 1
ATOM 5224 O O . GLN A 1 655 ? -32.749 14.918 -16.373 1.00 84.44 655 GLN A O 1
ATOM 5229 N N . LEU A 1 656 ? -32.016 14.406 -14.303 1.00 87.12 656 LEU A N 1
ATOM 5230 C CA . LEU A 1 656 ? -31.765 12.990 -14.556 1.00 87.12 656 LEU A CA 1
ATOM 5231 C C . LEU A 1 656 ? -33.054 12.262 -14.957 1.00 87.12 656 LEU A C 1
ATOM 5233 O O . LEU A 1 656 ? -33.097 11.587 -15.986 1.00 87.12 656 LEU A O 1
ATOM 5237 N N . LEU A 1 657 ? -34.134 12.449 -14.193 1.00 83.38 657 LEU A N 1
ATOM 5238 C CA . LEU A 1 657 ? -35.416 11.788 -14.459 1.00 83.38 657 LEU A CA 1
ATOM 5239 C C . LEU A 1 657 ? -36.078 12.257 -15.761 1.00 83.38 657 LEU A C 1
ATOM 5241 O O . LEU A 1 657 ? -36.710 11.452 -16.452 1.00 83.38 657 LEU A O 1
ATOM 5245 N N . GLU A 1 658 ? -35.925 13.536 -16.109 1.00 83.81 658 GLU A N 1
ATOM 5246 C CA . GLU A 1 658 ? -36.397 14.089 -17.380 1.00 83.81 658 GLU A CA 1
ATOM 5247 C C . GLU A 1 658 ? -35.628 13.489 -18.567 1.00 83.81 658 GLU A C 1
ATOM 5249 O O . GLU A 1 658 ? -36.245 12.964 -19.497 1.00 83.81 658 GLU A O 1
ATOM 5254 N N . GLN A 1 659 ? -34.292 13.471 -18.509 1.00 85.31 659 GLN A N 1
ATOM 5255 C CA . GLN A 1 659 ? -33.440 12.937 -19.579 1.00 85.31 659 GLN A CA 1
ATOM 5256 C C . GLN A 1 659 ? -33.607 11.421 -19.772 1.00 85.31 659 GLN A C 1
ATOM 5258 O O . GLN A 1 659 ? -33.610 10.931 -20.902 1.00 85.31 659 GLN A O 1
ATOM 5263 N N . MET A 1 660 ? -33.829 10.671 -18.689 1.00 84.12 660 MET A N 1
ATOM 5264 C CA . MET A 1 660 ? -34.059 9.219 -18.732 1.00 84.12 660 MET A CA 1
ATOM 5265 C C . MET A 1 660 ? -35.516 8.833 -19.051 1.00 84.12 660 MET A C 1
ATOM 5267 O O . MET A 1 660 ? -35.841 7.645 -19.168 1.00 84.12 660 MET A O 1
ATOM 5271 N N . SER A 1 661 ? -36.386 9.830 -19.269 1.00 79.06 661 SER A N 1
ATOM 5272 C CA . SER A 1 661 ? -37.792 9.667 -19.667 1.00 79.06 661 SER A CA 1
ATOM 5273 C C . SER A 1 661 ? -38.654 8.892 -18.660 1.00 79.06 661 SER A C 1
ATOM 5275 O O . SER A 1 661 ? -39.549 8.143 -19.051 1.00 79.06 661 SER A O 1
ATOM 5277 N N . PHE A 1 662 ? -38.429 9.084 -17.356 1.00 71.94 662 PHE A N 1
ATOM 5278 C CA . PHE A 1 662 ? -39.232 8.433 -16.309 1.00 71.94 662 PHE A CA 1
ATOM 5279 C C . PHE A 1 662 ? -40.703 8.901 -16.279 1.00 71.94 662 PHE A C 1
ATOM 5281 O O . PHE A 1 662 ? -41.573 8.160 -15.828 1.00 71.94 662 PHE A O 1
ATOM 5288 N N . PHE A 1 663 ? -41.012 10.098 -16.799 1.00 65.69 663 PHE A N 1
ATOM 5289 C CA . PHE A 1 663 ? -42.358 10.692 -16.781 1.00 65.69 663 PHE A CA 1
ATOM 5290 C C . PHE A 1 663 ? -42.932 10.922 -18.188 1.00 65.69 663 PHE A C 1
ATOM 5292 O O . PHE A 1 663 ? -43.223 12.048 -18.594 1.00 65.69 663 PHE A O 1
ATOM 5299 N N . LEU A 1 664 ? -43.140 9.854 -18.958 1.00 50.91 664 LEU A N 1
ATOM 5300 C CA . LEU A 1 664 ? -43.881 9.942 -20.220 1.00 50.91 664 LEU A CA 1
ATOM 5301 C C . LEU A 1 664 ? -45.403 9.996 -19.941 1.00 50.91 664 LEU A C 1
ATOM 5303 O O . LEU A 1 664 ? -46.047 8.975 -19.727 1.00 50.91 664 LEU A O 1
ATOM 5307 N N . LYS A 1 665 ? -45.991 11.203 -20.014 1.00 45.28 665 LYS A N 1
ATOM 5308 C CA . LYS A 1 665 ? -47.444 11.482 -20.181 1.00 45.28 665 LYS A CA 1
ATOM 5309 C C . LYS A 1 665 ? -48.402 11.436 -18.962 1.00 45.28 665 LYS A C 1
ATOM 5311 O O . LYS A 1 665 ? -49.587 11.169 -19.165 1.00 45.28 665 LYS A O 1
ATOM 5316 N N . LYS A 1 666 ? -48.005 11.793 -17.730 1.00 43.69 666 LYS A N 1
ATOM 5317 C CA . LYS A 1 666 ? -48.973 12.186 -16.663 1.00 43.69 666 LYS A CA 1
ATOM 5318 C C . LYS A 1 666 ? -48.468 13.371 -15.816 1.00 43.69 666 LYS A C 1
ATOM 5320 O O . LYS A 1 666 ? -47.260 13.490 -15.638 1.00 43.69 666 LYS A O 1
ATOM 5325 N N . PRO A 1 667 ? -49.356 14.266 -15.326 1.00 44.56 667 PRO A N 1
ATOM 5326 C CA . PRO A 1 667 ? -48.946 15.460 -14.588 1.00 44.56 667 PRO A CA 1
ATOM 5327 C C . PRO A 1 667 ? -48.365 15.101 -13.212 1.00 44.56 667 PRO A C 1
ATOM 5329 O O . PRO A 1 667 ? -48.840 14.171 -12.560 1.00 44.56 667 PRO A O 1
ATOM 5332 N N . LYS A 1 668 ? -47.353 15.867 -12.778 1.00 45.19 668 LYS A N 1
ATOM 5333 C CA . LYS A 1 668 ? -46.744 15.789 -11.439 1.00 45.19 668 LYS A CA 1
ATOM 5334 C C . LYS A 1 668 ? -47.836 15.842 -10.350 1.00 45.19 668 LYS A C 1
ATOM 5336 O O . LYS A 1 668 ? -48.697 16.722 -10.435 1.00 45.19 668 LYS A O 1
ATOM 5341 N N . PRO A 1 669 ? -47.818 14.970 -9.325 1.00 42.72 669 PRO A N 1
ATOM 5342 C CA . PRO A 1 669 ? -48.732 15.099 -8.197 1.00 42.72 669 PRO A CA 1
ATOM 5343 C C . PRO A 1 669 ? -48.428 16.388 -7.419 1.00 42.72 669 PRO A C 1
ATOM 5345 O O . PRO A 1 669 ? -47.285 16.686 -7.080 1.00 42.72 669 PRO A O 1
ATOM 5348 N N . ALA A 1 670 ? -49.470 17.176 -7.168 1.00 38.22 670 ALA A N 1
ATOM 5349 C CA . ALA A 1 670 ? -49.388 18.473 -6.514 1.00 38.22 670 ALA A CA 1
ATOM 5350 C C . ALA A 1 670 ? -49.579 18.335 -4.996 1.00 38.22 670 ALA A C 1
ATOM 5352 O O . ALA A 1 670 ? -50.626 18.721 -4.503 1.00 38.22 670 ALA A O 1
ATOM 5353 N N . THR A 1 671 ? -48.611 17.772 -4.264 1.00 36.59 671 THR A N 1
ATOM 5354 C CA . THR A 1 671 ? -48.438 17.989 -2.806 1.00 36.59 671 THR A CA 1
ATOM 5355 C C . THR A 1 671 ? -47.166 17.315 -2.299 1.00 36.59 671 THR A C 1
ATOM 5357 O O . THR A 1 671 ? -46.834 16.212 -2.721 1.00 36.59 671 THR A O 1
ATOM 5360 N N . GLY A 1 672 ? -46.469 18.008 -1.396 1.00 37.81 672 GLY A N 1
ATOM 5361 C CA . GLY A 1 672 ? -45.174 17.634 -0.840 1.00 37.81 672 GLY A CA 1
ATOM 5362 C C . GLY A 1 672 ? -45.160 16.387 0.049 1.00 37.81 672 GLY A C 1
ATOM 5363 O O . GLY A 1 672 ? -46.177 15.903 0.540 1.00 37.81 672 GLY A O 1
ATOM 5364 N N . VAL A 1 673 ? -43.932 15.908 0.217 1.00 30.95 673 VAL A N 1
ATOM 5365 C CA . VAL A 1 673 ? -43.485 14.631 0.772 1.00 30.95 673 VAL A CA 1
ATOM 5366 C C . VAL A 1 673 ? -43.875 14.440 2.242 1.00 30.95 673 VAL A C 1
ATOM 5368 O O . VAL A 1 673 ? -43.483 15.223 3.105 1.00 30.95 673 VAL A O 1
ATOM 5371 N N . ILE A 1 674 ? -44.550 13.327 2.537 1.00 28.83 674 ILE A N 1
ATOM 5372 C CA . ILE A 1 674 ? -44.485 12.640 3.833 1.00 28.83 674 ILE A CA 1
ATOM 5373 C C . ILE A 1 674 ? -44.162 11.174 3.519 1.00 28.83 674 ILE A C 1
ATOM 5375 O O . ILE A 1 674 ? -44.899 10.538 2.776 1.00 28.83 674 ILE A O 1
ATOM 5379 N N . ALA A 1 675 ? -43.024 10.705 4.039 1.00 31.50 675 ALA A N 1
ATOM 5380 C CA . ALA A 1 675 ? -42.547 9.322 4.159 1.00 31.50 675 ALA A CA 1
ATOM 5381 C C . ALA A 1 675 ? -43.187 8.236 3.256 1.00 31.50 675 ALA A C 1
ATOM 5383 O O . ALA A 1 675 ? -44.306 7.790 3.496 1.00 31.50 675 ALA A O 1
ATOM 5384 N N . GLY A 1 676 ? -42.401 7.696 2.315 1.00 39.47 676 GLY A N 1
ATOM 5385 C CA . GLY A 1 676 ? -42.548 6.300 1.869 1.00 39.47 676 GLY A CA 1
ATOM 5386 C C . GLY A 1 676 ? -43.364 6.008 0.602 1.00 39.47 676 GLY A C 1
ATOM 5387 O O . GLY A 1 676 ? -43.523 4.838 0.268 1.00 39.47 676 GLY A O 1
ATOM 5388 N N . ALA A 1 677 ? -43.853 7.000 -0.144 1.00 38.69 677 ALA A N 1
ATOM 5389 C CA . ALA A 1 677 ? -44.506 6.745 -1.434 1.00 38.69 677 ALA A CA 1
ATOM 5390 C C . ALA A 1 677 ? -43.516 6.900 -2.606 1.00 38.69 677 ALA A C 1
ATOM 5392 O O . ALA A 1 677 ? -42.922 7.964 -2.766 1.00 38.69 677 ALA A O 1
ATOM 5393 N N . ARG A 1 678 ? -43.356 5.851 -3.436 1.00 55.16 678 ARG A N 1
ATOM 5394 C CA . ARG A 1 678 ? -42.637 5.904 -4.729 1.00 55.16 678 ARG A CA 1
ATOM 5395 C C . ARG A 1 678 ? -43.213 7.058 -5.562 1.00 55.16 678 ARG A C 1
ATOM 5397 O O . ARG A 1 678 ? -44.432 7.127 -5.704 1.00 55.16 678 ARG A O 1
ATOM 5404 N N . ASP A 1 679 ? -42.364 7.935 -6.102 1.00 50.00 679 ASP A N 1
ATOM 5405 C CA . ASP A 1 679 ? -42.723 9.149 -6.865 1.00 50.00 679 ASP A CA 1
ATOM 5406 C C . ASP A 1 679 ? -43.490 8.836 -8.176 1.00 50.00 679 ASP A C 1
ATOM 5408 O O . ASP A 1 679 ? -42.997 9.098 -9.264 1.00 50.00 679 ASP A O 1
ATOM 5412 N N . GLY A 1 680 ? -44.681 8.228 -8.142 1.00 53.16 680 GLY A N 1
ATOM 5413 C CA . GLY A 1 680 ? -45.507 7.960 -9.331 1.00 53.16 680 GLY A CA 1
ATOM 5414 C C . GLY A 1 680 ? -44.832 7.157 -10.459 1.00 53.16 680 GLY A C 1
ATOM 5415 O O . GLY A 1 680 ? -45.393 7.083 -11.554 1.00 53.16 680 GLY A O 1
ATOM 5416 N N . LEU A 1 681 ? -43.650 6.578 -10.216 1.00 62.62 681 LEU A N 1
ATOM 5417 C CA . LEU A 1 681 ? -42.871 5.810 -11.183 1.00 62.62 681 LEU A CA 1
ATOM 5418 C C . LEU A 1 681 ? -43.480 4.420 -11.345 1.00 62.62 681 LEU A C 1
ATOM 5420 O O . LEU A 1 681 ? -43.783 3.742 -10.360 1.00 62.62 681 LEU A O 1
ATOM 5424 N N . SER A 1 682 ? -43.662 3.994 -12.594 1.00 67.81 682 SER A N 1
ATOM 5425 C CA . SER A 1 682 ? -44.136 2.641 -12.884 1.00 67.81 682 SER A CA 1
ATOM 5426 C C . SER A 1 682 ? -43.041 1.613 -12.581 1.00 67.81 682 SER A C 1
ATOM 5428 O O . SER A 1 682 ? -41.855 1.904 -12.749 1.00 67.81 682 SER A O 1
ATOM 5430 N N . THR A 1 683 ? -43.426 0.402 -12.168 1.00 70.94 683 THR A N 1
ATOM 5431 C CA . THR A 1 683 ? -42.483 -0.718 -11.991 1.00 70.94 683 THR A CA 1
ATOM 5432 C C . THR A 1 683 ? -41.694 -0.982 -13.277 1.00 70.94 683 THR A C 1
ATOM 5434 O O . THR A 1 683 ? -40.495 -1.221 -13.204 1.00 70.94 683 THR A O 1
ATOM 5437 N N . GLU A 1 684 ? -42.336 -0.816 -14.440 1.00 73.56 684 GLU A N 1
ATOM 5438 C CA . GLU A 1 684 ? -41.710 -0.913 -15.766 1.00 73.56 684 GLU A CA 1
ATOM 5439 C C . GLU A 1 684 ? -40.606 0.133 -15.980 1.00 73.56 684 GLU A C 1
ATOM 5441 O O . GLU A 1 684 ? -39.619 -0.137 -16.649 1.00 73.56 684 GLU A O 1
ATOM 5446 N N . SER A 1 685 ? -40.738 1.339 -15.418 1.00 78.19 685 SER A N 1
ATOM 5447 C CA . SER A 1 685 ? -39.707 2.380 -15.531 1.00 78.19 685 SER A CA 1
ATOM 5448 C C . SER A 1 685 ? -38.469 2.061 -14.692 1.00 78.19 685 SER A C 1
ATOM 5450 O O . SER A 1 685 ? -37.361 2.402 -15.097 1.00 78.19 685 SER A O 1
ATOM 5452 N N . ILE A 1 686 ? -38.655 1.419 -13.536 1.00 80.69 686 ILE A N 1
ATOM 5453 C CA . ILE A 1 686 ? -37.571 1.025 -12.625 1.00 80.69 686 ILE A CA 1
ATOM 5454 C C . ILE A 1 686 ? -36.841 -0.206 -13.171 1.00 80.69 686 ILE A C 1
ATOM 5456 O O . ILE A 1 686 ? -35.611 -0.210 -13.220 1.00 80.69 686 ILE A O 1
ATOM 5460 N N . SER A 1 687 ? -37.592 -1.195 -13.672 1.00 82.31 687 SER A N 1
ATOM 5461 C CA . SER A 1 687 ? -37.065 -2.444 -14.241 1.00 82.31 687 SER A CA 1
ATOM 5462 C C . SER A 1 687 ? -36.257 -2.258 -15.527 1.00 82.31 687 SER A C 1
ATOM 5464 O O . SER A 1 687 ? -35.801 -3.228 -16.113 1.00 82.31 687 SER A O 1
ATOM 5466 N N . ARG A 1 688 ? -36.090 -1.022 -16.003 1.00 86.56 688 ARG A N 1
ATOM 5467 C CA . ARG A 1 688 ? -35.158 -0.681 -17.084 1.00 86.56 688 ARG A CA 1
ATOM 5468 C C . ARG A 1 688 ? -33.709 -0.654 -16.600 1.00 86.56 688 ARG A C 1
ATOM 5470 O O . ARG A 1 688 ? -32.815 -1.030 -17.351 1.00 86.56 688 ARG A O 1
ATOM 5477 N N . PHE A 1 689 ? -33.489 -0.212 -15.362 1.00 89.19 689 PHE A N 1
ATOM 5478 C CA . PHE A 1 689 ? -32.159 0.057 -14.801 1.00 89.19 689 PHE A CA 1
ATOM 5479 C C . PHE A 1 689 ? -31.813 -0.825 -13.600 1.00 89.19 689 PHE A C 1
ATOM 5481 O O . PHE A 1 689 ? -30.637 -0.995 -13.306 1.00 89.19 689 PHE A O 1
ATOM 5488 N N . LEU A 1 690 ? -32.822 -1.354 -12.902 1.00 90.38 690 LEU A N 1
ATOM 5489 C CA . LEU A 1 690 ? -32.664 -2.258 -11.765 1.00 90.38 690 LEU A CA 1
ATOM 5490 C C . LEU A 1 690 ? -33.466 -3.532 -12.027 1.00 90.38 690 LEU A C 1
ATOM 5492 O O . LEU A 1 690 ? -34.698 -3.490 -11.987 1.00 90.38 690 LEU A O 1
ATOM 5496 N N . LEU A 1 691 ? -32.787 -4.648 -12.288 1.00 89.44 691 LEU A N 1
ATOM 5497 C CA . LEU A 1 691 ? -33.418 -5.950 -12.539 1.00 89.44 691 LEU A CA 1
ATOM 5498 C C . LEU A 1 691 ? -32.901 -7.013 -11.574 1.00 89.44 691 LEU A C 1
ATOM 5500 O O . LEU A 1 691 ? -31.772 -6.883 -11.106 1.00 89.44 691 LEU A O 1
ATOM 5504 N N . PRO A 1 692 ? -33.690 -8.063 -11.286 1.00 90.50 692 PRO A N 1
ATOM 5505 C CA . PRO A 1 692 ? -33.184 -9.240 -10.592 1.00 90.50 692 PRO A CA 1
ATOM 5506 C C . PRO A 1 692 ? -31.944 -9.809 -11.294 1.00 90.50 692 PRO A C 1
ATOM 5508 O O . PRO A 1 692 ? -31.929 -9.910 -12.521 1.00 90.50 692 PRO A O 1
ATOM 5511 N N . ALA A 1 693 ? -30.930 -10.211 -10.527 1.00 88.81 693 ALA A N 1
ATOM 5512 C CA . ALA A 1 693 ? -29.686 -10.782 -11.050 1.00 88.81 693 ALA A CA 1
ATOM 5513 C C . ALA A 1 693 ? -29.945 -11.968 -12.000 1.00 88.81 693 ALA A C 1
ATOM 5515 O O . ALA A 1 693 ? -29.330 -12.064 -13.062 1.00 88.81 693 ALA A O 1
ATOM 5516 N N . SER A 1 694 ? -30.935 -12.803 -11.669 1.00 88.44 694 SER A N 1
ATOM 5517 C CA . SER A 1 694 ? -31.391 -13.925 -12.503 1.00 88.44 694 SER A CA 1
ATOM 5518 C C . SER A 1 694 ? -31.960 -13.511 -13.870 1.00 88.44 694 SER A C 1
ATOM 5520 O O . SER A 1 694 ? -31.821 -14.257 -14.839 1.00 88.44 694 SER A O 1
ATOM 5522 N N . ASP A 1 695 ? -32.547 -12.316 -13.981 1.00 87.12 695 ASP A N 1
ATOM 5523 C CA . ASP A 1 695 ? -33.171 -11.816 -15.212 1.00 87.12 695 ASP A CA 1
ATOM 5524 C C . ASP A 1 695 ? -32.175 -11.071 -16.116 1.00 87.12 695 ASP A C 1
ATOM 5526 O O . ASP A 1 695 ? -32.334 -11.062 -17.340 1.00 87.12 695 ASP A O 1
ATOM 5530 N N . CYS A 1 696 ? -31.152 -10.428 -15.538 1.00 85.19 696 CYS A N 1
ATOM 5531 C CA . CYS A 1 696 ? -30.181 -9.619 -16.282 1.00 85.19 696 CYS A CA 1
ATOM 5532 C C . CYS A 1 696 ? -28.771 -10.216 -16.370 1.00 85.19 696 CYS A C 1
ATOM 5534 O O . CYS A 1 696 ? -27.905 -9.568 -16.955 1.00 85.19 696 CYS A O 1
ATOM 5536 N N . GLY A 1 697 ? -28.528 -11.425 -15.849 1.00 84.25 697 GLY A N 1
ATOM 5537 C CA . GLY A 1 697 ? -27.192 -12.037 -15.799 1.00 84.25 697 GLY A CA 1
ATOM 5538 C C . GLY A 1 697 ? -26.464 -12.061 -17.149 1.00 84.25 697 GLY A C 1
ATOM 5539 O O . GLY A 1 697 ? -25.322 -11.621 -17.238 1.00 84.25 697 GLY A O 1
ATOM 5540 N N . PHE A 1 698 ? -27.143 -12.463 -18.232 1.00 84.19 698 PHE A N 1
ATOM 5541 C CA . PHE A 1 698 ? -26.550 -12.450 -19.579 1.00 84.19 698 PHE A CA 1
ATOM 5542 C C . PHE A 1 698 ? -26.194 -11.034 -20.056 1.00 84.19 698 PHE A C 1
ATOM 5544 O O . PHE A 1 698 ? -25.094 -10.810 -20.551 1.00 84.19 698 PHE A O 1
ATOM 5551 N N . ALA A 1 699 ? -27.112 -10.072 -19.903 1.00 85.56 699 ALA A N 1
ATOM 5552 C CA . ALA A 1 699 ? -26.883 -8.694 -20.337 1.00 85.56 699 ALA A CA 1
ATOM 5553 C C . ALA A 1 699 ? -25.750 -8.035 -19.536 1.00 85.56 699 ALA A C 1
ATOM 5555 O O . ALA A 1 699 ? -24.930 -7.320 -20.102 1.00 85.56 699 ALA A O 1
ATOM 5556 N N . LEU A 1 700 ? -25.687 -8.302 -18.231 1.00 87.31 700 LEU A N 1
ATOM 5557 C CA . LEU A 1 700 ? -24.660 -7.775 -17.345 1.00 87.31 700 LEU A CA 1
ATOM 5558 C C . LEU A 1 700 ? -23.279 -8.356 -17.675 1.00 87.31 700 LEU A C 1
ATOM 5560 O O . LEU A 1 700 ? -22.343 -7.586 -17.868 1.00 87.31 700 LEU A O 1
ATOM 5564 N N . ASN A 1 701 ? -23.168 -9.681 -17.823 1.00 87.56 701 ASN A N 1
ATOM 5565 C CA . ASN A 1 701 ? -21.909 -10.331 -18.201 1.00 87.56 701 ASN A CA 1
ATOM 5566 C C . ASN A 1 701 ? -21.448 -9.909 -19.601 1.00 87.56 701 ASN A C 1
ATOM 5568 O O . ASN A 1 701 ? -20.275 -9.606 -19.777 1.00 87.56 701 ASN A O 1
ATOM 5572 N N . SER A 1 702 ? -22.363 -9.768 -20.566 1.00 87.44 702 SER A N 1
ATOM 5573 C CA . SER A 1 702 ? -22.034 -9.253 -21.902 1.00 87.44 702 SER A CA 1
ATOM 5574 C C . SER A 1 702 ? -21.463 -7.830 -21.849 1.00 87.44 702 SER A C 1
ATOM 5576 O O . SER A 1 702 ? -20.455 -7.558 -22.494 1.00 87.44 702 SER A O 1
ATOM 5578 N N . VAL A 1 703 ? -22.051 -6.927 -21.051 1.00 87.50 703 VAL A N 1
ATOM 5579 C CA . VAL A 1 703 ? -21.517 -5.561 -20.888 1.00 87.50 703 VAL A CA 1
ATOM 5580 C C . VAL A 1 703 ? -20.163 -5.568 -20.174 1.00 87.50 703 VAL A C 1
ATOM 5582 O O . VAL A 1 703 ? -19.296 -4.766 -20.516 1.00 87.50 703 VAL A O 1
ATOM 5585 N N . LEU A 1 704 ? -19.957 -6.457 -19.197 1.00 89.25 704 LEU A N 1
ATOM 5586 C CA . LEU A 1 704 ? -18.675 -6.581 -18.500 1.00 89.25 704 LEU A CA 1
ATOM 5587 C C . LEU A 1 704 ? -17.575 -7.154 -19.397 1.00 89.25 704 LEU A C 1
ATOM 5589 O O . LEU A 1 704 ? -16.463 -6.634 -19.370 1.00 89.25 704 LEU A O 1
ATOM 5593 N N . GLU A 1 705 ? -17.873 -8.165 -20.213 1.00 87.69 705 GLU A N 1
ATOM 5594 C CA . GLU A 1 705 ? -16.953 -8.722 -21.214 1.00 87.69 705 GLU A CA 1
ATOM 5595 C C . GLU A 1 705 ? -16.539 -7.675 -22.256 1.00 87.69 705 GLU A C 1
ATOM 5597 O O . GLU A 1 705 ? -15.369 -7.607 -22.635 1.00 87.69 705 GLU A O 1
ATOM 5602 N N . GLU A 1 706 ? -17.475 -6.818 -22.670 1.00 87.88 706 GLU A N 1
ATOM 5603 C CA . GLU A 1 706 ? -17.231 -5.737 -23.628 1.00 87.88 706 GLU A CA 1
ATOM 5604 C C . GLU A 1 706 ? -16.621 -4.473 -22.998 1.00 87.88 706 GLU A C 1
ATOM 5606 O O . GLU A 1 706 ? -16.239 -3.561 -23.733 1.00 87.88 706 GLU A O 1
ATOM 5611 N N . LEU A 1 707 ? -16.498 -4.393 -21.668 1.00 88.88 707 LEU A N 1
ATOM 5612 C CA . LEU A 1 707 ? -16.049 -3.194 -20.955 1.00 88.88 707 LEU A CA 1
ATOM 5613 C C . LEU A 1 707 ? -14.632 -2.775 -21.378 1.00 88.88 707 LEU A C 1
ATOM 5615 O O . LEU A 1 707 ? -13.670 -3.469 -21.073 1.00 88.88 707 LEU A O 1
ATOM 5619 N N . GLN A 1 708 ? -14.488 -1.631 -22.042 1.00 88.31 708 GLN A N 1
ATOM 5620 C CA . GLN A 1 708 ? -13.190 -1.089 -22.460 1.00 88.31 708 GLN A CA 1
ATOM 5621 C C . GLN A 1 708 ? -12.746 0.073 -21.564 1.00 88.31 708 GLN A C 1
ATOM 5623 O O . GLN A 1 708 ? -13.554 0.680 -20.854 1.00 88.31 708 GLN A O 1
ATOM 5628 N N . ASN A 1 709 ? -11.463 0.417 -21.650 1.00 92.88 709 ASN A N 1
ATOM 5629 C CA . ASN A 1 709 ? -10.908 1.634 -21.070 1.00 92.88 709 ASN A CA 1
ATOM 5630 C C . ASN A 1 709 ? -11.571 2.886 -21.675 1.00 92.88 709 ASN A C 1
ATOM 5632 O O . ASN A 1 709 ? -12.110 2.858 -22.787 1.00 92.88 709 ASN A O 1
ATOM 5636 N N . ASP A 1 710 ? -11.533 3.999 -20.939 1.00 94.00 710 ASP A N 1
ATOM 5637 C CA . ASP A 1 710 ? -12.067 5.279 -21.410 1.00 94.00 710 ASP A CA 1
ATOM 5638 C C . ASP A 1 710 ? -11.393 5.656 -22.747 1.00 94.00 710 ASP A C 1
ATOM 5640 O O . ASP A 1 710 ? -10.166 5.711 -22.821 1.00 94.00 710 ASP A O 1
ATOM 5644 N N . PRO A 1 711 ? -12.154 5.916 -23.828 1.00 90.75 711 PRO A N 1
ATOM 5645 C CA . PRO A 1 711 ? -11.589 6.049 -25.176 1.00 90.75 711 PRO A CA 1
ATOM 5646 C C . PRO A 1 711 ? -10.834 7.369 -25.403 1.00 90.75 711 PRO A C 1
ATOM 5648 O O . PRO A 1 711 ? -10.341 7.627 -26.504 1.00 90.75 711 PRO A O 1
ATOM 5651 N N . TRP A 1 712 ? -10.795 8.249 -24.402 1.00 90.69 712 TRP A N 1
ATOM 5652 C CA . TRP A 1 712 ? -10.174 9.562 -24.493 1.00 90.69 712 TRP A CA 1
ATOM 5653 C C . TRP A 1 712 ? -8.671 9.455 -24.246 1.00 90.69 712 TRP A C 1
ATOM 5655 O O . TRP A 1 712 ? -8.232 8.984 -23.202 1.00 90.69 712 TRP A O 1
ATOM 5665 N N . GLN A 1 713 ? -7.875 9.935 -25.202 1.00 86.88 713 GLN A N 1
ATOM 5666 C CA . GLN A 1 713 ? -6.420 9.956 -25.065 1.00 86.88 713 GLN A CA 1
ATOM 5667 C C . GLN A 1 713 ? -5.990 10.865 -23.911 1.00 86.88 713 GLN A C 1
ATOM 5669 O O . GLN A 1 713 ? -6.455 12.002 -23.793 1.00 86.88 713 GLN A O 1
ATOM 5674 N N . VAL A 1 714 ? -5.065 10.362 -23.096 1.00 92.19 714 VAL A N 1
ATOM 5675 C CA . VAL A 1 714 ? -4.475 11.084 -21.969 1.00 92.19 714 VAL A CA 1
ATOM 5676 C C . VAL A 1 714 ? -3.098 11.610 -22.396 1.00 92.19 714 VAL A C 1
ATOM 5678 O O . VAL A 1 714 ? -2.249 10.807 -22.782 1.00 92.19 714 VAL A O 1
ATOM 5681 N N . PRO A 1 715 ? -2.864 12.936 -22.393 1.00 91.00 715 PRO A N 1
ATOM 5682 C CA . PRO A 1 715 ? -1.536 13.506 -22.630 1.00 91.00 715 PRO A CA 1
ATOM 5683 C C . PRO A 1 715 ? -0.503 13.010 -21.606 1.00 91.00 715 PRO A C 1
ATOM 5685 O O . PRO A 1 715 ? -0.855 12.769 -20.456 1.00 91.00 715 PRO A O 1
ATOM 5688 N N . THR A 1 716 ? 0.772 12.910 -21.991 1.00 88.94 716 THR A N 1
ATOM 5689 C CA . THR A 1 716 ? 1.852 12.382 -21.127 1.00 88.94 716 THR A CA 1
ATOM 5690 C C . THR A 1 716 ? 2.109 13.213 -19.868 1.00 88.94 716 THR A C 1
ATOM 5692 O O . THR A 1 716 ? 2.642 12.700 -18.895 1.00 88.94 716 THR A O 1
ATOM 5695 N N . ASP A 1 717 ? 1.743 14.494 -19.875 1.00 92.19 717 ASP A N 1
ATOM 5696 C CA . ASP A 1 717 ? 1.863 15.425 -18.748 1.00 92.19 717 ASP A CA 1
ATOM 5697 C C . ASP A 1 717 ? 0.594 15.484 -17.875 1.00 92.19 717 ASP A C 1
ATOM 5699 O O . ASP A 1 717 ? 0.503 16.302 -16.954 1.00 92.19 717 ASP A O 1
ATOM 5703 N N . GLN A 1 718 ? -0.411 14.647 -18.157 1.00 94.44 718 GLN A N 1
ATOM 5704 C CA . GLN A 1 718 ? -1.713 14.707 -17.503 1.00 94.44 718 GLN A CA 1
ATOM 5705 C C . GLN A 1 718 ? -2.188 13.355 -16.966 1.00 94.44 718 GLN A C 1
ATOM 5707 O O . GLN A 1 718 ? -1.928 12.291 -17.509 1.00 94.44 718 GLN A O 1
ATOM 5712 N N . ARG A 1 719 ? -2.967 13.420 -15.890 1.00 95.19 719 ARG A N 1
ATOM 5713 C CA . ARG A 1 719 ? -3.808 12.344 -15.380 1.00 95.19 719 ARG A CA 1
ATOM 5714 C C . ARG A 1 719 ? -5.043 12.193 -16.263 1.00 95.19 719 ARG A C 1
ATOM 5716 O O . ARG A 1 719 ? -5.537 13.163 -16.848 1.00 95.19 719 ARG A O 1
ATOM 5723 N N . ALA A 1 720 ? -5.609 10.989 -16.267 1.00 94.88 720 ALA A N 1
ATOM 5724 C CA . ALA A 1 720 ? -6.888 10.731 -16.909 1.00 94.88 720 ALA A CA 1
ATOM 5725 C C . ALA A 1 720 ? -7.992 11.652 -16.367 1.00 94.88 720 ALA A C 1
ATOM 5727 O O . ALA A 1 720 ? -8.017 12.045 -15.194 1.00 94.88 720 ALA A O 1
ATOM 5728 N N . THR A 1 721 ? -8.942 11.979 -17.238 1.00 95.56 721 THR A N 1
ATOM 5729 C CA . THR A 1 721 ? -10.094 12.792 -16.867 1.00 95.56 721 THR A CA 1
ATOM 5730 C C . THR A 1 721 ? -11.105 11.908 -16.140 1.00 95.56 721 THR A C 1
ATOM 5732 O O . THR A 1 721 ? -11.838 11.158 -16.772 1.00 95.56 721 THR A O 1
ATOM 5735 N N . ARG A 1 722 ? -11.134 11.972 -14.806 1.00 97.06 722 ARG A N 1
ATOM 5736 C CA . ARG A 1 722 ? -11.927 11.073 -13.957 1.00 97.06 722 ARG A CA 1
ATOM 5737 C C . ARG A 1 722 ? -13.009 11.853 -13.213 1.00 97.06 722 ARG A C 1
ATOM 5739 O O . ARG A 1 722 ? -12.696 12.743 -12.419 1.00 97.06 722 ARG A O 1
ATOM 5746 N N . CYS A 1 723 ? -14.279 11.523 -13.453 1.00 96.62 723 CYS A N 1
ATOM 5747 C CA . CYS A 1 723 ? -15.434 12.227 -12.876 1.00 96.62 723 CYS A CA 1
ATOM 5748 C C . CYS A 1 723 ? -16.178 11.452 -11.766 1.00 96.62 723 CYS A C 1
ATOM 5750 O O . CYS A 1 723 ? -17.411 11.445 -11.719 1.00 96.62 723 CYS A O 1
ATOM 5752 N N . THR A 1 724 ? -15.436 10.837 -10.837 1.00 97.31 724 THR A N 1
ATOM 5753 C CA . THR A 1 724 ? -15.966 10.008 -9.732 1.00 97.31 724 THR A CA 1
ATOM 5754 C C . THR A 1 724 ? -17.098 10.696 -8.966 1.00 97.31 724 THR A C 1
ATOM 5756 O O . THR A 1 724 ? -18.155 10.109 -8.744 1.00 97.31 724 THR A O 1
ATOM 5759 N N . SER A 1 725 ? -16.921 11.975 -8.621 1.00 95.19 725 SER A N 1
ATOM 5760 C CA . SER A 1 725 ? -17.932 12.755 -7.892 1.00 95.19 725 SER A CA 1
ATOM 5761 C C . SER A 1 725 ? -19.292 12.809 -8.608 1.00 95.19 725 SER A C 1
ATOM 5763 O O . SER A 1 725 ? -20.338 12.607 -7.986 1.00 95.19 725 SER A O 1
ATOM 5765 N N . THR A 1 726 ? -19.288 13.013 -9.925 1.00 96.62 726 THR A N 1
ATOM 5766 C CA . THR A 1 726 ? -20.503 13.063 -10.750 1.00 96.62 726 THR A CA 1
ATOM 5767 C C . THR A 1 726 ? -21.133 11.679 -10.900 1.00 96.62 726 THR A C 1
ATOM 5769 O O . THR A 1 726 ? -22.352 11.558 -10.786 1.00 96.62 726 THR A O 1
ATOM 5772 N N . ALA A 1 727 ? -20.331 10.626 -11.092 1.00 97.62 727 ALA A N 1
ATOM 5773 C CA . ALA A 1 727 ? -20.827 9.250 -11.171 1.00 97.62 727 ALA A CA 1
ATOM 5774 C C . ALA A 1 727 ? -21.574 8.831 -9.893 1.00 97.62 727 ALA A C 1
ATOM 5776 O O . ALA A 1 727 ? -22.685 8.300 -9.965 1.00 97.62 727 ALA A O 1
ATOM 5777 N N . LEU A 1 728 ? -21.020 9.159 -8.721 1.00 97.38 728 LEU A N 1
ATOM 5778 C CA . LEU A 1 728 ? -21.661 8.888 -7.433 1.00 97.38 728 LEU A CA 1
ATOM 5779 C C . LEU A 1 728 ? -22.938 9.718 -7.221 1.00 97.38 728 LEU A C 1
ATOM 5781 O O . LEU A 1 728 ? -23.932 9.192 -6.719 1.00 97.38 728 LEU A O 1
ATOM 5785 N N . SER A 1 729 ? -22.951 10.987 -7.647 1.00 96.25 729 SER A N 1
ATOM 5786 C CA . SER A 1 729 ? -24.153 11.842 -7.618 1.00 96.25 729 SER A CA 1
ATOM 5787 C C . SER A 1 729 ? -25.283 11.268 -8.484 1.00 96.25 729 SER A C 1
ATOM 5789 O O . SER A 1 729 ? -26.430 11.164 -8.039 1.00 96.25 729 SER A O 1
ATOM 5791 N N . VAL A 1 730 ? -24.957 10.810 -9.699 1.00 96.50 730 VAL A N 1
ATOM 5792 C CA . VAL A 1 730 ? -25.897 10.158 -10.627 1.00 96.50 730 VAL A CA 1
ATOM 5793 C C . VAL A 1 730 ? -26.449 8.862 -10.028 1.00 96.50 730 VAL A C 1
ATOM 5795 O O . VAL A 1 730 ? -27.667 8.669 -10.032 1.00 96.50 730 VAL A O 1
ATOM 5798 N N . ALA A 1 731 ? -25.591 8.013 -9.452 1.00 96.56 731 ALA A N 1
ATOM 5799 C CA . ALA A 1 731 ? -25.999 6.779 -8.778 1.00 96.56 731 ALA A CA 1
ATOM 5800 C C . ALA A 1 731 ? -26.969 7.056 -7.614 1.00 96.56 731 ALA A C 1
ATOM 5802 O O . ALA A 1 731 ? -28.045 6.455 -7.538 1.00 96.56 731 ALA A O 1
ATOM 5803 N N . ALA A 1 732 ? -26.637 8.023 -6.754 1.00 95.19 732 ALA A N 1
ATOM 5804 C CA . ALA A 1 732 ? -27.475 8.429 -5.628 1.00 95.19 732 ALA A CA 1
ATOM 5805 C C . ALA A 1 732 ? -28.822 9.018 -6.081 1.00 95.19 732 ALA A C 1
ATOM 5807 O O . ALA A 1 732 ? -29.867 8.745 -5.490 1.00 95.19 732 ALA A O 1
ATOM 5808 N N . CYS A 1 733 ? -28.834 9.825 -7.144 1.00 93.31 733 CYS A N 1
ATOM 5809 C CA . CYS A 1 733 ? -30.066 10.381 -7.704 1.00 93.31 733 CYS A CA 1
ATOM 5810 C C . CYS A 1 733 ? -30.969 9.298 -8.310 1.00 93.31 733 CYS A C 1
ATOM 5812 O O . CYS A 1 733 ? -32.184 9.326 -8.091 1.00 93.31 733 CYS A O 1
ATOM 5814 N N . LEU A 1 734 ? -30.388 8.339 -9.037 1.00 91.94 734 LEU A N 1
ATOM 5815 C CA . LEU A 1 734 ? -31.114 7.231 -9.655 1.00 91.94 734 LEU A CA 1
ATOM 5816 C C . LEU A 1 734 ? -31.735 6.313 -8.596 1.00 91.94 734 LEU A C 1
ATOM 5818 O O . LEU A 1 734 ? -32.945 6.077 -8.618 1.00 91.94 734 LEU A O 1
ATOM 5822 N N . LEU A 1 735 ? -30.945 5.853 -7.621 1.00 92.00 735 LEU A N 1
ATOM 5823 C CA . LEU A 1 735 ? -31.455 5.026 -6.524 1.00 92.00 735 LEU A CA 1
ATOM 5824 C C . LEU A 1 735 ? -32.483 5.787 -5.682 1.00 92.00 735 LEU A C 1
ATOM 5826 O O . LEU A 1 735 ? -33.527 5.235 -5.334 1.00 92.00 735 LEU A O 1
ATOM 5830 N N . GLY A 1 736 ? -32.245 7.072 -5.405 1.00 88.75 736 GLY A N 1
ATOM 5831 C CA . GLY A 1 736 ? -33.174 7.948 -4.688 1.00 88.75 736 GLY A CA 1
ATOM 5832 C C . GLY A 1 736 ? -34.508 8.189 -5.402 1.00 88.75 736 GLY A C 1
ATOM 5833 O O . GLY A 1 736 ? -35.462 8.674 -4.787 1.00 88.75 736 GLY A O 1
ATOM 5834 N N . ALA A 1 737 ? -34.597 7.881 -6.695 1.00 85.06 737 ALA A N 1
ATOM 5835 C CA . ALA A 1 737 ? -35.849 7.865 -7.439 1.00 85.06 737 ALA A CA 1
ATOM 5836 C C . ALA A 1 737 ? -36.483 6.467 -7.471 1.00 85.06 737 ALA A C 1
ATOM 5838 O O . ALA A 1 737 ? -37.686 6.338 -7.248 1.00 85.06 737 ALA A O 1
ATOM 5839 N N . CYS A 1 738 ? -35.682 5.429 -7.720 1.00 84.31 738 CYS A N 1
ATOM 5840 C CA . CYS A 1 738 ? -36.165 4.063 -7.906 1.00 84.31 738 CYS A CA 1
ATOM 5841 C C . CYS A 1 738 ? -36.577 3.376 -6.595 1.00 84.31 738 CYS A C 1
ATOM 5843 O O . CYS A 1 738 ? -37.624 2.729 -6.537 1.00 84.31 738 CYS A O 1
ATOM 5845 N N . VAL A 1 739 ? -35.767 3.506 -5.542 1.00 84.88 739 VAL A N 1
ATOM 5846 C CA . VAL A 1 739 ? -35.911 2.771 -4.273 1.00 84.88 739 VAL A CA 1
ATOM 5847 C C . VAL A 1 739 ? -35.681 3.668 -3.039 1.00 84.88 739 VAL A C 1
ATOM 5849 O O . VAL A 1 739 ? -34.861 3.345 -2.175 1.00 84.88 739 VAL A O 1
ATOM 5852 N N . PRO A 1 740 ? -36.392 4.809 -2.904 1.00 77.44 740 PRO A N 1
ATOM 5853 C CA . PRO A 1 740 ? -36.244 5.669 -1.733 1.00 77.44 740 PRO A CA 1
ATOM 5854 C C . PRO A 1 740 ? -36.731 4.958 -0.462 1.00 77.44 740 PRO A C 1
ATOM 5856 O O . PRO A 1 740 ? -37.852 4.450 -0.419 1.00 77.44 740 PRO A O 1
ATOM 5859 N N . GLY A 1 741 ? -35.908 4.949 0.589 1.00 72.06 741 GLY A N 1
ATOM 5860 C CA . GLY A 1 741 ? -36.257 4.375 1.891 1.00 72.06 741 GLY A CA 1
ATOM 5861 C C . GLY A 1 741 ? -36.113 2.853 2.001 1.00 72.06 741 GLY A C 1
ATOM 5862 O O . GLY A 1 741 ? -36.384 2.317 3.075 1.00 72.06 741 GLY A O 1
ATOM 5863 N N . SER A 1 742 ? -35.675 2.174 0.935 1.00 81.06 742 SER A N 1
ATOM 5864 C CA . SER A 1 742 ? -35.195 0.784 0.973 1.00 81.06 742 SER A CA 1
ATOM 5865 C C . SER A 1 742 ? -33.669 0.777 1.029 1.00 81.06 742 SER A C 1
ATOM 5867 O O . SER A 1 742 ? -33.035 1.679 0.481 1.00 81.06 742 SER A O 1
ATOM 5869 N N . GLY A 1 743 ? -33.077 -0.244 1.652 1.00 84.31 743 GLY A N 1
ATOM 5870 C CA . GLY A 1 743 ? -31.629 -0.429 1.614 1.00 84.31 743 GLY A CA 1
ATOM 5871 C C . GLY A 1 743 ? -31.137 -0.658 0.184 1.00 84.31 743 GLY A C 1
ATOM 5872 O O . GLY A 1 743 ? -31.651 -1.531 -0.514 1.00 84.31 743 GLY A O 1
ATOM 5873 N N . ALA A 1 744 ? -30.158 0.135 -0.250 1.00 92.38 744 ALA A N 1
ATOM 5874 C CA . ALA A 1 744 ? -29.478 -0.025 -1.533 1.00 92.38 744 ALA A CA 1
ATOM 5875 C C . ALA A 1 744 ? -27.997 0.326 -1.385 1.00 92.38 744 ALA A C 1
ATOM 5877 O O . ALA A 1 744 ? -27.669 1.313 -0.724 1.00 92.38 744 ALA A O 1
ATOM 5878 N N . ARG A 1 745 ? -27.114 -0.468 -1.991 1.00 96.00 745 ARG A N 1
ATOM 5879 C CA . ARG A 1 745 ? -25.659 -0.302 -1.932 1.00 96.00 745 ARG A CA 1
ATOM 5880 C C . ARG A 1 745 ? -25.122 0.215 -3.257 1.00 96.00 745 ARG A C 1
ATOM 5882 O O . ARG A 1 745 ? -25.351 -0.392 -4.297 1.00 96.00 745 ARG A O 1
ATOM 5889 N N . ILE A 1 746 ? -24.403 1.327 -3.210 1.00 98.38 746 ILE A N 1
ATOM 5890 C CA . ILE A 1 746 ? -23.557 1.817 -4.295 1.00 98.38 746 ILE A CA 1
ATOM 5891 C C . ILE A 1 746 ? -22.170 1.238 -4.054 1.00 98.38 746 ILE A C 1
ATOM 5893 O O . ILE A 1 746 ? -21.565 1.547 -3.034 1.00 98.38 746 ILE A O 1
ATOM 5897 N N . MET A 1 747 ? -21.679 0.414 -4.972 1.00 98.25 747 MET A N 1
ATOM 5898 C CA . MET A 1 747 ? -20.352 -0.191 -4.901 1.00 98.25 747 MET A CA 1
ATOM 5899 C C . MET A 1 747 ? -19.447 0.506 -5.905 1.00 98.25 747 MET A C 1
ATOM 5901 O O . MET A 1 747 ? -19.563 0.276 -7.109 1.00 98.25 747 MET A O 1
ATOM 5905 N N . ALA A 1 748 ? -18.605 1.411 -5.412 1.00 98.44 748 ALA A N 1
ATOM 5906 C CA . ALA A 1 748 ? -17.707 2.205 -6.236 1.00 98.44 748 ALA A CA 1
ATOM 5907 C C . ALA A 1 748 ? -16.346 1.517 -6.371 1.00 98.44 748 ALA A C 1
ATOM 5909 O O . ALA A 1 748 ? -15.676 1.299 -5.365 1.00 98.44 748 ALA A O 1
ATOM 5910 N N . PHE A 1 749 ? -15.938 1.218 -7.602 1.00 98.44 749 PHE A N 1
ATOM 5911 C CA . PHE A 1 749 ? -14.630 0.659 -7.949 1.00 98.44 749 PHE A CA 1
ATOM 5912 C C . PHE A 1 749 ? -13.836 1.757 -8.638 1.00 98.44 749 PHE A C 1
ATOM 5914 O O . PHE A 1 749 ? -14.198 2.147 -9.746 1.00 98.44 749 PHE A O 1
ATOM 5921 N N . VAL A 1 750 ? -12.828 2.307 -7.961 1.00 97.88 750 VAL A N 1
ATOM 5922 C CA . VAL A 1 750 ? -12.133 3.530 -8.389 1.00 97.88 750 VAL A CA 1
ATOM 5923 C C . VAL A 1 750 ? -10.635 3.271 -8.466 1.00 97.88 750 VAL A C 1
ATOM 5925 O O . VAL A 1 750 ? -10.051 2.797 -7.494 1.00 97.88 750 VAL A O 1
ATOM 5928 N N . GLY A 1 751 ? -10.018 3.616 -9.599 1.00 96.31 751 GLY A N 1
ATOM 5929 C CA . GLY A 1 751 ? -8.596 3.365 -9.859 1.00 96.31 751 GLY A CA 1
ATOM 5930 C C . GLY A 1 751 ? -7.730 4.618 -9.951 1.00 96.31 751 GLY A C 1
ATOM 5931 O O . GLY A 1 751 ? -6.800 4.694 -10.748 1.00 96.31 751 GLY A O 1
ATOM 5932 N N . GLY A 1 752 ? -8.086 5.659 -9.197 1.00 96.31 752 GLY A N 1
ATOM 5933 C CA . GLY A 1 752 ? -7.309 6.892 -9.074 1.00 96.31 752 GLY A CA 1
ATOM 5934 C C . GLY A 1 752 ? -8.162 8.096 -8.665 1.00 96.31 752 GLY A C 1
ATOM 5935 O O . GLY A 1 752 ? -9.385 7.993 -8.544 1.00 96.31 752 GLY A O 1
ATOM 5936 N N . PRO A 1 753 ? -7.555 9.276 -8.489 1.00 97.06 753 PRO A N 1
ATOM 5937 C CA . PRO A 1 753 ? -8.255 10.433 -7.952 1.00 97.06 753 PRO A CA 1
ATOM 5938 C C . PRO A 1 753 ? -9.229 11.047 -8.962 1.00 97.06 753 PRO A C 1
ATOM 5940 O O . PRO A 1 753 ? -8.988 11.047 -10.171 1.00 97.06 753 PRO A O 1
ATOM 5943 N N . SER A 1 754 ? -10.334 11.616 -8.468 1.00 96.56 754 SER A N 1
ATOM 5944 C CA . SER A 1 754 ? -11.261 12.407 -9.292 1.00 96.56 754 SER A CA 1
ATOM 5945 C C . SER A 1 754 ? -10.554 13.684 -9.752 1.00 96.56 754 SER A C 1
ATOM 5947 O O . SER A 1 754 ? -10.196 14.518 -8.922 1.00 96.56 754 SER A O 1
ATOM 5949 N N . THR A 1 755 ? -10.391 13.875 -11.058 1.00 96.62 755 THR A N 1
ATOM 5950 C CA . THR A 1 755 ? -9.743 15.065 -11.641 1.00 96.62 755 THR A CA 1
ATOM 5951 C C . THR A 1 755 ? -10.743 16.061 -12.233 1.00 96.62 755 THR A C 1
ATOM 5953 O O . THR A 1 755 ? -10.405 17.204 -12.540 1.00 96.62 755 THR A O 1
ATOM 5956 N N . GLU A 1 756 ? -12.007 15.652 -12.373 1.00 94.44 756 GLU A N 1
ATOM 5957 C CA . GLU A 1 756 ? -13.097 16.483 -12.876 1.00 94.44 756 GLU A CA 1
ATOM 5958 C C . GLU A 1 756 ? -14.386 16.301 -12.050 1.00 94.44 756 GLU A C 1
ATOM 5960 O O . GLU A 1 756 ? -14.566 15.315 -11.332 1.00 94.44 756 GLU A O 1
ATOM 5965 N N . GLY A 1 757 ? -15.286 17.285 -12.139 1.00 91.69 757 GLY A N 1
ATOM 5966 C CA . GLY A 1 757 ? -16.564 17.307 -11.429 1.00 91.69 757 GLY A CA 1
ATOM 5967 C C . GLY A 1 757 ? -16.566 18.179 -10.163 1.00 91.69 757 GLY A C 1
ATOM 5968 O O . GLY A 1 757 ? -15.566 18.814 -9.812 1.00 91.69 757 GLY A O 1
ATOM 5969 N N . PRO A 1 758 ? -17.721 18.275 -9.481 1.00 91.12 758 PRO A N 1
ATOM 5970 C CA . PRO A 1 758 ? -17.902 19.129 -8.305 1.00 91.12 758 PRO A CA 1
ATOM 5971 C C . PRO A 1 758 ? -17.045 18.711 -7.098 1.00 91.12 758 PRO A C 1
ATOM 5973 O O . PRO A 1 758 ? -16.727 19.570 -6.272 1.00 91.12 758 PRO A O 1
ATOM 5976 N N . GLY A 1 759 ? -16.650 17.435 -7.023 1.00 93.75 759 GLY A N 1
ATOM 5977 C CA . GLY A 1 759 ? -15.801 16.860 -5.976 1.00 93.75 759 GLY A CA 1
ATOM 5978 C C . GLY A 1 759 ? -14.425 16.407 -6.472 1.00 93.75 759 GLY A C 1
ATOM 5979 O O . GLY A 1 759 ? -13.952 15.360 -6.040 1.00 93.75 759 GLY A O 1
ATOM 5980 N N . ALA A 1 760 ? -13.814 17.145 -7.407 1.00 96.06 760 ALA A N 1
ATOM 5981 C CA . ALA A 1 760 ? -12.444 16.883 -7.857 1.00 96.06 760 ALA A CA 1
ATOM 5982 C C . ALA A 1 760 ? -11.432 17.016 -6.701 1.00 96.06 760 ALA A C 1
ATOM 5984 O O . ALA A 1 760 ? -11.526 17.951 -5.906 1.00 96.06 760 ALA A O 1
ATOM 5985 N N . ILE A 1 761 ? -10.479 16.087 -6.642 1.00 97.06 761 ILE A N 1
ATOM 5986 C CA . ILE A 1 761 ? -9.471 15.914 -5.581 1.00 97.06 761 ILE A CA 1
ATOM 5987 C C . ILE A 1 761 ? -8.127 16.531 -5.977 1.00 97.06 761 ILE A C 1
ATOM 5989 O O . ILE A 1 761 ? -7.414 17.075 -5.139 1.00 97.06 761 ILE A O 1
ATOM 5993 N N . VAL A 1 762 ? -7.786 16.467 -7.262 1.00 97.00 762 VAL A N 1
ATOM 5994 C CA . VAL A 1 762 ? -6.540 17.002 -7.821 1.00 97.00 762 VAL A CA 1
ATOM 5995 C C . VAL A 1 762 ? -6.798 17.489 -9.244 1.00 97.00 762 VAL A C 1
ATOM 5997 O O . VAL A 1 762 ? -7.799 17.119 -9.859 1.00 97.00 762 VAL A O 1
ATOM 6000 N N . SER A 1 763 ? -5.926 18.337 -9.784 1.00 95.50 763 SER A N 1
ATOM 6001 C CA . SER A 1 763 ? -6.010 18.721 -11.191 1.00 95.50 763 SER A CA 1
ATOM 6002 C C . SER A 1 763 ? -5.537 17.599 -12.122 1.00 95.50 763 SER A C 1
ATOM 6004 O O . SER A 1 763 ? -4.962 16.587 -11.709 1.00 95.50 763 SER A O 1
ATOM 6006 N N . LYS A 1 764 ? -5.763 17.803 -13.424 1.00 95.06 764 LYS A N 1
ATOM 6007 C CA . LYS A 1 764 ? -5.265 16.896 -14.460 1.00 95.06 764 LYS A CA 1
ATOM 6008 C C . LYS A 1 764 ? -3.745 16.956 -14.598 1.00 95.06 764 LYS A C 1
ATOM 6010 O O . LYS A 1 764 ? -3.185 15.993 -15.074 1.00 95.06 764 LYS A O 1
ATOM 6015 N N . ASN A 1 765 ? -3.067 18.033 -14.211 1.00 94.75 765 ASN A N 1
ATOM 6016 C CA . ASN A 1 765 ? -1.638 18.189 -14.489 1.00 94.75 765 ASN A CA 1
ATOM 6017 C C . ASN A 1 765 ? -0.781 17.353 -13.522 1.00 94.75 765 ASN A C 1
ATOM 6019 O O . ASN A 1 765 ? -0.909 17.510 -12.307 1.00 94.75 765 ASN A O 1
ATOM 6023 N N . LEU A 1 766 ? 0.104 16.496 -14.044 1.00 93.06 766 LEU A N 1
ATOM 6024 C CA . LEU A 1 766 ? 1.009 15.673 -13.231 1.00 93.06 766 LEU A CA 1
ATOM 6025 C C . LEU A 1 766 ? 2.034 16.506 -12.454 1.00 93.06 766 LEU A C 1
ATOM 6027 O O . LEU A 1 766 ? 2.469 16.074 -11.391 1.00 93.06 766 LEU A O 1
ATOM 6031 N N . SER A 1 767 ? 2.351 17.725 -12.910 1.00 92.31 767 SER A N 1
ATOM 6032 C CA . SER A 1 767 ? 3.227 18.640 -12.165 1.00 92.31 767 SER A CA 1
ATOM 6033 C C . SER A 1 767 ? 2.625 19.097 -10.833 1.00 92.31 767 SER A C 1
ATOM 6035 O O . SER A 1 767 ? 3.341 19.608 -9.977 1.00 92.31 767 SER A O 1
ATOM 6037 N N . GLU A 1 768 ? 1.302 18.989 -10.673 1.00 92.06 768 GLU A N 1
ATOM 6038 C CA . GLU A 1 768 ? 0.622 19.244 -9.406 1.00 92.06 768 GLU A CA 1
ATOM 6039 C C . GLU A 1 768 ? 0.479 17.915 -8.645 1.00 92.06 768 GLU A C 1
ATOM 6041 O O . GLU A 1 768 ? -0.251 17.027 -9.110 1.00 92.06 768 GLU A O 1
ATOM 6046 N N . PRO A 1 769 ? 1.160 17.740 -7.496 1.00 93.06 769 PRO A N 1
ATOM 6047 C CA . PRO A 1 769 ? 1.081 16.508 -6.722 1.00 93.06 769 PRO A CA 1
ATOM 6048 C C . PRO A 1 769 ? -0.286 16.362 -6.044 1.00 93.06 769 PRO A C 1
ATOM 6050 O O . PRO A 1 769 ? -1.002 17.340 -5.802 1.00 93.06 769 PRO A O 1
ATOM 6053 N N . ILE A 1 770 ? -0.647 15.126 -5.702 1.00 95.88 770 ILE A N 1
ATOM 6054 C CA . ILE A 1 770 ? -1.788 14.874 -4.820 1.00 95.88 770 ILE A CA 1
ATOM 6055 C C . ILE A 1 770 ? -1.407 15.325 -3.402 1.00 95.88 770 ILE A C 1
ATOM 6057 O O . ILE A 1 770 ? -0.263 15.173 -2.982 1.00 95.88 770 ILE A O 1
ATOM 6061 N N . ARG A 1 771 ? -2.362 15.904 -2.661 1.00 96.00 771 ARG A N 1
ATOM 6062 C CA . ARG A 1 771 ? -2.115 16.445 -1.314 1.00 96.00 771 ARG A CA 1
ATOM 6063 C C . ARG A 1 771 ? -1.477 15.421 -0.361 1.00 96.00 771 ARG A C 1
ATOM 6065 O O . ARG A 1 771 ? -1.884 14.257 -0.337 1.00 96.00 771 ARG A O 1
ATOM 6072 N N . SER A 1 772 ? -0.556 15.899 0.473 1.00 96.00 772 SER A N 1
ATOM 6073 C CA . SER A 1 772 ? 0.035 15.199 1.623 1.00 96.00 772 SER A CA 1
ATOM 6074 C C . SER A 1 772 ? -0.521 15.728 2.957 1.00 96.00 772 SER A C 1
ATOM 6076 O O . SER A 1 772 ? -1.158 16.782 2.987 1.00 96.00 772 SER A O 1
ATOM 6078 N N . HIS A 1 773 ? -0.241 15.060 4.087 1.00 93.44 773 HIS A N 1
ATOM 6079 C CA . HIS A 1 773 ? -0.590 15.596 5.421 1.00 93.44 773 HIS A CA 1
ATOM 6080 C C . HIS A 1 773 ? 0.019 16.978 5.669 1.00 93.44 773 HIS A C 1
ATOM 6082 O O . HIS A 1 773 ? -0.656 17.876 6.160 1.00 93.44 773 HIS A O 1
ATOM 6088 N N . LYS A 1 774 ? 1.259 17.197 5.215 1.00 92.25 774 LYS A N 1
ATOM 6089 C CA . LYS A 1 774 ? 1.942 18.494 5.313 1.00 92.25 774 LYS A CA 1
ATOM 6090 C C . LYS A 1 774 ? 1.211 19.600 4.550 1.00 92.25 774 LYS A C 1
ATOM 6092 O O . LYS A 1 774 ? 1.267 20.755 4.971 1.00 92.25 774 LYS A O 1
ATOM 6097 N N . ASP A 1 775 ? 0.553 19.264 3.440 1.00 93.19 775 ASP A N 1
ATOM 6098 C CA . ASP A 1 775 ? -0.240 20.229 2.677 1.00 93.19 775 ASP A CA 1
ATOM 6099 C C . ASP A 1 775 ? -1.568 20.548 3.363 1.00 93.19 775 ASP A C 1
ATOM 6101 O O . ASP A 1 775 ? -2.020 21.690 3.324 1.00 93.19 775 ASP A O 1
ATOM 6105 N N . LEU A 1 776 ? -2.184 19.558 4.017 1.00 91.25 776 LEU A N 1
ATOM 6106 C CA . LEU A 1 776 ? -3.399 19.755 4.810 1.00 91.25 776 LEU A CA 1
ATOM 6107 C C . LEU A 1 776 ? -3.123 20.632 6.038 1.00 91.25 776 LEU A C 1
ATOM 6109 O O . LEU A 1 776 ? -3.852 21.595 6.268 1.00 91.25 776 LEU A O 1
ATOM 6113 N N . ASP A 1 777 ? -2.029 20.372 6.757 1.00 87.81 777 ASP A N 1
ATOM 6114 C CA . ASP A 1 777 ? -1.631 21.136 7.947 1.00 87.81 777 ASP A CA 1
ATOM 6115 C C . ASP A 1 777 ? -1.313 22.605 7.628 1.00 87.81 777 ASP A C 1
ATOM 6117 O O . ASP A 1 777 ? -1.526 23.499 8.448 1.00 87.81 777 ASP A O 1
ATOM 6121 N N . LYS A 1 778 ? -0.794 22.874 6.423 1.00 89.62 778 LYS A N 1
ATOM 6122 C CA . LYS A 1 778 ? -0.464 24.228 5.946 1.00 89.62 778 LYS A CA 1
ATOM 6123 C C . LYS A 1 778 ? -1.599 24.909 5.182 1.00 89.62 778 LYS A C 1
ATOM 6125 O O . LYS A 1 778 ? -1.397 26.026 4.703 1.00 89.62 778 LYS A O 1
ATOM 6130 N N . ASP A 1 779 ? -2.749 24.247 5.042 1.00 87.81 779 ASP A N 1
ATOM 6131 C CA . ASP A 1 779 ? -3.875 24.675 4.199 1.00 87.81 779 ASP A CA 1
ATOM 6132 C C . ASP A 1 779 ? -3.443 25.003 2.748 1.00 87.81 779 ASP A C 1
ATOM 6134 O O . ASP A 1 779 ? -3.956 25.916 2.102 1.00 87.81 779 ASP A O 1
ATOM 6138 N N . SER A 1 780 ? -2.466 24.253 2.217 1.00 91.44 780 SER A N 1
ATOM 6139 C CA . SER A 1 780 ? -1.942 24.380 0.848 1.00 91.44 780 SER A CA 1
ATOM 6140 C C . SER A 1 780 ? -2.556 23.380 -0.139 1.00 91.44 780 SER A C 1
ATOM 6142 O O . SER A 1 780 ? -2.085 23.271 -1.269 1.00 91.44 780 SER A O 1
ATOM 6144 N N . ALA A 1 781 ? -3.628 22.679 0.251 1.00 93.19 781 ALA A N 1
ATOM 6145 C CA . ALA A 1 781 ? -4.369 21.732 -0.586 1.00 93.19 781 ALA A CA 1
ATOM 6146 C C . ALA A 1 781 ? -5.649 22.374 -1.182 1.00 93.19 781 ALA A C 1
ATOM 6148 O O . ALA A 1 781 ? -6.719 22.323 -0.565 1.00 93.19 781 ALA A O 1
ATOM 6149 N N . PRO A 1 782 ? -5.605 22.956 -2.400 1.00 92.12 782 PRO A N 1
ATOM 6150 C CA . PRO A 1 782 ? -6.675 23.822 -2.915 1.00 92.12 782 PRO A CA 1
ATOM 6151 C C . PRO A 1 782 ? -8.014 23.109 -3.173 1.00 92.12 782 PRO A C 1
ATOM 6153 O O . PRO A 1 782 ? -9.073 23.742 -3.146 1.00 92.12 782 PRO A O 1
ATOM 6156 N N . TYR A 1 783 ? -7.989 21.800 -3.429 1.00 95.31 783 TYR A N 1
ATOM 6157 C CA . TYR A 1 783 ? -9.177 21.008 -3.764 1.00 95.31 783 TYR A CA 1
ATOM 6158 C C . TYR A 1 783 ? -9.863 20.383 -2.540 1.00 95.31 783 TYR A C 1
ATOM 6160 O O . TYR A 1 783 ? -11.084 20.208 -2.551 1.00 95.31 783 TYR A O 1
ATOM 6168 N N . TYR A 1 784 ? -9.114 20.117 -1.464 1.00 95.69 784 TYR A N 1
ATOM 6169 C CA . TYR A 1 784 ? -9.545 19.283 -0.335 1.00 95.69 784 TYR A CA 1
ATOM 6170 C C . TYR A 1 784 ? -10.854 19.771 0.302 1.00 95.69 784 TYR A C 1
ATOM 6172 O O . TYR A 1 784 ? -11.874 19.082 0.284 1.00 95.69 784 TYR A O 1
ATOM 6180 N N . ASN A 1 785 ? -10.882 21.023 0.770 1.00 94.56 785 ASN A N 1
ATOM 6181 C CA . ASN A 1 785 ? -12.048 21.600 1.448 1.00 94.56 785 ASN A CA 1
ATOM 6182 C C . ASN A 1 785 ? -13.308 21.633 0.563 1.00 94.56 785 ASN A C 1
ATOM 6184 O O . ASN A 1 785 ? -14.434 21.523 1.059 1.00 94.56 785 ASN A O 1
ATOM 6188 N N . LYS A 1 786 ? -13.145 21.799 -0.754 1.00 95.62 786 LYS A N 1
ATOM 6189 C CA . LYS A 1 786 ? -14.263 21.808 -1.706 1.00 95.62 786 LYS A CA 1
ATOM 6190 C C . LYS A 1 786 ? -14.792 20.392 -1.946 1.00 95.62 786 LYS A C 1
ATOM 6192 O O . LYS A 1 786 ? -16.009 20.205 -1.926 1.00 95.62 786 LYS A O 1
ATOM 6197 N N . ALA A 1 787 ? -13.900 19.418 -2.120 1.00 96.62 787 ALA A N 1
ATOM 6198 C CA . ALA A 1 787 ? -14.247 18.012 -2.296 1.00 96.62 787 ALA A CA 1
ATOM 6199 C C . ALA A 1 787 ? -14.933 17.427 -1.052 1.00 96.62 787 ALA A C 1
ATOM 6201 O O . ALA A 1 787 ? -16.022 16.866 -1.175 1.00 96.62 787 ALA A O 1
ATOM 6202 N N . VAL A 1 788 ? -14.392 17.661 0.151 1.00 96.38 788 VAL A N 1
ATOM 6203 C CA . VAL A 1 788 ? -15.019 17.233 1.417 1.00 96.38 788 VAL A CA 1
ATOM 6204 C C . VAL A 1 788 ? -16.447 17.773 1.527 1.00 96.38 788 VAL A C 1
ATOM 6206 O O . VAL A 1 788 ? -17.377 17.011 1.778 1.00 96.38 788 VAL A O 1
ATOM 6209 N N . ARG A 1 789 ? -16.670 19.069 1.256 1.00 96.81 789 ARG A N 1
ATOM 6210 C CA . ARG A 1 789 ? -18.021 19.669 1.287 1.00 96.81 789 ARG A CA 1
ATOM 6211 C C . ARG A 1 789 ? -18.990 19.018 0.300 1.00 96.81 789 ARG A C 1
ATOM 6213 O O . ARG A 1 789 ? -20.174 18.892 0.614 1.00 96.81 789 ARG A O 1
ATOM 6220 N N . PHE A 1 790 ? -18.512 18.626 -0.879 1.00 96.56 790 PHE A N 1
ATOM 6221 C CA . PHE A 1 790 ? -19.326 17.904 -1.853 1.00 96.56 790 PHE A CA 1
ATOM 6222 C C . PHE A 1 790 ? -19.730 16.524 -1.316 1.00 96.56 790 PHE A C 1
ATOM 6224 O O . PHE A 1 790 ? -20.924 16.221 -1.248 1.00 96.56 790 PHE A O 1
ATOM 6231 N N . TYR A 1 791 ? -18.764 15.720 -0.859 1.00 97.81 791 TYR A N 1
ATOM 6232 C CA . TYR A 1 791 ? -19.039 14.380 -0.335 1.00 97.81 791 TYR A CA 1
ATOM 6233 C C . TYR A 1 791 ? -19.852 14.409 0.963 1.00 97.81 791 TYR A C 1
ATOM 6235 O O . TYR A 1 791 ? -20.677 13.527 1.185 1.00 97.81 791 TYR A O 1
ATOM 6243 N N . GLU A 1 792 ? -19.746 15.459 1.781 1.00 97.00 792 GLU A N 1
ATOM 6244 C CA . GLU A 1 792 ? -20.665 15.689 2.899 1.00 97.00 792 GLU A CA 1
ATOM 6245 C C . GLU A 1 792 ? -22.115 15.913 2.450 1.00 97.00 792 GLU A C 1
ATOM 6247 O O . GLU A 1 792 ? -23.051 15.473 3.129 1.00 97.00 792 GLU A O 1
ATOM 6252 N N . GLY A 1 793 ? -22.314 16.626 1.339 1.00 97.00 793 GLY A N 1
ATOM 6253 C CA . GLY A 1 793 ? -23.622 16.819 0.715 1.00 97.00 793 GLY A CA 1
ATOM 6254 C C . GLY A 1 793 ? -24.201 15.498 0.214 1.00 97.00 793 GLY A C 1
ATOM 6255 O O . GLY A 1 793 ? -25.335 15.156 0.558 1.00 97.00 793 GLY A O 1
ATOM 6256 N N . LEU A 1 794 ? -23.384 14.719 -0.502 1.00 96.69 794 LEU A N 1
ATOM 6257 C CA . LEU A 1 794 ? -23.736 13.377 -0.966 1.00 96.69 794 LEU A CA 1
ATOM 6258 C C . LEU A 1 794 ? -24.081 12.446 0.207 1.00 96.69 794 LEU A C 1
ATOM 6260 O O . LEU A 1 794 ? -25.111 11.776 0.183 1.00 96.69 794 LEU A O 1
ATOM 6264 N N . ALA A 1 795 ? -23.284 12.464 1.278 1.00 97.44 795 ALA A N 1
ATOM 6265 C CA . ALA A 1 795 ? -23.525 11.682 2.487 1.00 97.44 795 ALA A CA 1
ATOM 6266 C C . ALA A 1 795 ? -24.902 11.985 3.093 1.00 97.44 795 ALA A C 1
ATOM 6268 O O . ALA A 1 795 ? -25.656 11.073 3.424 1.00 97.44 795 ALA A O 1
ATOM 6269 N N . LYS A 1 796 ? -25.266 13.271 3.214 1.00 95.81 796 LYS A N 1
ATOM 6270 C CA . LYS A 1 796 ? -26.583 13.687 3.729 1.00 95.81 796 LYS A CA 1
ATOM 6271 C C . LYS A 1 796 ? -27.722 13.176 2.846 1.00 95.81 796 LYS A C 1
ATOM 6273 O O . LYS A 1 796 ? -28.740 12.734 3.380 1.00 95.81 796 LYS A O 1
ATOM 6278 N N . GLN A 1 797 ? -27.551 13.220 1.524 1.00 94.56 797 GLN A N 1
ATOM 6279 C CA . GLN A 1 797 ? -28.522 12.685 0.571 1.00 94.56 797 GLN A CA 1
ATOM 6280 C C . GLN A 1 797 ? -28.702 11.170 0.741 1.00 94.56 797 GLN A C 1
ATOM 6282 O O . GLN A 1 797 ? -29.831 10.718 0.931 1.00 94.56 797 GLN A O 1
ATOM 6287 N N . LEU A 1 798 ? -27.609 10.402 0.737 1.00 95.81 798 LEU A N 1
ATOM 6288 C CA . LEU A 1 798 ? -27.640 8.943 0.884 1.00 95.81 798 LEU A CA 1
ATOM 6289 C C . LEU A 1 798 ? -28.250 8.521 2.227 1.00 95.81 798 LEU A C 1
ATOM 6291 O O . LEU A 1 798 ? -29.138 7.671 2.267 1.00 95.81 798 LEU A O 1
ATOM 6295 N N . VAL A 1 799 ? -27.863 9.186 3.320 1.00 95.44 799 VAL A N 1
ATOM 6296 C CA . VAL A 1 799 ? -28.416 8.941 4.662 1.00 95.44 799 VAL A CA 1
ATOM 6297 C C . VAL A 1 799 ? -29.923 9.184 4.707 1.00 95.44 799 VAL A C 1
ATOM 6299 O O . VAL A 1 799 ? -30.664 8.391 5.291 1.00 95.44 799 VAL A O 1
ATOM 6302 N N . HIS A 1 800 ? -30.396 10.267 4.084 1.00 92.38 800 HIS A N 1
ATOM 6303 C CA . HIS A 1 800 ? -31.824 10.564 4.000 1.00 92.38 800 HIS A CA 1
ATOM 6304 C C . HIS A 1 800 ? -32.590 9.506 3.193 1.00 92.38 800 HIS A C 1
ATOM 6306 O O . HIS A 1 800 ? -33.721 9.166 3.540 1.00 92.38 800 HIS A O 1
ATOM 6312 N N . GLN A 1 801 ? -31.970 8.974 2.139 1.00 90.38 801 GLN A N 1
ATOM 6313 C CA . GLN A 1 801 ? -32.549 7.952 1.266 1.00 90.38 801 GLN A CA 1
ATOM 6314 C C . GLN A 1 801 ? -32.454 6.531 1.845 1.00 90.38 801 GLN A C 1
ATOM 6316 O O . GLN A 1 801 ? -33.223 5.667 1.427 1.00 90.38 801 GLN A O 1
ATOM 6321 N N . GLY A 1 802 ? -31.575 6.300 2.826 1.00 91.25 802 GLY A N 1
ATOM 6322 C CA . GLY A 1 802 ? -31.297 4.979 3.396 1.00 91.25 802 GLY A CA 1
ATOM 6323 C C . GLY A 1 802 ? -30.319 4.142 2.566 1.00 91.25 802 GLY A C 1
ATOM 6324 O O . GLY A 1 802 ? -30.338 2.918 2.669 1.00 91.25 802 GLY A O 1
ATOM 6325 N N . HIS A 1 803 ? -29.489 4.784 1.741 1.00 95.31 803 HIS A N 1
ATOM 6326 C CA . HIS A 1 803 ? -28.544 4.130 0.831 1.00 95.31 803 HIS A CA 1
ATOM 6327 C C . HIS A 1 803 ? -27.123 4.121 1.394 1.00 95.31 803 HIS A C 1
ATOM 6329 O O . HIS A 1 803 ? -26.763 4.945 2.235 1.00 95.31 803 HIS A O 1
ATOM 6335 N N . ILE A 1 804 ? -26.330 3.162 0.930 1.00 97.75 804 ILE A N 1
ATOM 6336 C CA . ILE A 1 804 ? -24.970 2.875 1.382 1.00 97.75 804 ILE A CA 1
ATOM 6337 C C . ILE A 1 804 ? -23.982 3.184 0.260 1.00 97.75 804 ILE A C 1
ATOM 6339 O O . ILE A 1 804 ? -24.276 2.882 -0.894 1.00 97.75 804 ILE A O 1
ATOM 6343 N N . LEU A 1 805 ? -22.824 3.755 0.595 1.00 98.25 805 LEU A N 1
ATOM 6344 C CA . LEU A 1 805 ? -21.696 3.892 -0.325 1.00 98.25 805 LEU A CA 1
ATOM 6345 C C . LEU A 1 805 ? -20.538 3.008 0.138 1.00 98.25 805 LEU A C 1
ATOM 6347 O O . LEU A 1 805 ? -19.884 3.341 1.121 1.00 98.25 805 LEU A O 1
ATOM 6351 N N . ASP A 1 806 ? -20.286 1.925 -0.589 1.00 98.50 806 ASP A N 1
ATOM 6352 C CA . ASP A 1 806 ? -19.086 1.103 -0.464 1.00 98.50 806 ASP A CA 1
ATOM 6353 C C . ASP A 1 806 ? -18.000 1.628 -1.418 1.00 98.50 806 ASP A C 1
ATOM 6355 O O . ASP A 1 806 ? -18.296 1.999 -2.559 1.00 98.50 806 ASP A O 1
ATOM 6359 N N . LEU A 1 807 ? -16.748 1.649 -0.963 1.00 98.50 807 LEU A N 1
ATOM 6360 C CA . LEU A 1 807 ? -15.599 2.143 -1.720 1.00 98.50 807 LEU A CA 1
ATOM 6361 C C . LEU A 1 807 ? -14.517 1.064 -1.831 1.00 98.50 807 LEU A C 1
ATOM 6363 O O . LEU A 1 807 ? -13.908 0.683 -0.835 1.00 98.50 807 LEU A O 1
ATOM 6367 N N . PHE A 1 808 ? -14.250 0.626 -3.054 1.00 98.38 808 PHE A N 1
ATOM 6368 C CA . PHE A 1 808 ? -13.133 -0.237 -3.417 1.00 98.38 808 PHE A CA 1
ATOM 6369 C C . PHE A 1 808 ? -12.144 0.600 -4.232 1.00 98.38 808 PHE A C 1
ATOM 6371 O O . PHE A 1 808 ? -12.369 0.876 -5.412 1.00 98.38 808 PHE A O 1
ATOM 6378 N N . ALA A 1 809 ? -11.094 1.071 -3.565 1.00 97.88 809 ALA A N 1
ATOM 6379 C CA . ALA A 1 809 ? -10.067 1.925 -4.140 1.00 97.88 809 ALA A CA 1
ATOM 6380 C C . ALA A 1 809 ? -8.807 1.096 -4.415 1.00 97.88 809 ALA A C 1
ATOM 6382 O O . ALA A 1 809 ? -8.216 0.552 -3.479 1.00 97.88 809 ALA A O 1
ATOM 6383 N N . CYS A 1 810 ? -8.416 0.994 -5.686 1.00 97.38 810 CYS A N 1
ATOM 6384 C CA . CYS A 1 810 ? -7.228 0.251 -6.101 1.00 97.38 810 CYS A CA 1
ATOM 6385 C C . CYS A 1 810 ? -6.363 1.094 -7.033 1.00 97.38 810 CYS A C 1
ATOM 6387 O O . CYS A 1 810 ? -6.730 1.299 -8.187 1.00 97.38 810 CYS A O 1
ATOM 6389 N N . ALA A 1 811 ? -5.255 1.624 -6.523 1.00 94.56 811 ALA A N 1
ATOM 6390 C CA . ALA A 1 811 ? -4.300 2.402 -7.302 1.00 94.56 811 ALA A CA 1
ATOM 6391 C C . ALA A 1 811 ? -2.942 2.454 -6.590 1.00 94.56 811 ALA A C 1
ATOM 6393 O O . ALA A 1 811 ? -2.886 2.395 -5.363 1.00 94.56 811 ALA A O 1
ATOM 6394 N N . LEU A 1 812 ? -1.871 2.647 -7.364 1.00 91.56 812 LEU A N 1
ATOM 6395 C CA . LEU A 1 812 ? -0.510 2.840 -6.844 1.00 91.56 812 LEU A CA 1
ATOM 6396 C C . LEU A 1 812 ? -0.342 4.159 -6.065 1.00 91.56 812 LEU A C 1
ATOM 6398 O O . LEU A 1 812 ? 0.531 4.272 -5.214 1.00 91.56 812 LEU A O 1
ATOM 6402 N N . ASP A 1 813 ? -1.179 5.159 -6.352 1.00 94.44 813 ASP A N 1
ATOM 6403 C CA . ASP A 1 813 ? -1.196 6.464 -5.680 1.00 94.44 813 ASP A CA 1
ATOM 6404 C C . ASP A 1 813 ? -2.603 6.742 -5.109 1.00 94.44 813 ASP A C 1
ATOM 6406 O O . ASP A 1 813 ? -3.563 6.001 -5.330 1.00 94.44 813 ASP A O 1
ATOM 6410 N N . GLN A 1 814 ? -2.755 7.833 -4.367 1.00 97.06 814 GLN A N 1
ATOM 6411 C CA . GLN A 1 814 ? -3.972 8.198 -3.650 1.00 97.06 814 GLN A CA 1
ATOM 6412 C C . GLN A 1 814 ? -5.193 8.394 -4.571 1.00 97.06 814 GLN A C 1
ATOM 6414 O O . GLN A 1 814 ? -5.126 9.009 -5.636 1.00 97.06 814 GLN A O 1
ATOM 6419 N N . VAL A 1 815 ? -6.361 7.947 -4.103 1.00 96.06 815 VAL A N 1
ATOM 6420 C CA . VAL A 1 815 ? -7.642 7.941 -4.838 1.00 96.06 815 VAL A CA 1
ATOM 6421 C C . VAL A 1 815 ? -8.599 9.038 -4.344 1.00 96.06 815 VAL A C 1
ATOM 6423 O O . VAL A 1 815 ? -9.558 9.399 -5.027 1.00 96.06 815 VAL A O 1
ATOM 6426 N N . GLY A 1 816 ? -8.343 9.608 -3.167 1.00 96.88 816 GLY A N 1
ATOM 6427 C CA . GLY A 1 816 ? -9.221 10.546 -2.468 1.00 96.88 816 GLY A CA 1
ATOM 6428 C C . GLY A 1 816 ? -10.096 9.907 -1.393 1.00 96.88 816 GLY A C 1
ATOM 6429 O O . GLY A 1 816 ? -11.191 10.403 -1.106 1.00 96.88 816 GLY A O 1
ATOM 6430 N N . VAL A 1 817 ? -9.645 8.794 -0.804 1.00 98.06 817 VAL A N 1
ATOM 6431 C CA . VAL A 1 817 ? -10.310 8.141 0.336 1.00 98.06 817 VAL A CA 1
ATOM 6432 C C . VAL A 1 817 ? -10.511 9.134 1.483 1.00 98.06 817 VAL A C 1
ATOM 6434 O O . VAL A 1 817 ? -11.565 9.108 2.118 1.00 98.06 817 VAL A O 1
ATOM 6437 N N . ALA A 1 818 ? -9.570 10.057 1.710 1.00 97.06 818 ALA A N 1
ATOM 6438 C CA . ALA A 1 818 ? -9.696 11.072 2.757 1.00 97.06 818 ALA A CA 1
ATOM 6439 C C . ALA A 1 818 ? -10.943 11.965 2.592 1.00 97.06 818 ALA A C 1
ATOM 6441 O O . ALA A 1 818 ? -11.628 12.257 3.573 1.00 97.06 818 ALA A O 1
ATOM 6442 N N . GLU A 1 819 ? -11.295 12.361 1.366 1.00 97.50 819 GLU A N 1
ATOM 6443 C CA . GLU A 1 819 ? -12.485 13.172 1.091 1.00 97.50 819 GLU A CA 1
ATOM 6444 C C . GLU A 1 819 ? -13.767 12.337 1.015 1.00 97.50 819 GLU A C 1
ATOM 6446 O O . GLU A 1 819 ? -14.827 12.786 1.460 1.00 97.50 819 GLU A O 1
ATOM 6451 N N . LEU A 1 820 ? -13.679 11.117 0.473 1.00 97.56 820 LEU A N 1
ATOM 6452 C CA . LEU A 1 820 ? -14.799 10.175 0.346 1.00 97.56 820 LEU A CA 1
ATOM 6453 C C . LEU A 1 820 ? -15.221 9.568 1.693 1.00 97.56 820 LEU A C 1
ATOM 6455 O O . LEU A 1 820 ? -16.393 9.208 1.861 1.00 97.56 820 LEU A O 1
ATOM 6459 N N . LYS A 1 821 ? -14.300 9.505 2.665 1.00 96.56 821 LYS A N 1
ATOM 6460 C CA . LYS A 1 821 ? -14.489 8.949 4.013 1.00 96.56 821 LYS A CA 1
ATOM 6461 C C . LYS A 1 821 ? -15.823 9.349 4.631 1.00 96.56 821 LYS A C 1
ATOM 6463 O O . LYS A 1 821 ? -16.552 8.503 5.144 1.00 96.56 821 LYS A O 1
ATOM 6468 N N . VAL A 1 822 ? -16.174 10.635 4.568 1.00 96.00 822 VAL A N 1
ATOM 6469 C CA . VAL A 1 822 ? -17.376 11.158 5.232 1.00 96.00 822 VAL A CA 1
ATOM 6470 C C . VAL A 1 822 ? -18.674 10.555 4.688 1.00 96.00 822 VAL A C 1
ATOM 6472 O O . VAL A 1 822 ? -19.644 10.414 5.434 1.00 96.00 822 VAL A O 1
ATOM 6475 N N . ALA A 1 823 ? -18.707 10.184 3.406 1.00 97.44 823 ALA A N 1
ATOM 6476 C CA . ALA A 1 823 ? -19.857 9.533 2.789 1.00 97.44 823 ALA A CA 1
ATOM 6477 C C . ALA A 1 823 ? -19.915 8.041 3.128 1.00 97.44 823 ALA A C 1
ATOM 6479 O O . ALA A 1 823 ? -20.990 7.539 3.470 1.00 97.44 823 ALA A O 1
ATOM 6480 N N . VAL A 1 824 ? -18.771 7.356 3.115 1.00 98.00 824 VAL A N 1
ATOM 6481 C CA . VAL A 1 824 ? -18.689 5.933 3.467 1.00 98.00 824 VAL A CA 1
ATOM 6482 C C . VAL A 1 824 ? -19.033 5.721 4.947 1.00 98.00 824 VAL A C 1
ATOM 6484 O O . VAL A 1 824 ? -19.948 4.965 5.270 1.00 98.00 824 VAL A O 1
ATOM 6487 N N . GLU A 1 825 ? -18.400 6.463 5.862 1.00 96.06 825 GLU A N 1
ATOM 6488 C CA . GLU A 1 825 ? -18.590 6.302 7.310 1.00 96.06 825 GLU A CA 1
ATOM 6489 C C . GLU A 1 825 ? -20.019 6.661 7.752 1.00 96.06 825 GLU A C 1
ATOM 6491 O O . GLU A 1 825 ? -20.654 5.895 8.475 1.00 96.06 825 GLU A O 1
ATOM 6496 N N . ARG A 1 826 ? -20.595 7.774 7.267 1.00 96.19 826 ARG A N 1
ATOM 6497 C CA . ARG A 1 826 ? -21.968 8.176 7.648 1.00 96.19 826 ARG A CA 1
ATOM 6498 C C . ARG A 1 826 ? -23.043 7.223 7.131 1.00 96.19 826 ARG A C 1
ATOM 6500 O O . ARG A 1 826 ? -24.114 7.132 7.735 1.00 96.19 826 ARG A O 1
ATOM 6507 N N . THR A 1 827 ? -22.791 6.548 6.011 1.00 97.19 827 THR A N 1
ATOM 6508 C CA . THR A 1 827 ? -23.726 5.563 5.453 1.00 97.19 827 THR A CA 1
ATOM 6509 C C . THR A 1 827 ? -23.472 4.144 5.970 1.00 97.19 827 THR A C 1
ATOM 6511 O O . THR A 1 827 ? -24.357 3.297 5.862 1.00 97.19 827 THR A O 1
ATOM 6514 N N . GLY A 1 828 ? -22.325 3.894 6.605 1.00 96.25 828 GLY A N 1
ATOM 6515 C CA . GLY A 1 828 ? -21.932 2.580 7.113 1.00 96.25 828 GLY A CA 1
ATOM 6516 C C . GLY A 1 828 ? -21.452 1.617 6.028 1.00 96.25 828 GLY A C 1
ATOM 6517 O O . GLY A 1 828 ? -21.539 0.399 6.206 1.00 96.25 828 GLY A O 1
ATOM 6518 N N . GLY A 1 829 ? -20.955 2.156 4.915 1.00 96.56 829 GLY A N 1
ATOM 6519 C CA . GLY A 1 829 ? -20.400 1.368 3.822 1.00 96.56 829 GLY A CA 1
ATOM 6520 C C . GLY A 1 829 ? -19.071 0.702 4.153 1.00 96.56 829 GLY A C 1
ATOM 6521 O O . GLY A 1 829 ? -18.433 0.990 5.170 1.00 96.56 829 GLY A O 1
ATOM 6522 N N . LEU A 1 830 ? -18.693 -0.233 3.292 1.00 97.00 830 LEU A N 1
ATOM 6523 C CA . LEU A 1 830 ? -17.423 -0.945 3.333 1.00 97.00 830 LEU A CA 1
ATOM 6524 C C . LEU A 1 830 ? -16.344 -0.111 2.642 1.00 97.00 830 LEU A C 1
ATOM 6526 O O . LEU A 1 830 ? -16.628 0.622 1.695 1.00 97.00 830 LEU A O 1
ATOM 6530 N N . VAL A 1 831 ? -15.104 -0.241 3.102 1.00 97.31 831 VAL A N 1
ATOM 6531 C CA . VAL A 1 831 ? -13.942 0.362 2.449 1.00 97.31 831 VAL A CA 1
ATOM 6532 C C . VAL A 1 831 ? -12.862 -0.694 2.270 1.00 97.31 831 VAL A C 1
ATOM 6534 O O . VAL A 1 831 ? -12.563 -1.432 3.205 1.00 97.31 831 VAL A O 1
ATOM 6537 N N . VAL A 1 832 ? -12.294 -0.766 1.072 1.00 97.81 832 VAL A N 1
ATOM 6538 C CA . VAL A 1 832 ? -11.122 -1.581 0.745 1.00 97.81 832 VAL A CA 1
ATOM 6539 C C . VAL A 1 832 ? -10.143 -0.680 0.006 1.00 97.81 832 VAL A C 1
ATOM 6541 O O . VAL A 1 832 ? -10.527 -0.027 -0.964 1.00 97.81 832 VAL A O 1
ATOM 6544 N N . LEU A 1 833 ? -8.903 -0.638 0.486 1.00 97.25 833 LEU A N 1
ATOM 6545 C CA . LEU A 1 833 ? -7.795 0.079 -0.136 1.00 97.25 833 LEU A CA 1
ATOM 6546 C C . LEU A 1 833 ? -6.710 -0.940 -0.492 1.00 97.25 833 LEU A C 1
ATOM 6548 O O . LEU A 1 833 ? -6.292 -1.713 0.370 1.00 97.25 833 LEU A O 1
ATOM 6552 N N . ALA A 1 834 ? -6.299 -0.966 -1.756 1.00 96.06 834 ALA A N 1
ATOM 6553 C CA . ALA A 1 834 ? -5.223 -1.814 -2.257 1.00 96.06 834 ALA A CA 1
ATOM 6554 C C . ALA A 1 834 ? -4.445 -1.088 -3.366 1.00 96.06 834 ALA A C 1
ATOM 6556 O O . ALA A 1 834 ? -4.896 -0.069 -3.879 1.00 96.06 834 ALA A O 1
ATOM 6557 N N . GLU A 1 835 ? -3.295 -1.627 -3.751 1.00 93.12 835 GLU A N 1
ATOM 6558 C CA . GLU A 1 835 ? -2.453 -1.070 -4.822 1.00 93.12 835 GLU A CA 1
ATOM 6559 C C . GLU A 1 835 ? -2.997 -1.432 -6.220 1.00 93.12 835 GLU A C 1
ATOM 6561 O O . GLU A 1 835 ? -2.899 -0.647 -7.159 1.00 93.12 835 GLU A O 1
ATOM 6566 N N . SER A 1 836 ? -3.650 -2.595 -6.337 1.00 95.44 836 SER A N 1
ATOM 6567 C CA . SER A 1 836 ? -4.136 -3.172 -7.597 1.00 95.44 836 SER A CA 1
ATOM 6568 C C . SER A 1 836 ? -5.425 -3.982 -7.385 1.00 95.44 836 SER A C 1
ATOM 6570 O O . SER A 1 836 ? -5.610 -4.630 -6.347 1.00 95.44 836 SER A O 1
ATOM 6572 N N . PHE A 1 837 ? -6.305 -4.005 -8.392 1.00 96.44 837 PHE A N 1
ATOM 6573 C CA . PHE A 1 837 ? -7.449 -4.922 -8.475 1.00 96.44 837 PHE A CA 1
ATOM 6574 C C . PHE A 1 837 ? -7.003 -6.386 -8.670 1.00 96.44 837 PHE A C 1
ATOM 6576 O O . PHE A 1 837 ? -7.785 -7.322 -8.487 1.00 96.44 837 PHE A O 1
ATOM 6583 N N . GLY A 1 838 ? -5.739 -6.611 -9.027 1.00 94.75 838 GLY A N 1
ATOM 6584 C CA . GLY A 1 838 ? -5.084 -7.913 -9.088 1.00 94.75 838 GLY A CA 1
ATOM 6585 C C . GLY A 1 838 ? -4.782 -8.517 -7.715 1.00 94.75 838 GLY A C 1
ATOM 6586 O O . GLY A 1 838 ? -4.762 -9.748 -7.589 1.00 94.75 838 GLY A O 1
ATOM 6587 N N . HIS A 1 839 ? -4.611 -7.676 -6.692 1.00 93.56 839 HIS A N 1
ATOM 6588 C CA . HIS A 1 839 ? -4.145 -8.073 -5.366 1.00 93.56 839 HIS A CA 1
ATOM 6589 C C . HIS A 1 839 ? -5.195 -8.879 -4.577 1.00 93.56 839 HIS A C 1
ATOM 6591 O O . HIS A 1 839 ? -6.407 -8.641 -4.664 1.00 93.56 839 HIS A O 1
ATOM 6597 N N . SER A 1 840 ? -4.731 -9.825 -3.751 1.00 90.94 840 SER A N 1
ATOM 6598 C CA . SER A 1 840 ? -5.595 -10.722 -2.965 1.00 90.94 840 SER A CA 1
ATOM 6599 C C . SER A 1 840 ? -6.505 -9.961 -1.999 1.00 90.94 840 SER A C 1
ATOM 6601 O O . SER A 1 840 ? -7.678 -10.303 -1.875 1.00 90.94 840 SER A O 1
ATOM 6603 N N . VAL A 1 841 ? -6.000 -8.879 -1.392 1.00 94.06 841 VAL A N 1
ATOM 6604 C CA . VAL A 1 841 ? -6.767 -7.986 -0.503 1.00 94.06 841 VAL A CA 1
ATOM 6605 C C . VAL A 1 841 ? -8.060 -7.513 -1.165 1.00 94.06 841 VAL A C 1
ATOM 6607 O O . VAL A 1 841 ? -9.114 -7.592 -0.538 1.00 94.06 841 VAL A O 1
ATOM 6610 N N . PHE A 1 842 ? -8.025 -7.074 -2.428 1.00 96.75 842 PHE A N 1
ATOM 6611 C CA . PHE A 1 842 ? -9.231 -6.649 -3.141 1.00 96.75 842 PHE A CA 1
ATOM 6612 C C . PHE A 1 842 ? -10.106 -7.841 -3.537 1.00 96.75 842 PHE A C 1
ATOM 6614 O O . PHE A 1 842 ? -11.282 -7.884 -3.164 1.00 96.75 842 PHE A O 1
ATOM 6621 N N . LYS A 1 843 ? -9.538 -8.817 -4.260 1.00 94.62 843 LYS A N 1
ATOM 6622 C CA . LYS A 1 843 ? -10.292 -9.946 -4.833 1.00 94.62 843 LYS A CA 1
ATOM 6623 C C . LYS A 1 843 ? -11.041 -10.733 -3.762 1.00 94.62 843 LYS A C 1
ATOM 6625 O O . LYS A 1 843 ? -12.244 -10.962 -3.874 1.00 94.62 843 LYS A O 1
ATOM 6630 N N . GLU A 1 844 ? -10.339 -11.105 -2.698 1.00 92.56 844 GLU A N 1
ATOM 6631 C CA . GLU A 1 844 ? -10.900 -11.906 -1.616 1.00 92.56 844 GLU A CA 1
ATOM 6632 C C . GLU A 1 844 ? -11.878 -11.086 -0.760 1.00 92.56 844 GLU A C 1
ATOM 6634 O O . GLU A 1 844 ? -12.920 -11.607 -0.363 1.00 92.56 844 GLU A O 1
ATOM 6639 N N . SER A 1 845 ? -11.621 -9.786 -0.544 1.00 95.31 845 SER A N 1
ATOM 6640 C CA . SER A 1 845 ? -12.573 -8.923 0.172 1.00 95.31 845 SER A CA 1
ATOM 6641 C C . SER A 1 845 ? -13.875 -8.779 -0.609 1.00 95.31 845 SER A C 1
ATOM 6643 O O . SER A 1 845 ? -14.944 -8.929 -0.024 1.00 95.31 845 SER A O 1
ATOM 6645 N N . LEU A 1 846 ? -13.813 -8.537 -1.925 1.00 95.62 846 LEU A N 1
ATOM 6646 C CA . LEU A 1 846 ? -15.007 -8.439 -2.766 1.00 95.62 846 LEU A CA 1
ATOM 6647 C C . LEU A 1 846 ? -15.786 -9.758 -2.782 1.00 95.62 846 LEU A C 1
ATOM 6649 O O . LEU A 1 846 ? -17.006 -9.750 -2.621 1.00 95.62 846 LEU A O 1
ATOM 6653 N N . ARG A 1 847 ? -15.088 -10.893 -2.902 1.00 92.38 847 ARG A N 1
ATOM 6654 C CA . ARG A 1 847 ? -15.700 -12.228 -2.855 1.00 92.38 847 ARG A CA 1
ATOM 6655 C C . ARG A 1 847 ? -16.477 -12.451 -1.553 1.00 92.38 847 ARG A C 1
ATOM 6657 O O . ARG A 1 847 ? -17.599 -12.952 -1.588 1.00 92.38 847 ARG A O 1
ATOM 6664 N N . ARG A 1 848 ? -15.928 -12.027 -0.409 1.00 90.44 848 ARG A N 1
ATOM 6665 C CA . ARG A 1 848 ? -16.570 -12.161 0.914 1.00 90.44 848 ARG A CA 1
ATOM 6666 C C . ARG A 1 848 ? -17.825 -11.331 1.105 1.00 90.44 848 ARG A C 1
ATOM 6668 O O . ARG A 1 848 ? -18.666 -11.711 1.910 1.00 90.44 848 ARG A O 1
ATOM 6675 N N . VAL A 1 849 ? -17.986 -10.239 0.361 1.00 92.38 849 VAL A N 1
ATOM 6676 C CA . VAL A 1 849 ? -19.224 -9.443 0.403 1.00 92.38 849 VAL A CA 1
ATOM 6677 C C . VAL A 1 849 ? -20.439 -10.284 -0.004 1.00 92.38 849 VAL A C 1
ATOM 6679 O O . VAL A 1 849 ? -21.531 -10.053 0.513 1.00 92.38 849 VAL A O 1
ATOM 6682 N N . PHE A 1 850 ? -20.246 -11.263 -0.893 1.00 89.88 850 PHE A N 1
ATOM 6683 C CA . PHE A 1 850 ? -21.317 -12.083 -1.469 1.00 89.88 850 PHE A CA 1
ATOM 6684 C C . PHE A 1 850 ? -21.237 -13.567 -1.090 1.00 89.88 850 PHE A C 1
ATOM 6686 O O . PHE A 1 850 ? -22.140 -14.338 -1.408 1.00 89.88 850 PHE A O 1
ATOM 6693 N N . GLN A 1 851 ? -20.176 -13.994 -0.402 1.00 85.44 851 GLN A N 1
ATOM 6694 C CA . GLN A 1 851 ? -20.016 -15.382 0.012 1.00 85.44 851 GLN A CA 1
ATOM 6695 C C . GLN A 1 851 ? -21.038 -15.762 1.095 1.00 85.44 851 GLN A C 1
ATOM 6697 O O . GLN A 1 851 ? -21.104 -15.148 2.156 1.00 85.44 851 GLN A O 1
ATOM 6702 N N . SER A 1 852 ? -21.780 -16.847 0.867 1.00 79.75 852 SER A N 1
ATOM 6703 C CA . SER A 1 852 ? -22.618 -17.483 1.888 1.00 79.75 852 SER A CA 1
ATOM 6704 C C . SER A 1 852 ? -21.831 -18.513 2.707 1.00 79.75 852 SER A C 1
ATOM 6706 O O . SER A 1 852 ? -21.018 -19.248 2.142 1.00 79.75 852 SER A O 1
ATOM 6708 N N . GLY A 1 853 ? -22.124 -18.644 4.003 1.00 79.00 853 GLY A N 1
ATOM 6709 C CA . GLY A 1 853 ? -21.570 -19.694 4.868 1.00 79.00 853 GLY A CA 1
ATOM 6710 C C . GLY A 1 853 ? -21.109 -19.159 6.220 1.00 79.00 853 GLY A C 1
ATOM 6711 O O . GLY A 1 853 ? -21.626 -18.149 6.698 1.00 79.00 853 GLY A O 1
ATOM 6712 N N . ASP A 1 854 ? -20.120 -19.828 6.814 1.00 70.81 854 ASP A N 1
ATOM 6713 C CA . ASP A 1 854 ? -19.606 -19.505 8.154 1.00 70.81 854 ASP A CA 1
ATOM 6714 C C . ASP A 1 854 ? -18.940 -18.116 8.227 1.00 70.81 854 ASP A C 1
ATOM 6716 O O . ASP A 1 854 ? -18.960 -17.480 9.278 1.00 70.81 854 ASP A O 1
ATOM 6720 N N . TYR A 1 855 ? -18.437 -17.608 7.094 1.00 75.75 855 TYR A N 1
ATOM 6721 C CA . TYR A 1 855 ? -17.756 -16.308 6.971 1.00 75.75 855 TYR A CA 1
ATOM 6722 C C . TYR A 1 855 ? -18.608 -15.214 6.299 1.00 75.75 855 TYR A C 1
ATOM 6724 O O . TYR A 1 855 ? -18.079 -14.206 5.837 1.00 75.75 855 TYR A O 1
ATOM 6732 N N . ASP A 1 856 ? -19.929 -15.399 6.212 1.00 83.50 856 ASP A N 1
ATOM 6733 C CA . ASP A 1 856 ? -20.840 -14.372 5.692 1.00 83.50 856 ASP A CA 1
ATOM 6734 C C . ASP A 1 856 ? -20.842 -13.122 6.594 1.00 83.50 856 ASP A C 1
ATOM 6736 O O . ASP A 1 856 ? -21.110 -13.210 7.800 1.00 83.50 856 ASP A O 1
ATOM 6740 N N . LEU A 1 857 ? -20.652 -11.942 5.993 1.00 87.38 857 LEU A N 1
ATOM 6741 C CA . LEU A 1 857 ? -20.680 -10.653 6.695 1.00 87.38 857 LEU A CA 1
ATOM 6742 C C . LEU A 1 857 ? -22.048 -10.348 7.332 1.00 87.38 857 LEU A C 1
ATOM 6744 O O . LEU A 1 857 ? -22.126 -9.610 8.316 1.00 87.38 857 LEU A O 1
ATOM 6748 N N . GLY A 1 858 ? -23.143 -10.916 6.816 1.00 87.31 858 GLY A N 1
ATOM 6749 C CA . GLY A 1 858 ? -24.489 -10.691 7.342 1.00 87.31 858 GLY A CA 1
ATOM 6750 C C . GLY A 1 858 ? -24.993 -9.276 7.090 1.00 87.31 858 GLY A C 1
ATOM 6751 O O . GLY A 1 858 ? -25.494 -8.614 8.005 1.00 87.31 858 GLY A O 1
ATOM 6752 N N . LEU A 1 859 ? -24.828 -8.803 5.854 1.00 91.69 859 LEU A N 1
ATOM 6753 C CA . LEU A 1 859 ? -25.154 -7.436 5.459 1.00 91.69 859 LEU A CA 1
ATOM 6754 C C . LEU A 1 859 ? -26.622 -7.107 5.754 1.00 91.69 859 LEU A C 1
ATOM 6756 O O . LEU A 1 859 ? -27.551 -7.734 5.249 1.00 91.69 859 LEU A O 1
ATOM 6760 N N . SER A 1 860 ? -26.816 -6.082 6.570 1.00 92.25 860 SER A N 1
ATOM 6761 C CA . SER A 1 860 ? -28.106 -5.568 7.009 1.00 92.25 860 SER A CA 1
ATOM 6762 C C . SER A 1 860 ? -28.216 -4.088 6.659 1.00 92.25 860 SER A C 1
ATOM 6764 O O . SER A 1 860 ? -27.213 -3.379 6.535 1.00 92.25 860 SER A O 1
ATOM 6766 N N . SER A 1 861 ? -29.440 -3.598 6.470 1.00 92.12 861 SER A N 1
ATOM 6767 C CA . SER A 1 861 ? -29.646 -2.245 5.954 1.00 92.12 861 SER A CA 1
ATOM 6768 C C . SER A 1 861 ? -30.800 -1.500 6.618 1.00 92.12 861 SER A C 1
ATOM 6770 O O . SER A 1 861 ? -31.504 -2.017 7.485 1.00 92.12 861 SER A O 1
ATOM 6772 N N . ASN A 1 862 ? -30.963 -0.234 6.232 1.00 88.31 862 ASN A N 1
ATOM 6773 C CA . ASN A 1 862 ? -32.047 0.652 6.650 1.00 88.31 862 ASN A CA 1
ATOM 6774 C C . ASN A 1 862 ? -32.182 0.833 8.176 1.00 88.31 862 ASN A C 1
ATOM 6776 O O . ASN A 1 862 ? -33.264 1.111 8.695 1.00 88.31 862 ASN A O 1
ATOM 6780 N N . GLY A 1 863 ? -31.071 0.734 8.898 1.00 92.62 863 GLY A N 1
ATOM 6781 C CA . GLY A 1 863 ? -31.037 0.746 10.348 1.00 92.62 863 GLY A CA 1
ATOM 6782 C C . GLY A 1 863 ? -31.381 2.092 10.991 1.00 92.62 863 GLY A C 1
ATOM 6783 O O . GLY A 1 863 ? -31.055 3.165 10.471 1.00 92.62 863 GLY A O 1
ATOM 6784 N N . ILE A 1 864 ? -32.018 2.038 12.157 1.00 95.50 864 ILE A N 1
ATOM 6785 C CA . ILE A 1 864 ? -32.178 3.140 13.106 1.00 95.50 864 ILE A CA 1
ATOM 6786 C C . ILE A 1 864 ? -31.681 2.644 14.458 1.00 95.50 864 ILE A C 1
ATOM 6788 O O . ILE A 1 864 ? -32.113 1.599 14.936 1.00 95.50 864 ILE A O 1
ATOM 6792 N N . PHE A 1 865 ? -30.809 3.416 15.088 1.00 97.25 865 PHE A N 1
ATOM 6793 C CA . PHE A 1 865 ? -30.285 3.121 16.410 1.00 97.25 865 PHE A CA 1
ATOM 6794 C C . PHE A 1 865 ? -30.787 4.154 17.418 1.00 97.25 865 PHE A C 1
ATOM 6796 O O . PHE A 1 865 ? -30.683 5.350 17.158 1.00 97.25 865 PHE A O 1
ATOM 6803 N N . GLU A 1 866 ? -31.338 3.721 18.550 1.00 96.19 866 GLU A N 1
ATOM 6804 C CA . GLU A 1 866 ? -31.831 4.583 19.630 1.00 96.19 866 GLU A CA 1
ATOM 6805 C C . GLU A 1 866 ? -31.234 4.163 20.977 1.00 96.19 866 GLU A C 1
ATOM 6807 O O . GLU A 1 866 ? -31.129 2.973 21.282 1.00 96.19 866 GLU A O 1
ATOM 6812 N N . ILE A 1 867 ? -30.897 5.146 21.813 1.00 96.19 867 ILE A N 1
ATOM 6813 C CA . ILE A 1 867 ? -30.390 4.917 23.169 1.00 96.19 867 ILE A CA 1
ATOM 6814 C C . ILE A 1 867 ? -31.371 5.483 24.193 1.00 96.19 867 ILE A C 1
ATOM 6816 O O . ILE A 1 867 ? -31.707 6.667 24.165 1.00 96.19 867 ILE A O 1
ATOM 6820 N N . ASN A 1 868 ? -31.750 4.648 25.157 1.00 95.38 868 ASN A N 1
ATOM 6821 C CA . ASN A 1 868 ? -32.398 5.055 26.397 1.00 95.38 868 ASN A CA 1
ATOM 6822 C C . ASN A 1 868 ? -31.439 4.834 27.571 1.00 95.38 868 ASN A C 1
ATOM 6824 O O . ASN A 1 868 ? -30.755 3.818 27.639 1.00 95.38 868 ASN A O 1
ATOM 6828 N N . CYS A 1 869 ? -31.400 5.760 28.523 1.00 94.19 869 CYS A N 1
ATOM 6829 C CA . CYS A 1 869 ? -30.587 5.625 29.731 1.00 94.19 869 CYS A CA 1
ATOM 6830 C C . CYS A 1 869 ? -31.292 6.232 30.950 1.00 94.19 869 CYS A C 1
ATOM 6832 O O . CYS A 1 869 ? -32.309 6.923 30.820 1.00 94.19 869 CYS A O 1
ATOM 6834 N N . SER A 1 870 ? -30.790 5.926 32.150 1.00 92.44 870 SER A N 1
ATOM 6835 C CA . SER A 1 870 ? -31.266 6.538 33.396 1.00 92.44 870 SER A CA 1
ATOM 6836 C C . SER A 1 870 ? -31.236 8.071 33.319 1.00 92.44 870 SER A C 1
ATOM 6838 O O . SER A 1 870 ? -30.358 8.653 32.690 1.00 92.44 870 SER A O 1
ATOM 6840 N N . LYS A 1 871 ? -32.163 8.747 34.013 1.00 88.56 871 LYS A N 1
ATOM 6841 C CA . LYS A 1 871 ? -32.335 10.217 33.974 1.00 88.56 871 LYS A CA 1
ATOM 6842 C C . LYS A 1 871 ? -31.043 11.015 34.218 1.00 88.56 871 LYS A C 1
ATOM 6844 O O . LYS A 1 871 ? -30.879 12.094 33.638 1.00 88.56 871 LYS A O 1
ATOM 6849 N N . ASP A 1 872 ? -30.174 10.478 35.068 1.00 90.88 872 ASP A N 1
ATOM 6850 C CA . ASP A 1 872 ? -28.915 11.082 35.507 1.00 90.88 872 ASP A CA 1
ATOM 6851 C C . ASP A 1 872 ? -27.727 10.818 34.568 1.00 90.88 872 ASP A C 1
ATOM 6853 O O . ASP A 1 872 ? -26.612 11.262 34.842 1.00 90.88 872 ASP A O 1
ATOM 6857 N N . ILE A 1 873 ? -27.967 10.131 33.452 1.00 93.56 873 ILE A N 1
ATOM 6858 C CA . ILE A 1 873 ? -27.008 9.925 32.372 1.00 93.56 873 ILE A CA 1
ATOM 6859 C C . ILE A 1 873 ? -27.506 10.670 31.136 1.00 93.56 873 ILE A C 1
ATOM 6861 O O . ILE A 1 873 ? -28.707 10.728 30.852 1.00 93.56 873 ILE A O 1
ATOM 6865 N N . LYS A 1 874 ? -26.572 11.265 30.399 1.00 95.19 874 LYS A N 1
ATOM 6866 C CA . LYS A 1 874 ? -26.806 11.890 29.096 1.00 95.19 874 LYS A CA 1
ATOM 6867 C C . LYS A 1 874 ? -25.881 11.290 28.052 1.00 95.19 874 LYS A C 1
ATOM 6869 O O . LYS A 1 874 ? -24.804 10.810 28.380 1.00 95.19 874 LYS A O 1
ATOM 6874 N N . VAL A 1 875 ? -26.295 11.328 26.794 1.00 96.25 875 VAL A N 1
ATOM 6875 C CA . VAL A 1 875 ? -25.506 10.855 25.656 1.00 96.25 875 VAL A CA 1
ATOM 6876 C C . VAL A 1 875 ? -24.767 12.035 25.036 1.00 96.25 875 VAL A C 1
ATOM 6878 O O . VAL A 1 875 ? -25.404 13.004 24.620 1.00 96.25 875 VAL A O 1
ATOM 6881 N N . GLN A 1 876 ? -23.438 11.964 24.982 1.00 96.06 876 GLN A N 1
ATOM 6882 C CA . GLN A 1 876 ? -22.601 12.966 24.312 1.00 96.06 876 GLN A CA 1
ATOM 6883 C C . GLN A 1 876 ? -22.589 12.751 22.795 1.00 96.06 876 GLN A C 1
ATOM 6885 O O . GLN A 1 876 ? -22.688 13.711 22.029 1.00 96.06 876 GLN A O 1
ATOM 6890 N N . GLY A 1 877 ? -22.543 11.488 22.367 1.00 96.44 877 GLY A N 1
ATOM 6891 C CA . GLY A 1 877 ? -22.673 11.085 20.971 1.00 96.44 877 GLY A CA 1
ATOM 6892 C C . GLY A 1 877 ? -22.010 9.743 20.680 1.00 96.44 877 GLY A C 1
ATOM 6893 O O . GLY A 1 877 ? -21.734 8.969 21.601 1.00 96.44 877 GLY A O 1
ATOM 6894 N N . ILE A 1 878 ? -21.807 9.466 19.391 1.00 97.62 878 ILE A N 1
ATOM 6895 C CA . ILE A 1 878 ? -21.247 8.208 18.884 1.00 97.62 878 ILE A CA 1
ATOM 6896 C C . ILE A 1 878 ? -20.048 8.485 17.980 1.00 97.62 878 ILE A C 1
ATOM 6898 O O . ILE A 1 878 ? -20.124 9.348 17.103 1.00 97.62 878 ILE A O 1
ATOM 6902 N N . ILE A 1 879 ? -18.977 7.712 18.159 1.00 97.88 879 ILE A N 1
ATOM 6903 C CA . ILE A 1 879 ? -17.878 7.580 17.196 1.00 97.88 879 ILE A CA 1
ATOM 6904 C C . ILE A 1 879 ? -18.008 6.205 16.530 1.00 97.88 879 ILE A C 1
ATOM 6906 O O . ILE A 1 879 ? -17.949 5.173 17.208 1.00 97.88 879 ILE A O 1
ATOM 6910 N N . GLY A 1 880 ? -18.245 6.195 15.219 1.00 95.75 880 GLY A N 1
ATOM 6911 C CA . GLY A 1 880 ? -18.500 4.983 14.443 1.00 95.75 880 GLY A CA 1
ATOM 6912 C C . GLY A 1 880 ? -19.423 5.217 13.241 1.00 95.75 880 GLY A C 1
ATOM 6913 O O . GLY A 1 880 ? -19.938 6.330 13.069 1.00 95.75 880 GLY A O 1
ATOM 6914 N N . PRO A 1 881 ? -19.672 4.166 12.438 1.00 96.25 881 PRO A N 1
ATOM 6915 C CA . PRO A 1 881 ? -20.397 4.237 11.168 1.00 96.25 881 PRO A CA 1
ATOM 6916 C C . PRO A 1 881 ? -21.901 4.509 11.339 1.00 96.25 881 PRO A C 1
ATOM 6918 O O . PRO A 1 881 ? -22.743 3.608 11.315 1.00 96.25 881 PRO A O 1
ATOM 6921 N N . CYS A 1 882 ? -22.260 5.772 11.557 1.00 96.38 882 CYS A N 1
ATOM 6922 C CA . CYS A 1 882 ? -23.642 6.217 11.695 1.00 96.38 882 CYS A CA 1
ATOM 6923 C C . CYS A 1 882 ? -23.793 7.708 11.366 1.00 96.38 882 CYS A C 1
ATOM 6925 O O . CYS A 1 882 ? -22.820 8.458 11.273 1.00 96.38 882 CYS A O 1
ATOM 6927 N N . ALA A 1 883 ? -25.038 8.163 11.241 1.00 96.75 883 ALA A N 1
ATOM 6928 C CA . ALA A 1 883 ? -25.361 9.573 11.056 1.00 96.75 883 ALA A CA 1
ATOM 6929 C C . ALA A 1 883 ? -26.395 10.048 12.082 1.00 96.75 883 ALA A C 1
ATOM 6931 O O . ALA A 1 883 ? -27.407 9.386 12.325 1.00 96.75 883 ALA A O 1
ATOM 6932 N N . SER A 1 884 ? -26.166 11.219 12.681 1.00 95.00 884 SER A N 1
ATOM 6933 C CA . SER A 1 884 ? -27.111 11.820 13.630 1.00 95.00 884 SER A CA 1
ATOM 6934 C C . SER A 1 884 ? -28.454 12.147 12.964 1.00 95.00 884 SER A C 1
ATOM 6936 O O . SER A 1 884 ? -28.500 12.776 11.908 1.00 95.00 884 SER A O 1
ATOM 6938 N N . LEU A 1 885 ? -29.568 11.782 13.613 1.00 90.75 885 LEU A N 1
ATOM 6939 C CA . LEU A 1 885 ? -30.914 12.202 13.194 1.00 90.75 885 LEU A CA 1
ATOM 6940 C C . LEU A 1 885 ? -31.311 13.590 13.728 1.00 90.75 885 LEU A C 1
ATOM 6942 O O . LEU A 1 885 ? -32.445 14.020 13.517 1.00 90.75 885 LEU A O 1
ATOM 6946 N N . GLY A 1 886 ? -30.425 14.277 14.461 1.00 85.19 886 GLY A N 1
ATOM 6947 C CA . GLY A 1 886 ? -30.669 15.633 14.971 1.00 85.19 886 GLY A CA 1
ATOM 6948 C C . GLY A 1 886 ? -31.847 15.754 15.947 1.00 85.19 886 GLY A C 1
ATOM 6949 O O . GLY A 1 886 ? -32.371 16.849 16.159 1.00 85.19 886 GLY A O 1
ATOM 6950 N N . LYS A 1 887 ? -32.297 14.643 16.544 1.00 79.62 887 LYS A N 1
ATOM 6951 C CA . LYS A 1 887 ? -33.405 14.627 17.505 1.00 79.62 887 LYS A CA 1
ATOM 6952 C C . LYS A 1 887 ? -32.898 15.040 18.888 1.00 79.62 887 LYS A C 1
ATOM 6954 O O . LYS A 1 887 ? -32.647 14.187 19.741 1.00 79.62 887 LYS A O 1
ATOM 6959 N N . LYS A 1 888 ? -32.755 16.350 19.120 1.00 82.31 888 LYS A N 1
ATOM 6960 C CA . LYS A 1 888 ? -32.382 16.874 20.443 1.00 82.31 888 LYS A CA 1
ATOM 6961 C C . LYS A 1 888 ? -33.488 16.558 21.453 1.00 82.31 888 LYS A C 1
ATOM 6963 O O . LYS A 1 888 ? -34.642 16.941 21.263 1.00 82.31 888 LYS A O 1
ATOM 6968 N N . GLY A 1 889 ? -33.139 15.849 22.522 1.00 84.00 889 GLY A N 1
ATOM 6969 C CA . GLY A 1 889 ? -34.085 15.402 23.545 1.00 84.00 889 GLY A CA 1
ATOM 6970 C C . GLY A 1 889 ? -33.523 15.522 24.956 1.00 84.00 889 GLY A C 1
ATOM 6971 O O . GLY A 1 889 ? -32.396 15.961 25.155 1.0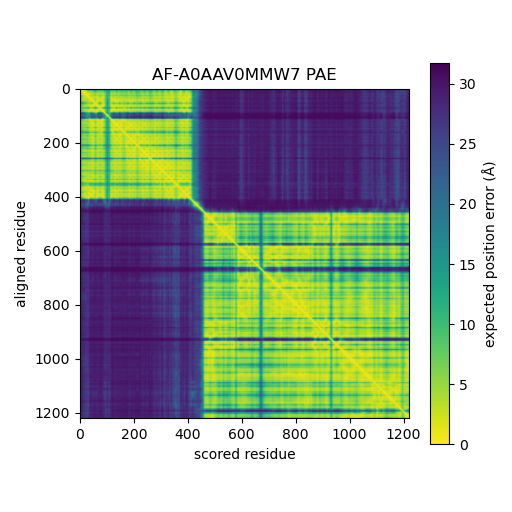0 84.00 889 GLY A O 1
ATOM 6972 N N . GLN A 1 890 ? -34.302 15.089 25.953 1.00 86.69 890 GLN A N 1
ATOM 6973 C CA . GLN A 1 890 ? -33.884 15.120 27.363 1.00 86.69 890 GLN A CA 1
ATOM 6974 C C . GLN A 1 890 ? -32.666 14.236 27.663 1.00 86.69 890 GLN A C 1
ATOM 6976 O O . GLN A 1 890 ? -32.045 14.406 28.708 1.00 86.69 890 GLN A O 1
ATOM 6981 N N . LEU A 1 891 ? -32.362 13.268 26.798 1.00 90.81 891 LEU A N 1
ATOM 6982 C CA . LEU A 1 891 ? -31.234 12.350 26.949 1.00 90.81 891 LEU A CA 1
ATOM 6983 C C . LEU A 1 891 ? -29.939 12.890 26.327 1.00 90.81 891 LEU A C 1
ATOM 6985 O O . LEU A 1 891 ? -28.879 12.357 26.622 1.00 90.81 891 LEU A O 1
ATOM 6989 N N . SER A 1 892 ? -29.994 13.933 25.496 1.00 92.38 892 SER A N 1
ATOM 6990 C CA . SER A 1 892 ? -28.806 14.506 24.852 1.00 92.38 892 SER A CA 1
ATOM 6991 C C . SER A 1 892 ? -28.011 15.369 25.835 1.00 92.38 892 SER A C 1
ATOM 6993 O O . SER A 1 892 ? -28.604 16.149 26.582 1.00 92.38 892 SER A O 1
ATOM 6995 N N . SER A 1 893 ? -26.684 15.229 25.839 1.00 92.69 893 SER A N 1
ATOM 6996 C CA . SER A 1 893 ? -25.783 16.096 26.606 1.00 92.69 893 SER A CA 1
ATOM 6997 C C . SER A 1 893 ? -25.590 17.448 25.913 1.00 92.69 893 SER A C 1
ATOM 6999 O O . SER A 1 893 ? -25.811 17.579 24.707 1.00 92.69 893 SER A O 1
ATOM 7001 N N . ASP A 1 894 ? -25.167 18.450 26.684 1.00 88.88 894 ASP A N 1
ATOM 7002 C CA . ASP A 1 894 ? -24.720 19.743 26.158 1.00 88.88 894 ASP A CA 1
ATOM 7003 C C . ASP A 1 894 ? -23.297 19.659 25.576 1.00 88.88 894 ASP A C 1
ATOM 7005 O O . ASP A 1 894 ? -22.954 20.425 24.675 1.00 88.88 894 ASP A O 1
ATOM 7009 N N . THR A 1 895 ? -22.483 18.708 26.051 1.00 91.25 895 THR A N 1
ATOM 7010 C CA . THR A 1 895 ? -21.158 18.406 25.492 1.00 91.25 895 THR A CA 1
ATOM 7011 C C . THR A 1 895 ? -21.299 17.362 24.390 1.00 91.25 895 THR A C 1
ATOM 7013 O O . THR A 1 895 ? -21.826 16.275 24.626 1.00 91.25 895 THR A O 1
ATOM 7016 N N . VAL A 1 896 ? -20.817 17.682 23.190 1.00 92.94 896 VAL A N 1
ATOM 7017 C CA . VAL A 1 896 ? -20.999 16.869 21.981 1.00 92.94 896 VAL A CA 1
ATOM 7018 C C . VAL A 1 896 ? -19.682 16.223 21.575 1.00 92.94 896 VAL A C 1
ATOM 7020 O O . VAL A 1 896 ? -18.681 16.920 21.427 1.00 92.94 896 VAL A O 1
ATOM 7023 N N . ILE A 1 897 ? -19.699 14.908 21.352 1.00 94.06 897 ILE A N 1
ATOM 7024 C CA . ILE A 1 897 ? -18.570 14.150 20.796 1.00 94.06 897 ILE A CA 1
ATOM 7025 C C . ILE A 1 897 ? -19.078 13.298 19.630 1.00 94.06 897 ILE A C 1
ATOM 7027 O O . ILE A 1 897 ? -20.146 12.694 19.728 1.00 94.06 897 ILE A O 1
ATOM 7031 N N . GLY A 1 898 ? -18.332 13.251 18.523 1.00 93.75 898 GLY A N 1
ATOM 7032 C CA . GLY A 1 898 ? -18.723 12.500 17.330 1.00 93.75 898 GLY A CA 1
ATOM 7033 C C . GLY A 1 898 ? -20.074 12.943 16.760 1.00 93.75 898 GLY A C 1
ATOM 7034 O O . GLY A 1 898 ? -20.409 14.130 16.708 1.00 93.75 898 GLY A O 1
ATOM 7035 N N . GLN A 1 899 ? -20.888 11.968 16.359 1.00 94.94 899 GLN A N 1
ATOM 7036 C CA . GLN A 1 899 ? -22.281 12.166 15.969 1.00 94.94 899 GLN A CA 1
ATOM 7037 C C . GLN A 1 899 ? -23.146 12.393 17.220 1.00 94.94 899 GLN A C 1
ATOM 7039 O O . GLN A 1 899 ? -23.777 11.466 17.721 1.00 94.94 899 GLN A O 1
ATOM 7044 N N . GLY A 1 900 ? -23.164 13.609 17.765 1.00 93.25 900 GLY A N 1
ATOM 7045 C CA . GLY A 1 900 ? -23.940 13.932 18.971 1.00 93.25 900 GLY A CA 1
ATOM 7046 C C . GLY A 1 900 ? -25.197 14.770 18.726 1.00 93.25 900 GLY A C 1
ATOM 7047 O O . GLY A 1 900 ? -25.821 14.708 17.661 1.00 93.25 900 GLY A O 1
ATOM 7048 N N . ASN A 1 901 ? -25.601 15.537 19.750 1.00 90.50 901 ASN A N 1
ATOM 7049 C CA . ASN A 1 901 ? -26.841 16.337 19.776 1.00 90.50 901 ASN A CA 1
ATOM 7050 C C . ASN A 1 901 ? -28.133 15.536 19.496 1.00 90.50 901 ASN A C 1
ATOM 7052 O O . ASN A 1 901 ? -29.152 16.089 19.079 1.00 90.50 901 ASN A O 1
ATOM 7056 N N . THR A 1 902 ? -28.109 14.226 19.729 1.00 94.56 902 THR A N 1
ATOM 7057 C CA . THR A 1 902 ? -29.230 13.318 19.473 1.00 94.56 902 THR A CA 1
ATOM 7058 C C . THR A 1 902 ? -29.196 12.152 20.462 1.00 94.56 902 THR A C 1
ATOM 7060 O O . THR A 1 902 ? -28.247 11.997 21.226 1.00 94.56 902 THR A O 1
ATOM 7063 N N . SER A 1 903 ? -30.256 11.354 20.474 1.00 93.38 903 SER A N 1
ATOM 7064 C CA . SER A 1 903 ? -30.305 10.018 21.103 1.00 93.38 903 SER A CA 1
ATOM 7065 C C . SER A 1 903 ? -30.726 8.940 20.097 1.00 93.38 903 SER A C 1
ATOM 7067 O O . SER A 1 903 ? -31.022 7.808 20.476 1.00 93.38 903 SER A O 1
ATOM 7069 N N . ALA A 1 904 ? -30.773 9.314 18.814 1.00 95.38 904 ALA A N 1
ATOM 7070 C CA . ALA A 1 904 ? -31.135 8.448 17.708 1.00 95.38 904 ALA A CA 1
ATOM 7071 C C . ALA A 1 904 ? -30.265 8.727 16.473 1.00 95.38 904 ALA A C 1
ATOM 7073 O O . ALA A 1 904 ? -30.029 9.892 16.120 1.00 95.38 904 ALA A O 1
ATOM 7074 N N . TRP A 1 905 ? -29.855 7.661 15.793 1.00 97.19 905 TRP A N 1
ATOM 7075 C CA . TRP A 1 905 ? -28.964 7.672 14.635 1.00 97.19 905 TRP A CA 1
ATOM 7076 C C . TRP A 1 905 ? -29.528 6.830 13.500 1.00 97.19 905 TRP A C 1
ATOM 7078 O O . TRP A 1 905 ? -30.257 5.863 13.719 1.00 97.19 905 TRP A O 1
ATOM 7088 N N . LYS A 1 906 ? -29.175 7.203 12.273 1.00 96.12 906 LYS A N 1
ATOM 7089 C CA . LYS A 1 906 ? -29.367 6.381 11.085 1.00 96.12 906 LYS A CA 1
ATOM 7090 C C . LYS A 1 906 ? -28.126 5.515 10.887 1.00 96.12 906 LYS A C 1
ATOM 7092 O O . LYS A 1 906 ? -27.009 6.018 10.994 1.00 96.12 906 LYS A O 1
ATOM 7097 N N . MET A 1 907 ? -28.332 4.245 10.567 1.00 95.81 907 MET A N 1
ATOM 7098 C CA . MET A 1 907 ? -27.280 3.309 10.175 1.00 95.81 907 MET A CA 1
ATOM 7099 C C . MET A 1 907 ? -27.706 2.664 8.857 1.00 95.81 907 MET A C 1
ATOM 7101 O O . MET A 1 907 ? -28.484 1.715 8.861 1.00 95.81 907 MET A O 1
ATOM 7105 N N . CYS A 1 908 ? -27.316 3.242 7.717 1.00 95.25 908 CYS A N 1
ATOM 7106 C CA . CYS A 1 908 ? -27.864 2.805 6.427 1.00 95.25 908 CYS A CA 1
ATOM 7107 C C . CYS A 1 908 ? -27.421 1.384 6.083 1.00 95.25 908 CYS A C 1
ATOM 7109 O O . CYS A 1 908 ? -28.272 0.590 5.692 1.00 95.25 908 CYS A O 1
ATOM 7111 N N . GLY A 1 909 ? -26.144 1.065 6.297 1.00 94.62 909 GLY A N 1
ATOM 7112 C CA . GLY A 1 909 ? -25.589 -0.284 6.253 1.00 94.62 909 GLY A CA 1
ATOM 7113 C C . GLY A 1 909 ? -24.935 -0.671 7.569 1.00 94.62 909 GLY A C 1
ATOM 7114 O O . GLY A 1 909 ? -24.378 0.170 8.271 1.00 94.62 909 GLY A O 1
ATOM 7115 N N . MET A 1 910 ? -25.009 -1.956 7.888 1.00 94.50 910 MET A N 1
ATOM 7116 C CA . MET A 1 910 ? -24.289 -2.589 8.989 1.00 94.50 910 MET A CA 1
ATOM 7117 C C . MET A 1 910 ? -24.052 -4.065 8.656 1.00 94.50 910 MET A C 1
ATOM 7119 O O . MET A 1 910 ? -24.772 -4.649 7.851 1.00 94.50 910 MET A O 1
ATOM 7123 N N . ASP A 1 911 ? -23.048 -4.658 9.275 1.00 93.12 911 ASP A N 1
ATOM 7124 C CA . ASP A 1 911 ? -22.723 -6.086 9.229 1.00 93.12 911 ASP A CA 1
ATOM 7125 C C . ASP A 1 911 ? -22.595 -6.635 10.660 1.00 93.12 911 ASP A C 1
ATOM 7127 O O . ASP A 1 911 ? -22.731 -5.891 11.640 1.00 93.12 911 ASP A O 1
ATOM 7131 N N . LYS A 1 912 ? -22.343 -7.941 10.790 1.00 91.31 912 LYS A N 1
ATOM 7132 C CA . LYS A 1 912 ? -22.229 -8.624 12.089 1.00 91.31 912 LYS A CA 1
ATOM 7133 C C . LYS A 1 912 ? -21.107 -8.067 12.986 1.00 91.31 912 LYS A C 1
ATOM 7135 O O . LYS A 1 912 ? -21.209 -8.228 14.202 1.00 91.31 912 LYS A O 1
ATOM 7140 N N . SER A 1 913 ? -20.069 -7.429 12.426 1.00 91.88 913 SER A N 1
ATOM 7141 C CA . SER A 1 913 ? -18.925 -6.873 13.173 1.00 91.88 913 SER A CA 1
ATOM 7142 C C . SER A 1 913 ? -19.037 -5.371 13.458 1.00 91.88 913 SER A C 1
ATOM 7144 O O . SER A 1 913 ? -18.312 -4.854 14.310 1.00 91.88 913 SER A O 1
ATOM 7146 N N . THR A 1 914 ? -19.974 -4.667 12.813 1.00 96.19 914 THR A N 1
ATOM 7147 C CA . THR A 1 914 ? -20.167 -3.218 12.944 1.00 96.19 914 THR A CA 1
ATOM 7148 C C . THR A 1 914 ? -20.321 -2.818 14.407 1.00 96.19 914 THR A C 1
ATOM 7150 O O . THR A 1 914 ? -21.286 -3.192 15.069 1.00 96.19 914 THR A O 1
ATOM 7153 N N . THR A 1 915 ? -19.389 -2.010 14.903 1.00 97.75 915 THR A N 1
ATOM 7154 C CA . THR A 1 915 ? -19.275 -1.667 16.319 1.00 97.75 915 THR A CA 1
ATOM 7155 C C . THR A 1 915 ? -19.176 -0.159 16.533 1.00 97.75 915 THR A C 1
ATOM 7157 O O . THR A 1 915 ? -18.387 0.546 15.907 1.00 97.75 915 THR A O 1
ATOM 7160 N N . LEU A 1 916 ? -19.957 0.353 17.481 1.00 98.19 916 LEU A N 1
ATOM 7161 C CA . LEU A 1 916 ? -20.070 1.771 17.814 1.00 98.19 916 LEU A CA 1
ATOM 7162 C C . LEU A 1 916 ? -19.397 2.079 19.153 1.00 98.19 916 LEU A C 1
ATOM 7164 O O . LEU A 1 916 ? -19.517 1.302 20.095 1.00 98.19 916 LEU A O 1
ATOM 7168 N N . CYS A 1 917 ? -18.765 3.249 19.271 1.00 98.31 917 CYS A N 1
ATOM 7169 C CA . CYS A 1 917 ? -18.303 3.783 20.551 1.00 98.31 917 CYS A CA 1
ATOM 7170 C C . CYS A 1 917 ? -19.284 4.852 21.035 1.00 98.31 917 CYS A C 1
ATOM 7172 O O . CYS A 1 917 ? -19.349 5.953 20.484 1.00 98.31 917 CYS A O 1
ATOM 7174 N N . LEU A 1 918 ? -20.086 4.498 22.036 1.00 98.12 918 LEU A N 1
ATOM 7175 C CA . LEU A 1 918 ? -21.117 5.336 22.638 1.00 98.12 918 LEU A CA 1
ATOM 7176 C C . LEU A 1 918 ? -20.514 6.071 23.831 1.00 98.12 918 LEU A C 1
ATOM 7178 O O . LEU A 1 918 ? -19.996 5.414 24.729 1.00 98.12 918 LEU A O 1
ATOM 7182 N N . ILE A 1 919 ? -20.602 7.401 23.879 1.00 97.81 919 ILE A N 1
ATOM 7183 C CA . ILE A 1 919 ? -20.004 8.193 24.963 1.00 97.81 919 ILE A CA 1
ATOM 7184 C C . ILE A 1 919 ? -21.093 8.890 25.779 1.00 97.81 919 ILE A C 1
ATOM 7186 O O . ILE A 1 919 ? -22.019 9.504 25.234 1.00 97.81 919 ILE A O 1
ATOM 7190 N N . PHE A 1 920 ? -20.970 8.806 27.102 1.00 96.94 920 PHE A N 1
ATOM 7191 C CA . PHE A 1 920 ? -21.957 9.270 28.068 1.00 96.94 920 PHE A CA 1
ATOM 7192 C C . PHE A 1 920 ? -21.395 10.334 29.019 1.00 96.94 920 PHE A C 1
ATOM 7194 O O . PHE A 1 920 ? -20.199 10.402 29.282 1.00 96.94 920 PHE A O 1
ATOM 7201 N N . ASP A 1 921 ? -22.292 11.151 29.569 1.00 94.56 921 ASP A N 1
ATOM 7202 C CA . ASP A 1 921 ? -22.022 12.129 30.624 1.00 94.56 921 ASP A CA 1
ATOM 7203 C C . ASP A 1 921 ? -22.886 11.821 31.852 1.00 94.56 921 ASP A C 1
ATOM 7205 O O . ASP A 1 921 ? -24.083 11.542 31.726 1.00 94.56 921 ASP A O 1
ATOM 7209 N N . ILE A 1 922 ? -22.297 11.903 33.044 1.00 93.31 922 ILE A N 1
ATOM 7210 C CA . ILE A 1 922 ? -23.015 11.749 34.313 1.00 93.31 922 ILE A CA 1
ATOM 7211 C C . ILE A 1 922 ? -23.373 13.140 34.820 1.00 93.31 922 ILE A C 1
ATOM 7213 O O . ILE A 1 922 ? -22.507 13.957 35.124 1.00 93.31 922 ILE A O 1
ATOM 7217 N N . VAL A 1 923 ? -24.672 13.413 34.955 1.00 90.81 923 VAL A N 1
ATOM 7218 C CA . VAL A 1 923 ? -25.176 14.737 35.362 1.00 90.81 923 VAL A CA 1
ATOM 7219 C C . VAL A 1 923 ? -25.632 14.800 36.820 1.00 90.81 923 VAL A C 1
ATOM 7221 O O . VAL A 1 923 ? -26.040 15.866 37.291 1.00 90.81 923 VAL A O 1
ATOM 7224 N N . LYS A 1 924 ? -25.547 13.686 37.555 1.00 83.25 924 LYS A N 1
ATOM 7225 C CA . LYS A 1 924 ? -25.913 13.623 38.973 1.00 83.25 924 LYS A CA 1
ATOM 7226 C C . LYS A 1 924 ? -25.015 14.544 39.806 1.00 83.25 924 LYS A C 1
ATOM 7228 O O . LYS A 1 924 ? -23.787 14.425 39.784 1.00 83.25 924 LYS A O 1
ATOM 7233 N N . LYS A 1 925 ? -25.639 15.474 40.537 1.00 76.38 925 LYS A N 1
ATOM 7234 C CA . LYS A 1 925 ? -24.964 16.388 41.472 1.00 76.38 925 LYS A CA 1
ATOM 7235 C C . LYS A 1 925 ? -24.964 15.799 42.879 1.00 76.38 925 LYS A C 1
ATOM 7237 O O . LYS A 1 925 ? -25.934 15.161 43.288 1.00 76.38 925 LYS A O 1
ATOM 7242 N N . GLU A 1 926 ? -23.889 16.048 43.617 1.00 67.06 926 GLU A N 1
ATOM 7243 C CA . GLU A 1 926 ? -23.772 15.664 45.021 1.00 67.06 926 GLU A CA 1
ATOM 7244 C C . GLU A 1 926 ? -24.867 16.379 45.828 1.00 67.06 926 GLU A C 1
ATOM 7246 O O . GLU A 1 926 ? -24.985 17.605 45.786 1.00 67.06 926 GLU A O 1
ATOM 7251 N N . THR A 1 927 ? -25.744 15.611 46.479 1.00 62.22 927 THR A N 1
ATOM 7252 C CA . THR A 1 927 ? -26.835 16.167 47.290 1.00 62.22 927 THR A CA 1
ATOM 7253 C C . THR A 1 927 ? -26.493 15.927 48.759 1.00 62.22 927 THR A C 1
ATOM 7255 O O . THR A 1 927 ? -26.387 14.763 49.149 1.00 62.22 927 THR A O 1
ATOM 7258 N N . PRO A 1 928 ? -26.294 16.975 49.578 1.00 50.03 928 PRO A N 1
ATOM 7259 C CA . PRO A 1 928 ? -26.046 16.801 50.999 1.00 50.03 928 PRO A CA 1
ATOM 7260 C C . PRO A 1 928 ? -27.355 16.400 51.689 1.00 50.03 928 PRO A C 1
ATOM 7262 O O . PRO A 1 928 ? -28.300 17.179 51.720 1.00 50.03 928 PRO A O 1
ATOM 7265 N N . GLU A 1 929 ? -27.382 15.167 52.197 1.00 44.41 929 GLU A N 1
ATOM 7266 C CA . GLU A 1 929 ? -28.380 14.578 53.102 1.00 44.41 929 GLU A CA 1
ATOM 7267 C C . GLU A 1 929 ? -29.855 14.579 52.657 1.00 44.41 929 GLU A C 1
ATOM 7269 O O . GLU A 1 929 ? -30.553 15.584 52.697 1.00 44.41 929 GLU A O 1
ATOM 7274 N N . LEU A 1 930 ? -30.380 13.379 52.392 1.00 36.44 930 LEU A N 1
ATOM 7275 C CA . LEU A 1 930 ? -31.651 12.905 52.950 1.00 36.44 930 LEU A CA 1
ATOM 7276 C C . LEU A 1 930 ? -31.671 11.376 52.835 1.00 36.44 930 LEU A C 1
ATOM 7278 O O . LEU A 1 930 ? -31.691 10.819 51.739 1.00 36.44 930 LEU A O 1
ATOM 7282 N N . ALA A 1 931 ? -31.655 10.707 53.988 1.00 41.22 931 ALA A N 1
ATOM 7283 C CA . ALA A 1 931 ? -31.887 9.278 54.134 1.00 41.22 931 ALA A CA 1
ATOM 7284 C C . ALA A 1 931 ? -33.321 8.934 53.695 1.00 41.22 931 ALA A C 1
ATOM 7286 O O . ALA A 1 931 ? -34.242 8.841 54.504 1.00 41.22 931 ALA A O 1
ATOM 7287 N N . VAL A 1 932 ? -33.514 8.775 52.391 1.00 35.56 932 VAL A N 1
ATOM 7288 C CA . VAL A 1 932 ? -34.690 8.147 51.793 1.00 35.56 932 VAL A CA 1
ATOM 7289 C C . VAL A 1 932 ? -34.195 6.865 51.129 1.00 35.56 932 VAL A C 1
ATOM 7291 O O . VAL A 1 932 ? -33.121 6.856 50.537 1.00 35.56 932 VAL A O 1
ATOM 7294 N N . GLN A 1 933 ? -34.947 5.783 51.337 1.00 36.50 933 GLN A N 1
ATOM 7295 C CA . GLN A 1 933 ? -34.692 4.393 50.929 1.00 36.50 933 GLN A CA 1
ATOM 7296 C C . GLN A 1 933 ? -33.854 4.227 49.646 1.00 36.50 933 GLN A C 1
ATOM 7298 O O . GLN A 1 933 ? -34.041 5.000 48.706 1.00 36.50 933 GLN A O 1
ATOM 7303 N N . PRO A 1 934 ? -33.001 3.186 49.553 1.00 40.19 934 PRO A N 1
ATOM 7304 C CA . PRO A 1 934 ? -32.142 2.981 48.396 1.00 40.19 934 PRO A CA 1
ATOM 7305 C C . PRO A 1 934 ? -33.005 2.715 47.158 1.00 40.19 934 PRO A C 1
ATOM 7307 O O . PRO A 1 934 ? -33.429 1.590 46.899 1.00 40.19 934 PRO A O 1
ATOM 7310 N N . SER A 1 935 ? -33.256 3.748 46.354 1.00 53.72 935 SER A N 1
ATOM 7311 C CA . SER A 1 935 ? -33.433 3.547 44.922 1.00 53.72 935 SER A CA 1
ATOM 7312 C C . SER A 1 935 ? -32.173 2.826 44.451 1.00 53.72 935 SER A C 1
ATOM 7314 O O . SER A 1 935 ? -31.085 3.324 44.735 1.00 53.72 935 SER A O 1
ATOM 7316 N N . SER A 1 936 ? -32.312 1.650 43.830 1.00 62.88 936 SER A N 1
ATOM 7317 C CA . SER A 1 936 ? -31.202 0.772 43.427 1.00 62.88 936 SER A CA 1
ATOM 7318 C C . SER A 1 936 ? -29.960 1.565 43.002 1.00 62.88 936 SER A C 1
ATOM 7320 O O . SER A 1 936 ? -30.082 2.444 42.144 1.00 62.88 936 SER A O 1
ATOM 7322 N N . ASN A 1 937 ? -28.781 1.253 43.555 1.00 82.38 937 ASN A N 1
ATOM 7323 C CA . ASN A 1 937 ? -27.500 1.873 43.178 1.00 82.38 937 ASN A CA 1
ATOM 7324 C C . ASN A 1 937 ? -27.046 1.419 41.776 1.00 82.38 937 ASN A C 1
ATOM 7326 O O . ASN A 1 937 ? -25.947 0.902 41.597 1.00 82.38 937 ASN A O 1
ATOM 7330 N N . GLN A 1 938 ? -27.922 1.543 40.783 1.00 89.88 938 GLN A N 1
ATOM 7331 C CA . GLN A 1 938 ? -27.740 1.068 39.424 1.00 89.88 938 GLN A CA 1
ATOM 7332 C C . GLN A 1 938 ? -28.132 2.149 38.426 1.00 89.88 938 GLN A C 1
ATOM 7334 O O . GLN A 1 938 ? -29.129 2.856 38.586 1.00 89.88 938 GLN A O 1
ATOM 7339 N N . PHE A 1 939 ? -27.330 2.248 37.379 1.00 93.31 939 PHE A N 1
ATOM 7340 C CA . PHE A 1 939 ? -27.676 2.933 36.153 1.00 93.31 939 PHE A CA 1
ATOM 7341 C C . PHE A 1 939 ? -28.071 1.913 35.094 1.00 93.31 939 PHE A C 1
ATOM 7343 O O . PHE A 1 939 ? -27.471 0.843 35.011 1.00 93.31 939 PHE A O 1
ATOM 7350 N N . TYR A 1 940 ? -29.072 2.260 34.290 1.00 94.94 940 TYR A N 1
ATOM 7351 C CA . TYR A 1 940 ? -29.599 1.413 33.231 1.00 94.94 940 TYR A CA 1
ATOM 7352 C C . TYR A 1 940 ? -29.324 2.052 31.875 1.00 94.94 940 TYR A C 1
ATOM 7354 O O . TYR A 1 940 ? -29.462 3.270 31.712 1.00 94.94 940 TYR A O 1
ATOM 7362 N N . PHE A 1 941 ? -29.004 1.212 30.898 1.00 96.62 941 PHE A N 1
ATOM 7363 C CA . PHE A 1 941 ? -28.857 1.579 29.495 1.00 96.62 941 PHE A CA 1
ATOM 7364 C C . PHE A 1 941 ? -29.661 0.591 28.657 1.00 96.62 941 PHE A C 1
ATOM 7366 O O . PHE A 1 941 ? -29.690 -0.600 28.953 1.00 96.62 941 PHE A O 1
ATOM 7373 N N . GLN A 1 942 ? -30.331 1.085 27.626 1.00 97.56 942 GLN A N 1
ATOM 7374 C CA . GLN A 1 942 ? -31.025 0.265 26.651 1.00 97.56 942 GLN A CA 1
ATOM 7375 C C . GLN A 1 942 ? -30.717 0.767 25.248 1.00 97.56 942 GLN A C 1
ATOM 7377 O O . GLN A 1 942 ? -30.959 1.929 24.919 1.00 97.56 942 GLN A O 1
ATOM 7382 N N . PHE A 1 943 ? -30.217 -0.147 24.435 1.00 97.88 943 PHE A N 1
ATOM 7383 C CA . PHE A 1 943 ? -29.826 0.042 23.053 1.00 97.88 943 PHE A CA 1
ATOM 7384 C C . PHE A 1 943 ? -30.869 -0.634 22.168 1.00 97.88 943 PHE A C 1
ATOM 7386 O O . PHE A 1 943 ? -31.147 -1.824 22.319 1.00 97.88 943 PHE A O 1
ATOM 7393 N N . LEU A 1 944 ? -31.497 0.140 21.286 1.00 97.25 944 LEU A N 1
ATOM 7394 C CA . LEU A 1 944 ? -32.545 -0.331 20.387 1.00 97.25 944 LEU A CA 1
ATOM 7395 C C . LEU A 1 944 ? -32.070 -0.167 18.950 1.00 97.25 944 LEU A C 1
ATOM 7397 O O . LEU A 1 944 ? -31.825 0.951 18.505 1.00 97.25 944 LEU A O 1
ATOM 7401 N N . THR A 1 945 ? -31.967 -1.272 18.222 1.00 97.06 945 THR A N 1
ATOM 7402 C CA . THR A 1 945 ? -31.525 -1.277 16.823 1.00 97.06 945 THR A CA 1
ATOM 7403 C C . THR A 1 945 ? -32.644 -1.827 15.962 1.00 97.06 945 THR A C 1
ATOM 7405 O O . THR A 1 945 ? -32.921 -3.021 15.988 1.00 97.06 945 THR A O 1
ATOM 7408 N N . TYR A 1 946 ? -33.310 -0.953 15.220 1.00 94.62 946 TYR A N 1
ATOM 7409 C CA . TYR A 1 946 ? -34.283 -1.323 14.194 1.00 94.62 946 TYR A CA 1
ATOM 7410 C C . TYR A 1 946 ? -33.521 -1.498 12.902 1.00 94.62 946 TYR A C 1
ATOM 7412 O O . TYR A 1 946 ? -32.768 -0.596 12.554 1.00 94.62 946 TYR A O 1
ATOM 7420 N N . TYR A 1 947 ? -33.699 -2.595 12.188 1.00 93.25 947 TYR A N 1
ATOM 7421 C CA . TYR A 1 947 ? -32.976 -2.803 10.942 1.00 93.25 947 TYR A CA 1
ATOM 7422 C C . TYR A 1 947 ? -33.707 -3.781 10.034 1.00 93.25 947 TYR A C 1
ATOM 7424 O O . TYR A 1 947 ? -34.552 -4.561 10.479 1.00 93.25 947 TYR A O 1
ATOM 7432 N N . GLN A 1 948 ? -33.383 -3.712 8.750 1.00 89.31 948 GLN A N 1
ATOM 7433 C CA . GLN A 1 948 ? -33.763 -4.718 7.780 1.00 89.31 948 GLN A CA 1
ATOM 7434 C C . GLN A 1 948 ? -32.684 -5.799 7.763 1.00 89.31 948 GLN A C 1
ATOM 7436 O O . GLN A 1 948 ? -31.532 -5.528 7.416 1.00 89.31 948 GLN A O 1
ATOM 7441 N N . HIS A 1 949 ? -33.060 -7.006 8.171 1.00 87.50 949 HIS A N 1
ATOM 7442 C CA . HIS A 1 949 ? -32.181 -8.169 8.176 1.00 87.50 949 HIS A CA 1
ATOM 7443 C C . HIS A 1 949 ? -31.868 -8.623 6.739 1.00 87.50 949 HIS A C 1
ATOM 7445 O O . HIS A 1 949 ? -32.600 -8.288 5.810 1.00 87.50 949 HIS A O 1
ATOM 7451 N N . ALA A 1 950 ? -30.809 -9.413 6.545 1.00 80.06 950 ALA A N 1
ATOM 7452 C CA . ALA A 1 950 ? -30.371 -9.893 5.226 1.00 80.06 950 ALA A CA 1
ATOM 7453 C C . ALA A 1 950 ? -31.456 -10.675 4.452 1.00 80.06 950 ALA A C 1
ATOM 7455 O O . ALA A 1 950 ? -31.486 -10.671 3.227 1.00 80.06 950 ALA A O 1
ATOM 7456 N N . ASN A 1 951 ? -32.399 -11.304 5.162 1.00 77.44 951 ASN A N 1
ATOM 7457 C CA . ASN A 1 951 ? -33.570 -11.969 4.568 1.00 77.44 951 ASN A CA 1
ATOM 7458 C C . ASN A 1 951 ? -34.723 -11.003 4.212 1.00 77.44 951 ASN A C 1
ATOM 7460 O O . ASN A 1 951 ? -35.814 -11.455 3.870 1.00 77.44 951 ASN A O 1
ATOM 7464 N N . GLY A 1 952 ? -34.488 -9.699 4.368 1.00 77.31 952 GLY A N 1
ATOM 7465 C CA . GLY A 1 952 ? -35.377 -8.573 4.105 1.00 77.31 952 GLY A CA 1
ATOM 7466 C C . GLY A 1 952 ? -36.460 -8.309 5.160 1.00 77.31 952 GLY A C 1
ATOM 7467 O O . GLY A 1 952 ? -37.194 -7.331 5.020 1.00 77.31 952 GLY A O 1
ATOM 7468 N N . GLN A 1 953 ? -36.537 -9.102 6.235 1.00 83.25 953 GLN A N 1
ATOM 7469 C CA . GLN A 1 953 ? -37.473 -8.867 7.340 1.00 83.25 953 GLN A CA 1
ATOM 7470 C C . GLN A 1 953 ? -37.038 -7.693 8.222 1.00 83.25 953 GLN A C 1
ATOM 7472 O O . GLN A 1 953 ? -35.860 -7.541 8.552 1.00 83.25 953 GLN A O 1
ATOM 7477 N N . MET A 1 954 ? -38.009 -6.912 8.694 1.00 87.94 954 MET A N 1
ATOM 7478 C CA . MET A 1 954 ? -37.765 -5.874 9.694 1.00 87.94 954 MET A CA 1
ATOM 7479 C C . MET A 1 954 ? -37.645 -6.474 11.097 1.00 87.94 954 MET A C 1
ATOM 7481 O O . MET A 1 954 ? -38.576 -7.108 11.606 1.00 87.94 954 MET A O 1
ATOM 7485 N N . ARG A 1 955 ? -36.506 -6.218 11.745 1.00 92.00 955 ARG A N 1
ATOM 7486 C CA . ARG 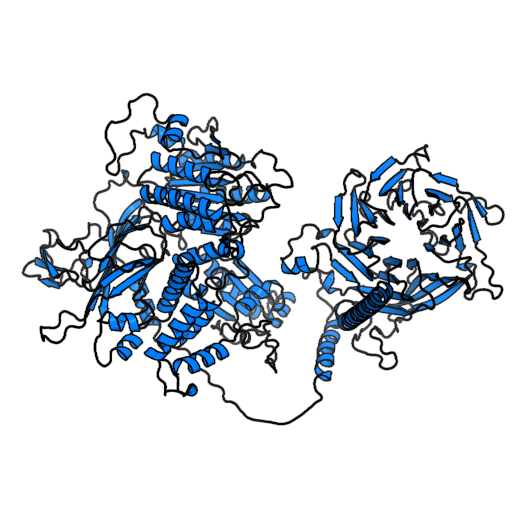A 1 955 ? -36.190 -6.684 13.096 1.00 92.00 955 ARG A CA 1
ATOM 7487 C C . ARG A 1 955 ? -35.874 -5.536 14.041 1.00 92.00 955 ARG A C 1
ATOM 7489 O O . ARG A 1 955 ? -35.505 -4.435 13.626 1.00 92.00 955 ARG A O 1
ATOM 7496 N N . VAL A 1 956 ? -36.021 -5.807 15.335 1.00 95.00 956 VAL A N 1
ATOM 7497 C CA . VAL A 1 956 ? -35.610 -4.908 16.416 1.00 95.00 956 VAL A CA 1
ATOM 7498 C C . VAL A 1 956 ? -34.750 -5.677 17.407 1.00 95.00 956 VAL A C 1
ATOM 7500 O O . VAL A 1 956 ? -35.262 -6.531 18.124 1.00 95.00 956 VAL A O 1
ATOM 7503 N N . ARG A 1 957 ? -33.459 -5.355 17.495 1.00 95.38 957 ARG A N 1
ATOM 7504 C CA . ARG A 1 957 ? -32.598 -5.801 18.597 1.00 95.38 957 ARG A CA 1
ATOM 7505 C C . ARG A 1 957 ? -32.800 -4.864 19.783 1.00 95.38 957 ARG A C 1
ATOM 7507 O O . ARG A 1 957 ? -32.660 -3.649 19.631 1.00 95.38 957 ARG A O 1
ATOM 7514 N N . ALA A 1 958 ? -33.101 -5.420 20.951 1.00 95.94 958 ALA A N 1
ATOM 7515 C CA . ALA A 1 958 ? -33.107 -4.690 22.210 1.00 95.94 958 ALA A CA 1
ATOM 7516 C C . ALA A 1 958 ? -32.071 -5.294 23.158 1.00 95.94 958 ALA A C 1
ATOM 7518 O O . ALA A 1 958 ? -32.213 -6.445 23.563 1.00 95.94 958 ALA A O 1
ATOM 7519 N N . THR A 1 959 ? -31.077 -4.494 23.536 1.00 96.50 959 THR A N 1
ATOM 7520 C CA . THR A 1 959 ? -30.045 -4.848 24.516 1.00 96.50 959 THR A CA 1
ATOM 7521 C C . THR A 1 959 ? -30.187 -3.923 25.710 1.00 96.50 959 THR A C 1
ATOM 7523 O O . THR A 1 959 ? -30.088 -2.707 25.567 1.00 96.50 959 THR A O 1
ATOM 7526 N N . THR A 1 960 ? -30.476 -4.473 26.886 1.00 96.00 960 THR A N 1
ATOM 7527 C CA . THR A 1 960 ? -30.616 -3.708 28.127 1.00 96.00 960 THR A CA 1
ATOM 7528 C C . THR A 1 960 ? -29.591 -4.185 29.140 1.00 96.00 960 THR A C 1
ATOM 7530 O O . THR A 1 960 ? -29.515 -5.374 29.425 1.00 96.00 960 THR A O 1
ATOM 7533 N N . LEU A 1 961 ? -28.845 -3.251 29.722 1.00 93.31 961 LEU A N 1
ATOM 7534 C CA . LEU A 1 961 ? -27.835 -3.531 30.736 1.00 93.31 961 LEU A CA 1
ATOM 7535 C C . LEU A 1 961 ? -27.997 -2.627 31.958 1.00 93.31 961 LEU A C 1
ATOM 7537 O O . LEU A 1 961 ? -28.507 -1.504 31.878 1.00 93.31 961 LEU A O 1
ATOM 7541 N N . SER A 1 962 ? -27.506 -3.119 33.092 1.00 92.31 962 SER A N 1
ATOM 7542 C CA . SER A 1 962 ? -27.366 -2.359 34.331 1.00 92.31 962 SER A CA 1
ATOM 7543 C C . SER A 1 962 ? -25.904 -2.324 34.766 1.00 92.31 962 SER A C 1
ATOM 7545 O O . SER A 1 962 ? -25.210 -3.340 34.662 1.00 92.31 962 SER A O 1
ATOM 7547 N N . ARG A 1 963 ? -25.442 -1.193 35.303 1.00 92.75 963 ARG A N 1
ATOM 7548 C CA . ARG A 1 963 ? -24.131 -1.071 35.960 1.00 92.75 963 ARG A CA 1
ATOM 7549 C C . ARG A 1 963 ? -24.284 -0.402 37.319 1.00 92.75 963 ARG A C 1
ATOM 7551 O O . ARG A 1 963 ? -25.046 0.556 37.464 1.00 92.75 963 ARG A O 1
ATOM 7558 N N . ARG A 1 964 ? -23.583 -0.927 38.328 1.00 92.81 964 ARG A N 1
ATOM 7559 C CA . ARG A 1 964 ? -23.579 -0.354 39.683 1.00 92.81 964 ARG A CA 1
ATOM 7560 C C . ARG A 1 964 ? -22.879 1.001 39.652 1.00 92.81 964 ARG A C 1
ATOM 7562 O O . ARG A 1 964 ? -21.853 1.127 38.988 1.00 92.81 964 ARG A O 1
ATOM 7569 N N . TRP A 1 965 ? -23.393 1.977 40.397 1.00 91.19 965 TRP A N 1
ATOM 7570 C CA . TRP A 1 965 ? -22.674 3.227 40.653 1.00 91.19 965 TRP A CA 1
ATOM 7571 C C . TRP A 1 965 ? -22.239 3.351 42.115 1.00 91.19 965 TRP A C 1
ATOM 7573 O O . TRP A 1 965 ? -22.864 2.773 43.009 1.00 91.19 965 TRP A O 1
ATOM 7583 N N . VAL A 1 966 ? -21.161 4.099 42.346 1.00 90.44 966 VAL A N 1
ATOM 7584 C CA . VAL A 1 966 ? -20.522 4.282 43.660 1.00 90.44 966 VAL A CA 1
ATOM 7585 C C . VAL A 1 966 ? -20.265 5.756 43.962 1.00 90.44 966 VAL A C 1
ATOM 7587 O O . VAL A 1 966 ? -20.043 6.542 43.047 1.00 90.44 966 VAL A O 1
ATOM 7590 N N . THR A 1 967 ? -20.335 6.129 45.241 1.00 86.12 967 THR A N 1
ATOM 7591 C CA . THR A 1 967 ? -20.007 7.473 45.750 1.00 86.12 967 THR A CA 1
ATOM 7592 C C . THR A 1 967 ? -19.440 7.368 47.159 1.00 86.12 967 THR A C 1
ATOM 7594 O O . THR A 1 967 ? -19.952 6.577 47.957 1.00 86.12 967 THR A O 1
ATOM 7597 N N . GLY A 1 968 ? -18.477 8.222 47.510 1.00 78.25 968 GLY A N 1
ATOM 7598 C CA . GLY A 1 968 ? -17.941 8.323 48.874 1.00 78.25 968 GLY A CA 1
ATOM 7599 C C . GLY A 1 968 ? -16.677 7.480 49.130 1.00 78.25 968 GLY A C 1
ATOM 7600 O O . GLY A 1 968 ? -15.972 7.113 48.186 1.00 78.25 968 GLY A O 1
ATOM 7601 N N . PRO A 1 969 ? -16.318 7.200 50.399 1.00 69.38 969 PRO A N 1
ATOM 7602 C CA . PRO A 1 969 ? -15.060 6.529 50.738 1.00 69.38 969 PRO A CA 1
ATOM 7603 C C . PRO A 1 969 ? -15.030 5.079 50.222 1.00 69.38 969 PRO A C 1
ATOM 7605 O O . PRO A 1 969 ? -15.984 4.334 50.417 1.00 69.38 969 PRO A O 1
ATOM 7608 N N . GLY A 1 970 ? -13.932 4.682 49.565 1.00 77.56 970 GLY A N 1
ATOM 7609 C CA . GLY A 1 970 ? -13.780 3.363 48.923 1.00 77.56 970 GLY A CA 1
ATOM 7610 C C . GLY A 1 970 ? -14.125 3.324 47.426 1.00 77.56 970 GLY A C 1
ATOM 7611 O O . GLY A 1 970 ? -13.832 2.333 46.763 1.00 77.56 970 GLY A O 1
ATOM 7612 N N . THR A 1 971 ? -14.653 4.422 46.870 1.00 84.81 971 THR A N 1
ATOM 7613 C CA . THR A 1 971 ? -15.025 4.544 45.445 1.00 84.81 971 THR A CA 1
ATOM 7614 C C . THR A 1 971 ? -13.889 4.170 44.491 1.00 84.81 971 THR A C 1
ATOM 7616 O O . THR A 1 971 ? -14.124 3.464 43.520 1.00 84.81 971 THR A O 1
ATOM 7619 N N . ILE A 1 972 ? -12.647 4.571 44.780 1.00 88.56 972 ILE A N 1
ATOM 7620 C CA . ILE A 1 972 ? -11.492 4.288 43.910 1.00 88.56 972 ILE A CA 1
ATOM 7621 C C . ILE A 1 972 ? -11.252 2.776 43.764 1.00 88.56 972 ILE A C 1
ATOM 7623 O O . ILE A 1 972 ? -11.081 2.299 42.648 1.00 88.56 972 ILE A O 1
ATOM 7627 N N . GLN A 1 973 ? -11.299 2.008 44.859 1.00 90.38 973 GLN A N 1
ATOM 7628 C CA . GLN A 1 973 ? -11.083 0.553 44.817 1.00 90.38 973 GLN A CA 1
ATOM 7629 C C . GLN A 1 973 ? -12.189 -0.160 44.029 1.00 90.38 973 GLN A C 1
ATOM 7631 O O . GLN A 1 973 ? -11.907 -1.049 43.228 1.00 90.38 973 GLN A O 1
ATOM 7636 N N . ASP A 1 974 ? -13.437 0.274 44.215 1.00 90.44 974 ASP A N 1
ATOM 7637 C CA . ASP A 1 974 ? -14.596 -0.236 43.481 1.00 90.44 974 ASP A CA 1
ATOM 7638 C C . ASP A 1 974 ? -14.518 0.073 41.974 1.00 90.44 974 ASP A C 1
ATOM 7640 O O . ASP A 1 974 ? -14.839 -0.784 41.149 1.00 90.44 974 ASP A O 1
ATOM 7644 N N . LEU A 1 975 ? -14.070 1.279 41.607 1.00 92.88 975 LEU A N 1
ATOM 7645 C CA . LEU A 1 975 ? -13.858 1.680 40.214 1.00 92.88 975 LEU A CA 1
ATOM 7646 C C . LEU A 1 975 ? -12.731 0.864 39.565 1.00 92.88 975 LEU A C 1
ATOM 7648 O O . LEU A 1 975 ? -12.922 0.337 38.473 1.00 92.88 975 LEU A O 1
ATOM 7652 N N . ILE A 1 976 ? -11.598 0.693 40.259 1.00 93.69 976 ILE A N 1
ATOM 7653 C CA . ILE A 1 976 ? -10.469 -0.141 39.807 1.00 93.69 976 ILE A CA 1
ATOM 7654 C C . ILE A 1 976 ? -10.922 -1.582 39.555 1.00 93.69 976 ILE A C 1
ATOM 7656 O O . ILE A 1 976 ? -10.539 -2.184 38.554 1.00 93.69 976 ILE A O 1
ATOM 7660 N N . ALA A 1 977 ? -11.751 -2.142 40.440 1.00 91.31 977 ALA A N 1
ATOM 7661 C CA . ALA A 1 977 ? -12.246 -3.508 40.297 1.00 91.31 977 ALA A CA 1
ATOM 7662 C C . ALA A 1 977 ? -13.088 -3.708 39.024 1.00 91.31 977 ALA A C 1
ATOM 7664 O O . ALA A 1 977 ? -13.059 -4.798 38.451 1.00 91.31 977 ALA A O 1
ATOM 7665 N N . GLY A 1 978 ? -13.804 -2.664 38.588 1.00 92.44 978 GLY A N 1
ATOM 7666 C CA . GLY A 1 978 ? -14.632 -2.657 37.383 1.00 92.44 978 GLY A CA 1
ATOM 7667 C C . GLY A 1 978 ? -13.958 -2.094 36.129 1.00 92.44 978 GLY A C 1
ATOM 7668 O O . GLY A 1 978 ? -14.657 -1.930 35.128 1.00 92.44 978 GLY A O 1
ATOM 7669 N N . PHE A 1 979 ? -12.665 -1.762 36.167 1.00 95.88 979 PHE A N 1
ATOM 7670 C CA . PHE A 1 979 ? -11.966 -1.170 35.026 1.00 95.88 979 PHE A CA 1
ATOM 7671 C C . PHE A 1 979 ? -11.571 -2.230 33.991 1.00 95.88 979 PHE A C 1
ATOM 7673 O O . PHE A 1 979 ? -10.936 -3.236 34.315 1.00 95.88 979 PHE A O 1
ATOM 7680 N N . ASP A 1 980 ? -11.941 -1.978 32.741 1.00 96.38 980 ASP A N 1
ATOM 7681 C CA . ASP A 1 980 ? -11.609 -2.788 31.574 1.00 96.38 980 ASP A CA 1
ATOM 7682 C C . ASP A 1 980 ? -10.597 -2.028 30.710 1.00 96.38 980 ASP A C 1
ATOM 7684 O O . ASP A 1 980 ? -10.949 -1.152 29.915 1.00 96.38 980 ASP A O 1
ATOM 7688 N N . GLN A 1 981 ? -9.319 -2.351 30.900 1.00 95.44 981 GLN A N 1
ATOM 7689 C CA . GLN A 1 981 ? -8.205 -1.666 30.246 1.00 95.44 981 GLN A CA 1
ATOM 7690 C C . GLN A 1 981 ? -8.193 -1.799 28.714 1.00 95.44 981 GLN A C 1
ATOM 7692 O O . GLN A 1 981 ? -7.737 -0.876 28.042 1.00 95.44 981 GLN A O 1
ATOM 7697 N N . GLU A 1 982 ? -8.721 -2.889 28.149 1.00 96.44 982 GLU A N 1
ATOM 7698 C CA . GLU A 1 982 ? -8.808 -3.062 26.692 1.00 96.44 982 GLU A CA 1
ATOM 7699 C C . GLU A 1 982 ? -9.886 -2.143 26.110 1.00 96.44 982 GLU A C 1
ATOM 7701 O O . GLU A 1 982 ? -9.625 -1.339 25.213 1.00 96.44 982 GLU A O 1
ATOM 7706 N N . ALA A 1 983 ? -11.097 -2.186 26.677 1.00 97.06 983 ALA A N 1
ATOM 7707 C CA . ALA A 1 983 ? -12.179 -1.301 26.253 1.00 97.06 983 ALA A CA 1
ATOM 7708 C C . ALA A 1 983 ? -11.804 0.178 26.450 1.00 97.06 983 ALA A C 1
ATOM 7710 O O . ALA A 1 983 ? -12.140 1.023 25.616 1.00 97.06 983 ALA A O 1
ATOM 7711 N N . ALA A 1 984 ? -11.072 0.494 27.525 1.00 97.88 984 ALA A N 1
ATOM 7712 C CA . ALA A 1 984 ? -10.522 1.821 27.777 1.00 97.88 984 ALA A CA 1
ATOM 7713 C C . ALA A 1 984 ? -9.542 2.263 26.682 1.00 97.88 984 ALA A C 1
ATOM 7715 O O . ALA A 1 984 ? -9.650 3.389 26.194 1.00 97.88 984 ALA A O 1
ATOM 7716 N N . ALA A 1 985 ? -8.615 1.393 26.269 1.00 98.06 985 ALA A N 1
ATOM 7717 C CA . ALA A 1 985 ? -7.647 1.707 25.222 1.00 98.06 985 ALA A CA 1
ATOM 7718 C C . ALA A 1 985 ? -8.338 1.991 23.882 1.00 98.06 985 ALA A C 1
ATOM 7720 O O . ALA A 1 985 ? -8.032 2.992 23.235 1.00 98.06 985 ALA A O 1
ATOM 7721 N N . VAL A 1 986 ? -9.339 1.184 23.514 1.00 98.25 986 VAL A N 1
ATOM 7722 C CA . VAL A 1 986 ? -10.132 1.383 22.289 1.00 98.25 986 VAL A CA 1
ATOM 7723 C C . VAL A 1 986 ? -10.947 2.678 22.344 1.00 98.25 986 VAL A C 1
ATOM 7725 O O . VAL A 1 986 ? -10.975 3.437 21.372 1.00 98.25 986 VAL A O 1
ATOM 7728 N N . ALA A 1 987 ? -11.576 2.985 23.483 1.00 98.06 987 ALA A N 1
ATOM 7729 C CA . ALA A 1 987 ? -12.308 4.238 23.661 1.00 98.06 987 ALA A CA 1
ATOM 7730 C C . ALA A 1 987 ? -11.386 5.462 23.518 1.00 98.06 987 ALA A C 1
ATOM 7732 O O . ALA A 1 987 ? -11.749 6.431 22.847 1.00 98.06 987 ALA A O 1
ATOM 7733 N N . MET A 1 988 ? -10.180 5.402 24.092 1.00 98.12 988 MET A N 1
ATOM 7734 C CA . MET A 1 988 ? -9.169 6.455 23.961 1.00 98.12 988 MET A CA 1
ATOM 7735 C C . MET A 1 988 ? -8.636 6.572 22.529 1.00 98.12 988 MET A C 1
ATOM 7737 O O . MET A 1 988 ? -8.503 7.692 22.039 1.00 98.12 988 MET A O 1
ATOM 7741 N N . ALA A 1 989 ? -8.407 5.453 21.833 1.00 98.19 989 ALA A N 1
ATOM 7742 C CA . ALA A 1 989 ? -7.962 5.425 20.438 1.00 98.19 989 ALA A CA 1
ATOM 7743 C C . ALA A 1 989 ? -8.977 6.085 19.490 1.00 98.19 989 ALA A C 1
ATOM 7745 O O . ALA A 1 989 ? -8.624 6.946 18.682 1.00 98.19 989 ALA A O 1
ATOM 7746 N N . ARG A 1 990 ? -10.268 5.766 19.642 1.00 97.94 990 ARG A N 1
ATOM 7747 C CA . ARG A 1 990 ? -11.338 6.415 18.866 1.00 97.94 990 ARG A CA 1
ATOM 7748 C C . ARG A 1 990 ? -11.475 7.897 19.201 1.00 97.94 990 ARG A C 1
ATOM 7750 O O . ARG A 1 990 ? -11.691 8.714 18.308 1.00 97.94 990 ARG A O 1
ATOM 7757 N N . LEU A 1 991 ? -11.328 8.263 20.474 1.00 97.00 991 LEU A N 1
ATOM 7758 C CA . LEU A 1 991 ? -11.440 9.653 20.907 1.00 97.00 991 LEU A CA 1
ATOM 7759 C C . LEU A 1 991 ? -10.274 10.516 20.407 1.00 97.00 991 LEU A C 1
ATOM 7761 O O . LEU A 1 991 ? -10.522 11.620 19.924 1.00 97.00 991 LEU A O 1
ATOM 7765 N N . VAL A 1 992 ? -9.029 10.032 20.482 1.00 97.19 992 VAL A N 1
ATOM 7766 C CA . VAL A 1 992 ? -7.864 10.767 19.961 1.00 97.19 992 VAL A CA 1
ATOM 7767 C C . VAL A 1 992 ? -7.944 10.903 18.442 1.00 97.19 992 VAL A C 1
ATOM 7769 O O . VAL A 1 992 ? -7.768 12.007 17.933 1.00 97.19 992 VAL A O 1
ATOM 7772 N N . SER A 1 993 ? -8.329 9.833 17.733 1.00 95.62 993 SER A N 1
ATOM 7773 C CA . SER A 1 993 ? -8.548 9.863 16.283 1.00 95.62 993 SER A CA 1
ATOM 7774 C C . SER A 1 993 ? -9.606 10.896 15.894 1.00 95.62 993 SER A C 1
ATOM 7776 O O . SER A 1 993 ? -9.401 11.660 14.957 1.00 95.62 993 SER A O 1
ATOM 7778 N N . PHE A 1 994 ? -10.728 10.950 16.617 1.00 95.75 994 PHE A N 1
ATOM 7779 C CA . PHE A 1 994 ? -11.779 11.940 16.379 1.00 95.75 994 PHE A CA 1
ATOM 7780 C C . PHE A 1 994 ? -11.300 13.373 16.650 1.00 95.75 994 PHE A C 1
ATOM 7782 O O . PHE A 1 994 ? -11.568 14.276 15.861 1.00 95.75 994 PHE A O 1
ATOM 7789 N N . LYS A 1 995 ? -10.575 13.595 17.752 1.00 95.38 995 LYS A N 1
ATOM 7790 C CA . LYS A 1 995 ? -10.050 14.921 18.108 1.00 95.38 995 LYS A CA 1
ATOM 7791 C C . LYS A 1 995 ? -9.070 15.446 17.066 1.00 95.38 995 LYS A C 1
ATOM 7793 O O . LYS A 1 995 ? -9.201 16.596 16.671 1.00 95.38 995 LYS A O 1
ATOM 7798 N N . MET A 1 996 ? -8.173 14.595 16.567 1.00 93.38 996 MET A N 1
ATOM 7799 C CA . MET A 1 996 ? -7.242 14.954 15.491 1.00 93.38 996 MET A CA 1
ATOM 7800 C C . MET A 1 996 ? -7.943 15.423 14.210 1.00 93.38 996 MET A C 1
ATOM 7802 O O . MET A 1 996 ? -7.363 16.183 13.449 1.00 93.38 996 MET A O 1
ATOM 7806 N N . GLU A 1 997 ? -9.169 14.971 13.946 1.00 88.75 997 GLU A N 1
ATOM 7807 C CA . GLU A 1 997 ? -9.910 15.353 12.736 1.00 88.75 997 GLU A CA 1
ATOM 7808 C C . GLU A 1 997 ? -10.716 16.640 12.897 1.00 88.75 997 GLU A C 1
ATOM 7810 O O . GLU A 1 997 ? -10.990 17.328 11.917 1.00 88.75 997 GLU A O 1
ATOM 7815 N N . VAL A 1 998 ? -11.134 16.955 14.123 1.00 89.19 998 VAL A N 1
ATOM 7816 C CA . VAL A 1 998 ? -12.036 18.081 14.401 1.00 89.19 998 VAL A CA 1
ATOM 7817 C C . VAL A 1 998 ? -11.291 19.304 14.939 1.00 89.19 998 VAL A C 1
ATOM 7819 O O . VAL A 1 998 ? -11.759 20.431 14.770 1.00 89.19 998 VAL A O 1
ATOM 7822 N N . GLU A 1 999 ? -10.142 19.111 15.584 1.00 90.56 999 GLU A N 1
ATOM 7823 C CA . GLU A 1 999 ? -9.369 20.163 16.245 1.00 90.56 999 GLU A CA 1
ATOM 7824 C C . GLU A 1 999 ? -8.076 20.463 15.457 1.00 90.56 999 GLU A C 1
ATOM 7826 O O . GLU A 1 999 ? -7.145 19.666 15.458 1.00 90.56 999 GLU A O 1
ATOM 7831 N N . ALA A 1 1000 ? -7.998 21.633 14.808 1.00 78.62 1000 ALA A N 1
ATOM 7832 C CA . ALA A 1 1000 ? -6.909 21.986 13.879 1.00 78.62 1000 ALA A CA 1
ATOM 7833 C C . ALA A 1 1000 ? -5.507 22.146 14.515 1.00 78.62 1000 ALA A C 1
ATOM 7835 O O . ALA A 1 1000 ? -4.509 22.008 13.822 1.00 78.62 1000 ALA A O 1
ATOM 7836 N N . GLU A 1 1001 ? -5.412 22.434 15.818 1.00 83.75 1001 GLU A N 1
ATOM 7837 C CA . GLU A 1 1001 ? -4.138 22.604 16.550 1.00 83.75 1001 GLU A CA 1
ATOM 7838 C C . GLU A 1 1001 ? -4.020 21.597 17.711 1.00 83.75 1001 GLU A C 1
ATOM 7840 O O . GLU A 1 1001 ? -3.610 21.927 18.828 1.00 83.75 1001 GLU A O 1
ATOM 7845 N N . PHE A 1 1002 ? -4.462 20.361 17.483 1.00 92.69 1002 PHE A N 1
ATOM 7846 C CA . PHE A 1 1002 ? -4.474 19.323 18.507 1.00 92.69 1002 PHE A CA 1
ATOM 7847 C C . PHE A 1 1002 ? -3.172 18.521 18.524 1.00 92.69 1002 PHE A C 1
ATOM 7849 O O . PHE A 1 1002 ? -2.790 17.920 17.527 1.00 92.69 1002 PHE A O 1
ATOM 7856 N N . ASP A 1 1003 ? -2.514 18.477 19.684 1.00 94.25 1003 ASP A N 1
ATOM 7857 C CA . ASP A 1 1003 ? -1.347 17.626 19.937 1.00 94.25 1003 ASP A CA 1
ATOM 7858 C C . ASP A 1 1003 ? -1.812 16.299 20.571 1.00 94.25 1003 ASP A C 1
ATOM 7860 O O . ASP A 1 1003 ? -2.076 16.251 21.785 1.00 94.25 1003 ASP A O 1
ATOM 7864 N N . PRO A 1 1004 ? -1.951 15.219 19.776 1.00 95.12 1004 PRO A N 1
ATOM 7865 C CA . PRO A 1 1004 ? -2.512 13.961 20.254 1.00 95.12 1004 PRO A CA 1
ATOM 7866 C C . PRO A 1 1004 ? -1.596 13.253 21.249 1.00 95.12 1004 PRO A C 1
ATOM 7868 O O . PRO A 1 1004 ? -2.087 12.672 22.217 1.00 95.12 1004 PRO A O 1
ATOM 7871 N N . ILE A 1 1005 ? -0.276 13.326 21.051 1.00 95.00 1005 ILE A N 1
ATOM 7872 C CA . ILE A 1 1005 ? 0.706 12.649 21.902 1.00 95.00 1005 ILE A CA 1
ATOM 7873 C C . ILE A 1 1005 ? 0.679 13.279 23.288 1.00 95.00 1005 ILE A C 1
ATOM 7875 O O . ILE A 1 1005 ? 0.501 12.584 24.287 1.00 95.00 1005 ILE A O 1
ATOM 7879 N N . ARG A 1 1006 ? 0.751 14.610 23.365 1.00 95.31 1006 ARG A N 1
ATOM 7880 C CA . ARG A 1 1006 ? 0.693 15.313 24.648 1.00 95.31 1006 ARG A CA 1
ATOM 7881 C C . ARG A 1 1006 ? -0.647 15.129 25.352 1.00 95.31 1006 ARG A C 1
ATOM 7883 O O . ARG A 1 1006 ? -0.686 15.113 26.583 1.00 95.31 1006 ARG A O 1
ATOM 7890 N N . TRP A 1 1007 ? -1.745 15.040 24.602 1.00 96.69 1007 TRP A N 1
ATOM 7891 C CA . TRP A 1 1007 ? -3.065 14.771 25.170 1.00 96.69 1007 TRP A CA 1
ATOM 7892 C C . TRP A 1 1007 ? -3.141 13.366 25.783 1.00 96.69 1007 TRP A C 1
ATOM 7894 O O . TRP A 1 1007 ? -3.578 13.241 26.929 1.00 96.69 1007 TRP A O 1
ATOM 7904 N N . LEU A 1 1008 ? -2.654 12.343 25.072 1.00 97.06 1008 LEU A N 1
ATOM 7905 C CA . LEU A 1 1008 ? -2.569 10.966 25.570 1.00 97.06 1008 LEU A CA 1
ATOM 7906 C C . LEU A 1 1008 ? -1.651 10.862 26.793 1.00 97.06 1008 LEU A C 1
ATOM 7908 O O . LEU A 1 1008 ? -2.063 10.317 27.815 1.00 97.06 1008 LEU A O 1
ATOM 7912 N N . ASP A 1 1009 ? -0.452 11.446 26.726 1.00 95.62 1009 ASP A N 1
ATOM 7913 C CA . ASP A 1 1009 ? 0.530 11.397 27.812 1.00 95.62 1009 ASP A CA 1
ATOM 7914 C C . ASP A 1 1009 ? -0.029 12.077 29.080 1.00 95.62 1009 ASP A C 1
ATOM 7916 O O . ASP A 1 1009 ? 0.054 11.527 30.178 1.00 95.62 1009 ASP A O 1
ATOM 7920 N N . LYS A 1 1010 ? -0.695 13.237 28.950 1.00 96.31 1010 LYS A N 1
ATOM 7921 C CA . LYS A 1 1010 ? -1.371 13.903 30.081 1.00 96.31 1010 LYS A CA 1
ATOM 7922 C C . LYS A 1 1010 ? -2.520 13.080 30.655 1.00 96.31 1010 LYS A C 1
ATOM 7924 O O . LYS A 1 1010 ? -2.685 13.054 31.874 1.00 96.31 1010 LYS A O 1
ATOM 7929 N N . ALA A 1 1011 ? -3.327 12.457 29.797 1.00 96.00 1011 ALA A N 1
ATOM 7930 C CA . ALA A 1 1011 ? -4.423 11.604 30.238 1.00 96.00 1011 ALA A CA 1
ATOM 7931 C C . ALA A 1 1011 ? -3.888 10.399 31.025 1.00 96.00 1011 ALA A C 1
ATOM 7933 O O . ALA A 1 1011 ? -4.379 10.105 32.114 1.00 96.00 1011 ALA A O 1
ATOM 7934 N N . LEU A 1 1012 ? -2.830 9.757 30.525 1.00 96.88 1012 LEU A N 1
ATOM 7935 C CA . LEU A 1 1012 ? -2.196 8.627 31.191 1.00 96.88 1012 LEU A CA 1
ATOM 7936 C C . LEU A 1 1012 ? -1.580 9.023 32.537 1.00 96.88 1012 LEU A C 1
ATOM 7938 O O . LEU A 1 1012 ? -1.843 8.351 33.529 1.00 96.88 1012 LEU A O 1
ATOM 7942 N N . ILE A 1 1013 ? -0.828 10.129 32.599 1.00 96.25 1013 ILE A N 1
ATOM 7943 C CA . ILE A 1 1013 ? -0.262 10.636 33.861 1.00 96.25 1013 ILE A CA 1
ATOM 7944 C C . ILE A 1 1013 ? -1.382 10.899 34.870 1.00 96.25 1013 ILE A C 1
ATOM 7946 O O . ILE A 1 1013 ? -1.304 10.438 36.003 1.00 96.25 1013 ILE A O 1
ATOM 7950 N N . HIS A 1 1014 ? -2.457 11.584 34.464 1.00 95.31 1014 HIS A N 1
ATOM 7951 C CA . HIS A 1 1014 ? -3.553 11.898 35.379 1.00 95.31 1014 HIS A CA 1
ATOM 7952 C C . HIS A 1 1014 ? -4.271 10.640 35.891 1.00 95.31 1014 HIS A C 1
ATOM 7954 O O . HIS A 1 1014 ? -4.585 10.560 37.078 1.00 95.31 1014 HIS A O 1
ATOM 7960 N N . LEU A 1 1015 ? -4.477 9.642 35.026 1.00 95.12 1015 LEU A N 1
ATOM 7961 C CA . LEU A 1 1015 ? -5.050 8.352 35.406 1.00 95.12 1015 LEU A CA 1
ATOM 7962 C C . LEU A 1 1015 ? -4.134 7.598 36.383 1.00 95.12 1015 LEU A C 1
ATOM 7964 O O . LEU A 1 1015 ? -4.602 7.126 37.418 1.00 95.12 1015 LEU A O 1
ATOM 7968 N N . CYS A 1 1016 ? -2.830 7.543 36.113 1.00 95.38 1016 CYS A N 1
ATOM 7969 C CA . CYS A 1 1016 ? -1.853 6.915 37.001 1.00 95.38 1016 CYS A CA 1
ATOM 7970 C C . CYS A 1 1016 ? -1.744 7.639 38.353 1.00 95.38 1016 CYS A C 1
ATOM 7972 O O . CYS A 1 1016 ? -1.663 6.975 39.382 1.00 95.38 1016 CYS A O 1
ATOM 7974 N N . SER A 1 1017 ? -1.811 8.974 38.387 1.00 93.50 1017 SER A N 1
ATOM 7975 C CA . SER A 1 1017 ? -1.802 9.738 39.645 1.00 93.50 1017 SER A CA 1
ATOM 7976 C C . SER A 1 1017 ? -3.072 9.507 40.464 1.00 93.50 1017 SER A C 1
ATOM 7978 O O . SER A 1 1017 ? -3.033 9.534 41.690 1.00 93.50 1017 SER A O 1
ATOM 7980 N N . GLN A 1 1018 ? -4.208 9.282 39.801 1.00 92.31 1018 GLN A N 1
ATOM 7981 C CA . GLN A 1 1018 ? -5.496 9.112 40.470 1.00 92.31 1018 GLN A CA 1
ATOM 7982 C C . GLN A 1 1018 ? -5.735 7.680 40.975 1.00 92.31 1018 GLN A C 1
ATOM 7984 O O . GLN A 1 1018 ? -6.377 7.499 42.011 1.00 92.31 1018 GLN A O 1
ATOM 7989 N N . PHE A 1 1019 ? -5.260 6.671 40.240 1.00 93.44 1019 PHE A N 1
ATOM 7990 C CA . PHE A 1 1019 ? -5.555 5.255 40.497 1.00 93.44 1019 PHE A CA 1
ATOM 7991 C C . PHE A 1 1019 ? -4.325 4.408 40.862 1.00 93.44 1019 PHE A C 1
ATOM 7993 O O . PHE A 1 1019 ? -4.484 3.231 41.186 1.00 93.44 1019 PHE A O 1
ATOM 8000 N N . GLY A 1 1020 ? -3.116 4.970 40.803 1.00 92.56 1020 GLY A N 1
ATOM 8001 C CA . GLY A 1 1020 ? -1.880 4.303 41.210 1.00 92.56 1020 GLY A CA 1
ATOM 8002 C C . GLY A 1 1020 ? -1.577 4.443 42.699 1.00 92.56 1020 GLY A C 1
ATOM 8003 O O . GLY A 1 1020 ? -2.017 5.380 43.365 1.00 92.56 1020 GLY A O 1
ATOM 8004 N N . GLU A 1 1021 ? -0.787 3.508 43.219 1.00 93.06 1021 GLU A N 1
ATOM 8005 C CA . GLU A 1 1021 ? -0.269 3.546 44.586 1.00 93.06 1021 GLU A CA 1
ATOM 8006 C C . GLU A 1 1021 ? 1.193 3.991 44.555 1.00 93.06 1021 GLU A C 1
ATOM 8008 O O . GLU A 1 1021 ? 2.008 3.389 43.857 1.00 93.06 1021 GLU A O 1
ATOM 8013 N N . TYR A 1 1022 ? 1.527 5.055 45.288 1.00 95.00 1022 TYR A N 1
ATOM 8014 C CA . TYR A 1 1022 ? 2.887 5.588 45.348 1.00 95.00 1022 TYR A CA 1
ATOM 8015 C C . TYR A 1 1022 ? 3.124 6.456 46.587 1.00 95.00 1022 TYR A C 1
ATOM 8017 O O . TYR A 1 1022 ? 2.201 6.974 47.219 1.00 95.00 1022 TYR A O 1
ATOM 8025 N N . GLN A 1 1023 ? 4.399 6.645 46.916 1.00 92.38 1023 GLN A N 1
ATOM 8026 C CA . GLN A 1 1023 ? 4.881 7.686 47.814 1.00 92.38 1023 GLN A CA 1
ATOM 8027 C C . GLN A 1 1023 ? 5.336 8.888 46.985 1.00 92.38 1023 GLN A C 1
ATOM 8029 O O . GLN A 1 1023 ? 6.029 8.737 45.976 1.00 92.38 1023 GLN A O 1
ATOM 8034 N N . LYS A 1 1024 ? 4.946 10.089 47.419 1.00 91.88 1024 LYS A N 1
ATOM 8035 C CA . LYS A 1 1024 ? 5.292 11.330 46.723 1.00 91.88 1024 LYS A CA 1
ATOM 8036 C C . LYS A 1 1024 ? 6.811 11.469 46.563 1.00 91.88 1024 LYS A C 1
ATOM 8038 O O . LYS A 1 1024 ? 7.554 11.147 47.489 1.00 91.88 1024 LYS A O 1
ATOM 8043 N N . ASP A 1 1025 ? 7.242 11.942 45.395 1.00 90.00 1025 ASP A N 1
ATOM 8044 C CA . ASP A 1 1025 ? 8.646 12.159 45.023 1.00 90.00 1025 ASP A CA 1
ATOM 8045 C C . ASP A 1 1025 ? 9.516 10.877 45.005 1.00 90.00 1025 ASP A C 1
ATOM 8047 O O . ASP A 1 1025 ? 10.744 10.961 44.951 1.00 90.00 1025 ASP A O 1
ATOM 8051 N N . SER A 1 1026 ? 8.905 9.682 45.017 1.00 91.38 1026 SER A N 1
ATOM 8052 C CA . SER A 1 1026 ? 9.602 8.386 45.004 1.00 91.38 1026 SER A CA 1
ATOM 8053 C C . SER A 1 1026 ? 9.132 7.492 43.842 1.00 91.38 1026 SER A C 1
ATOM 8055 O O . SER A 1 1026 ? 8.194 6.706 44.007 1.00 91.38 1026 SER A O 1
ATOM 8057 N N . PRO A 1 1027 ? 9.770 7.570 42.655 1.00 89.00 1027 PRO A N 1
ATOM 8058 C CA . PRO A 1 1027 ? 9.321 6.847 41.458 1.00 89.00 1027 PRO A CA 1
ATOM 8059 C C . PRO A 1 1027 ? 9.294 5.323 41.629 1.00 89.00 1027 PRO A C 1
ATOM 8061 O O . PRO A 1 1027 ? 8.359 4.674 41.180 1.00 89.00 1027 PRO A O 1
ATOM 8064 N N . SER A 1 1028 ? 10.260 4.756 42.359 1.00 90.19 1028 SER A N 1
ATOM 8065 C CA . SER A 1 1028 ? 10.359 3.308 42.599 1.00 90.19 1028 SER A CA 1
ATOM 8066 C C . SER A 1 1028 ? 9.243 2.738 43.480 1.00 90.19 1028 SER A C 1
ATOM 8068 O O . SER A 1 1028 ? 9.106 1.523 43.580 1.00 90.19 1028 SER A O 1
ATOM 8070 N N . SER A 1 1029 ? 8.458 3.597 44.137 1.00 92.19 1029 SER A N 1
ATOM 8071 C CA . SER A 1 1029 ? 7.297 3.182 44.929 1.00 92.19 1029 SER A CA 1
ATOM 8072 C C . SER A 1 1029 ? 6.013 3.055 44.109 1.00 92.19 1029 SER A C 1
ATOM 8074 O O . SER A 1 1029 ? 5.010 2.586 44.645 1.00 92.19 1029 SER A O 1
ATOM 8076 N N . PHE A 1 1030 ? 6.027 3.493 42.846 1.00 94.94 1030 PHE A N 1
ATOM 8077 C CA . PHE A 1 1030 ? 4.849 3.479 41.993 1.00 94.94 1030 PHE A CA 1
ATOM 8078 C C . PHE A 1 1030 ? 4.448 2.056 41.608 1.00 94.94 1030 PHE A C 1
ATOM 8080 O O . PHE A 1 1030 ? 5.254 1.270 41.113 1.00 94.94 1030 PHE A O 1
ATOM 8087 N N . SER A 1 1031 ? 3.167 1.746 41.786 1.00 93.31 1031 SER A N 1
ATOM 8088 C CA . SER A 1 1031 ? 2.571 0.493 41.342 1.00 93.31 1031 SER A CA 1
ATOM 8089 C C . SER A 1 1031 ? 1.129 0.693 40.878 1.00 93.31 1031 SER A C 1
ATOM 8091 O O . SER A 1 1031 ? 0.429 1.614 41.307 1.00 93.31 1031 SER A O 1
ATOM 8093 N N . LEU A 1 1032 ? 0.685 -0.183 39.975 1.00 93.31 1032 LEU A N 1
ATOM 8094 C CA . LEU A 1 1032 ? -0.684 -0.226 39.467 1.00 93.31 1032 LEU A CA 1
ATOM 8095 C C . LEU A 1 1032 ? -1.328 -1.565 39.813 1.00 93.31 1032 LEU A C 1
ATOM 8097 O O . LEU A 1 1032 ? -0.682 -2.613 39.788 1.00 93.31 1032 LEU A O 1
ATOM 8101 N N . SER A 1 1033 ? -2.635 -1.530 40.074 1.00 92.06 1033 SER A N 1
ATOM 8102 C CA . SER A 1 1033 ? -3.446 -2.743 40.175 1.00 92.06 1033 SER A CA 1
ATOM 8103 C C . SER A 1 1033 ? -3.367 -3.557 38.872 1.00 92.06 1033 SER A C 1
ATOM 8105 O O . SER A 1 1033 ? -3.348 -2.956 37.794 1.00 92.06 1033 SER A O 1
ATOM 8107 N N . PRO A 1 1034 ? -3.425 -4.904 38.922 1.00 89.06 1034 PRO A N 1
ATOM 8108 C CA . PRO A 1 1034 ? -3.453 -5.750 37.724 1.00 89.06 1034 PRO A CA 1
ATOM 8109 C C . PRO A 1 1034 ? -4.566 -5.409 36.719 1.00 89.06 1034 PRO A C 1
ATOM 8111 O O . PRO A 1 1034 ? -4.457 -5.742 35.545 1.00 89.06 1034 PRO A O 1
ATOM 8114 N N . ARG A 1 1035 ? -5.645 -4.742 37.162 1.00 88.62 1035 ARG A N 1
ATOM 8115 C CA . ARG A 1 1035 ? -6.726 -4.263 36.279 1.00 88.62 1035 ARG A CA 1
ATOM 8116 C C . ARG A 1 1035 ? -6.304 -3.083 35.389 1.00 88.62 1035 ARG A C 1
ATOM 8118 O O . ARG A 1 1035 ? -6.962 -2.846 34.385 1.00 88.62 1035 ARG A O 1
ATOM 8125 N N . LEU A 1 1036 ? -5.248 -2.350 35.755 1.00 92.56 1036 LEU A N 1
ATOM 8126 C CA . LEU A 1 1036 ? -4.742 -1.175 35.030 1.00 92.56 1036 LEU A CA 1
ATOM 8127 C C . LEU A 1 1036 ? -3.311 -1.345 34.508 1.00 92.56 1036 LEU A C 1
ATOM 8129 O O . LEU A 1 1036 ? -2.836 -0.486 33.773 1.00 92.56 1036 LEU A O 1
ATOM 8133 N N . SER A 1 1037 ? -2.596 -2.400 34.897 1.00 92.75 1037 SER A N 1
ATOM 8134 C CA . SER A 1 1037 ? -1.150 -2.506 34.674 1.00 92.75 1037 SER A CA 1
ATOM 8135 C C . SER A 1 1037 ? -0.739 -2.603 33.201 1.00 92.75 1037 SER A C 1
ATOM 8137 O O . SER A 1 1037 ? 0.392 -2.251 32.883 1.00 92.75 1037 SER A O 1
ATOM 8139 N N . ILE A 1 1038 ? -1.630 -3.045 32.304 1.00 92.94 1038 ILE A N 1
ATOM 8140 C CA . ILE A 1 1038 ? -1.361 -3.137 30.855 1.00 92.94 1038 ILE A CA 1
ATOM 8141 C C . ILE A 1 1038 ? -1.779 -1.844 30.137 1.00 92.94 1038 ILE A C 1
ATOM 8143 O O . ILE A 1 1038 ? -1.275 -1.529 29.063 1.00 92.94 1038 ILE A O 1
ATOM 8147 N N . PHE A 1 1039 ? -2.645 -1.024 30.740 1.00 95.75 1039 PHE A N 1
ATOM 8148 C CA . PHE A 1 1039 ? -3.118 0.218 30.124 1.00 95.75 1039 PHE A CA 1
ATOM 8149 C C . PHE A 1 1039 ? -1.987 1.182 29.690 1.00 95.75 1039 PHE A C 1
ATOM 8151 O O . PHE A 1 1039 ? -2.060 1.691 28.568 1.00 95.75 1039 PHE A O 1
ATOM 8158 N N . PRO A 1 1040 ? -0.904 1.402 30.474 1.00 96.62 1040 PRO A N 1
ATOM 8159 C CA . PRO A 1 1040 ? 0.254 2.168 30.005 1.00 96.62 1040 PRO A CA 1
ATOM 8160 C C . PRO A 1 1040 ? 0.911 1.595 28.742 1.00 96.62 1040 PRO A C 1
ATOM 8162 O O . PRO A 1 1040 ? 1.360 2.363 27.894 1.00 96.62 1040 PRO A O 1
ATOM 8165 N N . GLN A 1 1041 ? 0.940 0.267 28.591 1.00 94.44 1041 GLN A N 1
ATOM 8166 C CA . GLN A 1 1041 ? 1.480 -0.403 27.407 1.00 94.44 1041 GLN A CA 1
ATOM 8167 C C . GLN A 1 1041 ? 0.611 -0.140 26.173 1.00 94.44 1041 GLN A C 1
ATOM 8169 O O . GLN A 1 1041 ? 1.135 0.238 25.126 1.00 94.44 1041 GLN A O 1
ATOM 8174 N N . PHE A 1 1042 ? -0.718 -0.209 26.306 1.00 96.94 1042 PHE A N 1
ATOM 8175 C CA . PHE A 1 1042 ? -1.613 0.178 25.212 1.00 96.94 1042 PHE A CA 1
ATOM 8176 C C . PHE A 1 1042 ? -1.420 1.636 24.796 1.00 96.94 1042 PHE A C 1
ATOM 8178 O O . PHE A 1 1042 ? -1.392 1.932 23.605 1.00 96.94 1042 PHE A O 1
ATOM 8185 N N . MET A 1 1043 ? -1.253 2.557 25.750 1.00 97.12 1043 MET A N 1
ATOM 8186 C CA . MET A 1 1043 ? -1.003 3.968 25.432 1.00 97.12 1043 MET A CA 1
ATOM 8187 C C . MET A 1 1043 ? 0.356 4.181 24.754 1.00 97.12 1043 MET A C 1
ATOM 8189 O O . MET A 1 1043 ? 0.452 5.008 23.845 1.00 97.12 1043 MET A O 1
ATOM 8193 N N . PHE A 1 1044 ? 1.380 3.412 25.135 1.00 95.75 1044 PHE A N 1
ATOM 8194 C CA . PHE A 1 1044 ? 2.686 3.412 24.475 1.00 95.75 1044 PHE A CA 1
ATOM 8195 C C . PHE A 1 1044 ? 2.609 2.969 23.009 1.00 95.75 1044 PHE A C 1
ATOM 8197 O O . PHE A 1 1044 ? 3.192 3.623 22.145 1.00 95.75 1044 PHE A O 1
ATOM 8204 N N . HIS A 1 1045 ? 1.873 1.899 22.702 1.00 95.31 1045 HIS A N 1
ATOM 8205 C CA . HIS A 1 1045 ? 1.705 1.465 21.314 1.00 95.31 1045 HIS A CA 1
ATOM 8206 C C . HIS A 1 1045 ? 0.750 2.384 20.533 1.00 95.31 1045 HIS A C 1
ATOM 8208 O O . HIS A 1 1045 ? 1.039 2.747 19.395 1.00 95.31 1045 HIS A O 1
ATOM 8214 N N . LEU A 1 1046 ? -0.325 2.881 21.158 1.00 96.25 1046 LEU A N 1
ATOM 8215 C CA . LEU A 1 1046 ? -1.266 3.812 20.527 1.00 96.25 1046 LEU A CA 1
ATOM 8216 C C . LEU A 1 1046 ? -0.580 5.104 20.063 1.00 96.25 1046 LEU A C 1
ATOM 8218 O O . LEU A 1 1046 ? -0.768 5.517 18.919 1.00 96.25 1046 LEU A O 1
ATOM 8222 N N . ARG A 1 1047 ? 0.242 5.736 20.911 1.00 94.88 1047 ARG A N 1
ATOM 8223 C CA . ARG A 1 1047 ? 0.903 7.017 20.583 1.00 94.88 1047 ARG A CA 1
ATOM 8224 C C . ARG A 1 1047 ? 1.929 6.923 19.447 1.00 94.88 1047 ARG A C 1
ATOM 8226 O O . ARG A 1 1047 ? 2.300 7.961 18.911 1.00 94.88 1047 ARG A O 1
ATOM 8233 N N . ARG A 1 1048 ? 2.390 5.714 19.104 1.00 91.94 1048 ARG A N 1
ATOM 8234 C CA . ARG A 1 1048 ? 3.309 5.436 17.983 1.00 91.94 1048 ARG A CA 1
ATOM 8235 C C . ARG A 1 1048 ? 2.651 4.688 16.820 1.00 91.94 1048 ARG A C 1
ATOM 8237 O O . ARG A 1 1048 ? 3.307 4.348 15.846 1.00 91.94 1048 ARG A O 1
ATOM 8244 N N . SER A 1 1049 ? 1.357 4.404 16.936 1.00 93.06 1049 SER A N 1
ATOM 8245 C CA . SER A 1 1049 ? 0.583 3.762 15.878 1.00 93.06 1049 SER A CA 1
ATOM 8246 C C . SER A 1 1049 ? 0.305 4.734 14.730 1.00 93.06 1049 SER A C 1
ATOM 8248 O O . SER A 1 1049 ? 0.274 5.954 14.922 1.00 93.06 1049 SER A O 1
ATOM 8250 N N . GLN A 1 1050 ? -0.021 4.182 13.561 1.00 91.50 1050 GLN A N 1
ATOM 8251 C CA . GLN A 1 1050 ? -0.403 4.939 12.359 1.00 91.50 1050 GLN A CA 1
ATOM 8252 C C . GLN A 1 1050 ? -1.713 5.735 12.540 1.00 91.50 1050 GLN A C 1
ATOM 8254 O O . GLN A 1 1050 ? -2.029 6.614 11.744 1.00 91.50 1050 GLN A O 1
ATOM 8259 N N . PHE A 1 1051 ? -2.477 5.483 13.613 1.00 94.12 1051 PHE A N 1
ATOM 8260 C CA . PHE A 1 1051 ? -3.654 6.287 13.956 1.00 94.12 1051 PHE A CA 1
ATOM 8261 C C . PHE A 1 1051 ? -3.284 7.687 14.463 1.00 94.12 1051 PHE A C 1
ATOM 8263 O O . PHE A 1 1051 ? -4.048 8.635 14.248 1.00 94.12 1051 PHE A O 1
ATOM 8270 N N . VAL A 1 1052 ? -2.133 7.802 15.139 1.00 93.81 1052 VAL A N 1
ATOM 8271 C CA . VAL A 1 1052 ? -1.654 9.021 15.809 1.00 93.81 1052 VAL A CA 1
ATOM 8272 C C . VAL A 1 1052 ? -0.454 9.620 15.078 1.00 93.81 1052 VAL A C 1
ATOM 8274 O O . VAL A 1 1052 ? -0.457 10.814 14.783 1.00 93.81 1052 VAL A O 1
ATOM 8277 N N . GLN A 1 1053 ? 0.559 8.812 14.763 1.00 91.44 1053 GLN A N 1
ATOM 8278 C CA . GLN A 1 1053 ? 1.725 9.249 14.000 1.00 91.44 1053 GLN A CA 1
ATOM 8279 C C . GLN A 1 1053 ? 1.480 9.020 12.513 1.00 91.44 1053 GLN A C 1
ATOM 8281 O O . GLN A 1 1053 ? 1.626 7.915 12.005 1.00 91.44 1053 GLN A O 1
ATOM 8286 N N . VAL A 1 1054 ? 1.100 10.092 11.824 1.00 89.75 1054 VAL A N 1
ATOM 8287 C CA . VAL A 1 1054 ? 0.759 10.063 10.394 1.00 89.75 1054 VAL A CA 1
ATOM 8288 C C . VAL A 1 1054 ? 1.970 10.250 9.470 1.00 89.75 1054 VAL A C 1
ATOM 8290 O O . VAL A 1 1054 ? 1.822 10.279 8.253 1.00 89.75 1054 VAL A O 1
ATOM 8293 N N . PHE A 1 1055 ? 3.176 10.382 10.032 1.00 83.50 1055 PHE A N 1
ATOM 8294 C CA . PHE A 1 1055 ? 4.419 10.382 9.257 1.00 83.50 1055 PHE A CA 1
ATOM 8295 C C . PHE A 1 1055 ? 4.568 9.046 8.507 1.00 83.50 1055 PHE A C 1
ATOM 8297 O O . PHE A 1 1055 ? 4.146 8.012 9.025 1.00 83.50 1055 PHE A O 1
ATOM 8304 N N . ASN A 1 1056 ? 5.109 9.070 7.285 1.00 85.38 1056 ASN A N 1
ATOM 8305 C CA . ASN A 1 1056 ? 5.162 7.924 6.359 1.00 85.38 1056 ASN A CA 1
ATOM 8306 C C . ASN A 1 1056 ? 3.805 7.292 5.998 1.00 85.38 1056 ASN A C 1
ATOM 8308 O O . ASN A 1 1056 ? 3.764 6.158 5.537 1.00 85.38 1056 ASN A O 1
ATOM 8312 N N . ASN A 1 1057 ? 2.691 8.000 6.196 1.00 92.06 1057 ASN A N 1
ATOM 8313 C CA . ASN A 1 1057 ? 1.385 7.575 5.701 1.00 92.06 1057 ASN A CA 1
ATOM 8314 C C . ASN A 1 1057 ? 0.783 8.696 4.857 1.00 92.06 1057 ASN A C 1
ATOM 8316 O O . ASN A 1 1057 ? 0.924 9.882 5.165 1.00 92.06 1057 ASN A O 1
ATOM 8320 N N . SER A 1 1058 ? 0.063 8.332 3.809 1.00 96.31 1058 SER A N 1
ATOM 8321 C CA . SER A 1 1058 ? -0.751 9.265 3.044 1.00 96.31 1058 SER A CA 1
ATOM 8322 C C . SER A 1 1058 ? -2.043 9.641 3.799 1.00 96.31 1058 SER A C 1
ATOM 8324 O O . SER A 1 1058 ? -2.509 8.902 4.684 1.00 96.31 1058 SER A O 1
ATOM 8326 N N . PRO A 1 1059 ? -2.674 10.785 3.463 1.00 96.94 1059 PRO A N 1
ATOM 8327 C CA . PRO A 1 1059 ? -4.022 11.107 3.930 1.00 96.94 1059 PRO A CA 1
ATOM 8328 C C . PRO A 1 1059 ? -5.054 9.996 3.688 1.00 96.94 1059 PRO A C 1
ATOM 8330 O O . PRO A 1 1059 ? -5.900 9.758 4.552 1.00 96.94 1059 PRO A O 1
ATOM 8333 N N . ASP A 1 1060 ? -4.971 9.296 2.555 1.00 98.06 1060 ASP A N 1
ATOM 8334 C CA . ASP A 1 1060 ? -5.891 8.210 2.202 1.00 98.06 1060 ASP A CA 1
ATOM 8335 C C . ASP A 1 1060 ? -5.722 6.974 3.094 1.00 98.06 1060 ASP A C 1
ATOM 8337 O O . ASP A 1 1060 ? -6.712 6.470 3.626 1.00 98.06 1060 ASP A O 1
ATOM 8341 N N . GLU A 1 1061 ? -4.486 6.528 3.329 1.00 96.81 1061 GLU A N 1
ATOM 8342 C CA . GLU A 1 1061 ? -4.197 5.407 4.238 1.00 96.81 1061 GLU A CA 1
ATOM 8343 C C . GLU A 1 1061 ? -4.628 5.726 5.669 1.00 96.81 1061 GLU A C 1
ATOM 8345 O O . GLU A 1 1061 ? -5.270 4.918 6.339 1.00 96.81 1061 GLU A O 1
ATOM 8350 N N . THR A 1 1062 ? -4.350 6.948 6.129 1.00 96.56 1062 THR A N 1
ATOM 8351 C CA . THR A 1 1062 ? -4.752 7.392 7.471 1.00 96.56 1062 THR A CA 1
ATOM 8352 C C . THR A 1 1062 ? -6.276 7.383 7.618 1.00 96.56 1062 THR A C 1
ATOM 8354 O O . THR A 1 1062 ? -6.806 6.931 8.638 1.00 96.56 1062 THR A O 1
ATOM 8357 N N . ALA A 1 1063 ? -7.002 7.856 6.599 1.00 97.19 1063 ALA A N 1
ATOM 8358 C CA . ALA A 1 1063 ? -8.459 7.814 6.573 1.00 97.19 1063 ALA A CA 1
ATOM 8359 C C . ALA A 1 1063 ? -8.987 6.371 6.580 1.00 97.19 1063 ALA A C 1
ATOM 8361 O O . ALA A 1 1063 ? -9.899 6.069 7.354 1.00 97.19 1063 ALA A O 1
ATOM 8362 N N . TYR A 1 1064 ? -8.381 5.484 5.786 1.00 97.81 1064 TYR A N 1
ATOM 8363 C CA . TYR A 1 1064 ? -8.701 4.060 5.741 1.00 97.81 1064 TYR A CA 1
ATOM 8364 C C . TYR A 1 1064 ? -8.526 3.394 7.113 1.00 97.81 1064 TYR A C 1
ATOM 8366 O O . TYR A 1 1064 ? -9.496 2.864 7.660 1.00 97.81 1064 TYR A O 1
ATOM 8374 N N . PHE A 1 1065 ? -7.345 3.498 7.731 1.00 97.12 1065 PHE A N 1
ATOM 8375 C CA . PHE A 1 1065 ? -7.074 2.889 9.036 1.00 97.12 1065 PHE A CA 1
ATOM 8376 C C . PHE A 1 1065 ? -8.066 3.359 10.105 1.00 97.12 1065 PHE A C 1
ATOM 8378 O O . PHE A 1 1065 ? -8.629 2.547 10.843 1.00 97.12 1065 PHE A O 1
ATOM 8385 N N . ARG A 1 1066 ? -8.346 4.665 10.165 1.00 96.94 1066 ARG A N 1
ATOM 8386 C CA . ARG A 1 1066 ? -9.277 5.236 11.152 1.00 96.94 1066 ARG A CA 1
ATOM 8387 C C . ARG A 1 1066 ? -10.726 4.811 10.927 1.00 96.94 1066 ARG A C 1
ATOM 8389 O O . ARG A 1 1066 ? -11.440 4.579 11.900 1.00 96.94 1066 ARG A O 1
ATOM 8396 N N . MET A 1 1067 ? -11.170 4.678 9.676 1.00 96.81 1067 MET A N 1
ATOM 8397 C CA . MET A 1 1067 ? -12.507 4.151 9.378 1.00 96.81 1067 MET A CA 1
ATOM 8398 C C . MET A 1 1067 ? -12.672 2.713 9.873 1.00 96.81 1067 MET A C 1
ATOM 8400 O O . MET A 1 1067 ? -13.707 2.387 10.456 1.00 96.81 1067 MET A O 1
ATOM 8404 N N . ILE A 1 1068 ? -11.651 1.874 9.683 1.00 97.38 1068 ILE A N 1
ATOM 8405 C CA . ILE A 1 1068 ? -11.661 0.489 10.158 1.00 97.38 1068 ILE A CA 1
ATOM 8406 C C . ILE A 1 1068 ? -11.640 0.437 11.696 1.00 97.38 1068 ILE A C 1
ATOM 8408 O O . ILE A 1 1068 ? -12.496 -0.217 12.293 1.00 97.38 1068 ILE A O 1
ATOM 8412 N N . LEU A 1 1069 ? -10.779 1.224 12.356 1.00 97.38 1069 LEU A N 1
ATOM 8413 C CA . LEU A 1 1069 ? -10.760 1.362 13.822 1.00 97.38 1069 LEU A CA 1
ATOM 8414 C C . LEU A 1 1069 ? -12.128 1.776 14.394 1.00 97.38 1069 LEU A C 1
ATOM 8416 O O . LEU A 1 1069 ? -12.549 1.295 15.450 1.00 97.38 1069 LEU A O 1
ATOM 8420 N N . ASN A 1 1070 ? -12.838 2.668 13.699 1.00 96.38 1070 ASN A N 1
ATOM 8421 C CA . ASN A 1 1070 ? -14.160 3.153 14.098 1.00 96.38 1070 ASN A CA 1
ATOM 8422 C C . ASN A 1 1070 ? -15.285 2.129 13.883 1.00 96.38 1070 ASN A C 1
ATOM 8424 O O . ASN A 1 1070 ? -16.361 2.306 14.462 1.00 96.38 1070 ASN A O 1
ATOM 8428 N N . ARG A 1 1071 ? -15.059 1.082 13.080 1.00 95.62 1071 ARG A N 1
ATOM 8429 C CA . ARG A 1 1071 ? -16.037 0.026 12.777 1.00 95.62 1071 ARG A CA 1
ATOM 8430 C C . ARG A 1 1071 ? -15.823 -1.243 13.600 1.00 95.62 1071 ARG A C 1
ATOM 8432 O O . ARG A 1 1071 ? -16.805 -1.923 13.872 1.00 95.62 1071 ARG A O 1
ATOM 8439 N N . GLU A 1 1072 ? -14.598 -1.548 14.013 1.00 96.00 1072 GLU A N 1
ATOM 8440 C CA . GLU A 1 1072 ? -14.246 -2.862 14.570 1.00 96.00 1072 GLU A CA 1
ATOM 8441 C C . GLU A 1 1072 ? -14.557 -3.074 16.059 1.00 96.00 1072 GLU A C 1
ATOM 8443 O O . GLU A 1 1072 ? -14.776 -2.132 16.818 1.00 96.00 1072 GLU A O 1
ATOM 8448 N N . ASN A 1 1073 ? -14.601 -4.332 16.499 1.00 94.62 1073 ASN A N 1
ATOM 8449 C CA . ASN A 1 1073 ? -14.839 -4.677 17.908 1.00 94.62 1073 ASN A CA 1
ATOM 8450 C C . ASN A 1 1073 ? -13.605 -4.415 18.802 1.00 94.62 1073 ASN A C 1
ATOM 8452 O O . ASN A 1 1073 ? -12.557 -3.977 18.321 1.00 94.62 1073 ASN A O 1
ATOM 8456 N N . VAL A 1 1074 ? -13.716 -4.662 20.117 1.00 96.00 1074 VAL A N 1
ATOM 8457 C CA . VAL A 1 1074 ? -12.600 -4.430 21.058 1.00 96.00 1074 VAL A CA 1
ATOM 8458 C C . VAL A 1 1074 ? -11.395 -5.308 20.730 1.00 96.00 1074 VAL A C 1
ATOM 8460 O O . VAL A 1 1074 ? -10.292 -4.780 20.652 1.00 96.00 1074 VAL A O 1
ATOM 8463 N N . ALA A 1 1075 ? -11.597 -6.606 20.494 1.00 93.50 1075 ALA A N 1
ATOM 8464 C CA . ALA A 1 1075 ? -10.510 -7.546 20.224 1.00 93.50 1075 ALA A CA 1
ATOM 8465 C C . ALA A 1 1075 ? -9.687 -7.126 18.993 1.00 93.50 1075 ALA A C 1
ATOM 8467 O O . ALA A 1 1075 ? -8.478 -6.929 19.087 1.00 93.50 1075 ALA A O 1
ATOM 8468 N N . ASN A 1 1076 ? -10.357 -6.872 17.869 1.00 95.25 1076 ASN A N 1
ATOM 8469 C CA . ASN A 1 1076 ? -9.725 -6.430 16.629 1.00 95.25 1076 ASN A CA 1
ATOM 8470 C C . ASN A 1 1076 ? -9.074 -5.047 16.767 1.00 95.25 1076 ASN A C 1
ATOM 8472 O O . ASN A 1 1076 ? -7.967 -4.832 16.277 1.00 95.25 1076 ASN A O 1
ATOM 8476 N N . SER A 1 1077 ? -9.720 -4.115 17.475 1.00 96.88 1077 SER A N 1
ATOM 8477 C CA . SER A 1 1077 ? -9.153 -2.783 17.724 1.00 96.88 1077 SER A CA 1
ATOM 8478 C C . SER A 1 1077 ? -7.896 -2.844 18.599 1.00 96.88 1077 SER A C 1
ATOM 8480 O O . SER A 1 1077 ? -6.978 -2.054 18.398 1.00 96.88 1077 SER A O 1
ATOM 8482 N N . ILE A 1 1078 ? -7.821 -3.772 19.558 1.00 96.00 1078 ILE A N 1
ATOM 8483 C CA . ILE A 1 1078 ? -6.614 -3.973 20.367 1.00 96.00 1078 ILE A CA 1
ATOM 8484 C C . ILE A 1 1078 ? -5.471 -4.501 19.509 1.00 96.00 1078 ILE A C 1
ATOM 8486 O O . ILE A 1 1078 ? -4.382 -3.949 19.604 1.00 96.00 1078 ILE A O 1
ATOM 8490 N N . VAL A 1 1079 ? -5.723 -5.468 18.623 1.00 95.19 1079 VAL A N 1
ATOM 8491 C CA . VAL A 1 1079 ? -4.711 -5.974 17.678 1.00 95.19 1079 VAL A CA 1
ATOM 8492 C C . VAL A 1 1079 ? -4.182 -4.857 16.766 1.00 95.19 1079 VAL A C 1
ATOM 8494 O O . VAL A 1 1079 ? -2.992 -4.806 16.469 1.00 95.19 1079 VAL A O 1
ATOM 8497 N N . MET A 1 1080 ? -5.032 -3.906 16.366 1.00 96.25 1080 MET A N 1
ATOM 8498 C CA . MET A 1 1080 ? -4.581 -2.725 15.621 1.00 96.25 1080 MET A CA 1
ATOM 8499 C C . MET A 1 1080 ? -3.684 -1.786 16.445 1.00 96.25 1080 MET A C 1
ATOM 8501 O O . MET A 1 1080 ? -2.764 -1.176 15.901 1.00 96.25 1080 MET A O 1
ATOM 8505 N N . ILE A 1 1081 ? -3.988 -1.602 17.736 1.00 95.81 1081 ILE A N 1
ATOM 8506 C CA . ILE A 1 1081 ? -3.247 -0.701 18.632 1.00 95.81 1081 ILE A CA 1
ATOM 8507 C C . ILE A 1 1081 ? -1.917 -1.334 19.037 1.00 95.81 1081 ILE A C 1
ATOM 8509 O O . ILE A 1 1081 ? -0.875 -0.693 18.936 1.00 95.81 1081 ILE A O 1
ATOM 8513 N N . GLN A 1 1082 ? -1.966 -2.578 19.503 1.00 94.81 1082 GLN A N 1
ATOM 8514 C CA . GLN A 1 1082 ? -0.840 -3.391 19.926 1.00 94.81 1082 GLN A CA 1
ATOM 8515 C C . GLN A 1 1082 ? -0.928 -4.739 19.194 1.00 94.81 1082 GLN A C 1
ATOM 8517 O O . GLN A 1 1082 ? -1.667 -5.622 19.634 1.00 94.81 1082 GLN A O 1
ATOM 8522 N N . PRO A 1 1083 ? -0.176 -4.896 18.090 1.00 95.25 1083 PRO A N 1
ATOM 8523 C CA . PRO A 1 1083 ? -0.111 -6.143 17.341 1.00 95.25 1083 PRO A CA 1
ATOM 8524 C C . PRO A 1 1083 ? 0.178 -7.362 18.219 1.00 95.25 1083 PRO A C 1
ATOM 8526 O O . PRO A 1 1083 ? 0.965 -7.294 19.169 1.00 95.25 1083 PRO A O 1
ATOM 8529 N N . SER A 1 1084 ? -0.451 -8.485 17.880 1.00 93.56 1084 SER A N 1
ATOM 8530 C CA . SER A 1 1084 ? -0.213 -9.767 18.541 1.00 93.56 1084 SER A CA 1
ATOM 8531 C C . SER A 1 1084 ? 0.991 -10.454 17.910 1.00 93.56 1084 SER A C 1
ATOM 8533 O O . SER A 1 1084 ? 1.136 -10.441 16.690 1.00 93.56 1084 SER A O 1
ATOM 8535 N N . LEU A 1 1085 ? 1.844 -11.068 18.728 1.00 96.06 1085 LEU A N 1
ATOM 8536 C CA . LEU A 1 1085 ? 3.000 -11.829 18.268 1.00 96.06 1085 LEU A CA 1
ATOM 8537 C C . LEU A 1 1085 ? 2.951 -13.225 18.889 1.00 96.06 1085 LEU A C 1
ATOM 8539 O O . LEU A 1 1085 ? 2.952 -13.357 20.112 1.00 96.06 1085 LEU A O 1
ATOM 8543 N N . ILE A 1 1086 ? 2.907 -14.265 18.060 1.00 96.19 1086 ILE A N 1
ATOM 8544 C CA . ILE A 1 1086 ? 2.929 -15.667 18.496 1.00 96.19 1086 ILE A CA 1
ATOM 8545 C C . ILE A 1 1086 ? 4.252 -16.286 18.063 1.00 96.19 1086 ILE A C 1
ATOM 8547 O O . ILE A 1 1086 ? 4.693 -16.092 16.933 1.00 96.19 1086 ILE A O 1
ATOM 8551 N N . SER A 1 1087 ? 4.896 -17.022 18.964 1.00 95.94 1087 SER A N 1
ATOM 8552 C CA . SER A 1 1087 ? 6.147 -17.720 18.702 1.00 95.94 1087 SER A CA 1
ATOM 8553 C C . SER A 1 1087 ? 5.926 -19.222 18.575 1.00 95.94 1087 SER A C 1
ATOM 8555 O O . SER A 1 1087 ? 5.265 -19.836 19.411 1.00 95.94 1087 SER A O 1
ATOM 8557 N N . TYR A 1 1088 ? 6.523 -19.807 17.540 1.00 96.44 1088 TYR A N 1
ATOM 8558 C CA . TYR A 1 1088 ? 6.506 -21.234 17.244 1.00 96.44 1088 TYR A CA 1
ATOM 8559 C C . TYR A 1 1088 ? 7.936 -21.762 17.346 1.00 96.44 1088 TYR A C 1
ATOM 8561 O O . TYR A 1 1088 ? 8.872 -21.183 16.785 1.00 96.44 1088 TYR A O 1
ATOM 8569 N N . SER A 1 1089 ? 8.112 -22.865 18.070 1.00 93.75 1089 SER A N 1
ATOM 8570 C CA . SER A 1 1089 ? 9.405 -23.525 18.244 1.00 93.75 1089 SER A CA 1
ATOM 8571 C C . SER A 1 1089 ? 9.235 -25.044 18.303 1.00 93.75 1089 SER A C 1
ATOM 8573 O O . SER A 1 1089 ? 8.132 -25.551 18.476 1.00 93.75 1089 SER A O 1
ATOM 8575 N N . PHE A 1 1090 ? 10.333 -25.794 18.212 1.00 88.81 1090 PHE A N 1
ATOM 8576 C CA . PHE A 1 1090 ? 10.302 -27.248 18.412 1.00 88.81 1090 PHE A CA 1
ATOM 8577 C C . PHE A 1 1090 ? 10.051 -27.674 19.865 1.00 88.81 1090 PHE A C 1
ATOM 8579 O O . PHE A 1 1090 ? 9.722 -28.832 20.123 1.00 88.81 1090 PHE A O 1
ATOM 8586 N N . HIS A 1 1091 ? 10.284 -26.780 20.826 1.00 85.75 1091 HIS A N 1
ATOM 8587 C CA . HIS A 1 1091 ? 10.339 -27.123 22.249 1.00 85.75 1091 HIS A CA 1
ATOM 8588 C C . HIS A 1 1091 ? 9.067 -26.750 23.012 1.00 85.75 1091 HIS A C 1
ATOM 8590 O O . HIS A 1 1091 ? 8.849 -27.262 24.112 1.00 85.75 1091 HIS A O 1
ATOM 8596 N N . SER A 1 1092 ? 8.237 -25.877 22.442 1.00 84.75 1092 SER A N 1
ATOM 8597 C CA . SER A 1 1092 ? 6.988 -25.398 23.028 1.00 84.75 1092 SER A CA 1
ATOM 8598 C C . SER A 1 1092 ? 5.868 -25.394 21.989 1.00 84.75 1092 SER A C 1
ATOM 8600 O O . SER A 1 1092 ? 6.104 -25.259 20.791 1.00 84.75 1092 SER A O 1
ATOM 8602 N N . ALA A 1 1093 ? 4.632 -25.563 22.462 1.00 89.00 1093 ALA A N 1
ATOM 8603 C CA . ALA A 1 1093 ? 3.455 -25.248 21.658 1.00 89.00 1093 ALA A CA 1
ATOM 8604 C C . ALA A 1 1093 ? 3.420 -23.734 21.351 1.00 89.00 1093 ALA A C 1
ATOM 8606 O O . ALA A 1 1093 ? 4.078 -22.978 22.072 1.00 89.00 1093 ALA A O 1
ATOM 8607 N N . PRO A 1 1094 ? 2.657 -23.287 20.333 1.00 93.06 1094 PRO A N 1
ATOM 8608 C CA . PRO A 1 1094 ? 2.547 -21.869 19.998 1.00 93.06 1094 PRO A CA 1
ATOM 8609 C C . PRO A 1 1094 ? 2.203 -21.032 21.232 1.00 93.06 1094 PRO A C 1
ATOM 8611 O O . PRO A 1 1094 ? 1.216 -21.303 21.921 1.00 93.06 1094 PRO A O 1
ATOM 8614 N N . GLU A 1 1095 ? 3.037 -20.038 21.533 1.00 92.56 1095 GLU A N 1
ATOM 8615 C CA . GLU A 1 1095 ? 2.907 -19.219 22.738 1.00 92.56 1095 GLU A CA 1
ATOM 8616 C C . GLU A 1 1095 ? 3.003 -17.720 22.417 1.00 92.56 1095 GLU A C 1
ATOM 8618 O O . GLU A 1 1095 ? 3.787 -17.328 21.547 1.00 92.56 1095 GLU A O 1
ATOM 8623 N N . PRO A 1 1096 ? 2.230 -16.855 23.100 1.00 92.06 1096 PRO A N 1
ATOM 8624 C CA . PRO A 1 1096 ? 2.355 -15.412 22.930 1.00 92.06 1096 PRO A CA 1
ATOM 8625 C C . PRO A 1 1096 ? 3.758 -14.919 23.303 1.00 92.06 1096 PRO A C 1
ATOM 8627 O O . PRO A 1 1096 ? 4.271 -15.224 24.381 1.00 92.06 1096 PRO A O 1
ATOM 8630 N N . ALA A 1 1097 ? 4.356 -14.115 22.430 1.00 91.00 1097 ALA A N 1
ATOM 8631 C CA . ALA A 1 1097 ? 5.626 -13.442 22.651 1.00 91.00 1097 ALA A CA 1
ATOM 8632 C C . ALA A 1 1097 ? 5.413 -11.948 22.928 1.00 91.00 1097 ALA A C 1
ATOM 8634 O O . ALA A 1 1097 ? 4.422 -11.345 22.515 1.00 91.00 1097 ALA A O 1
ATOM 8635 N N . LEU A 1 1098 ? 6.365 -11.331 23.630 1.00 88.69 1098 LEU A N 1
ATOM 8636 C CA . LEU A 1 1098 ? 6.382 -9.877 23.777 1.00 88.69 1098 LEU A CA 1
ATOM 8637 C C . LEU A 1 1098 ? 6.609 -9.235 22.406 1.00 88.69 1098 LEU A C 1
ATOM 8639 O O . LEU A 1 1098 ? 7.454 -9.700 21.645 1.00 88.69 1098 LEU A O 1
ATOM 8643 N N . LEU A 1 1099 ? 5.892 -8.147 22.116 1.00 91.75 1099 LEU A N 1
ATOM 8644 C CA . LEU A 1 1099 ? 6.076 -7.352 20.900 1.00 91.75 1099 LEU A CA 1
ATOM 8645 C C . LEU A 1 1099 ? 7.360 -6.509 21.006 1.00 91.75 1099 LEU A C 1
ATOM 8647 O O . LEU A 1 1099 ? 7.332 -5.284 21.129 1.00 91.75 1099 LEU A O 1
ATOM 8651 N N . ASP A 1 1100 ? 8.494 -7.194 21.033 1.00 90.19 1100 ASP A N 1
ATOM 8652 C CA . ASP A 1 1100 ? 9.811 -6.666 21.356 1.00 90.19 1100 ASP A CA 1
ATOM 8653 C C . ASP A 1 1100 ? 10.874 -7.323 20.472 1.00 90.19 1100 ASP A C 1
ATOM 8655 O O . ASP A 1 1100 ? 10.744 -8.489 20.098 1.00 90.19 1100 ASP A O 1
ATOM 8659 N N . VAL A 1 1101 ? 11.945 -6.593 20.155 1.00 87.50 1101 VAL A N 1
ATOM 8660 C CA . VAL A 1 1101 ? 13.075 -7.132 19.383 1.00 87.50 1101 VAL A CA 1
ATOM 8661 C C . VAL A 1 1101 ? 13.704 -8.369 20.040 1.00 87.50 1101 VAL A C 1
ATOM 8663 O O . VAL A 1 1101 ? 14.176 -9.265 19.345 1.00 87.50 1101 VAL A O 1
ATOM 8666 N N . ALA A 1 1102 ? 13.612 -8.493 21.367 1.00 87.19 1102 ALA A N 1
ATOM 8667 C CA . ALA A 1 1102 ? 14.066 -9.667 22.108 1.00 87.19 1102 ALA A CA 1
ATOM 8668 C C . ALA A 1 1102 ? 13.295 -10.965 21.780 1.00 87.19 1102 ALA A C 1
ATOM 8670 O O . ALA A 1 1102 ? 13.760 -12.049 22.135 1.00 87.19 1102 ALA A O 1
ATOM 8671 N N . ALA A 1 1103 ? 12.129 -10.883 21.126 1.00 88.75 1103 ALA A N 1
ATOM 8672 C CA . ALA A 1 1103 ? 11.379 -12.057 20.678 1.00 88.75 1103 ALA A CA 1
ATOM 8673 C C . ALA A 1 1103 ? 11.983 -12.717 19.426 1.00 88.75 1103 ALA A C 1
ATOM 8675 O O . ALA A 1 1103 ? 11.707 -13.892 19.165 1.00 88.75 1103 ALA A O 1
ATOM 8676 N N . ILE A 1 1104 ? 12.804 -11.988 18.663 1.00 90.06 1104 ILE A N 1
ATOM 8677 C CA . ILE A 1 1104 ? 13.459 -12.512 17.464 1.00 90.06 1104 ILE A CA 1
ATOM 8678 C C . ILE A 1 1104 ? 14.557 -13.498 17.870 1.00 90.06 1104 ILE A C 1
ATOM 8680 O O . ILE A 1 1104 ? 15.428 -13.201 18.687 1.00 90.06 1104 ILE A O 1
ATOM 8684 N N . SER A 1 1105 ? 14.515 -14.688 17.276 1.00 89.94 1105 SER A N 1
ATOM 8685 C CA . SER A 1 1105 ? 15.493 -15.751 17.483 1.00 89.94 1105 SER A CA 1
ATOM 8686 C C . SER A 1 1105 ? 15.638 -16.574 16.206 1.00 89.94 1105 SER A C 1
ATOM 8688 O O . SER A 1 1105 ? 14.648 -16.825 15.521 1.00 89.94 1105 SER A O 1
ATOM 8690 N N . ALA A 1 1106 ? 16.859 -17.029 15.913 1.00 88.69 1106 ALA A N 1
ATOM 8691 C CA . ALA A 1 1106 ? 17.162 -17.790 14.701 1.00 88.69 1106 ALA A CA 1
ATOM 8692 C C . ALA A 1 1106 ? 16.384 -19.120 14.592 1.00 88.69 1106 ALA A C 1
ATOM 8694 O O . ALA A 1 1106 ? 16.088 -19.560 13.485 1.00 88.69 1106 ALA A O 1
ATOM 8695 N N . ASP A 1 1107 ? 16.026 -19.735 15.724 1.00 90.50 1107 ASP A N 1
ATOM 8696 C CA . ASP A 1 1107 ? 15.383 -21.059 15.801 1.00 90.50 1107 ASP A CA 1
ATOM 8697 C C . ASP A 1 1107 ? 13.851 -21.003 15.949 1.00 90.50 1107 ASP A C 1
ATOM 8699 O O . ASP A 1 1107 ? 13.217 -21.998 16.312 1.00 90.50 1107 ASP A O 1
ATOM 8703 N N . ARG A 1 1108 ? 13.238 -19.832 15.746 1.00 92.50 1108 ARG A N 1
ATOM 8704 C CA . ARG A 1 1108 ? 11.802 -19.623 15.968 1.00 92.50 1108 ARG A CA 1
ATOM 8705 C C . ARG A 1 1108 ? 11.122 -19.083 14.720 1.00 92.50 1108 ARG A C 1
ATOM 8707 O O . ARG A 1 1108 ? 11.726 -18.346 13.945 1.00 92.50 1108 ARG A O 1
ATOM 8714 N N . ILE A 1 1109 ? 9.845 -19.414 14.567 1.00 96.50 1109 ILE A N 1
ATOM 8715 C CA . ILE A 1 1109 ? 8.948 -18.729 13.631 1.00 96.50 1109 ILE A CA 1
ATOM 8716 C C . ILE A 1 1109 ? 8.079 -17.783 14.452 1.00 96.50 1109 ILE A C 1
ATOM 8718 O O . ILE A 1 1109 ? 7.654 -18.128 15.558 1.00 96.50 1109 ILE A O 1
ATOM 8722 N N . LEU A 1 1110 ? 7.843 -16.583 13.937 1.00 97.00 1110 LEU A N 1
ATOM 8723 C CA . LEU A 1 1110 ? 6.964 -15.597 14.547 1.00 97.00 1110 LEU A CA 1
ATOM 8724 C C . LEU A 1 1110 ? 5.775 -15.335 13.622 1.00 97.00 1110 LEU A C 1
ATOM 8726 O O . LEU A 1 1110 ? 5.960 -15.097 12.433 1.00 97.00 1110 LEU A O 1
ATOM 8730 N N . LEU A 1 1111 ? 4.567 -15.348 14.178 1.00 97.69 1111 LEU A N 1
ATOM 8731 C CA . LEU A 1 1111 ? 3.356 -14.877 13.513 1.00 97.69 1111 LEU A CA 1
ATOM 8732 C C . LEU A 1 1111 ? 2.968 -13.537 14.133 1.00 97.69 1111 LEU A C 1
ATOM 8734 O O . LEU A 1 1111 ? 2.531 -13.487 15.285 1.00 97.69 1111 LEU A O 1
ATOM 8738 N N . LEU A 1 1112 ? 3.159 -12.455 13.384 1.00 97.44 1112 LEU A N 1
ATOM 8739 C CA . LEU A 1 1112 ? 2.683 -11.127 13.755 1.00 97.44 1112 LEU A CA 1
ATOM 8740 C C . LEU A 1 1112 ? 1.313 -10.895 13.131 1.00 97.44 1112 LEU A C 1
ATOM 8742 O O . LEU A 1 1112 ? 1.165 -10.931 11.912 1.00 97.44 1112 LEU A O 1
ATOM 8746 N N . ASP A 1 1113 ? 0.341 -10.551 13.960 1.00 96.81 1113 ASP A N 1
ATOM 8747 C CA . ASP A 1 1113 ? -0.954 -10.055 13.526 1.00 96.81 1113 ASP A CA 1
ATOM 8748 C C . ASP A 1 1113 ? -1.092 -8.575 13.904 1.00 96.81 1113 ASP A C 1
ATOM 8750 O O . ASP A 1 1113 ? -1.194 -8.227 15.080 1.00 96.81 1113 ASP A O 1
ATOM 8754 N N . SER A 1 1114 ? -1.089 -7.699 12.896 1.00 94.38 1114 SER A N 1
ATOM 8755 C CA . SER A 1 1114 ? -1.250 -6.244 13.051 1.00 94.38 1114 SER A CA 1
ATOM 8756 C C . SER A 1 1114 ? -2.604 -5.730 12.550 1.00 94.38 1114 SER A C 1
ATOM 8758 O O . SER A 1 1114 ? -2.753 -4.552 12.220 1.00 94.38 1114 SER A O 1
ATOM 8760 N N . TYR A 1 1115 ? -3.596 -6.616 12.462 1.00 95.31 1115 TYR A N 1
ATOM 8761 C CA . TYR A 1 1115 ? -4.891 -6.406 11.819 1.00 95.31 1115 TYR A CA 1
ATOM 8762 C C . TYR A 1 1115 ? -4.820 -6.248 10.295 1.00 95.31 1115 TYR A C 1
ATOM 8764 O O . TYR A 1 1115 ? -5.411 -7.053 9.583 1.00 95.31 1115 TYR A O 1
ATOM 8772 N N . PHE A 1 1116 ? -4.119 -5.228 9.793 1.00 94.19 1116 PHE A N 1
ATOM 8773 C CA . PHE A 1 1116 ? -4.036 -4.909 8.359 1.00 94.19 1116 PHE A CA 1
ATOM 8774 C C . PHE A 1 1116 ? -3.037 -5.796 7.611 1.00 94.19 1116 PHE A C 1
ATOM 8776 O O . PHE A 1 1116 ? -3.244 -6.103 6.438 1.00 94.19 1116 PHE A O 1
ATOM 8783 N N . THR A 1 1117 ? -1.992 -6.235 8.312 1.00 94.38 1117 THR A N 1
ATOM 8784 C CA . THR A 1 1117 ? -0.950 -7.118 7.784 1.00 94.38 1117 THR A CA 1
ATOM 8785 C C . THR A 1 1117 ? -0.733 -8.284 8.743 1.00 94.38 1117 THR A C 1
ATOM 8787 O O . THR A 1 1117 ? -0.613 -8.082 9.957 1.00 94.38 1117 THR A O 1
ATOM 8790 N N . VAL A 1 1118 ? -0.665 -9.493 8.194 1.00 96.50 1118 VAL A N 1
ATOM 8791 C CA . VAL A 1 1118 ? -0.266 -10.719 8.891 1.00 96.50 1118 VAL A CA 1
ATOM 8792 C C . VAL A 1 1118 ? 1.114 -11.107 8.371 1.00 96.50 1118 VAL A C 1
ATOM 8794 O O . VAL A 1 1118 ? 1.284 -11.247 7.162 1.00 96.50 1118 VAL A O 1
ATOM 8797 N N . VAL A 1 1119 ? 2.103 -11.241 9.256 1.00 96.81 1119 VAL A N 1
ATOM 8798 C CA . VAL A 1 1119 ? 3.489 -11.564 8.884 1.00 96.81 1119 VAL A CA 1
ATOM 8799 C C . VAL A 1 1119 ? 3.882 -12.917 9.463 1.00 96.81 1119 VAL A C 1
ATOM 8801 O O . VAL A 1 1119 ? 3.877 -13.082 10.681 1.00 96.81 1119 VAL A O 1
ATOM 8804 N N . VAL A 1 1120 ? 4.266 -13.856 8.601 1.00 97.44 1120 VAL A N 1
ATOM 8805 C CA . VAL A 1 1120 ? 4.934 -15.105 8.986 1.00 97.44 1120 VAL A CA 1
ATOM 8806 C C . VAL A 1 1120 ? 6.435 -14.907 8.797 1.00 97.44 1120 VAL A C 1
ATOM 8808 O O . VAL A 1 1120 ? 6.930 -14.863 7.671 1.00 97.44 1120 VAL A O 1
ATOM 8811 N N . PHE A 1 1121 ? 7.152 -14.762 9.905 1.00 97.19 1121 PHE A N 1
ATOM 8812 C CA . PHE A 1 1121 ? 8.580 -14.475 9.939 1.00 97.19 1121 PHE A CA 1
ATOM 8813 C C . PHE A 1 1121 ? 9.375 -15.712 10.358 1.00 97.19 1121 PHE A C 1
ATOM 8815 O O . PHE A 1 1121 ? 9.175 -16.240 11.453 1.00 97.19 1121 PHE A O 1
ATOM 8822 N N . HIS A 1 1122 ? 10.312 -16.148 9.523 1.00 96.19 1122 HIS A N 1
ATOM 8823 C CA . HIS A 1 1122 ? 11.169 -17.298 9.798 1.00 96.19 1122 HIS A CA 1
ATOM 8824 C C . HIS A 1 1122 ? 12.536 -16.842 10.313 1.00 96.19 1122 HIS A C 1
ATOM 8826 O O . HIS A 1 1122 ? 13.248 -16.111 9.628 1.00 96.19 1122 HIS A O 1
ATOM 8832 N N . GLY A 1 1123 ? 12.930 -17.301 11.504 1.00 94.00 1123 GLY A N 1
ATOM 8833 C CA . GLY A 1 1123 ? 14.282 -17.095 12.020 1.00 94.00 1123 GLY A CA 1
ATOM 8834 C C . GLY A 1 1123 ? 15.352 -17.689 11.098 1.00 94.00 1123 GLY A C 1
ATOM 8835 O O . GLY A 1 1123 ? 15.080 -18.617 10.335 1.00 94.00 1123 GLY A O 1
ATOM 8836 N N . ALA A 1 1124 ? 16.578 -17.166 11.173 1.00 92.50 1124 ALA A N 1
ATOM 8837 C CA . ALA A 1 1124 ? 17.654 -17.510 10.240 1.00 92.50 1124 ALA A CA 1
ATOM 8838 C C . ALA A 1 1124 ? 17.911 -19.027 10.093 1.00 92.50 1124 ALA A C 1
ATOM 8840 O O . ALA A 1 1124 ? 18.044 -19.514 8.972 1.00 92.50 1124 ALA A O 1
ATOM 8841 N N . ASN A 1 1125 ? 17.913 -19.793 11.191 1.00 92.62 1125 ASN A N 1
ATOM 8842 C CA . ASN A 1 1125 ? 18.146 -21.243 11.143 1.00 92.62 1125 ASN A CA 1
ATOM 8843 C C . ASN A 1 1125 ? 16.944 -21.984 10.537 1.00 92.62 1125 ASN A C 1
ATOM 8845 O O . ASN A 1 1125 ? 17.114 -22.909 9.745 1.00 92.62 1125 ASN A O 1
ATOM 8849 N N . ILE A 1 1126 ? 15.720 -21.549 10.855 1.00 93.62 1126 ILE A N 1
ATOM 8850 C CA . ILE A 1 1126 ? 14.497 -22.096 10.251 1.00 93.62 1126 ILE A CA 1
ATOM 8851 C C . ILE A 1 1126 ? 14.479 -21.848 8.738 1.00 93.62 1126 ILE A C 1
ATOM 8853 O O . ILE A 1 1126 ? 14.171 -22.762 7.972 1.00 93.62 1126 ILE A O 1
ATOM 8857 N N . ALA A 1 1127 ? 14.825 -20.635 8.304 1.00 92.56 1127 ALA A N 1
ATOM 8858 C CA . ALA A 1 1127 ? 14.904 -20.276 6.893 1.00 92.56 1127 ALA A CA 1
ATOM 8859 C C . ALA A 1 1127 ? 15.945 -21.137 6.157 1.00 92.56 1127 ALA A C 1
ATOM 8861 O O . ALA A 1 1127 ? 15.637 -21.702 5.107 1.00 92.56 1127 ALA A O 1
ATOM 8862 N N . GLN A 1 1128 ? 17.128 -21.335 6.751 1.00 92.56 1128 GLN A N 1
ATOM 8863 C CA . GLN A 1 1128 ? 18.160 -22.235 6.221 1.00 92.56 1128 GLN A CA 1
ATOM 8864 C C . GLN A 1 1128 ? 17.651 -23.676 6.071 1.00 92.56 1128 GLN A C 1
ATOM 8866 O O . GLN A 1 1128 ? 17.784 -24.266 5.000 1.00 92.56 1128 GLN A O 1
ATOM 8871 N N . TRP A 1 1129 ? 17.005 -24.243 7.097 1.00 92.06 1129 TRP A N 1
ATOM 8872 C CA . TRP A 1 1129 ? 16.441 -25.599 7.018 1.00 92.06 1129 TRP A CA 1
ATOM 8873 C C . TRP A 1 1129 ? 15.303 -25.717 5.998 1.00 92.06 1129 TRP A C 1
ATOM 8875 O O . TRP A 1 1129 ? 15.142 -26.768 5.370 1.00 92.06 1129 TRP A O 1
ATOM 8885 N N . ARG A 1 1130 ? 14.506 -24.654 5.811 1.00 93.69 1130 ARG A N 1
ATOM 8886 C CA . ARG A 1 1130 ? 13.455 -24.604 4.785 1.00 93.69 1130 ARG A CA 1
ATOM 8887 C C . ARG A 1 1130 ? 14.072 -24.629 3.386 1.00 93.69 1130 ARG A C 1
ATOM 8889 O O . ARG A 1 1130 ? 13.663 -25.479 2.597 1.00 93.69 1130 ARG A O 1
ATOM 8896 N N . LYS A 1 1131 ? 15.067 -23.770 3.119 1.00 92.44 1131 LYS A N 1
ATOM 8897 C CA . LYS A 1 1131 ? 15.796 -23.681 1.837 1.00 92.44 1131 LYS A CA 1
ATOM 8898 C C . LYS A 1 1131 ? 16.559 -24.976 1.513 1.00 92.44 1131 LYS A C 1
ATOM 8900 O O . LYS A 1 1131 ? 16.520 -25.434 0.381 1.00 92.44 1131 LYS A O 1
ATOM 8905 N N . ALA A 1 1132 ? 17.119 -25.651 2.520 1.00 90.94 1132 ALA A N 1
ATOM 8906 C CA . ALA A 1 1132 ? 17.753 -26.969 2.376 1.00 90.94 1132 ALA A CA 1
ATOM 8907 C C . ALA A 1 1132 ? 16.767 -28.135 2.111 1.00 90.94 1132 ALA A C 1
ATOM 8909 O O . ALA A 1 1132 ? 17.174 -29.293 2.013 1.00 90.94 1132 ALA A O 1
ATOM 8910 N N . GLY A 1 1133 ? 15.456 -27.874 2.040 1.00 91.38 1133 GLY A N 1
ATOM 8911 C CA . GLY A 1 1133 ? 14.455 -28.879 1.674 1.00 91.38 1133 GLY A CA 1
ATOM 8912 C C . GLY A 1 1133 ? 14.154 -29.929 2.750 1.00 91.38 1133 GLY A C 1
ATOM 8913 O O . GLY A 1 1133 ? 13.488 -30.924 2.457 1.00 91.38 1133 GLY A O 1
ATOM 8914 N N . TYR A 1 1134 ? 14.579 -29.733 4.006 1.00 90.06 1134 TYR A N 1
ATOM 8915 C CA . TYR A 1 1134 ? 14.384 -30.730 5.073 1.00 90.06 1134 TYR A CA 1
ATOM 8916 C C . TYR A 1 1134 ? 12.913 -31.066 5.319 1.00 90.06 1134 TYR A C 1
ATOM 8918 O O . TYR A 1 1134 ? 12.578 -32.216 5.572 1.00 90.06 1134 TYR A O 1
ATOM 8926 N N . HIS A 1 1135 ? 12.010 -30.102 5.159 1.00 90.06 1135 HIS A N 1
ATOM 8927 C CA . HIS A 1 1135 ? 10.568 -30.306 5.314 1.00 90.06 1135 HIS A CA 1
ATOM 8928 C C . HIS A 1 1135 ? 9.971 -31.319 4.312 1.00 90.06 1135 HIS A C 1
ATOM 8930 O O . HIS A 1 1135 ? 8.925 -31.900 4.587 1.00 90.06 1135 HIS A O 1
ATOM 8936 N N . SER A 1 1136 ? 10.635 -31.566 3.177 1.00 91.25 1136 SER A N 1
ATOM 8937 C CA . SER A 1 1136 ? 10.211 -32.559 2.179 1.00 91.25 1136 SER A CA 1
ATOM 8938 C C . SER A 1 1136 ? 10.710 -33.979 2.487 1.00 91.25 1136 SER A C 1
ATOM 8940 O O . SER A 1 1136 ? 10.271 -34.945 1.861 1.00 91.25 1136 SER A O 1
ATOM 8942 N N . GLN A 1 1137 ? 11.620 -34.136 3.454 1.00 91.00 1137 GLN A N 1
ATOM 8943 C CA . GLN A 1 1137 ? 12.193 -35.427 3.823 1.00 91.00 1137 GLN A CA 1
ATOM 8944 C C . GLN A 1 1137 ? 11.332 -36.132 4.873 1.00 91.00 1137 GLN A C 1
ATOM 8946 O O . GLN A 1 1137 ? 10.920 -35.549 5.877 1.00 91.00 1137 GLN A O 1
ATOM 8951 N N . GLN A 1 1138 ? 11.107 -37.434 4.684 1.00 85.75 1138 GLN A N 1
ATOM 8952 C CA . GLN A 1 1138 ? 10.233 -38.227 5.555 1.00 85.75 1138 GLN A CA 1
ATOM 8953 C C . GLN A 1 1138 ? 10.744 -38.309 7.010 1.00 85.75 1138 GLN A C 1
ATOM 8955 O O . GLN A 1 1138 ? 9.950 -38.466 7.935 1.00 85.75 1138 GLN A O 1
ATOM 8960 N N . GLU A 1 1139 ? 12.055 -38.154 7.219 1.00 88.44 1139 GLU A N 1
ATOM 8961 C CA . GLU A 1 1139 ? 12.717 -38.167 8.533 1.00 88.44 1139 GLU A CA 1
ATOM 8962 C C . GLU A 1 1139 ? 12.501 -36.868 9.335 1.00 88.44 1139 GLU A C 1
ATOM 8964 O O . GLU A 1 1139 ? 12.615 -36.866 10.561 1.00 88.44 1139 GLU A O 1
ATOM 8969 N N . HIS A 1 1140 ? 12.116 -35.773 8.670 1.00 89.06 1140 HIS A N 1
ATOM 8970 C CA . HIS A 1 1140 ? 11.962 -34.437 9.256 1.00 89.06 1140 HIS A CA 1
ATOM 8971 C C . HIS A 1 1140 ? 10.504 -33.949 9.252 1.00 89.06 1140 HIS A C 1
ATOM 8973 O O . HIS A 1 1140 ? 10.227 -32.750 9.192 1.00 89.06 1140 HIS A O 1
ATOM 8979 N N . GLN A 1 1141 ? 9.547 -34.871 9.404 1.00 89.31 1141 GLN A N 1
ATOM 8980 C CA . GLN A 1 1141 ? 8.113 -34.551 9.449 1.00 89.31 1141 GLN A CA 1
ATOM 8981 C C . GLN A 1 1141 ? 7.751 -33.509 10.529 1.00 89.31 1141 GLN A C 1
ATOM 8983 O O . GLN A 1 1141 ? 6.856 -32.693 10.321 1.00 89.31 1141 GLN A O 1
ATOM 8988 N N . ALA A 1 1142 ? 8.460 -33.495 11.664 1.00 88.69 1142 ALA A N 1
ATOM 8989 C CA . ALA A 1 1142 ? 8.254 -32.500 12.720 1.00 88.69 1142 ALA A CA 1
ATOM 8990 C C . ALA A 1 1142 ? 8.571 -31.065 12.256 1.00 88.69 1142 ALA A C 1
ATOM 8992 O O . ALA A 1 1142 ? 7.916 -30.122 12.687 1.00 88.69 1142 ALA A O 1
ATOM 8993 N N . PHE A 1 1143 ? 9.545 -30.893 11.356 1.00 93.69 1143 PHE A N 1
ATOM 8994 C CA . PHE A 1 1143 ? 9.871 -29.585 10.789 1.00 93.69 1143 PHE A CA 1
ATOM 8995 C C . PHE A 1 1143 ? 8.816 -29.129 9.774 1.00 93.69 1143 PHE A C 1
ATOM 8997 O O . PHE A 1 1143 ? 8.420 -27.968 9.788 1.00 93.69 1143 PHE A O 1
ATOM 9004 N N . ALA A 1 1144 ? 8.284 -30.051 8.964 1.00 91.88 1144 ALA A N 1
ATOM 9005 C CA . ALA A 1 1144 ? 7.147 -29.759 8.090 1.00 91.88 1144 ALA A CA 1
ATOM 9006 C C . ALA A 1 1144 ? 5.916 -29.297 8.893 1.00 91.88 1144 ALA A C 1
ATOM 9008 O O . ALA A 1 1144 ? 5.267 -28.323 8.526 1.00 91.88 1144 ALA A O 1
ATOM 9009 N N . GLN A 1 1145 ? 5.635 -29.946 10.029 1.00 92.06 1145 GLN A N 1
ATOM 9010 C CA . GLN A 1 1145 ? 4.565 -29.525 10.943 1.00 92.06 1145 GLN A CA 1
ATOM 9011 C C . GLN A 1 1145 ? 4.826 -28.140 11.553 1.00 92.06 1145 GLN A C 1
ATOM 9013 O O . GLN A 1 1145 ? 3.893 -27.348 11.667 1.00 92.06 1145 GLN A O 1
ATOM 9018 N N . LEU A 1 1146 ? 6.079 -27.833 11.913 1.00 94.25 1146 LEU A N 1
ATOM 9019 C CA . LEU A 1 1146 ? 6.459 -26.524 12.448 1.00 94.25 1146 LEU A CA 1
ATOM 9020 C C . LEU A 1 1146 ? 6.254 -25.393 11.428 1.00 94.25 1146 LEU A C 1
ATOM 9022 O O . LEU A 1 1146 ? 5.802 -24.325 11.821 1.00 94.25 1146 LEU A O 1
ATOM 9026 N N . LEU A 1 1147 ? 6.558 -25.621 10.145 1.00 94.19 1147 LEU A N 1
ATOM 9027 C CA . LEU A 1 1147 ? 6.312 -24.645 9.073 1.00 94.19 1147 LEU A CA 1
ATOM 9028 C C . LEU A 1 1147 ? 4.818 -24.484 8.757 1.00 94.19 1147 LEU A C 1
ATOM 9030 O O . LEU A 1 1147 ? 4.373 -23.378 8.459 1.00 94.19 1147 LEU A O 1
ATOM 9034 N N . GLN A 1 1148 ? 4.040 -25.568 8.840 1.00 93.94 1148 GLN A N 1
ATOM 9035 C CA . GLN A 1 1148 ? 2.615 -25.542 8.507 1.00 93.94 1148 GLN A CA 1
ATOM 9036 C C . GLN A 1 1148 ? 1.773 -24.814 9.565 1.00 93.94 1148 GLN A C 1
ATOM 9038 O O . GLN A 1 1148 ? 0.886 -24.046 9.208 1.00 93.94 1148 GLN A O 1
ATOM 9043 N N . ALA A 1 1149 ? 2.065 -25.005 10.856 1.00 94.31 1149 ALA A N 1
ATOM 9044 C CA . ALA A 1 1149 ? 1.281 -24.431 11.954 1.00 94.31 1149 ALA A CA 1
ATOM 9045 C C . ALA A 1 1149 ? 1.052 -22.899 11.863 1.00 94.31 1149 ALA A C 1
ATOM 9047 O O . ALA A 1 1149 ? -0.104 -22.481 11.909 1.00 94.31 1149 ALA A O 1
ATOM 9048 N N . PRO A 1 1150 ? 2.082 -22.044 11.687 1.00 95.38 1150 PRO A N 1
ATOM 9049 C CA . PRO A 1 1150 ? 1.872 -20.602 11.544 1.00 95.38 1150 PRO A CA 1
ATOM 9050 C C . PRO A 1 1150 ? 1.148 -20.230 10.242 1.00 95.38 1150 PRO A C 1
ATOM 9052 O O . PRO A 1 1150 ? 0.464 -19.211 10.213 1.00 95.38 1150 PRO A O 1
ATOM 9055 N N . SER A 1 1151 ? 1.264 -21.040 9.182 1.00 93.94 1151 SER A N 1
ATOM 9056 C CA . SER A 1 1151 ? 0.508 -20.839 7.938 1.00 93.94 1151 SER A CA 1
ATOM 9057 C C . SER A 1 1151 ? -0.981 -21.131 8.132 1.00 93.94 1151 SER A C 1
ATOM 9059 O O . SER A 1 1151 ? -1.810 -20.363 7.655 1.00 93.94 1151 SER A O 1
ATOM 9061 N N . ASP A 1 1152 ? -1.329 -22.201 8.854 1.00 94.56 1152 ASP A N 1
ATOM 9062 C CA . ASP A 1 1152 ? -2.721 -22.554 9.161 1.00 94.56 1152 ASP A CA 1
ATOM 9063 C C . ASP A 1 1152 ? -3.387 -21.475 10.032 1.00 94.56 1152 ASP A C 1
ATOM 9065 O O . ASP A 1 1152 ? -4.521 -21.060 9.768 1.00 94.56 1152 ASP A O 1
ATOM 9069 N N . ASP A 1 1153 ? -2.661 -20.976 11.039 1.00 95.00 1153 ASP A N 1
ATOM 9070 C CA . ASP A 1 1153 ? -3.127 -19.892 11.905 1.00 95.00 1153 ASP A CA 1
ATOM 9071 C C . ASP A 1 1153 ? -3.278 -18.576 11.119 1.00 95.00 1153 ASP A C 1
ATOM 9073 O O . ASP A 1 1153 ? -4.303 -17.895 11.238 1.00 95.00 1153 ASP A O 1
ATOM 9077 N N . ALA A 1 1154 ? -2.309 -18.241 10.256 1.00 94.81 1154 ALA A N 1
ATOM 9078 C CA . ALA A 1 1154 ? -2.392 -17.083 9.367 1.00 94.81 1154 ALA A CA 1
ATOM 9079 C C . ALA A 1 1154 ? -3.601 -17.176 8.425 1.00 94.81 1154 ALA A C 1
ATOM 9081 O O . ALA A 1 1154 ? -4.358 -16.212 8.304 1.00 94.81 1154 ALA A O 1
ATOM 9082 N N . ASP A 1 1155 ? -3.840 -18.338 7.815 1.00 92.75 1155 ASP A N 1
ATOM 9083 C CA . ASP A 1 1155 ? -4.988 -18.579 6.940 1.00 92.75 1155 ASP A CA 1
ATOM 9084 C C . ASP A 1 1155 ? -6.322 -18.447 7.682 1.00 92.75 1155 ASP A C 1
ATOM 9086 O O . ASP A 1 1155 ? -7.296 -17.944 7.114 1.00 92.75 1155 ASP A O 1
ATOM 9090 N N . SER A 1 1156 ? -6.393 -18.882 8.944 1.00 92.25 1156 SER A N 1
ATOM 9091 C CA . SER A 1 1156 ? -7.589 -18.712 9.777 1.00 92.25 1156 SER A CA 1
ATOM 9092 C C . SER A 1 1156 ? -7.885 -17.232 10.027 1.00 92.25 1156 SER A C 1
ATOM 9094 O O . SER A 1 1156 ? -9.010 -16.781 9.800 1.00 92.25 1156 SER A O 1
ATOM 9096 N N . ILE A 1 1157 ? -6.864 -16.452 10.405 1.00 92.25 1157 ILE A N 1
ATOM 9097 C CA . ILE A 1 1157 ? -6.981 -14.997 10.602 1.00 92.25 1157 ILE A CA 1
ATOM 9098 C C . ILE A 1 1157 ? -7.411 -14.319 9.300 1.00 92.25 1157 ILE A C 1
ATOM 9100 O O . ILE A 1 1157 ? -8.340 -13.505 9.282 1.00 92.25 1157 ILE A O 1
ATOM 9104 N N . VAL A 1 1158 ? -6.751 -14.679 8.195 1.00 91.44 1158 VAL A N 1
ATOM 9105 C CA . VAL A 1 1158 ? -7.052 -14.154 6.868 1.00 91.44 1158 VAL A CA 1
ATOM 9106 C C . VAL A 1 1158 ? -8.501 -14.444 6.516 1.00 91.44 1158 VAL A C 1
ATOM 9108 O O . VAL A 1 1158 ? -9.124 -13.530 5.999 1.00 91.44 1158 VAL A O 1
ATOM 9111 N N . LYS A 1 1159 ? -9.058 -15.634 6.795 1.00 87.69 1159 LYS A N 1
ATOM 9112 C CA . LYS A 1 1159 ? -10.453 -16.033 6.487 1.00 87.69 1159 LYS A CA 1
ATOM 9113 C C . LYS A 1 1159 ? -11.518 -15.302 7.302 1.00 87.69 1159 LYS A C 1
ATOM 9115 O O . LYS A 1 1159 ? -12.574 -14.989 6.758 1.00 87.69 1159 LYS A O 1
ATOM 9120 N N . GLU A 1 1160 ? -11.253 -15.018 8.571 1.00 87.06 1160 GLU A N 1
ATOM 9121 C CA . GLU A 1 1160 ? -12.238 -14.410 9.475 1.00 87.06 1160 GLU A CA 1
ATOM 9122 C C . GLU A 1 1160 ? -12.358 -12.886 9.326 1.00 87.06 1160 GLU A C 1
ATOM 9124 O O . GLU A 1 1160 ? -13.412 -12.315 9.613 1.00 87.06 1160 GLU A O 1
ATOM 9129 N N . ARG A 1 1161 ? -11.293 -12.207 8.886 1.00 91.19 1161 ARG A N 1
ATOM 9130 C CA . ARG A 1 1161 ? -11.206 -10.740 8.933 1.00 91.19 1161 ARG A CA 1
ATOM 9131 C C . ARG A 1 1161 ? -11.807 -10.043 7.712 1.00 91.19 1161 ARG A C 1
ATOM 9133 O O . ARG A 1 1161 ? -11.705 -10.521 6.588 1.00 91.19 1161 ARG A O 1
ATOM 9140 N N . PHE A 1 1162 ? -12.384 -8.861 7.910 1.00 92.81 1162 PHE A N 1
ATOM 9141 C CA . PHE A 1 1162 ? -12.777 -7.981 6.811 1.00 92.81 1162 PHE A CA 1
ATOM 9142 C C . PHE A 1 1162 ? -12.327 -6.529 7.080 1.00 92.81 1162 PHE A C 1
ATOM 9144 O O . PHE A 1 1162 ? -12.601 -6.009 8.161 1.00 92.81 1162 PHE A O 1
ATOM 9151 N N . PRO A 1 1163 ? -11.690 -5.831 6.120 1.00 94.38 1163 PRO A N 1
ATOM 9152 C CA . PRO A 1 1163 ? -11.141 -6.345 4.865 1.00 94.38 1163 PRO A CA 1
ATOM 9153 C C . PRO A 1 1163 ? -10.081 -7.425 5.087 1.00 94.38 1163 PRO A C 1
ATOM 9155 O O . PRO A 1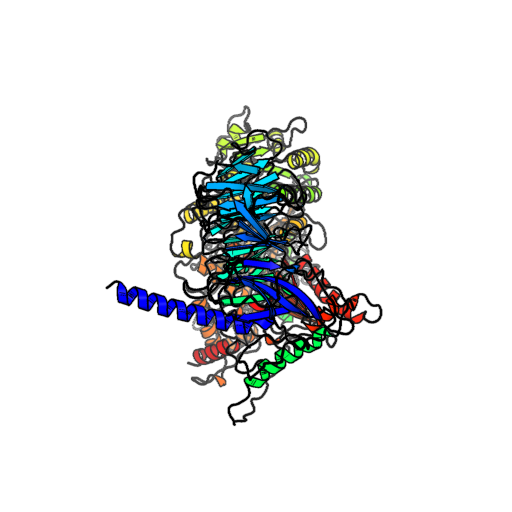 1163 ? -9.563 -7.600 6.189 1.00 94.38 1163 PRO A O 1
ATOM 9158 N N . VAL A 1 1164 ? -9.781 -8.163 4.028 1.00 94.25 1164 VAL A N 1
ATOM 9159 C CA . VAL A 1 1164 ? -8.755 -9.207 4.048 1.00 94.25 1164 VAL A CA 1
ATOM 9160 C C . VAL A 1 1164 ? -7.391 -8.560 4.304 1.00 94.25 1164 VAL A C 1
ATOM 9162 O O . VAL A 1 1164 ? -7.056 -7.602 3.606 1.00 94.25 1164 VAL A O 1
ATOM 9165 N N . PRO A 1 1165 ? -6.598 -9.042 5.277 1.00 95.00 1165 PRO A N 1
ATOM 9166 C CA . PRO A 1 1165 ? -5.278 -8.484 5.534 1.00 95.00 1165 PRO A CA 1
ATOM 9167 C C . PRO A 1 1165 ? -4.271 -8.872 4.449 1.00 95.00 1165 PRO A C 1
ATOM 9169 O O . PRO A 1 1165 ? -4.410 -9.902 3.788 1.00 95.00 1165 PRO A O 1
ATOM 9172 N N . ARG A 1 1166 ? -3.207 -8.076 4.308 1.00 93.62 1166 ARG A N 1
ATOM 9173 C CA . ARG A 1 1166 ? -2.036 -8.450 3.504 1.00 93.62 1166 ARG A CA 1
ATOM 9174 C C . ARG A 1 1166 ? -1.274 -9.557 4.231 1.00 93.62 1166 ARG A C 1
ATOM 9176 O O . ARG A 1 1166 ? -0.855 -9.357 5.368 1.00 93.62 1166 ARG A O 1
ATOM 9183 N N . LEU A 1 1167 ? -1.089 -10.705 3.586 1.00 94.38 1167 LEU A N 1
ATOM 9184 C CA . LEU A 1 1167 ? -0.231 -11.775 4.095 1.00 94.38 1167 LEU A CA 1
ATOM 9185 C C . LEU A 1 1167 ? 1.194 -11.560 3.578 1.00 94.38 1167 LEU A C 1
ATOM 9187 O O . LEU A 1 1167 ? 1.403 -11.461 2.372 1.00 94.38 1167 LEU A O 1
ATOM 9191 N N . VAL A 1 1168 ? 2.158 -11.478 4.488 1.00 94.31 1168 VAL A N 1
ATOM 9192 C CA . VAL A 1 1168 ? 3.585 -11.338 4.186 1.00 94.31 1168 VAL A CA 1
ATOM 9193 C C . VAL A 1 1168 ? 4.307 -12.540 4.770 1.00 94.31 1168 VAL A C 1
ATOM 9195 O O . VAL A 1 1168 ? 4.199 -12.816 5.962 1.00 94.31 1168 VAL A O 1
ATOM 9198 N N . VAL A 1 1169 ? 5.058 -13.253 3.941 1.00 95.00 1169 VAL A N 1
ATOM 9199 C CA . VAL A 1 1169 ? 5.919 -14.350 4.385 1.00 95.00 1169 VAL A CA 1
ATOM 9200 C C . VAL A 1 1169 ? 7.353 -13.920 4.139 1.00 95.00 1169 VAL A C 1
ATOM 9202 O O . VAL A 1 1169 ? 7.696 -13.541 3.023 1.00 95.00 1169 VAL A O 1
ATOM 9205 N N . CYS A 1 1170 ? 8.175 -13.912 5.183 1.00 94.69 1170 CYS A N 1
ATOM 9206 C CA . CYS A 1 1170 ? 9.541 -13.418 5.088 1.00 94.69 1170 CYS A CA 1
ATOM 9207 C C . CYS A 1 1170 ? 10.500 -14.177 6.003 1.00 94.69 1170 CYS A C 1
ATOM 9209 O O . CYS A 1 1170 ? 10.096 -14.873 6.940 1.00 94.69 1170 CYS A O 1
ATOM 9211 N N . ASP A 1 1171 ? 11.786 -14.027 5.708 1.00 94.25 1171 ASP A N 1
ATOM 9212 C CA . ASP A 1 1171 ? 12.879 -14.606 6.475 1.00 94.25 1171 ASP A CA 1
ATOM 9213 C C . ASP A 1 1171 ? 13.643 -13.504 7.215 1.00 94.25 1171 ASP A C 1
ATOM 9215 O O . ASP A 1 1171 ? 13.619 -12.328 6.833 1.00 94.25 1171 ASP A O 1
ATOM 9219 N N . GLN A 1 1172 ? 14.340 -13.880 8.285 1.00 87.75 1172 GLN A N 1
ATOM 9220 C CA . GLN A 1 1172 ? 15.230 -12.979 9.003 1.00 87.75 1172 GLN A CA 1
ATOM 9221 C C . GLN A 1 1172 ? 16.287 -12.404 8.050 1.00 87.75 1172 GLN A C 1
ATOM 9223 O O . GLN A 1 1172 ? 16.980 -13.154 7.369 1.00 87.75 1172 GLN A O 1
ATOM 9228 N N . HIS A 1 1173 ? 16.407 -11.071 8.041 1.00 85.69 1173 HIS A N 1
ATOM 9229 C CA . HIS A 1 1173 ? 17.228 -10.263 7.122 1.00 85.69 1173 HIS A CA 1
ATOM 9230 C C . HIS A 1 1173 ? 16.686 -10.070 5.693 1.00 85.69 1173 HIS A C 1
ATOM 9232 O O . HIS A 1 1173 ? 17.312 -9.347 4.924 1.00 85.69 1173 HIS A O 1
ATOM 9238 N N . GLY A 1 1174 ? 15.518 -10.620 5.346 1.00 82.94 1174 GLY A N 1
ATOM 9239 C CA . GLY A 1 1174 ? 14.840 -10.288 4.087 1.00 82.94 1174 GLY A CA 1
ATOM 9240 C C . GLY A 1 1174 ? 14.219 -8.884 4.107 1.00 82.94 1174 GLY A C 1
ATOM 9241 O O . GLY A 1 1174 ? 13.831 -8.387 5.167 1.00 82.94 1174 GLY A O 1
ATOM 9242 N N . SER A 1 1175 ? 14.050 -8.252 2.940 1.00 82.44 1175 SER A N 1
ATOM 9243 C CA . SER A 1 1175 ? 13.483 -6.892 2.816 1.00 82.44 1175 SER A CA 1
ATOM 9244 C C . SER A 1 1175 ? 12.101 -6.759 3.475 1.00 82.44 1175 SER A C 1
ATOM 9246 O O . SER A 1 1175 ? 11.821 -5.808 4.207 1.00 82.44 1175 SER A O 1
ATOM 9248 N N . GLN A 1 1176 ? 11.250 -7.775 3.316 1.00 83.88 1176 GLN A N 1
ATOM 9249 C CA . GLN A 1 1176 ? 9.897 -7.837 3.878 1.00 83.88 1176 GLN A CA 1
ATOM 9250 C C . GLN A 1 1176 ? 9.868 -8.033 5.412 1.00 83.88 1176 GLN A C 1
ATOM 9252 O O . GLN A 1 1176 ? 8.823 -7.839 6.037 1.00 83.88 1176 GLN A O 1
ATOM 9257 N N . ALA A 1 1177 ? 10.995 -8.356 6.065 1.00 87.12 1177 ALA A N 1
ATOM 9258 C CA . ALA A 1 1177 ? 11.077 -8.440 7.529 1.00 87.12 1177 ALA A CA 1
ATOM 9259 C C . ALA A 1 1177 ? 10.816 -7.089 8.214 1.00 87.12 1177 ALA A C 1
ATOM 9261 O O . ALA A 1 1177 ? 10.395 -7.048 9.373 1.00 87.12 1177 ALA A O 1
ATOM 9262 N N . ARG A 1 1178 ? 10.985 -5.970 7.495 1.00 85.25 1178 ARG A N 1
ATOM 9263 C CA . ARG A 1 1178 ? 10.698 -4.621 8.005 1.00 85.25 1178 ARG A CA 1
ATOM 9264 C C . ARG A 1 1178 ? 9.259 -4.441 8.497 1.00 85.25 1178 ARG A C 1
ATOM 9266 O O . ARG A 1 1178 ? 9.043 -3.687 9.443 1.00 85.25 1178 ARG A O 1
ATOM 9273 N N . PHE A 1 1179 ? 8.291 -5.180 7.936 1.00 86.38 1179 PHE A N 1
ATOM 9274 C CA . PHE A 1 1179 ? 6.899 -5.172 8.408 1.00 86.38 1179 PHE A CA 1
ATOM 9275 C C . PHE A 1 1179 ? 6.760 -5.680 9.849 1.00 86.38 1179 PHE A C 1
ATOM 9277 O O . PHE A 1 1179 ? 5.892 -5.202 10.580 1.00 86.38 1179 PHE A O 1
ATOM 9284 N N . LEU A 1 1180 ? 7.634 -6.601 10.273 1.00 91.44 1180 LEU A N 1
ATOM 9285 C CA . LEU A 1 1180 ? 7.755 -7.016 11.667 1.00 91.44 1180 LEU A CA 1
ATOM 9286 C C . LEU A 1 1180 ? 8.520 -5.966 12.477 1.00 91.44 1180 LEU A C 1
ATOM 9288 O O . LEU A 1 1180 ? 8.004 -5.463 13.475 1.00 91.44 1180 LEU A O 1
ATOM 9292 N N . LEU A 1 1181 ? 9.727 -5.608 12.032 1.00 88.62 1181 LEU A N 1
ATOM 9293 C CA . LEU A 1 1181 ? 10.653 -4.755 12.786 1.00 88.62 1181 LEU A CA 1
ATOM 9294 C C . LEU A 1 1181 ? 10.056 -3.383 13.134 1.00 88.62 1181 LEU A C 1
ATOM 9296 O O . LEU A 1 1181 ? 10.227 -2.912 14.256 1.00 88.62 1181 LEU A O 1
ATOM 9300 N N . ALA A 1 1182 ? 9.284 -2.781 12.224 1.00 86.94 1182 ALA A N 1
ATOM 9301 C CA . ALA A 1 1182 ? 8.628 -1.491 12.442 1.00 86.94 1182 ALA A CA 1
ATOM 9302 C C . ALA A 1 1182 ? 7.559 -1.510 13.554 1.00 86.94 1182 ALA A C 1
ATOM 9304 O O . ALA A 1 1182 ? 7.140 -0.451 14.025 1.00 86.94 1182 ALA A O 1
ATOM 9305 N N . LYS A 1 1183 ? 7.080 -2.691 13.970 1.00 89.81 1183 LYS A N 1
ATOM 9306 C CA . LYS A 1 1183 ? 6.059 -2.845 15.021 1.00 89.81 1183 LYS A CA 1
ATOM 9307 C C . LYS A 1 1183 ? 6.645 -3.218 16.386 1.00 89.81 1183 LYS A C 1
ATOM 9309 O O . LYS A 1 1183 ? 5.935 -3.106 17.386 1.00 89.81 1183 LYS A O 1
ATOM 9314 N N . LEU A 1 1184 ? 7.906 -3.647 16.446 1.00 90.81 1184 LEU A N 1
ATOM 9315 C CA . LEU A 1 1184 ? 8.540 -4.116 17.678 1.00 90.81 1184 LEU A CA 1
ATOM 9316 C C . LEU A 1 1184 ? 8.987 -2.964 18.588 1.00 90.81 1184 LEU A C 1
ATOM 9318 O O . LEU A 1 1184 ? 9.368 -1.880 18.145 1.00 90.81 1184 LEU A O 1
ATOM 9322 N N . ASN A 1 1185 ? 8.970 -3.213 19.897 1.00 88.69 1185 ASN A N 1
ATOM 9323 C CA . ASN A 1 1185 ? 9.576 -2.319 20.876 1.00 88.69 1185 ASN A CA 1
ATOM 9324 C C . ASN A 1 1185 ? 11.120 -2.322 20.749 1.00 88.69 1185 ASN A C 1
ATOM 9326 O O . ASN A 1 1185 ? 11.722 -3.400 20.788 1.00 88.69 1185 ASN A O 1
ATOM 9330 N N . PRO A 1 1186 ? 11.777 -1.145 20.652 1.00 85.62 1186 PRO A N 1
ATOM 9331 C CA . PRO A 1 1186 ? 13.232 -1.031 20.550 1.00 85.62 1186 PRO A CA 1
ATOM 9332 C C . PRO A 1 1186 ? 13.922 -1.156 21.916 1.00 85.62 1186 PRO A C 1
ATOM 9334 O O . PRO A 1 1186 ? 14.523 -0.206 22.413 1.00 85.62 1186 PRO A O 1
ATOM 9337 N N . SER A 1 1187 ? 13.837 -2.328 22.552 1.00 82.94 1187 SER A N 1
ATOM 9338 C CA . SER A 1 1187 ? 14.594 -2.616 23.786 1.00 82.94 1187 SER A CA 1
ATOM 9339 C C . SER A 1 1187 ? 16.107 -2.728 23.535 1.00 82.94 1187 SER A C 1
ATOM 9341 O O . SER A 1 1187 ? 16.912 -2.376 24.398 1.00 82.94 1187 SER A O 1
ATOM 9343 N N . ALA A 1 1188 ? 16.497 -3.146 22.327 1.00 77.56 1188 ALA A N 1
ATOM 9344 C CA . ALA A 1 1188 ? 17.867 -3.135 21.830 1.00 77.56 1188 ALA A CA 1
ATOM 9345 C C . ALA A 1 1188 ? 17.964 -2.268 20.566 1.00 77.56 1188 ALA A C 1
ATOM 9347 O O . ALA A 1 1188 ? 17.335 -2.557 19.546 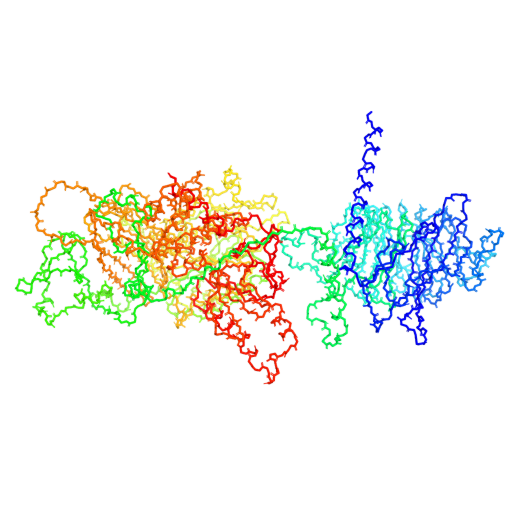1.00 77.56 1188 ALA A O 1
ATOM 9348 N N . THR A 1 1189 ? 18.770 -1.207 20.640 1.00 76.69 1189 THR A N 1
ATOM 9349 C CA . THR A 1 1189 ? 19.060 -0.291 19.526 1.00 76.69 1189 THR A CA 1
ATOM 9350 C C . THR A 1 1189 ? 20.557 -0.248 19.240 1.00 76.69 1189 THR A C 1
ATOM 9352 O O . THR A 1 1189 ? 21.363 -0.819 19.976 1.00 76.69 1189 THR A O 1
ATOM 9355 N N . TYR A 1 1190 ? 20.960 0.462 18.186 1.00 72.56 1190 TYR A N 1
ATOM 9356 C CA . TYR A 1 1190 ? 22.375 0.679 17.863 1.00 72.56 1190 TYR A CA 1
ATOM 9357 C C . TYR A 1 1190 ? 23.152 1.431 18.964 1.00 72.56 1190 TYR A C 1
ATOM 9359 O O . TYR A 1 1190 ? 24.382 1.390 18.974 1.00 72.56 1190 TYR A O 1
ATOM 9367 N N . ASN A 1 1191 ? 22.449 2.086 19.897 1.00 73.06 1191 ASN A N 1
ATOM 9368 C CA . ASN A 1 1191 ? 23.025 2.746 21.071 1.00 73.06 1191 ASN A CA 1
ATOM 9369 C C . ASN A 1 1191 ? 23.182 1.805 22.283 1.00 73.06 1191 ASN A C 1
ATOM 9371 O O . ASN A 1 1191 ? 23.749 2.207 23.297 1.00 73.06 1191 ASN A O 1
ATOM 9375 N N . THR A 1 1192 ? 22.677 0.568 22.219 1.00 72.00 1192 THR A N 1
ATOM 9376 C CA . THR A 1 1192 ? 22.761 -0.393 23.324 1.00 72.00 1192 THR A CA 1
ATOM 9377 C C . THR A 1 1192 ? 24.159 -1.024 23.377 1.00 72.00 1192 THR A C 1
ATOM 9379 O O . THR A 1 1192 ? 24.582 -1.708 22.447 1.00 72.00 1192 THR A O 1
ATOM 9382 N N . ASP A 1 1193 ? 24.872 -0.845 24.495 1.00 49.97 1193 ASP A N 1
ATOM 9383 C CA . ASP A 1 1193 ? 26.295 -1.212 24.650 1.00 49.97 1193 ASP A CA 1
ATOM 9384 C C . ASP A 1 1193 ? 26.611 -2.729 24.546 1.00 49.97 1193 ASP A C 1
ATOM 9386 O O . ASP A 1 1193 ? 27.783 -3.110 24.461 1.00 49.97 1193 ASP A O 1
ATOM 9390 N N . ALA A 1 1194 ? 25.602 -3.613 24.528 1.00 56.09 1194 ALA A N 1
ATOM 9391 C CA . ALA A 1 1194 ? 25.765 -5.053 24.289 1.00 56.09 1194 ALA A CA 1
ATOM 9392 C C . ALA A 1 1194 ? 24.436 -5.739 23.881 1.00 56.09 1194 ALA A C 1
ATOM 9394 O O . ALA A 1 1194 ? 23.569 -5.918 24.737 1.00 56.09 1194 ALA A O 1
ATOM 9395 N N . PRO A 1 1195 ? 24.268 -6.185 22.622 1.00 55.38 1195 PRO A N 1
ATOM 9396 C CA . PRO A 1 1195 ? 23.119 -6.997 22.212 1.00 55.38 1195 PRO A CA 1
ATOM 9397 C C . PRO A 1 1195 ? 23.162 -8.395 22.848 1.00 55.38 1195 PRO A C 1
ATOM 9399 O O . PRO A 1 1195 ? 24.242 -8.953 23.075 1.00 55.38 1195 PRO A O 1
ATOM 9402 N N . LEU A 1 1196 ? 21.993 -8.990 23.101 1.00 53.66 1196 LEU A N 1
ATOM 9403 C CA . LEU A 1 1196 ? 21.884 -10.400 23.493 1.00 53.66 1196 LEU A CA 1
ATOM 9404 C C . LEU A 1 1196 ? 22.445 -11.304 22.371 1.00 53.66 1196 LEU A C 1
ATOM 9406 O O . LEU A 1 1196 ? 22.199 -11.031 21.196 1.00 53.66 1196 LEU A O 1
ATOM 9410 N N . PRO A 1 1197 ? 23.190 -12.385 22.683 1.00 43.84 1197 PRO A N 1
ATOM 9411 C CA . PRO A 1 1197 ? 23.729 -13.282 21.660 1.00 43.84 1197 PRO A CA 1
ATOM 9412 C C . PRO A 1 1197 ? 22.601 -13.917 20.832 1.00 43.84 1197 PRO A C 1
ATOM 9414 O O . PRO A 1 1197 ? 21.769 -14.630 21.388 1.00 43.84 1197 PRO A O 1
ATOM 9417 N N . GLY A 1 1198 ? 22.582 -13.665 19.519 1.00 51.44 1198 GLY A N 1
ATOM 9418 C CA . GLY A 1 1198 ? 21.543 -14.159 18.602 1.00 51.44 1198 GLY A CA 1
ATOM 9419 C C . GLY A 1 1198 ? 20.258 -13.320 18.551 1.00 51.44 1198 GLY A C 1
ATOM 9420 O O . GLY A 1 1198 ? 19.319 -13.732 17.877 1.00 51.44 1198 GLY A O 1
ATOM 9421 N N . GLY A 1 1199 ? 20.211 -12.178 19.250 1.00 56.59 1199 GLY A N 1
ATOM 9422 C CA . GLY A 1 1199 ? 19.121 -11.202 19.162 1.00 56.59 1199 GLY A CA 1
ATOM 9423 C C . GLY A 1 1199 ? 19.362 -10.156 18.071 1.00 56.59 1199 GLY A C 1
ATOM 9424 O O . GLY A 1 1199 ? 20.510 -9.843 17.747 1.00 56.59 1199 GLY A O 1
ATOM 9425 N N . ASP A 1 1200 ? 18.274 -9.626 17.515 1.00 70.38 1200 ASP A N 1
ATOM 9426 C CA . ASP A 1 1200 ? 18.310 -8.560 16.508 1.00 70.38 1200 ASP A CA 1
ATOM 9427 C C . ASP A 1 1200 ? 18.419 -7.165 17.158 1.00 70.38 1200 ASP A C 1
ATOM 9429 O O . ASP A 1 1200 ? 18.240 -7.014 18.371 1.00 70.38 1200 ASP A O 1
ATOM 9433 N N . ILE A 1 1201 ? 18.727 -6.135 16.368 1.00 78.50 1201 ILE A N 1
ATOM 9434 C CA . ILE A 1 1201 ? 18.819 -4.740 16.831 1.00 78.50 1201 ILE A CA 1
ATOM 9435 C C . ILE A 1 1201 ? 17.955 -3.857 15.936 1.00 78.50 1201 ILE A C 1
ATOM 9437 O O . ILE A 1 1201 ? 18.056 -3.924 14.714 1.00 78.50 1201 ILE A O 1
ATOM 9441 N N . LEU A 1 1202 ? 17.151 -2.972 16.534 1.00 77.62 1202 LEU A N 1
ATOM 9442 C CA . LEU A 1 1202 ? 16.382 -1.987 15.772 1.00 77.62 1202 LEU A CA 1
ATOM 9443 C C . LEU A 1 1202 ? 17.186 -0.698 15.557 1.00 77.62 1202 LEU A C 1
ATOM 9445 O O . LEU A 1 1202 ? 17.702 -0.092 16.500 1.00 77.62 1202 LEU A O 1
ATOM 9449 N N . PHE A 1 1203 ? 17.253 -0.239 14.309 1.00 77.38 1203 PHE A N 1
ATOM 9450 C CA . PHE A 1 1203 ? 17.863 1.040 13.942 1.00 77.38 1203 PHE A CA 1
ATOM 9451 C C . PHE A 1 1203 ? 16.836 2.172 14.047 1.00 77.38 1203 PHE A C 1
ATOM 9453 O O . PHE A 1 1203 ? 16.249 2.589 13.055 1.00 77.38 1203 PHE A O 1
ATOM 9460 N N . THR A 1 1204 ? 16.579 2.641 15.269 1.00 77.12 1204 THR A N 1
ATOM 9461 C CA . THR A 1 1204 ? 15.630 3.732 15.535 1.00 77.12 1204 THR A CA 1
ATOM 9462 C C . THR A 1 1204 ? 16.051 4.563 16.749 1.00 77.12 1204 THR A C 1
ATOM 9464 O O . THR A 1 1204 ? 16.678 4.041 17.672 1.00 77.12 1204 THR A O 1
ATOM 9467 N N . ASP A 1 1205 ? 15.678 5.844 16.740 1.00 77.38 1205 ASP A N 1
ATOM 9468 C CA . ASP A 1 1205 ? 15.767 6.770 17.880 1.00 77.38 1205 ASP A CA 1
ATOM 9469 C C . ASP A 1 1205 ? 14.519 6.719 18.783 1.00 77.38 1205 ASP A C 1
ATOM 9471 O O . ASP A 1 1205 ? 14.421 7.445 19.777 1.00 77.38 1205 ASP A O 1
ATOM 9475 N N . ASP A 1 1206 ? 13.537 5.878 18.443 1.00 80.25 1206 ASP A N 1
ATOM 9476 C CA . ASP A 1 1206 ? 12.319 5.737 19.227 1.00 80.25 1206 ASP A CA 1
ATOM 9477 C C . ASP A 1 1206 ? 12.601 5.261 20.656 1.00 80.25 1206 ASP A C 1
ATOM 9479 O O . ASP A 1 1206 ? 13.385 4.348 20.918 1.00 80.25 1206 ASP A O 1
ATOM 9483 N N . VAL A 1 1207 ? 11.873 5.856 21.600 1.00 85.38 1207 VAL A N 1
ATOM 9484 C CA . VAL A 1 1207 ? 11.983 5.540 23.025 1.00 85.38 1207 VAL A CA 1
ATOM 9485 C C . VAL A 1 1207 ? 11.442 4.132 23.299 1.00 85.38 1207 VAL A C 1
ATOM 9487 O O . VAL A 1 1207 ? 10.326 3.799 22.891 1.00 85.38 1207 VAL A O 1
ATOM 9490 N N . SER A 1 1208 ? 12.205 3.318 24.034 1.00 89.19 1208 SER A N 1
ATOM 9491 C CA . SER A 1 1208 ? 11.762 1.991 24.473 1.00 89.19 1208 SER A CA 1
ATOM 9492 C C . SER A 1 1208 ? 10.631 2.080 25.504 1.00 89.19 1208 SER A C 1
ATOM 9494 O O . SER A 1 1208 ? 10.491 3.070 26.231 1.00 89.19 1208 SER A O 1
ATOM 9496 N N . PHE A 1 1209 ? 9.827 1.022 25.609 1.00 91.44 1209 PHE A N 1
ATOM 9497 C CA . PHE A 1 1209 ? 8.748 0.951 26.595 1.00 91.44 1209 PHE A CA 1
ATOM 9498 C C . PHE A 1 1209 ? 9.246 1.137 28.039 1.00 91.44 1209 PHE A C 1
ATOM 9500 O O . PHE A 1 1209 ? 8.581 1.798 28.835 1.00 91.44 1209 PHE A O 1
ATOM 9507 N N . GLU A 1 1210 ? 10.435 0.625 28.368 1.00 88.75 1210 GLU A N 1
ATOM 9508 C CA . GLU A 1 1210 ? 11.045 0.778 29.695 1.00 88.75 1210 GLU A CA 1
ATOM 9509 C C . GLU A 1 1210 ? 11.333 2.248 30.021 1.00 88.75 1210 GLU A C 1
ATOM 9511 O O . GLU A 1 1210 ? 10.927 2.746 31.070 1.00 88.75 1210 GLU A O 1
ATOM 9516 N N . VAL A 1 1211 ? 11.950 2.983 29.089 1.00 90.69 1211 VAL A N 1
ATOM 9517 C CA . VAL A 1 1211 ? 12.247 4.414 29.274 1.00 90.69 1211 VAL A CA 1
ATOM 9518 C C . VAL A 1 1211 ? 10.957 5.238 29.352 1.00 90.69 1211 VAL A C 1
ATOM 9520 O O . VAL A 1 1211 ? 10.855 6.168 30.159 1.00 90.69 1211 VAL A O 1
ATOM 9523 N N . PHE A 1 1212 ? 9.946 4.885 28.552 1.00 94.00 1212 PHE A N 1
ATOM 9524 C CA . PHE A 1 1212 ? 8.616 5.486 28.636 1.00 94.00 1212 PHE A CA 1
ATOM 9525 C C . PHE A 1 1212 ? 7.985 5.279 30.022 1.00 94.00 1212 PHE A C 1
ATOM 9527 O O . PHE A 1 1212 ? 7.477 6.236 30.615 1.00 94.00 1212 PHE A O 1
ATOM 9534 N N . LEU A 1 1213 ? 8.051 4.059 30.561 1.00 93.69 1213 LEU A N 1
ATOM 9535 C CA . LEU A 1 1213 ? 7.495 3.723 31.868 1.00 93.69 1213 LEU A CA 1
ATOM 9536 C C . LEU A 1 1213 ? 8.231 4.452 33.002 1.00 93.69 1213 LEU A C 1
ATOM 9538 O O . LEU A 1 1213 ? 7.578 5.014 33.880 1.00 93.69 1213 LEU A O 1
ATOM 9542 N N . ASP A 1 1214 ? 9.561 4.531 32.950 1.00 92.06 1214 ASP A N 1
ATOM 9543 C CA . ASP A 1 1214 ? 10.379 5.292 33.902 1.00 92.06 1214 ASP A CA 1
ATOM 9544 C C . ASP A 1 1214 ? 9.978 6.773 33.953 1.00 92.06 1214 ASP A C 1
ATOM 9546 O O . ASP A 1 1214 ? 9.855 7.377 35.025 1.00 92.06 1214 ASP A O 1
ATOM 9550 N N . HIS A 1 1215 ? 9.758 7.380 32.786 1.00 93.88 1215 HIS A N 1
ATOM 9551 C CA . HIS A 1 1215 ? 9.307 8.766 32.688 1.00 93.88 1215 HIS A CA 1
ATOM 9552 C C . HIS A 1 1215 ? 7.887 8.939 33.232 1.00 93.88 1215 HIS A C 1
ATOM 9554 O O . HIS A 1 1215 ? 7.638 9.878 33.994 1.00 93.88 1215 HIS A O 1
ATOM 9560 N N . LEU A 1 1216 ? 6.976 8.022 32.898 1.00 94.31 1216 LEU A N 1
ATOM 9561 C CA . LEU A 1 1216 ? 5.615 8.017 33.425 1.00 94.31 1216 LEU A CA 1
ATOM 9562 C C . LEU A 1 1216 ? 5.613 7.934 34.956 1.00 94.31 1216 LEU A C 1
ATOM 9564 O O . LEU A 1 1216 ? 4.935 8.729 35.604 1.00 94.31 1216 LEU A O 1
ATOM 9568 N N . GLN A 1 1217 ? 6.406 7.032 35.539 1.00 93.56 1217 GLN A N 1
ATOM 9569 C CA . GLN A 1 1217 ? 6.538 6.882 36.989 1.00 93.56 1217 GLN A CA 1
ATOM 9570 C C . GLN A 1 1217 ? 7.028 8.175 37.640 1.00 93.56 1217 GLN A C 1
ATOM 9572 O O . GLN A 1 1217 ? 6.405 8.667 38.579 1.00 93.56 1217 GLN A O 1
ATOM 9577 N N . ARG A 1 1218 ? 8.103 8.778 37.111 1.00 93.12 1218 ARG A N 1
ATOM 9578 C CA . ARG A 1 1218 ? 8.657 10.034 37.645 1.00 93.12 1218 ARG A CA 1
ATOM 9579 C C . ARG A 1 1218 ? 7.651 11.177 37.622 1.00 93.12 1218 ARG A C 1
ATOM 9581 O O . ARG A 1 1218 ? 7.585 11.916 38.595 1.00 93.12 1218 ARG A O 1
ATOM 9588 N N . LEU A 1 1219 ? 6.897 11.330 36.535 1.00 94.00 1219 LEU A N 1
ATOM 9589 C CA . LEU A 1 1219 ? 5.908 12.403 36.397 1.00 94.00 1219 LEU A CA 1
ATOM 9590 C C . LEU A 1 1219 ? 4.649 12.158 37.231 1.00 94.00 1219 LEU A C 1
ATOM 9592 O O . LEU A 1 1219 ? 4.019 13.112 37.665 1.00 94.00 1219 LEU A O 1
ATOM 9596 N N . THR A 1 1220 ? 4.289 10.896 37.462 1.00 91.62 1220 THR A N 1
ATOM 9597 C CA . THR A 1 1220 ? 3.094 10.531 38.232 1.00 91.62 1220 THR A CA 1
ATOM 9598 C C . THR A 1 1220 ? 3.250 10.819 39.727 1.00 91.62 1220 THR A C 1
ATOM 9600 O O . THR A 1 1220 ? 2.278 11.201 40.380 1.00 91.62 1220 THR A O 1
ATOM 9603 N N . VAL A 1 1221 ? 4.460 10.625 40.271 1.00 90.69 1221 VAL A N 1
ATOM 9604 C CA . VAL A 1 1221 ? 4.740 10.787 41.711 1.00 90.69 1221 VAL A CA 1
ATOM 9605 C C . VAL A 1 1221 ? 5.080 12.222 42.139 1.00 90.69 1221 VAL A C 1
ATOM 9607 O O . VAL A 1 1221 ? 5.219 12.460 43.343 1.00 90.69 1221 VAL A O 1
ATOM 9610 N N . GLN A 1 1222 ? 5.243 13.144 41.181 1.00 87.56 1222 GLN A N 1
ATOM 9611 C CA . GLN A 1 1222 ? 5.469 14.584 41.398 1.00 87.56 1222 GLN A CA 1
ATOM 9612 C C . GLN A 1 1222 ? 4.153 15.291 41.746 1.00 87.56 1222 GLN A C 1
ATOM 9614 O O . GLN A 1 1222 ? 4.123 16.054 42.750 1.00 87.56 1222 GLN A O 1
#

Radius of gyration: 39.78 Å; Cα contacts (8 Å, |Δi|>4): 2672; chains: 1; bounding box: 122×74×108 Å

Mean predicted aligned error: 17.45 Å